Protein AF-A0A4Q2X405-F1 (afdb_monomer)

Nearest PDB structures (foldseek):
  9buj-assembly1_A  TM=7.228E-01  e=1.875E-14  Pseudoalteromonas fuliginea
  6za2-assembly1_A  TM=3.397E-01  e=7.801E-01  Porphyromonas gingivalis ATCC 33277

Foldseek 3Di:
DDDDDDDDDDDDPDPPAPQAFCFFPAFWLLRRLVAQFQFFEAEQEDLEQDDPSHPQCQQVPGDLSHYEYAYQAWWEREHDADPPAENQHARHEDQQLQFFFQTYEYEQAAHEYQYARYEYAQYEQHNADHHDADESYEYALNHESYEYAQYEFEAGQAENYEYPPHAHGRYEYELAEFEFYDDPRFAHYHDEYETYEYALYEYEQGQEDLPQDDYVEYEQALYEHAAYNHAAHEFNQALAAAQAEYEHALAEYEFAQDPLARGAFDQARYERQWNHPVQRTRYAYEYYLYFYHGPRPQDPDTDCPTCSNYPFEADDRPPDGGGTYYHYDPDHDDITDDSNHDDHDRNLLSQQSSLLGHHRFFQEQVRPDARHFLVNVVRSVCVNRVHNDHQWRDDADVVDPDGDRHLQVCCDPPNVAPPSNPTTGDRDRRADQQCSLQDHPQQQVLCAPPPPDHGDSNDRQQNPWDDPSCVVVAPRDPPRRTDHGPNSSVSVQSSFNEYEWEAAAPQFWTKDKGQQCSRRVSQDAPKWKAKADWFQWDKWAAAPVLPHTDRTHRIIITTGHHQDFAKTWIKMKIAHPVGRIDIGTYIYGHTNHGDAAAKEFAAPLPQLEQDQADQRIDGDPDGGHHDDAQHEYEYEPNHDQPPANEYAAEHEYVEYEYDYDEEHEYDHCYEHAYLYEHEYADAYEYEYENHAYHHHEDEFPAAYEYEYDYDPPDEAEHHYEYEYEAVHEYYYHYYLHYEDQAEYAYAHAYHYEFEFDPPDAREYEYFYAYCRHQHEYEYEWYDDDQPRTHEYEYEPANGNYAAPQRYAYEYELYEYEYDDLDADEEHHHQAYEYDQSYEYEYDQEPNGAAYEYEYHSVQAAYEHNYEYEWHQYPVRDTHHHHYHYDHNYHYHYNYDYD

Sequence (898 aa):
MIKPIALFLFLGLLPAAAQIPAFPGAQGFGAYATGGRGGDVYYVTNLNASGAGSLRNGIETAPSNGRTIVFAVSGYIPLPGGSAFRMVQNKITIAGQTAPGDGIGLRNGTVRVTGNNTVLRHLRLRHGKNGSGGDCLNLDSSASNSVIDHISMMFSTDENISFFNSALDNFTMQYSTSSWGMERHNAGGLWDLQDGSCHHSLWAHHRTRNPKARPAMLEWINNVTYHWRNEGFIMGDSETPASWKANVIGNYYLSINDPDTGYSLRQKGLTKARVASNGVPNFSLYLANTLHDADGDGILNGTDKGYGIVDGAEFTPGDAVGSNRYYKSVTPYPGATGTATVGVDDPLTAYKKVLSASGALRLDANYTGTLRDELDTLLVNSVVNQQSILVQKDGNIAGETTPTNGEAHLASPPYNITNAGFGTLNGTTPPTDVDLDGMPDYWETTLNGQNGMTFNVAVADNNTVFTAGQLSNTFFPSGTPAGYTYLEEYLHFLAVPHATVVKNVAGSPSQQTVDLRKYTDGFTKSPVYAVTNVVNGSVQQFLADGTTPAANGPIAKFTPTLNAVGRAGFNFTVTDADGGQWTQQFALLISSAAAPRDLLWIGDGSSNAWNDTAPNWRQNSGASTAFSTGDTALFDDRGSASPAVNTTAAQTPGSVLVTGTKNYTFGGTGGISSTGTLTKAGDTTLLNNGFTLGGGTIRFSGGATLTSAHNNSTNLPLNPNIQVDAGSTGNINLSQRAELNGSLSGGGTFNIFSPSNTGTEGRVYLDGASAGCTGTVNLSGGASAPGNGGRVAFRANGGSFNGFGSARVNLAGIDLFTTNNSGGNTYAIGQLTGDANSRLRSNYLNGGGATTWSIGGLNTSTTFAGVIMDGTRGDGSNSPALLTKTGTGTLTLSGTHT

pLDDT: mean 88.79, std 12.73, range [32.41, 98.88]

Solvent-accessible surface area (backbone atoms only — not comparable to full-atom values): 43080 Å² total; per-residue (Å²): 142,83,84,87,81,85,83,83,80,82,80,78,81,72,81,80,76,74,86,56,51,51,45,97,88,34,36,20,47,3,10,60,17,57,16,11,64,78,32,52,52,40,65,20,66,47,59,47,63,53,52,88,40,6,58,50,39,53,48,77,66,48,50,96,68,6,24,32,36,37,32,51,41,33,26,65,27,49,44,62,61,70,78,68,43,65,41,66,54,47,19,32,22,40,43,25,56,56,17,19,59,67,14,39,32,40,28,31,33,38,43,34,34,38,19,27,22,26,32,42,31,25,31,34,31,37,6,45,80,68,58,64,78,41,28,16,32,34,48,39,46,60,24,27,27,20,31,39,30,18,31,27,26,27,30,4,47,32,25,20,39,37,18,74,97,25,63,24,32,23,29,17,42,30,26,19,31,31,34,39,19,20,64,101,50,14,15,32,17,40,41,28,26,32,37,30,19,40,29,32,22,38,37,33,42,20,38,26,26,56,38,29,40,46,20,55,36,30,41,43,31,18,28,32,42,35,42,54,74,78,39,33,29,29,38,52,69,51,46,60,79,48,74,20,29,37,33,41,32,10,20,29,36,39,26,44,62,35,83,91,77,71,50,74,49,50,76,45,49,34,34,43,19,13,13,2,78,82,53,44,45,20,25,33,43,18,74,46,66,36,30,45,30,43,80,55,83,84,64,99,70,48,44,69,52,65,76,64,30,40,49,55,46,73,65,53,96,81,54,56,62,66,38,44,18,26,43,77,45,96,57,74,68,92,70,46,60,78,86,19,38,67,85,82,46,59,23,67,38,19,43,25,48,24,57,31,54,36,15,41,61,48,38,46,66,79,53,87,68,66,48,44,50,63,59,61,44,50,51,46,50,29,61,76,66,66,48,84,69,72,42,52,69,98,62,54,59,97,91,49,94,58,75,79,46,35,50,51,42,38,33,34,84,92,66,55,32,41,70,68,28,70,31,71,45,52,59,44,85,46,78,63,43,78,49,55,35,78,57,37,37,70,58,32,68,30,43,38,62,50,87,82,37,83,51,50,57,79,49,70,50,35,66,45,59,46,50,73,86,40,49,84,76,49,90,60,62,89,86,67,70,66,73,52,26,52,34,54,51,55,58,46,53,49,73,36,41,22,38,76,38,51,13,12,36,96,89,31,78,37,70,46,73,44,62,54,59,77,67,35,66,38,54,74,53,73,57,37,29,43,79,44,78,64,35,61,42,50,76,49,33,10,32,91,83,66,74,50,79,28,90,43,25,47,23,37,36,39,32,50,32,80,71,44,59,21,80,30,31,31,32,40,30,44,38,25,73,88,66,40,64,53,76,46,63,36,44,29,39,23,32,78,52,55,54,64,40,68,29,36,39,37,36,72,57,68,66,18,48,59,44,73,77,40,59,25,25,22,45,86,91,55,67,68,32,47,52,56,74,40,19,29,42,35,42,39,68,84,30,51,50,51,44,44,42,24,19,78,49,72,40,38,37,44,26,35,40,40,30,50,73,50,53,43,34,40,28,44,80,15,28,43,55,16,80,29,43,41,35,33,32,35,67,21,42,40,37,33,52,70,38,42,53,31,53,29,35,40,33,20,66,17,64,16,35,40,36,40,48,56,68,92,84,55,73,45,72,35,48,28,25,38,34,19,36,66,89,16,32,25,35,37,41,44,26,43,32,27,33,37,50,21,35,37,31,34,44,10,38,38,38,42,35,27,35,40,57,97,90,56,85,14,39,31,37,40,19,16,35,25,55,57,22,51,20,36,39,36,41,33,28,29,99,48,62,86,90,58,26,4,28,41,35,39,28,55,61,95,36,55,42,59,28,34,36,52,15,40,37,38,34,36,34,20,39,38,30,40,45,39,76,54,61,76,48,74,36,32,28,3,33,62,36,30,37,73,50,12,34,45,35,15,14,39,51,75,75,21,29,35,30,34,41,36,37,16,66,64,42,53,68,38,56,29,34,20,29,45,26,49,8,64,19,83,84,70,49,77,11,51,46,42,79,42,85,39,64,87,30,51,81,43,76,72,39,76,65,93

Structure (mmCIF, N/CA/C/O backbone):
data_AF-A0A4Q2X405-F1
#
_entry.id   AF-A0A4Q2X405-F1
#
loop_
_atom_site.group_PDB
_atom_site.id
_atom_site.type_symbol
_atom_site.label_atom_id
_atom_site.label_alt_id
_atom_site.label_comp_id
_atom_site.label_asym_id
_atom_site.label_entity_id
_atom_site.label_seq_id
_atom_site.pdbx_PDB_ins_code
_atom_site.Cartn_x
_atom_site.Cartn_y
_atom_site.Cartn_z
_atom_site.occupancy
_atom_site.B_iso_or_equiv
_atom_site.auth_seq_id
_atom_site.auth_comp_id
_atom_site.auth_asym_id
_atom_site.auth_atom_id
_atom_site.pdbx_PDB_model_num
ATOM 1 N N . MET A 1 1 ? -39.800 -9.735 -69.244 1.00 40.09 1 MET A N 1
ATOM 2 C CA . MET A 1 1 ? -39.276 -8.533 -68.558 1.00 40.09 1 MET A CA 1
ATOM 3 C C . MET A 1 1 ? -39.474 -8.720 -67.062 1.00 40.09 1 MET A C 1
ATOM 5 O O . MET A 1 1 ? -40.597 -8.594 -66.601 1.00 40.09 1 MET A O 1
ATOM 9 N N . ILE A 1 2 ? -38.425 -9.084 -66.323 1.00 34.38 2 ILE A N 1
ATOM 10 C CA . ILE A 1 2 ? -38.436 -9.138 -64.852 1.00 34.38 2 ILE A CA 1
ATOM 11 C C . ILE A 1 2 ? -37.152 -8.435 -64.399 1.00 34.38 2 ILE A C 1
ATOM 13 O O . ILE A 1 2 ? -36.063 -8.811 -64.827 1.00 34.38 2 ILE A O 1
ATOM 17 N N . LYS A 1 3 ? -37.306 -7.341 -63.645 1.00 32.41 3 LYS A N 1
ATOM 18 C CA . LYS A 1 3 ? -36.218 -6.497 -63.125 1.00 32.41 3 LYS A CA 1
ATOM 19 C C . LYS A 1 3 ? -35.581 -7.151 -61.887 1.00 32.41 3 LYS A C 1
ATOM 21 O O . LYS A 1 3 ? -36.327 -7.730 -61.098 1.00 32.41 3 LYS A O 1
ATOM 26 N N . PRO A 1 4 ? -34.262 -7.017 -61.660 1.00 39.97 4 PRO A N 1
ATOM 27 C CA . PRO A 1 4 ? -33.639 -7.451 -60.417 1.00 39.97 4 PRO A CA 1
ATOM 28 C C . PRO A 1 4 ? -33.856 -6.410 -59.307 1.00 39.97 4 PRO A C 1
ATOM 30 O O . PRO A 1 4 ? -33.767 -5.202 -59.535 1.00 39.97 4 PRO A O 1
ATOM 33 N N . ILE A 1 5 ? -34.158 -6.904 -58.108 1.00 40.66 5 ILE A N 1
ATOM 34 C CA . ILE A 1 5 ? -34.304 -6.143 -56.863 1.00 40.66 5 ILE A CA 1
ATOM 35 C C . ILE A 1 5 ? -32.914 -6.009 -56.228 1.00 40.66 5 ILE A C 1
ATOM 37 O O . ILE A 1 5 ? -32.228 -7.010 -56.032 1.00 40.66 5 ILE A O 1
ATOM 41 N N . ALA A 1 6 ? -32.498 -4.781 -55.916 1.00 39.88 6 ALA A N 1
ATOM 42 C CA . ALA A 1 6 ? -31.271 -4.503 -55.176 1.00 39.88 6 ALA A CA 1
ATOM 43 C C . ALA A 1 6 ? -31.514 -4.673 -53.667 1.00 39.88 6 ALA A C 1
ATOM 45 O O . ALA A 1 6 ? -32.390 -4.022 -53.098 1.00 39.88 6 ALA A O 1
ATOM 46 N N . LEU A 1 7 ? -30.731 -5.545 -53.030 1.00 34.66 7 LEU A N 1
ATOM 47 C CA . LEU A 1 7 ? -30.702 -5.746 -51.583 1.00 34.66 7 LEU A CA 1
ATOM 48 C C . LEU A 1 7 ? -29.688 -4.765 -50.972 1.00 34.66 7 LEU A C 1
ATOM 50 O O . LEU A 1 7 ? -28.484 -4.926 -51.158 1.00 34.66 7 LEU A O 1
ATOM 54 N N . PHE A 1 8 ? -30.164 -3.739 -50.265 1.00 41.47 8 PHE A N 1
ATOM 55 C CA . PHE A 1 8 ? -29.310 -2.848 -49.476 1.00 41.47 8 PHE A CA 1
ATOM 56 C C . PHE A 1 8 ? -28.976 -3.512 -48.133 1.00 41.47 8 PHE A C 1
ATOM 58 O O . PHE A 1 8 ? -29.855 -3.702 -47.294 1.00 41.47 8 PHE A O 1
ATOM 65 N N . LEU A 1 9 ? -27.703 -3.859 -47.931 1.00 40.00 9 LEU A N 1
ATOM 66 C CA . LEU A 1 9 ? -27.169 -4.308 -46.645 1.00 40.00 9 LEU A CA 1
ATOM 67 C C . LEU A 1 9 ? -26.860 -3.066 -45.788 1.00 40.00 9 LEU A C 1
ATOM 69 O O . LEU A 1 9 ? -25.920 -2.328 -46.077 1.00 40.00 9 LEU A O 1
ATOM 73 N N . PHE A 1 10 ? -27.654 -2.812 -44.747 1.00 42.34 10 PHE A N 1
ATOM 74 C CA . PHE A 1 10 ? -27.319 -1.825 -43.716 1.00 42.34 10 PHE A CA 1
ATOM 75 C C . PHE A 1 10 ? -26.223 -2.420 -42.814 1.00 42.34 10 PHE A C 1
ATOM 77 O O . PHE A 1 10 ? -26.514 -3.246 -41.950 1.00 42.34 10 PHE A O 1
ATOM 84 N N . LEU A 1 11 ? -24.959 -2.026 -43.010 1.00 46.34 11 LEU A N 1
ATOM 85 C CA . LEU A 1 11 ? -23.920 -2.234 -41.996 1.00 46.34 11 LEU A CA 1
ATOM 86 C C . LEU A 1 11 ? -24.177 -1.249 -40.849 1.00 46.34 11 LEU A C 1
ATOM 88 O O . LEU A 1 11 ? -23.897 -0.057 -40.967 1.00 46.34 11 LEU A O 1
ATOM 92 N N . GLY A 1 12 ? -24.723 -1.745 -39.739 1.00 43.16 12 GLY A N 1
ATOM 93 C CA . GLY A 1 12 ? -24.735 -1.005 -38.483 1.00 43.16 12 GLY A CA 1
ATOM 94 C C . GLY A 1 12 ? -23.304 -0.834 -37.975 1.00 43.16 12 GLY A C 1
ATOM 95 O O . GLY A 1 12 ? -22.649 -1.815 -37.631 1.00 43.16 12 GLY A O 1
ATOM 96 N N . LEU A 1 13 ? -22.821 0.408 -37.934 1.00 46.34 13 LEU A N 1
ATOM 97 C CA . LEU A 1 13 ? -21.621 0.792 -37.192 1.00 46.34 13 LEU A CA 1
ATOM 98 C C . LEU A 1 13 ? -21.901 0.590 -35.697 1.00 46.34 13 LEU A C 1
ATOM 100 O O . LEU A 1 13 ? -22.482 1.456 -35.046 1.00 46.34 13 LEU A O 1
ATOM 104 N N . LEU A 1 14 ? -21.522 -0.567 -35.153 1.00 41.91 14 LEU A N 1
ATOM 105 C CA . LEU A 1 14 ? -21.388 -0.721 -33.707 1.00 41.91 14 LEU A CA 1
ATOM 106 C C . LEU A 1 14 ? -20.215 0.167 -33.260 1.00 41.91 14 LEU A C 1
ATOM 108 O O . LEU A 1 14 ? -19.137 0.065 -33.854 1.00 41.91 14 LEU A O 1
ATOM 112 N N . PRO A 1 15 ? -20.387 1.052 -32.262 1.00 43.91 15 PRO A N 1
ATOM 113 C CA . PRO A 1 15 ? -19.271 1.826 -31.741 1.00 43.91 15 PRO A CA 1
ATOM 114 C C . PRO A 1 15 ? -18.235 0.856 -31.166 1.00 43.91 15 PRO A C 1
ATOM 116 O O . PRO A 1 15 ? -18.546 0.055 -30.285 1.00 43.91 15 PRO A O 1
ATOM 119 N N . ALA A 1 16 ? -17.007 0.907 -31.683 1.00 45.31 16 ALA A N 1
ATOM 120 C CA . ALA A 1 16 ? -15.887 0.190 -31.094 1.00 45.31 16 ALA A CA 1
ATOM 121 C C . ALA A 1 16 ? -15.643 0.764 -29.692 1.00 45.31 16 ALA A C 1
ATOM 123 O O . ALA A 1 16 ? -15.266 1.928 -29.553 1.00 45.31 16 ALA A O 1
ATOM 124 N N . ALA A 1 17 ? -15.897 -0.028 -28.651 1.00 57.22 17 ALA A N 1
ATOM 125 C CA . ALA A 1 17 ? -15.487 0.335 -27.303 1.00 57.22 17 ALA A CA 1
ATOM 126 C C . ALA A 1 17 ? -13.953 0.383 -27.267 1.00 57.22 17 ALA A C 1
ATOM 128 O O . ALA A 1 17 ? -13.295 -0.578 -27.672 1.00 57.22 17 ALA A O 1
ATOM 129 N N . ALA A 1 18 ? -13.384 1.507 -26.827 1.00 65.56 18 ALA A N 1
ATOM 130 C CA . ALA A 1 18 ? -11.943 1.625 -26.643 1.00 65.56 18 ALA A CA 1
ATOM 131 C C . ALA A 1 18 ? -11.464 0.565 -25.637 1.00 65.56 18 ALA A C 1
ATOM 133 O O . ALA A 1 18 ? -12.096 0.364 -24.599 1.00 65.56 18 ALA A O 1
ATOM 134 N N . GLN A 1 19 ? -10.366 -0.124 -25.953 1.00 82.06 19 GLN A N 1
ATOM 135 C CA . GLN A 1 19 ? -9.779 -1.121 -25.062 1.00 82.06 19 GLN A CA 1
ATOM 136 C C . GLN A 1 19 ? -9.323 -0.439 -23.766 1.00 82.06 19 GLN A C 1
ATOM 138 O O . GLN A 1 19 ? -8.635 0.580 -23.806 1.00 82.06 19 GLN A O 1
ATOM 143 N N . ILE A 1 20 ? -9.728 -0.978 -22.616 1.00 91.75 20 ILE A N 1
ATOM 144 C CA . ILE A 1 20 ? -9.386 -0.409 -21.309 1.00 91.75 20 ILE A CA 1
ATOM 145 C C . ILE A 1 20 ? -8.050 -0.971 -20.806 1.00 91.75 20 ILE A C 1
ATOM 147 O O . ILE A 1 20 ? -7.848 -2.187 -20.882 1.00 91.75 20 ILE A O 1
ATOM 151 N N . PRO A 1 21 ? -7.135 -0.132 -20.291 1.00 95.88 21 PRO A N 1
ATOM 152 C CA . PRO A 1 21 ? -5.922 -0.619 -19.642 1.00 95.88 21 PRO A CA 1
ATOM 153 C C . PRO A 1 21 ? -6.194 -1.529 -18.423 1.00 95.88 21 PRO A C 1
ATOM 155 O O . PRO A 1 21 ? -7.313 -1.637 -17.914 1.00 95.88 21 PRO A O 1
ATOM 158 N N . ALA A 1 22 ? -5.153 -2.209 -17.949 1.00 97.25 22 ALA A N 1
ATOM 159 C CA . ALA A 1 22 ? -5.173 -3.131 -16.814 1.00 97.25 22 ALA A CA 1
ATOM 160 C C . ALA A 1 22 ? -5.594 -2.434 -15.517 1.00 97.25 22 ALA A C 1
ATOM 162 O O . ALA A 1 22 ? -6.324 -2.981 -14.700 1.00 97.25 22 ALA A O 1
ATOM 163 N N . PHE A 1 23 ? -5.136 -1.201 -15.357 1.00 97.50 23 PHE A N 1
ATOM 164 C CA . PHE A 1 23 ? -5.476 -0.273 -14.292 1.00 97.50 23 PHE A CA 1
ATOM 165 C C . PHE A 1 23 ? -5.188 1.145 -14.807 1.00 97.50 23 PHE A C 1
ATOM 167 O O . PHE A 1 23 ? -4.394 1.306 -15.745 1.00 97.50 23 PHE A O 1
ATOM 174 N N . PRO A 1 24 ? -5.783 2.195 -14.220 1.00 95.00 24 PRO A N 1
ATOM 175 C CA . PRO A 1 24 ? -5.433 3.559 -14.591 1.00 95.00 24 PRO A CA 1
ATOM 176 C C . PRO A 1 24 ? -3.944 3.825 -14.344 1.00 95.00 24 PRO A C 1
ATOM 178 O O . PRO A 1 24 ? -3.460 3.668 -13.224 1.00 95.00 24 PRO A O 1
ATOM 181 N N . GLY A 1 25 ? -3.226 4.202 -15.404 1.00 94.06 25 GLY A N 1
ATOM 182 C CA . GLY A 1 25 ? -1.769 4.373 -15.393 1.00 94.06 25 GLY A CA 1
ATOM 183 C C . GLY A 1 25 ? -0.965 3.193 -15.956 1.00 94.06 25 GLY A C 1
ATOM 184 O O . GLY A 1 25 ? 0.258 3.291 -16.014 1.00 94.06 25 GLY A O 1
ATOM 185 N N . ALA A 1 26 ? -1.604 2.102 -16.393 1.00 97.75 26 ALA A N 1
ATOM 186 C CA . ALA A 1 26 ? -0.920 1.046 -17.141 1.00 97.75 26 ALA A CA 1
ATOM 187 C C . ALA A 1 26 ? -0.574 1.524 -18.565 1.00 97.75 26 ALA A C 1
ATOM 189 O O . ALA A 1 26 ? -1.457 1.973 -19.301 1.00 97.75 26 ALA A O 1
ATOM 190 N N . GLN A 1 27 ? 0.700 1.421 -18.950 1.00 97.94 27 GLN A N 1
ATOM 191 C CA . GLN A 1 27 ? 1.223 1.831 -20.261 1.00 97.94 27 GLN A CA 1
ATOM 192 C C . GLN A 1 27 ? 2.085 0.720 -20.892 1.00 97.94 27 GLN A C 1
ATOM 194 O O . GLN A 1 27 ? 2.320 -0.330 -20.297 1.00 97.94 27 GLN A O 1
ATOM 199 N N . GLY A 1 28 ? 2.507 0.903 -22.140 1.00 98.12 28 GLY A N 1
ATOM 200 C CA . GLY A 1 28 ? 3.305 -0.062 -22.892 1.00 98.12 28 GLY A CA 1
ATOM 201 C C . GLY A 1 28 ? 2.501 -1.194 -23.534 1.00 98.12 28 GLY A C 1
ATOM 202 O O . GLY A 1 28 ? 1.275 -1.254 -23.438 1.00 98.12 28 GLY A O 1
ATOM 203 N N . PHE A 1 29 ? 3.196 -2.108 -24.210 1.00 98.06 29 PHE A N 1
ATOM 204 C CA . PHE A 1 29 ? 2.556 -3.169 -24.995 1.00 98.06 29 PHE A CA 1
ATOM 205 C C . PHE A 1 29 ? 1.658 -4.095 -24.158 1.00 98.06 29 PHE A C 1
ATOM 207 O O . PHE A 1 29 ? 0.602 -4.516 -24.625 1.00 98.06 29 PHE A O 1
ATOM 214 N N . GLY A 1 30 ? 2.022 -4.369 -22.901 1.00 97.25 30 GLY A N 1
ATOM 215 C CA . GLY A 1 30 ? 1.223 -5.197 -21.995 1.00 97.25 30 GLY A CA 1
ATOM 216 C C . GLY A 1 30 ? 0.025 -4.491 -21.358 1.00 97.25 30 GLY A C 1
ATOM 217 O O . GLY A 1 30 ? -0.792 -5.163 -20.732 1.00 97.25 30 GLY A O 1
ATOM 218 N N . ALA A 1 31 ? -0.120 -3.168 -21.519 1.00 97.38 31 ALA A N 1
ATOM 219 C CA . ALA A 1 31 ? -1.056 -2.333 -20.757 1.00 97.38 31 ALA A CA 1
ATOM 220 C C . ALA A 1 31 ? -2.508 -2.812 -20.758 1.00 97.38 31 ALA A C 1
ATOM 222 O O . ALA A 1 31 ? -3.246 -2.464 -19.846 1.00 97.38 31 ALA A O 1
ATOM 223 N N . TYR A 1 32 ? -2.939 -3.568 -21.767 1.00 96.62 32 TYR A N 1
ATOM 224 C CA . TYR A 1 32 ? -4.317 -4.035 -21.903 1.00 96.62 32 TYR A CA 1
ATOM 225 C C . TYR A 1 32 ? -4.584 -5.429 -21.313 1.00 96.62 32 TYR A C 1
ATOM 227 O O . TYR A 1 32 ? -5.646 -6.006 -21.568 1.00 96.62 32 TYR A O 1
ATOM 235 N N . ALA A 1 33 ? -3.658 -5.982 -20.524 1.00 96.88 33 ALA A N 1
ATOM 236 C CA . ALA A 1 33 ? -3.931 -7.166 -19.718 1.00 96.88 33 ALA A CA 1
ATOM 237 C C . ALA A 1 33 ? -5.132 -6.898 -18.791 1.00 96.88 33 ALA A C 1
ATOM 239 O O . ALA A 1 33 ? -5.079 -6.043 -17.917 1.00 96.88 33 ALA A O 1
ATOM 240 N N . THR A 1 34 ? -6.241 -7.614 -18.961 1.00 95.81 34 THR A N 1
ATOM 241 C CA . THR A 1 34 ? -7.404 -7.489 -18.071 1.00 95.81 34 THR A CA 1
ATOM 242 C C . THR A 1 34 ? -7.169 -8.117 -16.700 1.00 95.81 34 THR A C 1
ATOM 244 O O . THR A 1 34 ? -7.926 -7.832 -15.774 1.00 95.81 34 THR A O 1
ATOM 247 N N . GLY A 1 35 ? -6.187 -9.019 -16.578 1.00 97.12 35 GLY A N 1
ATOM 248 C CA . GLY A 1 35 ? -5.972 -9.803 -15.365 1.00 97.12 35 GLY A CA 1
ATOM 249 C C . GLY A 1 35 ? -7.262 -10.497 -14.916 1.00 97.12 35 GLY A C 1
ATOM 250 O O . GLY A 1 35 ? -8.009 -11.026 -15.743 1.00 97.12 35 GLY A O 1
ATOM 251 N N . GLY A 1 36 ? -7.530 -10.448 -13.613 1.00 97.88 36 GLY A N 1
ATOM 252 C CA . GLY A 1 36 ? -8.707 -11.018 -12.953 1.00 97.88 36 GLY A CA 1
ATOM 253 C C . GLY A 1 36 ? -10.009 -10.216 -13.045 1.00 97.88 36 GLY A C 1
ATOM 254 O O . GLY A 1 36 ? -10.975 -10.596 -12.386 1.00 97.88 36 GLY A O 1
ATOM 255 N N . ARG A 1 37 ? -10.075 -9.120 -13.817 1.00 97.50 37 ARG A N 1
ATOM 256 C CA . ARG A 1 37 ? -11.306 -8.320 -13.980 1.00 97.50 37 ARG A CA 1
ATOM 257 C C . ARG A 1 37 ? -12.467 -9.184 -14.492 1.00 97.50 37 ARG A C 1
ATOM 259 O O . ARG A 1 37 ? -12.320 -9.876 -15.499 1.00 97.50 37 ARG A O 1
ATOM 266 N N . GLY A 1 38 ? -13.631 -9.110 -13.840 1.00 96.00 38 GLY A N 1
ATOM 267 C CA . GLY A 1 38 ? -14.795 -9.957 -14.150 1.00 96.00 38 GLY A CA 1
ATOM 268 C C . GLY A 1 38 ? -14.729 -11.363 -13.531 1.00 96.00 38 GLY A C 1
ATOM 269 O O . GLY A 1 38 ? -15.624 -12.183 -13.756 1.00 96.00 38 GLY A O 1
ATOM 270 N N . GLY A 1 39 ? -13.651 -11.657 -12.804 1.00 97.88 39 GLY A N 1
ATOM 271 C CA . GLY A 1 39 ? -13.386 -12.906 -12.105 1.00 97.88 39 GLY A CA 1
ATOM 272 C C . GLY A 1 39 ? -13.892 -12.925 -10.664 1.00 97.88 39 GLY A C 1
ATOM 273 O O . GLY A 1 39 ? -14.554 -11.993 -10.208 1.00 97.88 39 GLY A O 1
ATOM 274 N N . ASP A 1 40 ? -13.569 -13.993 -9.938 1.00 98.38 40 ASP A N 1
ATOM 275 C CA . ASP A 1 40 ? -13.779 -14.037 -8.488 1.00 98.38 40 ASP A CA 1
ATOM 276 C C . ASP A 1 40 ? -12.626 -13.364 -7.721 1.00 98.38 40 ASP A C 1
ATOM 278 O O . ASP A 1 40 ? -11.593 -12.994 -8.294 1.00 98.38 40 ASP A O 1
ATOM 282 N N . VAL A 1 41 ? -12.811 -13.189 -6.413 1.00 98.88 41 VAL A N 1
ATOM 283 C CA . VAL A 1 41 ? -11.764 -12.722 -5.502 1.00 98.88 41 VAL A CA 1
ATOM 284 C C . VAL A 1 41 ? -11.329 -13.852 -4.584 1.00 98.88 41 VAL A C 1
ATOM 286 O O . VAL A 1 41 ? -12.135 -14.667 -4.141 1.00 98.88 41 VAL A O 1
ATOM 289 N N . TYR A 1 42 ? -10.025 -13.927 -4.322 1.00 98.81 42 TYR A N 1
ATOM 290 C CA . TYR A 1 42 ? -9.453 -14.895 -3.395 1.00 98.81 42 TYR A CA 1
ATOM 291 C C . TYR A 1 42 ? -8.546 -14.210 -2.380 1.00 98.81 42 TYR A C 1
ATOM 293 O O . TYR A 1 42 ? -7.575 -13.544 -2.747 1.00 98.81 42 TYR A O 1
ATOM 301 N N . TYR A 1 43 ? -8.822 -14.460 -1.102 1.00 98.69 43 TYR A N 1
ATOM 302 C CA . TYR A 1 43 ? -8.011 -13.998 0.015 1.00 98.69 43 TYR A CA 1
ATOM 303 C C . TYR A 1 43 ? -6.892 -14.982 0.359 1.00 98.69 43 TYR A C 1
ATOM 305 O O . TYR A 1 43 ? -7.127 -16.130 0.744 1.00 98.69 43 TYR A O 1
ATOM 313 N N . VAL A 1 44 ? -5.651 -14.500 0.313 1.00 98.81 44 VAL A N 1
ATOM 314 C CA . VAL A 1 44 ? -4.518 -15.168 0.957 1.00 98.81 44 VAL A CA 1
ATOM 315 C C . VAL A 1 44 ? -4.575 -14.881 2.456 1.00 98.81 44 VAL A C 1
ATOM 317 O O . VAL A 1 44 ? -4.438 -13.734 2.881 1.00 98.81 44 VAL A O 1
ATOM 320 N N . THR A 1 45 ? -4.766 -15.923 3.262 1.00 98.31 45 THR A N 1
ATOM 321 C CA . THR A 1 45 ? -4.976 -15.840 4.720 1.00 98.31 45 THR A CA 1
ATOM 322 C C . THR A 1 45 ? -3.836 -16.444 5.535 1.00 98.31 45 THR A C 1
ATOM 324 O O . THR A 1 45 ? -3.855 -16.395 6.763 1.00 98.31 45 THR A O 1
ATOM 327 N N . ASN A 1 46 ? -2.824 -17.018 4.881 1.00 97.94 46 ASN A N 1
ATOM 328 C CA . ASN A 1 46 ? -1.618 -17.504 5.540 1.00 97.94 46 ASN A CA 1
ATOM 329 C C . ASN A 1 46 ? -0.387 -17.411 4.629 1.00 97.94 46 ASN A C 1
ATOM 331 O O . ASN A 1 46 ? -0.493 -17.351 3.405 1.00 97.94 46 ASN A O 1
ATOM 335 N N . LEU A 1 47 ? 0.795 -17.423 5.248 1.00 97.62 47 LEU A N 1
ATOM 336 C CA . LEU A 1 47 ? 2.089 -17.337 4.563 1.00 97.62 47 LEU A CA 1
ATOM 337 C C . LEU A 1 47 ? 2.666 -18.711 4.181 1.00 97.62 47 LEU A C 1
ATOM 339 O O . LEU A 1 47 ? 3.848 -18.816 3.856 1.00 97.62 47 LEU A O 1
ATOM 343 N N . ASN A 1 48 ? 1.872 -19.784 4.252 1.00 95.62 48 ASN A N 1
ATOM 344 C CA . ASN A 1 48 ? 2.366 -21.122 3.937 1.00 95.62 48 ASN A CA 1
ATOM 345 C C . ASN A 1 48 ? 2.672 -21.244 2.437 1.00 95.62 48 ASN A C 1
ATOM 347 O O . ASN A 1 48 ? 2.011 -20.644 1.591 1.00 95.62 48 ASN A O 1
ATOM 351 N N . ALA A 1 49 ? 3.640 -22.093 2.089 1.00 91.94 49 ALA A N 1
ATOM 352 C CA . ALA A 1 49 ? 4.035 -22.330 0.696 1.00 91.94 49 ALA A CA 1
ATOM 35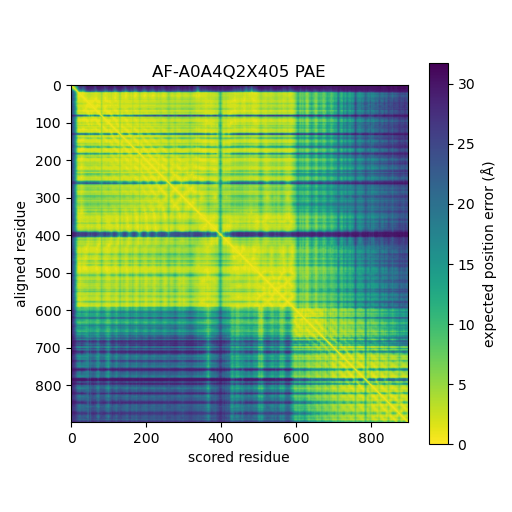3 C C . ALA A 1 49 ? 2.935 -22.988 -0.172 1.00 91.94 49 ALA A C 1
ATOM 355 O O . ALA A 1 49 ? 3.011 -22.964 -1.406 1.00 91.94 49 ALA A O 1
ATOM 356 N N . SER A 1 50 ? 1.956 -23.648 0.461 1.00 93.06 50 SER A N 1
ATOM 357 C CA . SER A 1 50 ? 0.855 -24.381 -0.179 1.00 93.06 50 SER A CA 1
ATOM 358 C C . SER A 1 50 ? -0.300 -24.634 0.805 1.00 93.06 50 SER A C 1
ATOM 360 O O . SER A 1 50 ? -0.188 -24.309 1.988 1.00 93.06 50 SER A O 1
ATOM 362 N N . GLY A 1 51 ? -1.392 -25.236 0.321 1.00 94.06 51 GLY A N 1
ATOM 363 C CA . GLY A 1 51 ? -2.587 -25.553 1.112 1.00 94.06 51 GLY A CA 1
ATOM 364 C C . GLY A 1 51 ? -3.647 -24.448 1.088 1.00 94.06 51 GLY A C 1
ATOM 365 O O . GLY A 1 51 ? -3.413 -23.363 0.554 1.00 94.06 51 GLY A O 1
ATOM 366 N N . ALA A 1 52 ? -4.829 -24.730 1.638 1.00 97.25 52 ALA A N 1
ATOM 367 C CA . ALA A 1 52 ? -5.941 -23.777 1.667 1.00 97.25 52 ALA A CA 1
ATOM 368 C C . ALA A 1 52 ? -5.527 -22.439 2.310 1.00 97.25 52 ALA A C 1
ATOM 370 O O . ALA A 1 52 ? -4.786 -22.411 3.296 1.00 97.25 52 ALA A O 1
ATOM 371 N N . GLY A 1 53 ? -5.967 -21.324 1.725 1.00 97.38 53 GLY A N 1
ATOM 372 C CA . GLY A 1 53 ? -5.618 -19.973 2.179 1.00 97.38 53 GLY A CA 1
ATOM 373 C C . GLY A 1 53 ? -4.218 -19.489 1.776 1.00 97.38 53 GLY A C 1
ATOM 374 O O . GLY A 1 53 ? -3.896 -18.329 2.011 1.00 97.38 53 GLY A O 1
ATOM 375 N N . SER A 1 54 ? -3.388 -20.326 1.142 1.00 98.06 54 SER A N 1
ATOM 376 C CA . SER A 1 54 ? -2.089 -19.895 0.598 1.00 98.06 54 SER A CA 1
ATOM 377 C C . SER A 1 54 ? -2.235 -19.198 -0.759 1.00 98.06 54 SER A C 1
ATOM 379 O O . SER A 1 54 ? -3.193 -19.450 -1.500 1.00 98.06 54 SER A O 1
ATOM 381 N N . LEU A 1 55 ? -1.236 -18.388 -1.132 1.00 97.88 55 LEU A N 1
ATOM 382 C CA . LEU A 1 55 ? -1.142 -17.769 -2.461 1.00 97.88 55 LEU A CA 1
ATOM 383 C C . LEU A 1 55 ? -1.142 -18.815 -3.584 1.00 97.88 55 LEU A C 1
ATOM 385 O O . LEU A 1 55 ? -1.855 -18.669 -4.574 1.00 97.88 55 LEU A O 1
ATOM 389 N N . ARG A 1 56 ? -0.380 -19.901 -3.410 1.00 95.69 56 ARG A N 1
ATOM 390 C CA . ARG A 1 56 ? -0.329 -20.999 -4.381 1.00 95.69 56 ARG A CA 1
ATOM 391 C C . ARG A 1 56 ? -1.715 -21.581 -4.640 1.00 95.69 56 ARG A C 1
ATOM 393 O O . ARG A 1 56 ? -2.091 -21.753 -5.794 1.00 95.69 56 ARG A O 1
ATOM 400 N N . ASN A 1 57 ? -2.473 -21.871 -3.583 1.00 96.44 57 ASN A N 1
ATOM 401 C CA . ASN A 1 57 ? -3.809 -22.436 -3.734 1.00 96.44 57 ASN A CA 1
ATOM 402 C C . ASN A 1 57 ? -4.762 -21.460 -4.436 1.00 96.44 57 ASN A C 1
ATOM 404 O O . ASN A 1 57 ? -5.519 -21.891 -5.304 1.00 96.44 57 ASN A O 1
ATOM 408 N N . GLY A 1 58 ? -4.663 -20.160 -4.142 1.00 97.62 58 GLY A N 1
ATOM 409 C CA . GLY A 1 58 ? -5.422 -19.121 -4.844 1.00 97.62 58 GLY A CA 1
ATOM 410 C C . GLY A 1 58 ? -5.165 -19.096 -6.350 1.00 97.62 58 GLY A C 1
ATOM 411 O O . GLY A 1 58 ? -6.107 -18.960 -7.127 1.00 97.62 58 GLY A O 1
ATOM 412 N N . ILE A 1 59 ? -3.913 -19.302 -6.764 1.00 96.81 59 ILE A N 1
ATOM 413 C CA . ILE A 1 59 ? -3.515 -19.385 -8.176 1.00 96.81 59 ILE A CA 1
ATOM 414 C C . ILE A 1 59 ? -3.989 -20.696 -8.811 1.00 96.81 59 ILE A C 1
ATOM 416 O O . ILE A 1 59 ? -4.629 -20.681 -9.856 1.00 96.81 59 ILE A O 1
ATOM 420 N N . GLU A 1 60 ? -3.671 -21.841 -8.205 1.00 95.50 60 GLU A N 1
ATOM 421 C CA . GLU A 1 60 ? -3.925 -23.165 -8.793 1.00 95.50 60 GLU A CA 1
ATOM 422 C C . GLU A 1 60 ? -5.425 -23.463 -8.939 1.00 95.50 60 GLU A C 1
ATOM 424 O O . GLU A 1 60 ? -5.820 -24.167 -9.869 1.00 95.50 60 GLU A O 1
ATOM 429 N N . THR A 1 61 ? -6.257 -22.895 -8.059 1.00 96.81 61 THR A N 1
ATOM 430 C CA . THR A 1 61 ? -7.721 -23.065 -8.065 1.00 96.81 61 THR A CA 1
ATOM 431 C C . THR A 1 61 ? -8.474 -21.948 -8.787 1.00 96.81 61 THR A C 1
ATOM 433 O O . THR A 1 61 ? -9.702 -21.903 -8.700 1.00 96.81 61 THR A O 1
ATOM 436 N N . ALA A 1 62 ? -7.774 -21.029 -9.460 1.00 98.12 62 ALA A N 1
ATOM 437 C CA . ALA A 1 62 ? -8.427 -19.918 -10.139 1.00 98.12 62 ALA A CA 1
ATOM 438 C C . ALA A 1 62 ? -9.390 -20.416 -11.234 1.00 98.12 62 ALA A C 1
ATOM 440 O O . ALA A 1 62 ? -9.021 -21.290 -12.027 1.00 98.12 62 ALA A O 1
ATOM 441 N N . PRO A 1 63 ? -10.624 -19.888 -11.291 1.00 97.06 63 PRO A N 1
ATOM 442 C CA . PRO A 1 63 ? -11.599 -20.280 -12.291 1.00 97.06 63 PRO A CA 1
ATOM 443 C C . PRO A 1 63 ? -11.266 -19.675 -13.660 1.00 97.06 63 PRO A C 1
ATOM 445 O O . PRO A 1 63 ? -10.540 -18.692 -13.794 1.00 97.06 63 PRO A O 1
ATOM 448 N N . SER A 1 64 ? -11.845 -20.246 -14.718 1.00 95.25 64 SER A N 1
ATOM 449 C CA . SER A 1 64 ? -11.563 -19.841 -16.102 1.00 95.25 64 SER A CA 1
ATOM 450 C C . SER A 1 64 ? -12.031 -18.423 -16.464 1.00 95.25 64 SER A C 1
ATOM 452 O O . SER A 1 64 ? -11.585 -17.870 -17.473 1.00 95.25 64 SER A O 1
ATOM 454 N N . ASN A 1 65 ? -12.956 -17.838 -15.693 1.00 95.25 65 ASN A N 1
ATOM 455 C CA . ASN A 1 65 ? -13.373 -16.442 -15.860 1.00 95.25 65 ASN A CA 1
ATOM 456 C C . ASN A 1 65 ? -12.320 -15.442 -15.352 1.00 95.25 65 ASN A C 1
ATOM 458 O O . ASN A 1 65 ? -12.373 -14.290 -15.773 1.00 95.25 65 ASN A O 1
ATOM 462 N N . GLY A 1 66 ? -11.328 -15.890 -14.577 1.00 97.81 66 GLY A N 1
ATOM 463 C CA . GLY A 1 66 ? -10.262 -15.068 -14.007 1.00 97.81 66 GLY A CA 1
ATOM 464 C C . GLY A 1 66 ? -10.407 -14.907 -12.497 1.00 97.81 66 GLY A C 1
ATOM 465 O O . GLY A 1 66 ? -11.444 -15.248 -11.931 1.00 97.81 66 GLY A O 1
ATOM 466 N N . ARG A 1 67 ? -9.354 -14.394 -11.855 1.00 98.62 67 ARG A N 1
ATOM 467 C CA . ARG A 1 67 ? -9.314 -14.183 -10.403 1.00 98.62 67 ARG A CA 1
ATOM 468 C C . ARG A 1 67 ? -8.442 -13.001 -10.014 1.00 98.62 67 ARG A C 1
ATOM 470 O O . ARG A 1 67 ? -7.309 -12.879 -10.491 1.00 98.62 67 ARG A O 1
ATOM 477 N N . THR A 1 68 ? -8.936 -12.187 -9.089 1.00 98.88 68 THR A N 1
ATOM 478 C CA . THR A 1 68 ? -8.130 -11.191 -8.376 1.00 98.88 68 THR A CA 1
ATOM 479 C C . THR A 1 68 ? -7.744 -11.737 -7.007 1.00 98.88 68 THR A C 1
ATOM 481 O O . THR A 1 68 ? -8.590 -12.117 -6.205 1.00 98.88 68 THR A O 1
ATOM 484 N N . ILE A 1 69 ? -6.445 -11.814 -6.740 1.00 98.88 69 ILE A N 1
ATOM 485 C CA . ILE A 1 69 ? -5.894 -12.308 -5.483 1.00 98.88 69 ILE A CA 1
ATOM 486 C C . ILE A 1 69 ? -5.514 -11.115 -4.609 1.00 98.88 69 ILE A C 1
ATOM 488 O O . ILE A 1 69 ? -4.690 -10.285 -5.008 1.00 98.88 69 ILE A O 1
ATOM 492 N N . VAL A 1 70 ? -6.101 -11.082 -3.414 1.00 98.88 70 VAL A N 1
ATOM 493 C CA . VAL A 1 70 ? -5.894 -10.080 -2.362 1.00 98.88 70 VAL A CA 1
ATOM 494 C C . VAL A 1 70 ? -5.354 -10.757 -1.095 1.00 98.88 70 VAL A C 1
ATOM 496 O O . VAL A 1 70 ? -5.282 -11.986 -1.004 1.00 98.88 70 VAL A O 1
ATOM 499 N N . PHE A 1 71 ? -4.929 -9.975 -0.106 1.00 98.75 71 PHE A N 1
ATOM 500 C CA . PHE A 1 71 ? -4.153 -10.469 1.035 1.00 98.75 71 PHE A CA 1
ATOM 501 C C . PHE A 1 71 ? -4.725 -9.999 2.375 1.00 98.75 71 PHE A C 1
ATOM 503 O O . PHE A 1 71 ? -4.853 -8.803 2.609 1.00 98.75 71 PHE A O 1
ATOM 510 N N . ALA A 1 72 ? -4.966 -10.945 3.288 1.00 98.25 72 ALA A N 1
ATOM 511 C CA . ALA A 1 72 ? -5.296 -10.695 4.696 1.00 98.25 72 ALA A CA 1
ATOM 512 C C . ALA A 1 72 ? -4.075 -10.843 5.632 1.00 98.25 72 ALA A C 1
ATOM 514 O O . ALA A 1 72 ? -4.201 -10.785 6.853 1.00 98.25 72 ALA A O 1
ATOM 515 N N . VAL A 1 73 ? -2.887 -11.072 5.067 1.00 98.19 73 VAL A N 1
ATOM 516 C CA . VAL A 1 73 ? -1.624 -11.270 5.791 1.00 98.19 73 VAL A CA 1
ATOM 517 C C . VAL A 1 73 ? -0.494 -10.486 5.132 1.00 98.19 73 VAL A C 1
ATOM 519 O O . VAL A 1 73 ? -0.590 -10.110 3.965 1.00 98.19 73 VAL A O 1
ATOM 522 N N . SER A 1 74 ? 0.591 -10.293 5.874 1.00 97.31 74 SER A N 1
ATOM 523 C CA . SER A 1 74 ? 1.825 -9.631 5.431 1.00 97.31 74 SER A CA 1
ATOM 524 C C . SER A 1 74 ? 3.010 -10.477 5.853 1.00 97.31 74 SER A C 1
ATOM 526 O O . SER A 1 74 ? 2.946 -11.150 6.883 1.00 97.31 74 SER A O 1
ATOM 528 N N . GLY A 1 75 ? 4.089 -10.447 5.080 1.00 97.56 75 GLY A N 1
ATOM 529 C CA . GLY A 1 75 ? 5.269 -11.253 5.360 1.00 97.56 75 GLY A CA 1
ATOM 530 C C . GLY A 1 75 ? 5.841 -11.944 4.131 1.00 97.56 75 GLY A C 1
ATOM 531 O O . GLY A 1 75 ? 5.431 -11.710 2.993 1.00 97.56 75 GLY A O 1
ATOM 532 N N . TYR A 1 76 ? 6.806 -12.825 4.386 1.00 96.75 76 TYR A N 1
ATOM 533 C CA . TYR A 1 76 ? 7.450 -13.624 3.354 1.00 96.75 76 TYR A CA 1
ATOM 534 C C . TYR A 1 76 ? 6.804 -15.002 3.204 1.00 96.75 76 TYR A C 1
ATOM 536 O O . TYR A 1 76 ? 6.804 -15.796 4.145 1.00 96.75 76 TYR A O 1
ATOM 544 N N . ILE A 1 77 ? 6.350 -15.311 1.991 1.00 95.81 77 ILE A N 1
ATOM 545 C CA . ILE A 1 77 ? 5.923 -16.646 1.571 1.00 95.81 77 ILE A CA 1
ATOM 546 C C . ILE A 1 77 ? 7.160 -17.394 1.047 1.00 95.81 77 ILE A C 1
ATOM 548 O O . ILE A 1 77 ? 7.770 -16.955 0.065 1.00 95.81 77 ILE A O 1
ATOM 552 N N . PRO A 1 78 ? 7.577 -18.506 1.677 1.00 91.25 78 PRO A N 1
ATOM 553 C CA . PRO A 1 78 ? 8.683 -19.305 1.175 1.00 91.25 78 PRO A CA 1
ATOM 554 C C . PRO A 1 78 ? 8.246 -20.081 -0.070 1.00 91.25 78 PRO A C 1
ATOM 556 O O . PRO A 1 78 ? 7.210 -20.750 -0.080 1.00 91.25 78 PRO A O 1
ATOM 559 N N . LEU A 1 79 ? 9.055 -20.018 -1.120 1.00 88.06 79 LEU A N 1
ATOM 560 C CA . LEU A 1 79 ? 8.865 -20.809 -2.322 1.00 88.06 79 LEU A CA 1
ATOM 561 C C . LEU A 1 79 ? 9.487 -22.202 -2.126 1.00 88.06 79 LEU A C 1
ATOM 563 O O . LEU A 1 79 ? 10.578 -22.320 -1.566 1.00 88.06 79 LEU A O 1
ATOM 567 N N . PRO A 1 80 ? 8.813 -23.283 -2.553 1.00 70.31 80 PRO A N 1
ATOM 568 C CA . PRO A 1 80 ? 9.424 -24.605 -2.554 1.00 70.31 80 PRO A CA 1
ATOM 569 C C . PRO A 1 80 ? 10.564 -24.623 -3.582 1.00 70.31 80 PRO A C 1
ATOM 571 O O . PRO A 1 80 ? 10.342 -24.308 -4.753 1.00 70.31 80 PRO A O 1
ATOM 574 N N . GLY A 1 81 ? 11.779 -24.971 -3.145 1.00 62.34 81 GLY A N 1
ATOM 575 C CA . GLY A 1 81 ? 12.955 -25.035 -4.020 1.00 62.34 81 GLY A CA 1
ATOM 576 C C . GLY A 1 81 ? 12.732 -25.951 -5.232 1.00 62.34 81 GLY A C 1
ATOM 577 O O . GLY A 1 81 ? 12.027 -26.955 -5.132 1.00 62.34 81 GLY A O 1
ATOM 578 N N . GLY A 1 82 ? 13.323 -25.613 -6.385 1.00 55.94 82 GLY A N 1
ATOM 579 C CA . GLY A 1 82 ? 13.254 -26.442 -7.597 1.00 55.94 82 GLY A CA 1
ATOM 580 C C . GLY A 1 82 ? 12.103 -26.139 -8.569 1.00 55.94 82 GLY A C 1
ATOM 581 O O . GLY A 1 82 ? 11.438 -27.061 -9.033 1.00 55.94 82 GLY A O 1
ATOM 582 N N . SER A 1 83 ? 11.888 -24.873 -8.958 1.00 57.50 83 SER A N 1
ATOM 583 C CA . SER A 1 83 ? 10.987 -24.440 -10.062 1.00 57.50 83 SER A CA 1
ATOM 584 C C . SER A 1 83 ? 9.470 -24.685 -9.894 1.00 57.50 83 SER A C 1
ATOM 586 O O . SER A 1 83 ? 8.704 -24.603 -10.862 1.00 57.50 83 SER A O 1
ATOM 588 N N . ALA A 1 84 ? 9.013 -24.987 -8.675 1.00 68.12 84 ALA A N 1
ATOM 589 C CA . ALA A 1 84 ? 7.658 -25.478 -8.432 1.00 68.12 84 ALA A CA 1
ATOM 590 C C . ALA A 1 84 ? 6.579 -24.387 -8.258 1.00 68.12 84 ALA A C 1
ATOM 592 O O . ALA A 1 84 ? 5.396 -24.724 -8.239 1.00 68.12 84 ALA A O 1
ATOM 593 N N . PHE A 1 85 ? 6.905 -23.097 -8.092 1.00 88.44 85 PHE A N 1
ATOM 594 C CA . PHE A 1 85 ? 5.884 -22.034 -8.018 1.00 88.44 85 PHE A CA 1
ATOM 595 C C . PHE A 1 85 ? 5.565 -21.479 -9.407 1.00 88.44 85 PHE A C 1
ATOM 597 O O . PHE A 1 85 ? 6.327 -20.695 -9.971 1.00 88.44 85 PHE A O 1
ATOM 604 N N . ARG A 1 86 ? 4.434 -21.926 -9.965 1.00 91.06 86 ARG A N 1
ATOM 605 C CA . ARG A 1 86 ? 4.008 -21.594 -11.325 1.00 91.06 86 ARG A CA 1
ATOM 606 C C . ARG A 1 86 ? 2.614 -20.981 -11.344 1.00 91.06 86 ARG A C 1
ATOM 608 O O . ARG A 1 86 ? 1.669 -21.571 -10.828 1.00 91.06 86 ARG A O 1
ATOM 615 N N . MET A 1 87 ? 2.479 -19.842 -12.009 1.00 93.69 87 MET A N 1
ATOM 616 C CA . MET A 1 87 ? 1.202 -19.220 -12.344 1.00 93.69 87 MET A CA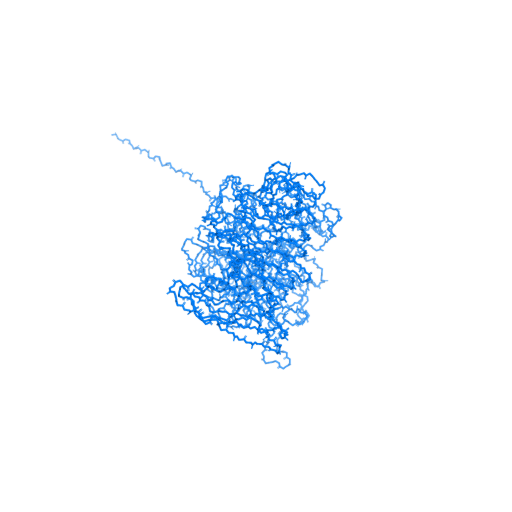 1
ATOM 617 C C . MET A 1 87 ? 0.743 -19.741 -13.701 1.00 93.69 87 MET A C 1
ATOM 619 O O . MET A 1 87 ? 1.007 -19.133 -14.734 1.00 93.69 87 MET A O 1
ATOM 623 N N . VAL A 1 88 ? 0.125 -20.923 -13.698 1.00 92.81 88 VAL A N 1
ATOM 624 C CA . VAL A 1 88 ? -0.313 -21.612 -14.927 1.00 92.81 88 VAL A CA 1
ATOM 625 C C . VAL A 1 88 ? -1.681 -21.159 -15.428 1.00 92.81 88 VAL A C 1
ATOM 627 O O . VAL A 1 88 ? -1.988 -21.353 -16.600 1.00 92.81 88 VAL A O 1
ATOM 630 N N . GLN A 1 89 ? -2.498 -20.569 -14.556 1.00 96.06 89 GLN A N 1
ATOM 631 C CA . GLN A 1 89 ? -3.824 -20.082 -14.923 1.00 96.06 89 GLN A CA 1
ATOM 632 C C . GLN A 1 89 ? -3.731 -18.735 -15.641 1.00 96.06 89 GLN A C 1
ATOM 634 O O . GLN A 1 89 ? -2.878 -17.908 -15.321 1.00 96.06 89 GLN A O 1
ATOM 639 N N . ASN A 1 90 ? -4.621 -18.525 -16.610 1.00 96.81 90 ASN A N 1
ATOM 640 C CA . ASN A 1 90 ? -4.764 -17.245 -17.305 1.00 96.81 90 ASN A CA 1
ATOM 641 C C . ASN A 1 90 ? -5.619 -16.273 -16.471 1.00 96.81 90 ASN A C 1
ATOM 643 O O . ASN A 1 90 ? -6.378 -16.717 -15.611 1.00 96.81 90 ASN A O 1
ATOM 647 N N . LYS A 1 91 ? -5.600 -14.975 -16.812 1.00 97.75 91 LYS A N 1
ATOM 648 C CA . LYS A 1 91 ? -6.505 -13.956 -16.233 1.00 97.75 91 LYS A CA 1
ATOM 649 C C . LYS A 1 91 ? -6.358 -13.822 -14.715 1.00 97.75 91 LYS A C 1
ATOM 651 O O . LYS A 1 91 ? -7.336 -13.884 -13.970 1.00 97.75 91 LYS A O 1
ATOM 656 N N . ILE A 1 92 ? -5.120 -13.653 -14.261 1.00 98.56 92 ILE A N 1
ATOM 657 C CA . ILE A 1 92 ? -4.801 -13.503 -12.839 1.00 98.56 92 ILE A CA 1
ATOM 658 C C . ILE A 1 92 ? -4.340 -12.078 -12.561 1.00 98.56 92 ILE A C 1
ATOM 660 O O . ILE A 1 92 ? -3.420 -11.584 -13.208 1.00 98.56 92 ILE A O 1
ATOM 664 N N . THR A 1 93 ? -4.939 -11.450 -11.553 1.00 98.81 93 THR A N 1
ATOM 665 C CA . THR A 1 93 ? -4.378 -10.263 -10.902 1.00 98.81 93 THR A CA 1
ATOM 666 C C . THR A 1 93 ? -3.860 -10.664 -9.526 1.00 98.81 93 THR A C 1
ATOM 668 O O . THR A 1 93 ? -4.614 -11.226 -8.740 1.00 98.81 93 THR A O 1
ATOM 671 N N . ILE A 1 94 ? -2.602 -10.360 -9.204 1.00 98.81 94 ILE A N 1
ATOM 672 C CA . ILE A 1 94 ? -2.098 -10.383 -7.824 1.00 98.81 94 ILE A CA 1
ATOM 673 C C . ILE A 1 94 ? -1.925 -8.935 -7.366 1.00 98.81 94 ILE A C 1
ATOM 675 O O . ILE A 1 94 ? -1.040 -8.228 -7.856 1.00 98.81 94 ILE A O 1
ATOM 679 N N . ALA A 1 95 ? -2.771 -8.504 -6.431 1.00 98.75 95 ALA A N 1
ATOM 680 C CA . ALA A 1 95 ? -2.807 -7.139 -5.916 1.00 98.75 95 ALA A CA 1
ATOM 681 C C . ALA A 1 95 ? -2.064 -7.043 -4.573 1.00 98.75 95 ALA A C 1
ATOM 683 O O . ALA A 1 95 ? -2.669 -7.032 -3.505 1.00 98.75 95 ALA A O 1
ATOM 684 N N . GLY A 1 96 ? -0.730 -6.987 -4.610 1.00 98.50 96 GLY A N 1
ATOM 685 C CA . GLY A 1 96 ? 0.106 -6.937 -3.405 1.00 98.50 96 GLY A CA 1
ATOM 686 C C . GLY A 1 96 ? -0.167 -5.735 -2.496 1.00 98.50 96 GLY A C 1
ATOM 687 O O . GLY A 1 96 ? 0.034 -5.831 -1.287 1.00 98.50 96 GLY A O 1
ATOM 688 N N . GLN A 1 97 ? -0.698 -4.635 -3.042 1.00 97.88 97 GLN A N 1
ATOM 689 C CA . GLN A 1 97 ? -1.019 -3.424 -2.283 1.00 97.88 97 GLN A CA 1
ATOM 690 C C . GLN A 1 97 ? -2.171 -3.600 -1.279 1.00 97.88 97 GLN A C 1
ATOM 692 O O . GLN A 1 97 ? -2.335 -2.751 -0.405 1.00 97.88 97 GLN A O 1
ATOM 697 N N . THR A 1 98 ? -2.952 -4.687 -1.367 1.00 98.50 98 THR A N 1
ATOM 698 C CA . THR A 1 98 ? -4.020 -4.986 -0.393 1.00 98.50 98 THR A CA 1
ATOM 699 C C . THR A 1 98 ? -3.493 -5.580 0.907 1.00 98.50 98 THR A C 1
ATOM 701 O O . THR A 1 98 ? -4.220 -5.622 1.894 1.00 98.50 98 THR A O 1
ATOM 704 N N . ALA A 1 99 ? -2.263 -6.101 0.911 1.00 97.81 99 ALA A N 1
ATOM 705 C CA . ALA A 1 99 ? -1.702 -6.716 2.102 1.00 97.81 99 ALA A CA 1
ATOM 706 C C . ALA A 1 99 ? -1.626 -5.696 3.254 1.00 97.81 99 ALA A C 1
ATOM 708 O O . ALA A 1 99 ? -1.202 -4.556 3.031 1.00 97.81 99 ALA A O 1
ATOM 709 N N . PRO A 1 100 ? -2.014 -6.081 4.487 1.00 95.06 100 PRO A N 1
ATOM 710 C CA . PRO A 1 100 ? -1.854 -5.207 5.643 1.00 95.06 100 PRO A CA 1
ATOM 711 C C . PRO A 1 100 ? -0.368 -4.880 5.899 1.00 95.06 100 PRO A C 1
ATOM 713 O O . PRO A 1 100 ? 0.527 -5.481 5.299 1.00 95.06 100 PRO A O 1
ATOM 716 N N . GLY A 1 101 ? -0.069 -3.949 6.805 1.00 94.50 101 GLY A N 1
ATOM 717 C CA . GLY A 1 101 ? 1.306 -3.629 7.214 1.00 94.50 101 GLY A CA 1
ATOM 718 C C . GLY A 1 101 ? 2.282 -3.342 6.061 1.00 94.50 101 GLY A C 1
ATOM 719 O O . GLY A 1 101 ? 1.982 -2.557 5.164 1.00 94.50 101 GLY A O 1
ATOM 720 N N . ASP A 1 102 ? 3.453 -3.985 6.096 1.00 95.19 102 ASP A N 1
ATOM 721 C CA . ASP A 1 102 ? 4.574 -3.765 5.160 1.00 95.19 102 ASP A CA 1
ATOM 722 C C . ASP A 1 102 ? 4.400 -4.459 3.789 1.00 95.19 102 ASP A C 1
ATOM 724 O O . ASP A 1 102 ? 5.197 -4.261 2.862 1.00 95.19 102 ASP A O 1
ATOM 728 N N . GLY A 1 103 ? 3.356 -5.276 3.631 1.00 96.44 103 GLY A N 1
ATOM 729 C CA . GLY A 1 103 ? 3.035 -5.980 2.392 1.00 96.44 103 GLY A CA 1
ATOM 730 C C . GLY A 1 103 ? 3.579 -7.411 2.295 1.00 96.44 103 GLY A C 1
ATOM 731 O O . GLY A 1 103 ? 3.857 -8.073 3.299 1.00 96.44 103 GLY A O 1
ATOM 732 N N . ILE A 1 104 ? 3.696 -7.918 1.063 1.00 98.00 104 ILE A N 1
ATOM 733 C CA . ILE A 1 104 ? 4.005 -9.327 0.772 1.00 98.00 104 ILE A CA 1
ATOM 734 C C . ILE A 1 104 ? 5.301 -9.474 -0.023 1.00 98.00 104 ILE A C 1
ATOM 736 O O . ILE A 1 104 ? 5.561 -8.748 -0.987 1.00 98.00 104 ILE A O 1
ATOM 740 N N . GLY A 1 105 ? 6.094 -10.471 0.366 1.00 97.44 105 GLY A N 1
ATOM 741 C CA . GLY A 1 105 ? 7.257 -10.927 -0.381 1.00 97.44 105 GLY A CA 1
ATOM 742 C C . GLY A 1 105 ? 7.231 -12.433 -0.630 1.00 97.44 105 GLY A C 1
ATOM 743 O O . GLY A 1 105 ? 6.698 -13.204 0.164 1.00 97.44 105 GLY A O 1
ATOM 744 N N . LEU A 1 106 ? 7.842 -12.866 -1.725 1.00 95.50 106 LEU A N 1
ATOM 745 C CA . LEU A 1 106 ? 8.089 -14.264 -2.051 1.00 95.50 106 LEU A CA 1
ATOM 746 C C . LEU A 1 106 ? 9.601 -14.478 -2.013 1.00 95.50 106 LEU A C 1
ATOM 748 O O . LEU A 1 106 ? 10.344 -13.681 -2.591 1.00 95.50 106 LEU A O 1
ATOM 752 N N . ARG A 1 107 ? 10.062 -15.517 -1.308 1.00 91.50 107 ARG A N 1
ATOM 753 C CA . ARG A 1 107 ? 11.502 -15.758 -1.136 1.00 91.50 107 ARG A CA 1
ATOM 754 C C . ARG A 1 107 ? 11.936 -17.204 -1.313 1.00 91.50 107 ARG A C 1
ATOM 756 O O . ARG A 1 107 ? 11.112 -18.104 -1.177 1.00 91.50 107 ARG A O 1
ATOM 763 N N . ASN A 1 108 ? 13.239 -17.412 -1.495 1.00 87.56 108 ASN A N 1
ATOM 764 C CA . ASN A 1 108 ? 13.888 -18.728 -1.595 1.00 87.56 108 ASN A CA 1
ATOM 765 C C . ASN A 1 108 ? 13.492 -19.513 -2.856 1.00 87.56 108 ASN A C 1
ATOM 767 O O . ASN A 1 108 ? 13.239 -20.717 -2.798 1.00 87.56 108 ASN A O 1
ATOM 771 N N . GLY A 1 109 ? 13.410 -18.829 -3.997 1.00 87.75 109 GLY A N 1
ATOM 772 C CA . GLY A 1 109 ? 13.194 -19.474 -5.288 1.00 87.75 109 GLY A CA 1
ATOM 773 C C . GLY A 1 109 ? 12.633 -18.557 -6.368 1.00 87.75 109 GLY A C 1
ATOM 774 O O . GLY A 1 109 ? 12.532 -17.343 -6.202 1.00 87.75 109 GLY A O 1
ATOM 775 N N . THR A 1 110 ? 12.253 -19.188 -7.474 1.00 90.25 110 THR A N 1
ATOM 776 C CA . THR A 1 110 ? 11.757 -18.542 -8.692 1.00 90.25 110 THR A CA 1
ATOM 777 C C . THR A 1 110 ? 10.235 -18.530 -8.752 1.00 90.25 110 THR A C 1
ATOM 779 O O . THR A 1 110 ? 9.585 -19.562 -8.547 1.00 90.25 110 THR A O 1
ATOM 782 N N . VAL A 1 111 ? 9.667 -17.383 -9.126 1.00 93.00 111 VAL A N 1
ATOM 783 C CA . VAL A 1 111 ? 8.282 -17.277 -9.598 1.00 93.00 111 VAL A CA 1
ATOM 784 C C . VAL A 1 111 ? 8.267 -17.476 -11.107 1.00 93.00 111 VAL A C 1
ATOM 786 O O . VAL A 1 111 ? 8.976 -16.785 -11.830 1.00 93.00 111 VAL A O 1
ATOM 789 N N . ARG A 1 112 ? 7.444 -18.401 -11.604 1.00 93.00 112 ARG A N 1
ATOM 790 C CA . ARG A 1 112 ? 7.287 -18.623 -13.045 1.00 93.00 112 ARG A CA 1
ATOM 791 C C . ARG A 1 112 ? 5.861 -18.330 -13.483 1.00 93.00 112 ARG A C 1
ATOM 793 O O . ARG A 1 112 ? 4.926 -18.949 -12.984 1.00 93.00 112 ARG A O 1
ATOM 800 N N . VAL A 1 113 ? 5.686 -17.413 -14.421 1.00 94.00 113 VAL A N 1
ATOM 801 C CA . VAL A 1 113 ? 4.394 -17.090 -15.025 1.00 94.00 113 VAL A CA 1
ATOM 802 C C . VAL A 1 113 ? 4.289 -17.820 -16.355 1.00 94.00 113 VAL A C 1
ATOM 804 O O . VAL A 1 113 ? 5.111 -17.632 -17.247 1.00 94.00 113 VAL A O 1
ATOM 807 N N . THR A 1 114 ? 3.281 -18.676 -16.471 1.00 92.94 114 THR A N 1
ATOM 808 C CA . THR A 1 114 ? 3.033 -19.485 -17.670 1.00 92.94 114 THR A CA 1
ATOM 809 C C . THR A 1 114 ? 1.711 -19.100 -18.334 1.00 92.94 114 THR A C 1
ATOM 811 O O . THR A 1 114 ? 1.608 -19.177 -19.556 1.00 92.94 114 THR A O 1
ATOM 814 N N . GLY A 1 115 ? 0.709 -18.688 -17.554 1.00 93.56 115 GLY A N 1
ATOM 815 C CA . GLY A 1 115 ? -0.584 -18.226 -18.052 1.00 93.56 115 GLY A CA 1
ATOM 816 C C . GLY A 1 115 ? -0.527 -16.830 -18.680 1.00 93.56 115 GLY A C 1
ATOM 817 O O . GLY A 1 115 ? 0.252 -15.970 -18.272 1.00 93.56 115 GLY A O 1
ATOM 818 N N . ASN A 1 116 ? -1.381 -16.613 -19.677 1.00 94.81 116 ASN A N 1
ATOM 819 C CA . ASN A 1 116 ? -1.588 -15.335 -20.355 1.00 94.81 116 ASN A CA 1
ATOM 820 C C . ASN A 1 116 ? -2.452 -14.385 -19.522 1.00 94.81 116 ASN A C 1
ATOM 822 O O . ASN A 1 116 ? -3.280 -14.820 -18.715 1.00 94.81 116 ASN A O 1
ATOM 826 N N . ASN A 1 117 ? -2.393 -13.098 -19.869 1.00 96.62 117 ASN A N 1
ATOM 827 C CA . ASN A 1 117 ? -3.277 -12.076 -19.323 1.00 96.62 117 ASN A CA 1
ATOM 828 C C . ASN A 1 117 ? -3.109 -11.931 -17.805 1.00 96.62 117 ASN A C 1
ATOM 830 O O . ASN A 1 117 ? -4.028 -12.215 -17.033 1.00 96.62 117 ASN A O 1
ATOM 834 N N . THR A 1 118 ? -1.904 -11.546 -17.390 1.00 97.75 118 THR A N 1
ATOM 835 C CA . THR A 1 118 ? -1.505 -11.537 -15.980 1.00 97.75 118 THR A CA 1
ATOM 836 C C . THR A 1 118 ? -1.109 -10.134 -15.532 1.00 97.75 118 THR A C 1
ATOM 838 O O . THR A 1 118 ? -0.387 -9.425 -16.229 1.00 97.75 118 THR A O 1
ATOM 841 N N . VAL A 1 119 ? -1.560 -9.740 -14.343 1.00 98.69 119 VAL A N 1
ATOM 842 C CA . VAL A 1 119 ? -1.221 -8.465 -13.704 1.00 98.69 119 VAL A CA 1
ATOM 843 C C . VAL A 1 119 ? -0.607 -8.754 -12.334 1.00 98.69 119 VAL A C 1
ATOM 845 O O . VAL A 1 119 ? -1.248 -9.369 -11.483 1.00 98.69 119 VAL A O 1
ATOM 848 N N . LEU A 1 120 ? 0.631 -8.318 -12.100 1.00 98.62 120 LEU A N 1
ATOM 849 C CA . LEU A 1 120 ? 1.305 -8.428 -10.801 1.00 98.62 120 LEU A CA 1
ATOM 850 C C . LEU A 1 120 ? 1.656 -7.030 -10.307 1.00 98.62 120 LEU A C 1
ATOM 852 O O . LEU A 1 120 ? 2.343 -6.297 -11.021 1.00 98.62 120 LEU A O 1
ATOM 856 N N . ARG A 1 121 ? 1.210 -6.669 -9.095 1.00 98.38 121 ARG A N 1
ATOM 857 C CA . ARG A 1 121 ? 1.493 -5.346 -8.527 1.00 98.38 121 ARG A CA 1
ATOM 858 C C . ARG A 1 121 ? 1.948 -5.366 -7.073 1.00 98.38 121 ARG A C 1
ATOM 860 O O . ARG A 1 121 ? 1.427 -6.154 -6.291 1.00 98.38 121 ARG A O 1
ATOM 867 N N . HIS A 1 122 ? 2.869 -4.467 -6.712 1.00 98.25 122 HIS A N 1
ATOM 868 C CA . HIS A 1 122 ? 3.303 -4.199 -5.328 1.00 98.25 122 HIS A CA 1
ATOM 869 C C . HIS A 1 122 ? 3.791 -5.442 -4.545 1.00 98.25 122 HIS A C 1
ATOM 871 O O . HIS A 1 122 ? 3.422 -5.642 -3.388 1.00 98.25 122 HIS A O 1
ATOM 877 N N . LEU A 1 123 ? 4.631 -6.286 -5.159 1.00 97.06 123 LEU A N 1
ATOM 878 C CA . LEU A 1 123 ? 5.229 -7.472 -4.518 1.00 97.06 123 LEU A CA 1
ATOM 879 C C . LEU A 1 123 ? 6.754 -7.390 -4.495 1.00 97.06 123 LEU A C 1
ATOM 881 O O . LEU A 1 123 ? 7.386 -6.731 -5.321 1.00 97.06 123 LEU A O 1
ATOM 885 N N . ARG A 1 124 ? 7.349 -8.150 -3.578 1.00 98.06 124 ARG A N 1
ATOM 886 C CA . ARG A 1 124 ? 8.799 -8.348 -3.499 1.00 98.06 124 ARG A CA 1
ATOM 887 C C . ARG A 1 124 ? 9.148 -9.772 -3.885 1.00 98.06 124 ARG A C 1
ATOM 889 O O . ARG A 1 124 ? 8.590 -10.711 -3.326 1.00 98.06 124 ARG A O 1
ATOM 896 N N . LEU A 1 125 ? 10.090 -9.935 -4.801 1.00 96.50 125 LEU A N 1
ATOM 897 C CA . LEU A 1 125 ? 10.656 -11.220 -5.183 1.00 96.50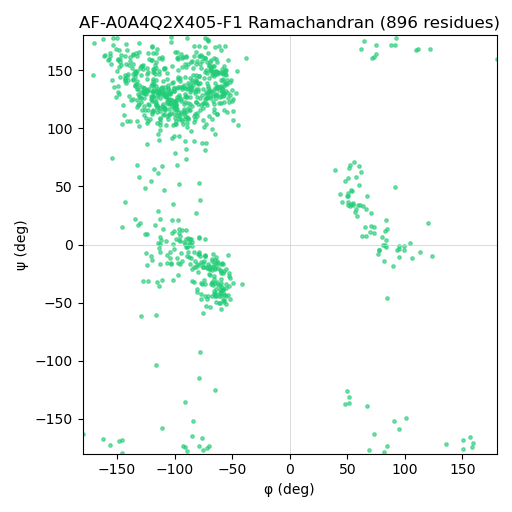 125 LEU A CA 1
ATOM 898 C C . LEU A 1 125 ? 12.115 -11.235 -4.725 1.00 96.50 125 LEU A C 1
ATOM 900 O O . LEU A 1 125 ? 12.928 -10.418 -5.162 1.00 96.50 125 LEU A O 1
ATOM 904 N N . ARG A 1 126 ? 12.426 -12.123 -3.782 1.00 92.88 126 ARG A N 1
ATOM 905 C CA . ARG A 1 126 ? 13.750 -12.250 -3.167 1.00 92.88 126 ARG A CA 1
ATOM 906 C C . ARG A 1 126 ? 14.240 -13.679 -3.352 1.00 92.88 126 ARG A C 1
ATOM 908 O O . ARG A 1 126 ? 14.002 -14.519 -2.486 1.00 92.88 126 ARG A O 1
ATOM 915 N N . HIS A 1 127 ? 14.878 -13.984 -4.478 1.00 89.12 127 HIS A N 1
ATOM 916 C CA . HIS A 1 127 ? 15.237 -15.373 -4.780 1.00 89.12 127 HIS A CA 1
ATOM 917 C C . HIS A 1 127 ? 16.118 -15.968 -3.676 1.00 89.12 127 HIS A C 1
ATOM 919 O O . HIS A 1 127 ? 15.779 -17.020 -3.145 1.00 89.12 127 HIS A O 1
ATOM 925 N N . GLY A 1 128 ? 17.162 -15.253 -3.250 1.00 85.00 128 GLY A N 1
ATOM 926 C CA . GLY A 1 128 ? 18.038 -15.679 -2.163 1.00 85.00 128 GLY A CA 1
ATOM 927 C C . GLY A 1 128 ? 18.995 -16.789 -2.585 1.00 85.00 128 GLY A C 1
ATOM 928 O O . GLY A 1 128 ? 18.812 -17.457 -3.602 1.00 85.00 128 GLY A O 1
ATOM 929 N N . LYS A 1 129 ? 20.040 -17.011 -1.792 1.00 73.56 129 LYS A N 1
ATOM 930 C CA . LYS A 1 129 ? 21.091 -17.963 -2.161 1.00 73.56 129 LYS A CA 1
ATOM 931 C C . LYS A 1 129 ? 20.712 -19.438 -2.028 1.00 73.56 129 LYS A C 1
ATOM 933 O O . LYS A 1 129 ? 21.269 -20.300 -2.703 1.00 73.56 129 LYS A O 1
ATOM 938 N N . ASN A 1 130 ? 19.826 -19.749 -1.087 1.00 64.25 130 ASN A N 1
ATOM 939 C CA . ASN A 1 130 ? 19.542 -21.127 -0.703 1.00 64.25 130 ASN A CA 1
ATOM 940 C C . ASN A 1 130 ? 18.525 -21.755 -1.673 1.00 64.25 130 ASN A C 1
ATOM 942 O O . ASN A 1 130 ? 17.337 -21.458 -1.588 1.00 64.25 130 ASN A O 1
ATOM 946 N N . GLY A 1 131 ? 18.970 -22.642 -2.570 1.00 59.12 131 GLY A N 1
ATOM 947 C CA . GLY A 1 131 ? 18.093 -23.351 -3.512 1.00 59.12 131 GLY A CA 1
ATOM 948 C C . GLY A 1 131 ? 18.819 -23.897 -4.746 1.00 59.12 131 GLY A C 1
ATOM 949 O O . GLY A 1 131 ? 20.041 -23.833 -4.842 1.00 59.12 131 GLY A O 1
ATOM 950 N N . SER A 1 132 ? 18.062 -24.448 -5.701 1.00 61.09 132 SER A N 1
ATOM 951 C CA . SER A 1 132 ? 18.541 -24.628 -7.078 1.00 61.09 132 SER A CA 1
ATOM 952 C C . SER A 1 132 ? 18.668 -23.241 -7.703 1.00 61.09 132 SER A C 1
ATOM 954 O O . SER A 1 132 ? 17.681 -22.509 -7.656 1.00 61.09 132 SER A O 1
ATOM 956 N N . GLY A 1 133 ? 19.830 -22.881 -8.247 1.00 74.50 133 GLY A N 1
ATOM 957 C CA . GLY A 1 133 ? 20.019 -21.564 -8.855 1.00 74.50 133 GLY A CA 1
ATOM 958 C C . GLY A 1 133 ? 18.963 -21.221 -9.917 1.00 74.50 133 GLY A C 1
ATOM 959 O O . GLY A 1 133 ? 18.299 -22.113 -10.455 1.00 74.50 133 GLY A O 1
ATOM 960 N N . GLY A 1 134 ? 18.797 -19.931 -10.194 1.00 85.94 134 GLY A N 1
ATOM 961 C CA . GLY A 1 134 ? 17.773 -19.408 -11.090 1.00 85.94 134 GLY A CA 1
ATOM 962 C C . GLY A 1 134 ? 17.410 -17.950 -10.823 1.00 85.94 134 GLY A C 1
ATOM 963 O O . GLY A 1 134 ? 18.112 -17.223 -10.103 1.00 85.94 134 GLY A O 1
ATOM 964 N N . ASP A 1 135 ? 16.286 -17.558 -11.423 1.00 90.44 135 ASP A N 1
ATOM 965 C CA . ASP A 1 135 ? 15.844 -16.171 -11.506 1.00 90.44 135 ASP A CA 1
ATOM 966 C C . ASP A 1 135 ? 14.828 -15.808 -10.429 1.00 90.44 135 ASP A C 1
ATOM 968 O O . ASP A 1 135 ? 14.136 -16.686 -9.910 1.00 90.44 135 ASP A O 1
ATOM 972 N N . CYS A 1 136 ? 14.652 -14.517 -10.123 1.00 93.12 136 CYS A N 1
ATOM 973 C CA . CYS A 1 136 ? 13.513 -14.113 -9.286 1.00 93.12 136 CYS A CA 1
ATOM 974 C C . CYS A 1 136 ? 12.193 -14.387 -10.014 1.00 93.12 136 CYS A C 1
ATOM 976 O O . CYS A 1 136 ? 11.245 -14.912 -9.421 1.00 93.12 136 CYS A O 1
ATOM 978 N N . LEU A 1 137 ? 12.151 -14.040 -11.301 1.00 94.31 137 LEU A N 1
ATOM 979 C CA . LEU A 1 137 ? 10.959 -14.111 -12.124 1.00 94.31 137 LEU A CA 1
ATOM 980 C C . LEU A 1 137 ? 11.263 -14.621 -13.535 1.00 94.31 137 LEU A C 1
ATOM 982 O O . LEU A 1 137 ? 12.054 -14.039 -14.273 1.00 94.31 137 LEU A O 1
ATOM 986 N N . ASN A 1 138 ? 10.525 -15.644 -13.951 1.00 93.69 138 ASN A N 1
ATOM 987 C CA . ASN A 1 138 ? 10.455 -16.077 -15.339 1.00 93.69 138 ASN A CA 1
ATOM 988 C C . ASN A 1 138 ? 9.048 -15.901 -15.898 1.00 93.69 138 ASN A C 1
ATOM 990 O O . ASN A 1 138 ? 8.067 -16.206 -15.223 1.00 93.69 138 ASN A O 1
ATOM 994 N N . LEU A 1 139 ? 8.955 -15.484 -17.156 1.00 93.12 139 LEU A N 1
ATOM 995 C CA . LEU A 1 139 ? 7.744 -15.594 -17.967 1.00 93.12 139 LEU A CA 1
ATOM 996 C C . LEU A 1 139 ? 8.028 -16.565 -19.116 1.00 93.12 139 LEU A C 1
ATOM 998 O O . LEU A 1 139 ? 9.026 -16.441 -19.831 1.00 93.12 139 LEU A O 1
ATOM 1002 N N . ASP A 1 140 ? 7.143 -17.541 -19.281 1.00 90.88 140 ASP A N 1
ATOM 1003 C CA . ASP A 1 140 ? 7.196 -18.478 -20.396 1.00 90.88 140 ASP A CA 1
ATOM 1004 C C . ASP A 1 140 ? 6.668 -17.838 -21.684 1.00 90.88 140 ASP A C 1
ATOM 1006 O O . ASP A 1 140 ? 5.922 -16.859 -21.663 1.00 90.88 140 ASP A O 1
ATOM 1010 N N . SER A 1 141 ? 6.985 -18.447 -22.827 1.00 87.81 141 SER A N 1
ATOM 1011 C CA . SER A 1 141 ? 6.480 -18.014 -24.138 1.00 87.81 141 SER A CA 1
ATOM 1012 C C . SER A 1 141 ? 4.954 -17.989 -24.236 1.00 87.81 141 SER A C 1
ATOM 1014 O O . SER A 1 141 ? 4.401 -17.266 -25.059 1.00 87.81 141 SER A O 1
ATOM 1016 N N . SER A 1 142 ? 4.264 -18.750 -23.387 1.00 86.50 142 SER A N 1
ATOM 1017 C CA . SER A 1 142 ? 2.807 -18.781 -23.303 1.00 86.50 142 SER A CA 1
ATOM 1018 C C . SER A 1 142 ? 2.199 -17.709 -22.393 1.00 86.50 142 SER A C 1
ATOM 1020 O O . SER A 1 142 ? 0.996 -17.773 -22.186 1.00 86.50 142 SER A O 1
ATOM 1022 N N . ALA A 1 143 ? 2.973 -16.777 -21.825 1.00 91.00 143 ALA A N 1
ATOM 1023 C CA . ALA A 1 143 ? 2.510 -15.807 -20.822 1.00 91.00 143 ALA A CA 1
ATOM 1024 C C . ALA A 1 143 ? 2.230 -14.395 -21.386 1.00 91.00 143 ALA A C 1
ATOM 1026 O O . ALA A 1 143 ? 2.477 -13.385 -20.724 1.00 91.00 143 ALA A O 1
ATOM 1027 N N . SER A 1 144 ? 1.728 -14.305 -22.618 1.00 91.88 144 SER A N 1
ATOM 1028 C CA . SER A 1 144 ? 1.528 -13.035 -23.331 1.00 91.88 144 SER A CA 1
ATOM 1029 C C . SER A 1 144 ? 0.428 -12.158 -22.713 1.00 91.88 144 SER A C 1
ATOM 1031 O O . SER A 1 144 ? -0.475 -12.656 -22.030 1.00 91.88 144 SER A O 1
ATOM 1033 N N . ASN A 1 145 ? 0.471 -10.852 -23.000 1.00 94.81 145 ASN A N 1
ATOM 1034 C CA . ASN A 1 145 ? -0.368 -9.811 -22.389 1.00 94.81 145 ASN A CA 1
ATOM 1035 C C . ASN A 1 145 ? -0.162 -9.751 -20.871 1.00 94.81 145 ASN A C 1
ATOM 1037 O O . ASN A 1 145 ? -1.050 -10.109 -20.100 1.00 94.81 145 ASN A O 1
ATOM 1041 N N . SER A 1 146 ? 1.023 -9.341 -20.435 1.00 96.31 146 SER A N 1
ATOM 1042 C CA . SER A 1 146 ? 1.374 -9.335 -19.013 1.00 96.31 146 SER A CA 1
ATOM 1043 C C . SER A 1 146 ? 1.913 -7.982 -18.568 1.00 96.31 146 SER A C 1
ATOM 1045 O O . SER A 1 146 ? 2.763 -7.400 -19.241 1.00 96.31 146 SER A O 1
ATOM 1047 N N . VAL A 1 147 ? 1.438 -7.505 -17.414 1.00 98.38 147 VAL A N 1
ATOM 1048 C CA . VAL A 1 147 ? 1.913 -6.274 -16.767 1.00 98.38 147 VAL A CA 1
ATOM 1049 C C . VAL A 1 147 ? 2.492 -6.595 -15.403 1.00 98.38 147 VAL A C 1
ATOM 1051 O O . VAL A 1 147 ? 1.867 -7.260 -14.573 1.00 98.38 147 VAL A O 1
ATOM 1054 N N . ILE A 1 148 ? 3.679 -6.058 -15.167 1.00 98.06 148 ILE A N 1
ATOM 1055 C CA . ILE A 1 148 ? 4.383 -6.120 -13.897 1.00 98.06 148 ILE A CA 1
ATOM 1056 C C . ILE A 1 148 ? 4.657 -4.684 -13.465 1.00 98.06 148 ILE A C 1
ATOM 1058 O O . ILE A 1 148 ? 5.356 -3.947 -14.157 1.00 98.06 148 ILE A O 1
ATOM 1062 N N . ASP A 1 149 ? 4.063 -4.276 -12.348 1.00 98.75 149 ASP A N 1
ATOM 1063 C CA . ASP A 1 149 ? 4.068 -2.890 -11.878 1.00 98.75 149 ASP A CA 1
ATOM 1064 C C . ASP A 1 149 ? 4.441 -2.817 -10.393 1.00 98.75 149 ASP A C 1
ATOM 1066 O O . ASP A 1 149 ? 3.927 -3.591 -9.593 1.00 98.75 149 ASP A O 1
ATOM 1070 N N . HIS A 1 150 ? 5.337 -1.915 -9.987 1.00 98.69 150 HIS A N 1
ATOM 1071 C CA . HIS A 1 150 ? 5.747 -1.807 -8.575 1.00 98.69 150 HIS A CA 1
ATOM 1072 C C . HIS A 1 150 ? 6.276 -3.125 -7.974 1.00 98.69 150 HIS A C 1
ATOM 1074 O O . HIS A 1 150 ? 6.057 -3.427 -6.800 1.00 98.69 150 HIS A O 1
ATOM 1080 N N . ILE A 1 151 ? 6.980 -3.939 -8.767 1.00 98.56 151 ILE A N 1
ATOM 1081 C CA . ILE A 1 151 ? 7.631 -5.158 -8.273 1.00 98.56 151 ILE A CA 1
ATOM 1082 C C . ILE A 1 151 ? 9.087 -4.863 -7.935 1.00 98.56 151 ILE A C 1
ATOM 1084 O O . ILE A 1 151 ? 9.786 -4.217 -8.710 1.00 98.56 151 ILE A O 1
ATOM 1088 N N . SER A 1 152 ? 9.555 -5.354 -6.788 1.00 98.50 152 SER A N 1
ATOM 1089 C CA . SER A 1 152 ? 10.968 -5.288 -6.412 1.00 98.50 152 SER A CA 1
ATOM 1090 C C . SER A 1 152 ? 11.626 -6.663 -6.522 1.00 98.50 152 SER A C 1
ATOM 1092 O O . SER A 1 152 ? 11.172 -7.606 -5.873 1.00 98.50 152 SER A O 1
ATOM 1094 N N . MET A 1 153 ? 12.681 -6.795 -7.332 1.00 97.44 153 MET A N 1
ATOM 1095 C CA . MET A 1 153 ? 13.366 -8.069 -7.612 1.00 97.44 153 MET A CA 1
ATOM 1096 C C . MET A 1 153 ? 14.836 -8.008 -7.212 1.00 97.44 153 MET A C 1
ATOM 1098 O O . MET A 1 153 ? 15.570 -7.124 -7.659 1.00 97.44 153 MET A O 1
ATOM 1102 N N . MET A 1 154 ? 15.255 -8.953 -6.368 1.00 94.25 154 MET A N 1
ATOM 1103 C CA . MET A 1 154 ? 16.621 -9.029 -5.859 1.00 94.25 154 MET A CA 1
ATOM 1104 C C . MET A 1 154 ? 17.062 -10.461 -5.583 1.00 94.25 154 MET A C 1
ATOM 1106 O O . MET A 1 154 ? 16.250 -11.333 -5.265 1.00 94.25 154 MET A O 1
ATOM 1110 N N . PHE A 1 155 ? 18.378 -10.648 -5.551 1.00 91.44 155 PHE A N 1
ATOM 1111 C CA . PHE A 1 155 ? 19.030 -11.850 -5.044 1.00 91.44 155 PHE A CA 1
ATOM 1112 C C . PHE A 1 155 ? 18.872 -13.098 -5.919 1.00 91.44 155 PHE A C 1
ATOM 1114 O O . PHE A 1 155 ? 18.909 -14.214 -5.398 1.00 91.44 155 PHE A O 1
ATOM 1121 N N . SER A 1 156 ? 18.684 -12.937 -7.233 1.00 89.25 156 SER A N 1
ATOM 1122 C CA . SER A 1 156 ? 18.809 -14.057 -8.173 1.00 89.25 156 SER A CA 1
ATOM 1123 C C . SER A 1 156 ? 20.229 -14.614 -8.188 1.00 89.25 156 SER A C 1
ATOM 1125 O O . SER A 1 156 ? 21.184 -13.913 -7.868 1.00 89.25 156 SER A O 1
ATOM 1127 N N . THR A 1 157 ? 20.381 -15.867 -8.601 1.00 85.31 157 THR A N 1
ATOM 1128 C CA . THR A 1 157 ? 21.705 -16.491 -8.812 1.00 85.31 157 THR A CA 1
ATOM 1129 C C . THR A 1 157 ? 22.069 -16.601 -10.297 1.00 85.31 157 THR A C 1
ATOM 1131 O O . THR A 1 157 ? 23.231 -16.842 -10.620 1.00 85.31 157 THR A O 1
ATOM 1134 N N . ASP A 1 158 ? 21.096 -16.363 -11.184 1.00 88.12 158 ASP A N 1
ATOM 1135 C CA . ASP A 1 158 ? 21.276 -16.139 -12.621 1.00 88.12 158 ASP A CA 1
ATOM 1136 C C . ASP A 1 158 ? 20.809 -14.696 -12.955 1.00 88.12 158 ASP A C 1
ATOM 1138 O O . ASP A 1 158 ? 21.469 -13.734 -12.548 1.00 88.12 158 ASP A O 1
ATOM 1142 N N . GLU A 1 159 ? 19.632 -14.477 -13.544 1.00 92.56 159 GLU A N 1
ATOM 1143 C CA . GLU A 1 159 ? 19.047 -13.144 -13.756 1.00 92.56 159 GLU A CA 1
ATOM 1144 C C . GLU A 1 159 ? 17.945 -12.782 -12.763 1.00 92.56 159 GLU A C 1
ATOM 1146 O O . GLU A 1 159 ? 17.210 -13.625 -12.273 1.00 92.56 159 GLU A O 1
ATOM 1151 N N . ASN A 1 160 ? 17.720 -11.499 -12.489 1.00 94.44 160 ASN A N 1
ATOM 1152 C CA . ASN A 1 160 ? 16.522 -11.138 -11.731 1.00 94.44 160 ASN A CA 1
ATOM 1153 C C . ASN A 1 160 ? 15.237 -11.433 -12.522 1.00 94.44 160 ASN A C 1
ATOM 1155 O O . ASN A 1 160 ? 14.270 -11.925 -11.938 1.00 94.44 160 ASN A O 1
ATOM 1159 N N . ILE A 1 161 ? 15.222 -11.171 -13.832 1.00 95.38 161 ILE A N 1
ATOM 1160 C CA . ILE A 1 161 ? 14.047 -11.408 -14.678 1.00 95.38 161 ILE A CA 1
ATOM 1161 C C . ILE A 1 161 ? 14.409 -11.860 -16.099 1.00 95.38 161 ILE A C 1
ATOM 1163 O O . ILE A 1 161 ? 15.024 -11.102 -16.852 1.00 95.38 161 ILE A O 1
ATOM 1167 N N . SER A 1 162 ? 13.955 -13.052 -16.505 1.00 92.62 162 SER A N 1
ATOM 1168 C CA . SER A 1 162 ? 14.322 -13.636 -17.808 1.00 92.62 162 SER A CA 1
ATOM 1169 C C . SER A 1 162 ? 13.214 -14.383 -18.537 1.00 92.62 162 SER A C 1
ATOM 1171 O O . SER A 1 162 ? 12.426 -15.116 -17.933 1.00 92.62 162 SER A O 1
ATOM 1173 N N . PHE A 1 163 ? 13.242 -14.265 -19.872 1.00 90.00 163 PHE A N 1
ATOM 1174 C CA . PHE A 1 163 ? 12.374 -14.931 -20.855 1.00 90.00 163 PHE A CA 1
ATOM 1175 C C . PHE A 1 163 ? 13.242 -15.523 -21.982 1.00 90.00 163 PHE A C 1
ATOM 1177 O O . PHE A 1 163 ? 13.260 -15.026 -23.102 1.00 90.00 163 PHE A O 1
ATOM 1184 N N . PHE A 1 164 ? 14.037 -16.555 -21.698 1.00 84.00 164 PHE A N 1
ATOM 1185 C CA . PHE A 1 164 ? 14.965 -17.126 -22.684 1.00 84.00 164 PHE A CA 1
ATOM 1186 C C . PHE A 1 164 ? 14.272 -18.038 -23.706 1.00 84.00 164 PHE A C 1
ATOM 1188 O O . PHE A 1 164 ? 13.441 -18.868 -23.337 1.00 84.00 164 PHE A O 1
ATOM 1195 N N . ASN A 1 165 ? 14.670 -17.937 -24.982 1.00 81.75 165 ASN A N 1
ATOM 1196 C CA . ASN A 1 165 ? 14.103 -18.694 -26.104 1.00 81.75 165 ASN A CA 1
ATOM 1197 C C . ASN A 1 165 ? 12.567 -18.598 -26.136 1.00 81.75 165 ASN A C 1
ATOM 1199 O O . ASN A 1 165 ? 11.855 -19.591 -26.310 1.00 81.75 165 ASN A O 1
ATOM 1203 N N . SER A 1 166 ? 12.075 -17.386 -25.883 1.00 80.88 166 SER A N 1
ATOM 1204 C CA . SER A 1 166 ? 10.667 -17.090 -25.681 1.00 80.88 166 SER A CA 1
ATOM 1205 C C . SER A 1 166 ? 10.092 -16.299 -26.854 1.00 80.88 166 SER A C 1
ATOM 1207 O O . SER A 1 166 ? 10.791 -15.561 -27.544 1.00 80.88 166 SER A O 1
ATOM 1209 N N . ALA A 1 167 ? 8.791 -16.476 -27.070 1.00 85.81 167 ALA A N 1
ATOM 1210 C CA . ALA A 1 167 ? 7.975 -15.694 -27.993 1.00 85.81 167 ALA A CA 1
ATOM 1211 C C . ALA A 1 167 ? 6.924 -14.878 -27.221 1.00 85.81 167 ALA A C 1
ATOM 1213 O O . ALA A 1 167 ? 5.839 -14.640 -27.742 1.00 85.81 167 ALA A O 1
ATOM 1214 N N . LEU A 1 168 ? 7.238 -14.515 -25.969 1.00 91.81 168 LEU A N 1
ATOM 1215 C CA . LEU A 1 168 ? 6.397 -13.675 -25.122 1.00 91.81 168 LEU A CA 1
ATOM 1216 C C . LEU A 1 168 ? 6.017 -12.403 -25.881 1.00 91.81 168 LEU A C 1
ATOM 1218 O O . LEU A 1 168 ? 6.898 -11.717 -26.392 1.00 91.81 168 LEU A O 1
ATOM 1222 N N . ASP A 1 169 ? 4.728 -12.097 -25.930 1.00 94.38 169 ASP A N 1
ATOM 1223 C CA . ASP A 1 169 ? 4.209 -10.932 -26.632 1.00 94.38 169 ASP A CA 1
ATOM 1224 C C . ASP A 1 169 ? 3.390 -10.039 -25.694 1.00 94.38 169 ASP A C 1
ATOM 1226 O O . ASP A 1 169 ? 2.797 -10.513 -24.719 1.00 94.38 169 ASP A O 1
ATOM 1230 N N . ASN A 1 170 ? 3.352 -8.741 -25.987 1.00 95.75 170 ASN A N 1
ATOM 1231 C CA . ASN A 1 170 ? 2.672 -7.722 -25.191 1.00 95.75 170 ASN A CA 1
ATOM 1232 C C . ASN A 1 170 ? 3.051 -7.755 -23.703 1.00 95.75 170 ASN A C 1
ATOM 1234 O O . ASN A 1 170 ? 2.231 -8.050 -22.828 1.00 95.75 170 ASN A O 1
ATOM 1238 N N . PHE A 1 171 ? 4.312 -7.457 -23.410 1.00 97.69 171 PHE A N 1
ATOM 1239 C CA . PHE A 1 171 ? 4.818 -7.368 -22.040 1.00 97.69 171 PHE A CA 1
ATOM 1240 C C . PHE A 1 171 ? 5.035 -5.912 -21.607 1.00 97.69 171 PHE A C 1
ATOM 1242 O O . PHE A 1 171 ? 5.601 -5.123 -22.357 1.00 97.69 171 PHE A O 1
ATOM 1249 N N . THR A 1 172 ? 4.654 -5.564 -20.378 1.00 98.69 172 THR A N 1
ATOM 1250 C CA . THR A 1 172 ? 5.062 -4.309 -19.731 1.00 98.69 172 THR A CA 1
ATOM 1251 C C . THR A 1 172 ? 5.705 -4.591 -18.376 1.00 98.69 172 THR A C 1
ATOM 1253 O O . THR A 1 172 ? 5.098 -5.230 -17.517 1.00 98.69 172 THR A O 1
ATOM 1256 N N . MET A 1 173 ? 6.881 -4.006 -18.143 1.00 98.69 173 MET A N 1
ATOM 1257 C CA . MET A 1 173 ? 7.434 -3.748 -16.812 1.00 98.69 173 MET A CA 1
ATOM 1258 C C . MET A 1 173 ? 7.418 -2.239 -16.545 1.00 98.69 173 MET A C 1
ATOM 1260 O O . MET A 1 173 ? 8.032 -1.473 -17.285 1.00 98.69 173 MET A O 1
ATOM 1264 N N . GLN A 1 174 ? 6.738 -1.799 -15.488 1.00 98.69 174 GLN A N 1
ATOM 1265 C CA . GLN A 1 174 ? 6.681 -0.383 -15.123 1.00 98.69 174 GLN A CA 1
ATOM 1266 C C . GLN A 1 174 ? 6.913 -0.152 -13.632 1.00 98.69 174 GLN A C 1
ATOM 1268 O O . GLN A 1 174 ? 6.595 -1.016 -12.815 1.00 98.69 174 GLN A O 1
ATOM 1273 N N . TYR A 1 175 ? 7.510 0.990 -13.275 1.00 98.69 175 TYR A N 1
ATOM 1274 C CA . TYR A 1 175 ? 7.741 1.387 -11.879 1.00 98.69 175 TYR A CA 1
ATOM 1275 C C . TYR A 1 175 ? 8.308 0.258 -11.008 1.00 98.69 175 TYR A C 1
ATOM 1277 O O . TYR A 1 175 ? 7.935 0.101 -9.856 1.00 98.69 175 TYR A O 1
ATOM 1285 N N . SER A 1 176 ? 9.186 -0.581 -11.550 1.00 98.81 176 SER A N 1
ATOM 1286 C CA . SER A 1 176 ? 9.680 -1.785 -10.874 1.00 98.81 176 SER A CA 1
ATOM 1287 C C . SER A 1 176 ? 11.193 -1.708 -10.685 1.00 98.81 176 SER A C 1
ATOM 1289 O O . SER A 1 176 ? 11.860 -0.871 -11.296 1.00 98.81 176 SER A O 1
ATOM 1291 N N . THR A 1 177 ? 11.754 -2.559 -9.829 1.00 98.62 177 THR A N 1
ATOM 1292 C CA . THR A 1 177 ? 13.202 -2.633 -9.610 1.00 98.62 177 THR A CA 1
ATOM 1293 C C . THR A 1 177 ? 13.748 -4.006 -9.989 1.00 98.62 177 THR A C 1
ATOM 1295 O O . THR A 1 177 ? 13.154 -5.044 -9.691 1.00 98.62 177 THR A O 1
ATOM 1298 N N . SER A 1 178 ? 14.905 -3.999 -10.644 1.00 97.81 178 SER A N 1
ATOM 1299 C CA . SER A 1 178 ? 15.820 -5.130 -10.740 1.00 97.81 178 SER A CA 1
ATOM 1300 C C . SER A 1 178 ? 17.128 -4.694 -10.104 1.00 97.81 178 SER A C 1
ATOM 1302 O O . SER A 1 178 ? 17.761 -3.742 -10.569 1.00 97.81 178 SER A O 1
ATOM 1304 N N . SER A 1 179 ? 17.526 -5.322 -9.001 1.00 95.19 179 SER A N 1
ATOM 1305 C CA . SER A 1 179 ? 18.773 -4.950 -8.333 1.00 95.19 179 SER A CA 1
ATOM 1306 C C . SER A 1 179 ? 19.470 -6.117 -7.656 1.00 95.19 179 SER A C 1
ATOM 1308 O O . SER A 1 179 ? 18.831 -7.108 -7.324 1.00 95.19 179 SER A O 1
ATOM 1310 N N . TRP A 1 180 ? 20.782 -6.000 -7.439 1.00 91.56 180 TRP A N 1
ATOM 1311 C CA . TRP A 1 180 ? 21.563 -6.971 -6.658 1.00 91.56 180 TRP A CA 1
ATOM 1312 C C . TRP A 1 180 ? 21.353 -8.431 -7.094 1.00 91.56 180 TRP A C 1
ATOM 1314 O O . TRP A 1 180 ? 20.980 -9.291 -6.291 1.00 91.56 180 TRP A O 1
ATOM 1324 N N . GLY A 1 181 ? 21.621 -8.719 -8.371 1.00 87.44 181 GLY A N 1
ATOM 1325 C CA . GLY A 1 181 ? 21.879 -10.099 -8.780 1.00 87.44 181 GLY A CA 1
ATOM 1326 C C . GLY A 1 181 ? 23.084 -10.644 -8.000 1.00 87.44 181 GLY A C 1
ATOM 1327 O O . GLY A 1 181 ? 23.992 -9.901 -7.618 1.00 87.44 181 GLY A O 1
ATOM 1328 N N . MET A 1 182 ? 23.091 -11.934 -7.711 1.00 80.31 182 MET A N 1
ATOM 1329 C CA . MET A 1 182 ? 24.142 -12.580 -6.927 1.00 80.31 182 MET A CA 1
ATOM 1330 C C . MET A 1 182 ? 25.082 -13.367 -7.828 1.00 80.31 182 MET A C 1
ATOM 1332 O O . MET A 1 182 ? 24.896 -13.471 -9.036 1.00 80.31 182 MET A O 1
ATOM 1336 N N . GLU A 1 183 ? 26.085 -13.972 -7.204 1.00 67.69 183 GLU A N 1
ATOM 1337 C CA . GLU A 1 183 ? 27.015 -14.887 -7.854 1.00 67.69 183 GLU A CA 1
ATOM 1338 C C . GLU A 1 183 ? 27.895 -14.257 -8.951 1.00 67.69 183 GLU A C 1
ATOM 1340 O O . GLU A 1 183 ? 27.793 -13.084 -9.325 1.00 67.69 183 GLU A O 1
ATOM 1345 N N . ARG A 1 184 ? 28.819 -15.069 -9.488 1.00 66.38 184 ARG A N 1
ATOM 1346 C CA . ARG A 1 184 ? 29.675 -14.657 -10.612 1.00 66.38 184 ARG A CA 1
ATOM 1347 C C . ARG A 1 184 ? 28.840 -14.274 -11.844 1.00 66.38 184 ARG A C 1
ATOM 1349 O O . ARG A 1 184 ? 29.386 -13.638 -12.749 1.00 66.38 184 ARG A O 1
ATOM 1356 N N . HIS A 1 185 ? 27.563 -14.664 -11.875 1.00 78.31 185 HIS A N 1
ATOM 1357 C CA . HIS A 1 185 ? 26.601 -14.379 -12.931 1.00 78.31 185 HIS A CA 1
ATOM 1358 C C . HIS A 1 185 ? 25.602 -13.258 -12.599 1.00 78.31 185 HIS A C 1
ATOM 1360 O O . HIS A 1 185 ? 24.586 -13.180 -13.267 1.00 78.31 185 HIS A O 1
ATOM 1366 N N . ASN A 1 186 ? 25.899 -12.359 -11.647 1.00 84.06 186 ASN A N 1
ATOM 1367 C CA . ASN A 1 186 ? 25.044 -11.213 -11.300 1.00 84.06 186 ASN A CA 1
ATOM 1368 C C . ASN A 1 186 ? 24.507 -10.463 -12.543 1.00 84.06 186 ASN A C 1
ATOM 1370 O O . ASN A 1 186 ? 25.215 -9.654 -13.156 1.00 84.06 186 ASN A O 1
ATOM 1374 N N . ALA A 1 187 ? 23.241 -10.692 -12.886 1.00 91.31 187 ALA A N 1
ATOM 1375 C CA . ALA A 1 187 ? 22.634 -10.167 -14.097 1.00 91.31 187 ALA A CA 1
ATOM 1376 C C . ALA A 1 187 ? 21.229 -9.603 -13.846 1.00 91.31 187 ALA A C 1
ATOM 1378 O O . ALA A 1 187 ? 20.484 -10.087 -12.995 1.00 91.31 187 ALA A O 1
ATOM 1379 N N . GLY A 1 188 ? 20.872 -8.554 -14.591 1.00 95.00 188 GLY A N 1
ATOM 1380 C CA . GLY A 1 188 ? 19.545 -7.943 -14.505 1.00 95.00 188 GLY A CA 1
ATOM 1381 C C . GLY A 1 188 ? 18.476 -8.787 -15.197 1.00 95.00 188 GLY A C 1
ATOM 1382 O O . GLY A 1 188 ? 17.513 -9.212 -14.565 1.00 95.00 188 GLY A O 1
ATOM 1383 N N . GLY A 1 189 ? 18.640 -9.054 -16.496 1.00 95.19 189 GLY A N 1
ATOM 1384 C CA . GLY A 1 189 ? 17.641 -9.806 -17.254 1.00 95.19 189 GLY A CA 1
ATOM 1385 C C . GLY A 1 189 ? 18.044 -10.236 -18.662 1.00 95.19 189 GLY A C 1
ATOM 1386 O O . GLY A 1 189 ? 18.752 -9.510 -19.365 1.00 95.19 189 GLY A O 1
ATOM 1387 N N . LEU A 1 190 ? 17.557 -11.406 -19.089 1.00 94.44 190 LEU A N 1
ATOM 1388 C CA . LEU A 1 190 ? 17.722 -11.963 -20.436 1.00 94.44 190 LEU A CA 1
ATOM 1389 C C . LEU A 1 190 ? 16.373 -12.011 -21.159 1.00 94.44 190 LEU A C 1
ATOM 1391 O O . LEU A 1 190 ? 15.506 -12.822 -20.840 1.00 94.44 190 LEU A O 1
ATOM 1395 N N . TRP A 1 191 ? 16.171 -11.095 -22.102 1.00 95.31 191 TRP A N 1
ATOM 1396 C CA . TRP A 1 191 ? 14.850 -10.764 -22.631 1.00 95.31 191 TRP A CA 1
ATOM 1397 C C . TRP A 1 191 ? 14.738 -11.148 -24.105 1.00 95.31 191 TRP A C 1
ATOM 1399 O O . TRP A 1 191 ? 15.101 -10.358 -24.981 1.00 95.31 191 TRP A O 1
ATOM 1409 N N . ASP A 1 192 ? 14.204 -12.343 -24.370 1.00 93.62 192 ASP A N 1
ATOM 1410 C CA . ASP A 1 192 ? 13.733 -12.735 -25.700 1.00 93.62 192 ASP A CA 1
ATOM 1411 C C . ASP A 1 192 ? 12.214 -12.558 -25.719 1.00 93.62 192 ASP A C 1
ATOM 1413 O O . ASP A 1 192 ? 11.498 -13.145 -24.909 1.00 93.62 192 ASP A O 1
ATOM 1417 N N . LEU A 1 193 ? 11.718 -11.702 -26.604 1.00 93.38 193 LEU A N 1
ATOM 1418 C CA . LEU A 1 193 ? 10.296 -11.379 -26.688 1.00 93.38 193 LEU A CA 1
ATOM 1419 C C . LEU A 1 193 ? 9.937 -10.881 -28.089 1.00 93.38 193 LEU A C 1
ATOM 1421 O O . LEU A 1 193 ? 10.816 -10.534 -28.877 1.00 93.38 193 LEU A O 1
ATOM 1425 N N . GLN A 1 194 ? 8.645 -10.849 -28.394 1.00 94.81 194 GLN A N 1
ATOM 1426 C CA . GLN A 1 194 ? 8.110 -10.129 -29.543 1.00 94.81 194 GLN A CA 1
ATOM 1427 C C . GLN A 1 194 ? 8.064 -8.637 -29.192 1.00 94.81 194 GLN A C 1
ATOM 1429 O O . GLN A 1 194 ? 9.097 -7.971 -29.315 1.00 94.81 194 GLN A O 1
ATOM 1434 N N . ASP A 1 195 ? 6.934 -8.154 -28.671 1.00 95.44 195 ASP A N 1
ATOM 1435 C CA . ASP A 1 195 ? 6.745 -6.751 -28.319 1.00 95.44 195 ASP A CA 1
ATOM 1436 C C . ASP A 1 195 ? 6.712 -6.540 -26.795 1.00 95.44 195 ASP A C 1
ATOM 1438 O O . ASP A 1 195 ? 5.997 -7.223 -26.051 1.00 95.44 195 ASP A O 1
ATOM 1442 N N . GLY A 1 196 ? 7.490 -5.574 -26.298 1.00 97.12 196 GLY A N 1
ATOM 1443 C CA . GLY A 1 196 ? 7.465 -5.234 -24.877 1.00 97.12 196 GLY A CA 1
ATOM 1444 C C . GLY A 1 196 ? 7.961 -3.840 -24.528 1.00 97.12 196 GLY A C 1
ATOM 1445 O O . GLY A 1 196 ? 8.682 -3.199 -25.290 1.00 97.12 196 GLY A O 1
ATOM 1446 N N . SER A 1 197 ? 7.547 -3.365 -23.357 1.00 98.69 197 SER A N 1
ATOM 1447 C CA . SER A 1 197 ? 7.899 -2.056 -22.813 1.00 98.69 197 SER A CA 1
ATOM 1448 C C . SER A 1 197 ? 8.473 -2.212 -21.408 1.00 98.69 197 SER A C 1
ATOM 1450 O O . SER A 1 197 ? 7.924 -2.914 -20.564 1.00 98.69 197 SER A O 1
ATOM 1452 N N . CYS A 1 198 ? 9.574 -1.527 -21.133 1.00 98.81 198 CYS A N 1
ATOM 1453 C CA . CYS A 1 198 ? 10.099 -1.314 -19.795 1.00 98.81 198 CYS A CA 1
ATOM 1454 C C . CYS A 1 198 ? 10.192 0.189 -19.575 1.00 98.81 198 CYS A C 1
ATOM 1456 O O . CYS A 1 198 ? 10.900 0.867 -20.332 1.00 98.81 198 CYS A O 1
ATOM 1458 N N . HIS A 1 199 ? 9.491 0.713 -18.570 1.00 98.88 199 HIS A N 1
ATOM 1459 C CA . HIS A 1 199 ? 9.587 2.130 -18.262 1.00 98.88 199 HIS A CA 1
ATOM 1460 C C . HIS A 1 199 ? 9.556 2.494 -16.792 1.00 98.88 199 HIS A C 1
ATOM 1462 O O . HIS A 1 199 ? 9.004 1.778 -15.957 1.00 98.88 199 HIS A O 1
ATOM 1468 N N . HIS A 1 200 ? 10.135 3.654 -16.478 1.00 98.69 200 HIS A N 1
ATOM 1469 C CA . HIS A 1 200 ? 10.179 4.193 -15.119 1.00 98.69 200 HIS A CA 1
ATOM 1470 C C . HIS A 1 200 ? 10.689 3.171 -14.090 1.00 98.69 200 HIS A C 1
ATOM 1472 O O . HIS A 1 200 ? 10.247 3.158 -12.943 1.00 98.69 200 HIS A O 1
ATOM 1478 N N . SER A 1 201 ? 11.613 2.302 -14.494 1.00 98.81 201 SER A N 1
ATOM 1479 C CA . SER A 1 201 ? 12.121 1.216 -13.661 1.00 98.81 201 SER A CA 1
ATOM 1480 C C . SER A 1 201 ? 13.596 1.418 -13.312 1.00 98.81 201 SER A C 1
ATOM 1482 O O . SER A 1 201 ? 14.362 2.017 -14.074 1.00 98.81 201 SER A O 1
ATOM 1484 N N . LEU A 1 202 ? 13.988 0.919 -12.139 1.00 98.75 202 LEU A N 1
ATOM 1485 C CA . LEU A 1 202 ? 15.356 0.986 -11.628 1.00 98.75 202 LEU A CA 1
ATOM 1486 C C . LEU A 1 202 ? 16.095 -0.325 -11.903 1.00 98.75 202 LEU A C 1
ATOM 1488 O O . LEU A 1 202 ? 15.641 -1.396 -11.504 1.00 98.75 202 LEU A O 1
ATOM 1492 N N . TRP A 1 203 ? 17.259 -0.225 -12.533 1.00 98.19 203 TRP A N 1
ATOM 1493 C CA . TRP A 1 203 ? 18.168 -1.332 -12.817 1.00 98.19 203 TRP A CA 1
ATOM 1494 C C . TRP A 1 203 ? 19.513 -1.032 -12.175 1.00 98.19 203 TRP A C 1
ATOM 1496 O O . TRP A 1 203 ? 20.204 -0.119 -12.623 1.00 98.19 203 TRP A O 1
ATOM 1506 N N . ALA A 1 204 ? 19.875 -1.735 -11.103 1.00 95.69 204 ALA A N 1
ATOM 1507 C CA . ALA A 1 204 ? 20.966 -1.282 -10.245 1.00 95.69 204 ALA A CA 1
ATOM 1508 C C . ALA A 1 204 ? 21.858 -2.396 -9.683 1.00 95.69 204 ALA A C 1
ATOM 1510 O O . ALA A 1 204 ? 21.394 -3.476 -9.327 1.00 95.69 204 ALA A O 1
ATOM 1511 N N . HIS A 1 205 ? 23.153 -2.105 -9.535 1.00 92.38 205 HIS A N 1
ATOM 1512 C CA . HIS A 1 205 ? 24.136 -3.003 -8.902 1.00 92.38 205 HIS A CA 1
ATOM 1513 C C . HIS A 1 205 ? 24.285 -4.367 -9.585 1.00 92.38 205 HIS A C 1
ATOM 1515 O O . HIS A 1 205 ? 24.529 -5.393 -8.937 1.00 92.38 205 HIS A O 1
ATOM 1521 N N . HIS A 1 206 ? 24.143 -4.384 -10.906 1.00 90.50 206 HIS A N 1
ATOM 1522 C CA . HIS A 1 206 ? 24.319 -5.587 -11.702 1.00 90.50 206 HIS A CA 1
ATOM 1523 C C . HIS A 1 206 ? 25.740 -5.713 -12.238 1.00 90.50 206 HIS A C 1
ATOM 1525 O O . HIS A 1 206 ? 26.416 -4.722 -12.497 1.00 90.50 206 HIS A O 1
ATOM 1531 N N . ARG A 1 207 ? 26.219 -6.931 -12.496 1.00 88.06 207 ARG A N 1
ATOM 1532 C CA . ARG A 1 207 ? 27.454 -7.073 -13.278 1.00 88.06 207 ARG A CA 1
ATOM 1533 C C . ARG A 1 207 ? 27.170 -6.853 -14.759 1.00 88.06 207 ARG A C 1
ATOM 1535 O O . ARG A 1 207 ? 27.962 -6.208 -15.435 1.00 88.06 207 ARG A O 1
ATOM 1542 N N . THR A 1 208 ? 26.077 -7.393 -15.282 1.00 91.38 208 THR A N 1
ATOM 1543 C CA . THR A 1 208 ? 25.785 -7.381 -16.721 1.00 91.38 208 THR A CA 1
ATOM 1544 C C . THR A 1 208 ? 24.279 -7.452 -16.996 1.00 91.38 208 THR A C 1
ATOM 1546 O O . THR A 1 208 ? 23.487 -7.579 -16.065 1.00 91.38 208 THR A O 1
ATOM 1549 N N . ARG A 1 209 ? 23.888 -7.406 -18.276 1.00 94.25 209 ARG A N 1
ATOM 1550 C CA . ARG A 1 209 ? 22.521 -7.638 -18.776 1.00 94.25 209 ARG A CA 1
ATOM 1551 C C . ARG A 1 209 ? 21.484 -6.723 -18.115 1.00 94.25 209 ARG A C 1
ATOM 1553 O O . ARG A 1 209 ? 20.626 -7.197 -17.379 1.00 94.25 209 ARG A O 1
ATOM 1560 N N . ASN A 1 210 ? 21.520 -5.430 -18.439 1.00 95.50 210 ASN A N 1
ATOM 1561 C CA . ASN A 1 210 ? 20.545 -4.428 -17.985 1.00 95.50 210 ASN A CA 1
ATOM 1562 C C . ASN A 1 210 ? 19.699 -3.836 -19.139 1.00 95.50 210 ASN A C 1
ATOM 1564 O O . ASN A 1 210 ? 19.795 -2.634 -19.400 1.00 95.50 210 ASN A O 1
ATOM 1568 N N . PRO A 1 211 ? 18.906 -4.641 -19.874 1.00 96.31 211 PRO A N 1
ATOM 1569 C CA . PRO A 1 211 ? 18.893 -6.099 -19.966 1.00 96.31 211 PRO A CA 1
ATOM 1570 C C . PRO A 1 211 ? 19.861 -6.577 -21.073 1.00 96.31 211 PRO A C 1
ATOM 1572 O O . PRO A 1 211 ? 20.525 -5.775 -21.733 1.00 96.31 211 PRO A O 1
ATOM 1575 N N . LYS A 1 212 ? 19.934 -7.888 -21.327 1.00 96.69 212 LYS A N 1
ATOM 1576 C CA . LYS A 1 212 ? 20.307 -8.424 -22.647 1.00 96.69 212 LYS A CA 1
ATOM 1577 C C . LYS A 1 212 ? 19.042 -8.591 -23.474 1.00 96.69 212 LYS A C 1
ATOM 1579 O O . LYS A 1 212 ? 18.273 -9.517 -23.244 1.00 96.69 212 LYS A O 1
ATOM 1584 N N . ALA A 1 213 ? 18.845 -7.680 -24.421 1.00 96.75 213 ALA A N 1
ATOM 1585 C CA . ALA A 1 213 ? 17.625 -7.565 -25.203 1.00 96.75 213 ALA A CA 1
ATOM 1586 C C . ALA A 1 213 ? 17.757 -8.287 -26.552 1.00 96.75 213 ALA A C 1
ATOM 1588 O O . ALA A 1 213 ? 18.681 -8.011 -27.319 1.00 96.75 213 ALA A O 1
ATOM 1589 N N . ARG A 1 214 ? 16.805 -9.173 -26.856 1.00 96.12 214 ARG A N 1
ATOM 1590 C CA . ARG A 1 214 ? 16.582 -9.800 -28.170 1.00 96.12 214 ARG A CA 1
ATOM 1591 C C . ARG A 1 214 ? 15.098 -9.713 -28.591 1.00 96.12 214 ARG A C 1
ATOM 1593 O O . ARG A 1 214 ? 14.467 -10.750 -28.800 1.00 96.12 214 ARG A O 1
ATOM 1600 N N . PRO A 1 215 ? 14.527 -8.496 -28.686 1.00 95.56 215 PRO A N 1
ATOM 1601 C CA . PRO A 1 215 ? 13.103 -8.278 -28.947 1.00 95.56 215 PRO A CA 1
ATOM 1602 C C . PRO A 1 215 ? 12.771 -8.218 -30.445 1.00 95.56 215 PRO A C 1
ATOM 1604 O O . PRO A 1 215 ? 13.607 -7.761 -31.223 1.00 95.56 215 PRO A O 1
ATOM 1607 N N . ALA A 1 216 ? 11.542 -8.524 -30.866 1.00 95.75 216 ALA A N 1
ATOM 1608 C CA . ALA A 1 216 ? 11.053 -8.010 -32.152 1.00 95.75 216 ALA A CA 1
ATOM 1609 C C . ALA A 1 216 ? 10.925 -6.476 -32.101 1.00 95.75 216 ALA A C 1
ATOM 1611 O O . ALA A 1 216 ? 11.391 -5.794 -33.020 1.00 95.75 216 ALA A O 1
ATOM 1612 N N . MET A 1 217 ? 10.393 -5.948 -30.993 1.00 96.94 217 MET A N 1
ATOM 1613 C CA . MET A 1 217 ? 10.375 -4.528 -30.654 1.00 96.94 217 MET A CA 1
ATOM 1614 C C . MET A 1 217 ? 10.388 -4.303 -29.130 1.00 96.94 217 MET A C 1
ATOM 1616 O O . MET A 1 217 ? 9.552 -4.830 -28.404 1.00 96.94 217 MET A O 1
ATOM 1620 N N . LEU A 1 218 ? 11.329 -3.494 -28.630 1.00 98.38 218 LEU A N 1
ATOM 1621 C CA . LEU A 1 218 ? 11.393 -3.088 -27.219 1.00 98.38 218 LEU A CA 1
ATOM 1622 C C . LEU A 1 218 ? 11.300 -1.569 -27.066 1.00 98.38 218 LEU A C 1
ATOM 1624 O O . LEU A 1 218 ? 12.104 -0.826 -27.628 1.00 98.38 218 LEU A O 1
ATOM 1628 N N . GLU A 1 219 ? 10.380 -1.108 -26.229 1.00 98.69 219 GLU A N 1
ATOM 1629 C CA . GLU A 1 219 ? 10.414 0.236 -25.658 1.00 98.69 219 GLU A CA 1
ATOM 1630 C C . GLU A 1 219 ? 11.194 0.211 -24.342 1.00 98.69 219 GLU A C 1
ATOM 1632 O O . GLU A 1 219 ? 10.771 -0.400 -23.367 1.00 98.69 219 GLU A O 1
ATOM 1637 N N . TRP A 1 220 ? 12.341 0.880 -24.303 1.00 98.69 220 TRP A N 1
ATOM 1638 C CA . TRP A 1 220 ? 13.141 1.079 -23.098 1.00 98.69 220 TRP A CA 1
ATOM 1639 C C . TRP A 1 220 ? 13.134 2.569 -22.758 1.00 98.69 220 TRP A C 1
ATOM 1641 O O . TRP A 1 220 ? 13.944 3.336 -23.286 1.00 98.69 220 TRP A O 1
ATOM 1651 N N . ILE A 1 221 ? 12.159 2.998 -21.955 1.00 98.81 221 ILE A N 1
ATOM 1652 C CA . ILE A 1 221 ? 11.802 4.416 -21.813 1.00 98.81 221 ILE A CA 1
ATOM 1653 C C . ILE A 1 221 ? 11.888 4.881 -20.353 1.00 98.81 221 ILE A C 1
ATOM 1655 O O . ILE A 1 221 ? 11.344 4.233 -19.474 1.00 98.81 221 ILE A O 1
ATOM 1659 N N . ASN A 1 222 ? 12.502 6.029 -20.064 1.00 98.81 222 ASN A N 1
ATOM 1660 C CA . ASN A 1 222 ? 12.526 6.631 -18.716 1.00 98.81 222 ASN A CA 1
ATOM 1661 C C . ASN A 1 222 ? 13.097 5.722 -17.602 1.00 98.81 222 ASN A C 1
ATOM 1663 O O . ASN A 1 222 ? 12.701 5.837 -16.443 1.00 98.81 222 ASN A O 1
ATOM 1667 N N . ASN A 1 223 ? 13.992 4.785 -17.919 1.00 98.81 223 ASN A N 1
ATOM 1668 C CA . ASN A 1 223 ? 14.612 3.909 -16.924 1.00 98.81 223 ASN A CA 1
ATOM 1669 C C . ASN A 1 223 ? 15.897 4.517 -16.361 1.00 98.81 223 ASN A C 1
ATOM 1671 O O . ASN A 1 223 ? 16.617 5.247 -17.048 1.00 98.81 223 ASN A O 1
ATOM 1675 N N . VAL A 1 224 ? 16.222 4.138 -15.125 1.00 98.62 224 VAL A N 1
ATOM 1676 C CA . VAL A 1 224 ? 17.521 4.425 -14.510 1.00 98.62 224 VAL A CA 1
ATOM 1677 C C . VAL A 1 224 ? 18.340 3.148 -14.508 1.00 98.62 224 VAL A C 1
ATOM 1679 O O . VAL A 1 224 ? 17.927 2.149 -13.924 1.00 98.62 224 VAL A O 1
ATOM 1682 N N . THR A 1 225 ? 19.506 3.181 -15.149 1.00 98.06 225 THR A N 1
ATOM 1683 C CA . THR A 1 225 ? 20.503 2.112 -15.050 1.00 98.06 225 THR A CA 1
ATOM 1684 C C . THR A 1 225 ? 21.682 2.631 -14.245 1.00 98.06 225 THR A C 1
ATOM 1686 O O . THR A 1 225 ? 22.329 3.594 -14.649 1.00 98.06 225 THR A O 1
ATOM 1689 N N . TYR A 1 226 ? 21.952 2.011 -13.104 1.00 95.81 226 TYR A N 1
ATOM 1690 C CA . TYR A 1 226 ? 22.920 2.482 -12.124 1.00 95.81 226 TYR A CA 1
ATOM 1691 C C . TYR A 1 226 ? 23.934 1.393 -11.772 1.00 95.81 226 TYR A C 1
ATOM 1693 O O . TYR A 1 226 ? 23.566 0.251 -11.502 1.00 95.81 226 TYR A O 1
ATOM 1701 N N . HIS A 1 227 ? 25.216 1.758 -11.736 1.00 91.56 227 HIS A N 1
ATOM 1702 C CA . HIS A 1 227 ? 26.288 0.907 -11.219 1.00 91.56 227 HIS A CA 1
ATOM 1703 C C . HIS A 1 227 ? 26.306 -0.508 -11.843 1.00 91.56 227 HIS A C 1
ATOM 1705 O O . HIS A 1 227 ? 26.021 -1.511 -11.183 1.00 91.56 227 HIS A O 1
ATOM 1711 N N . TRP A 1 228 ? 26.642 -0.588 -13.138 1.00 90.12 228 TRP A N 1
ATOM 1712 C CA . TRP A 1 228 ? 26.897 -1.864 -13.815 1.00 90.12 228 TRP A CA 1
ATOM 1713 C C . TRP A 1 228 ? 28.393 -2.146 -13.946 1.00 90.12 228 TRP A C 1
ATOM 1715 O O . TRP A 1 228 ? 29.166 -1.282 -14.369 1.00 90.12 228 TRP A O 1
ATOM 1725 N N . ARG A 1 229 ? 28.822 -3.376 -13.636 1.00 84.56 229 ARG A N 1
ATOM 1726 C CA . ARG A 1 229 ? 30.258 -3.687 -13.660 1.00 84.56 229 ARG A CA 1
ATOM 1727 C C . ARG A 1 229 ? 30.817 -3.967 -15.039 1.00 84.56 229 ARG A C 1
ATOM 1729 O O . ARG A 1 229 ? 31.917 -3.522 -15.271 1.00 84.56 229 ARG A O 1
ATOM 1736 N N . ASN A 1 230 ? 30.155 -4.682 -15.942 1.00 85.75 230 ASN A N 1
ATOM 1737 C CA . ASN A 1 230 ? 30.707 -5.063 -17.250 1.00 85.75 230 ASN A CA 1
ATOM 1738 C C . ASN A 1 230 ? 29.911 -4.440 -18.396 1.00 85.75 230 ASN A C 1
ATOM 1740 O O . ASN A 1 230 ? 30.454 -3.665 -19.178 1.00 85.75 230 ASN A O 1
ATOM 1744 N N . GLU A 1 231 ? 28.624 -4.771 -18.488 1.00 90.19 231 GLU A N 1
ATOM 1745 C CA . GLU A 1 231 ? 27.755 -4.319 -19.570 1.00 90.19 231 GLU A CA 1
ATOM 1746 C C . GLU A 1 231 ? 26.431 -3.777 -19.024 1.00 90.19 231 GLU A C 1
ATOM 1748 O O . GLU A 1 231 ? 25.796 -4.395 -18.168 1.00 90.19 231 GLU A O 1
ATOM 1753 N N . GLY A 1 232 ? 26.012 -2.621 -19.541 1.00 93.12 232 GLY A N 1
ATOM 1754 C CA . GLY A 1 232 ? 24.698 -2.048 -19.268 1.00 93.12 232 GLY A CA 1
ATOM 1755 C C . GLY A 1 232 ? 23.638 -2.740 -20.121 1.00 93.12 232 GLY A C 1
ATOM 1756 O O . GLY A 1 232 ? 23.404 -3.944 -20.001 1.00 93.12 232 GLY A O 1
ATOM 1757 N N . PHE A 1 233 ? 23.033 -1.984 -21.031 1.00 97.88 233 PHE A N 1
ATOM 1758 C CA . PHE A 1 233 ? 22.083 -2.508 -22.003 1.00 97.88 233 PHE A CA 1
ATOM 1759 C C . PHE A 1 233 ? 22.833 -3.274 -23.108 1.00 97.88 233 PHE A C 1
ATOM 1761 O O . PHE A 1 233 ? 23.650 -2.709 -23.843 1.00 97.88 233 PHE A O 1
ATOM 1768 N N . ILE A 1 234 ? 22.577 -4.575 -23.238 1.00 97.81 234 ILE A N 1
ATOM 1769 C CA . ILE A 1 234 ? 23.173 -5.431 -24.268 1.00 97.81 234 ILE A CA 1
ATOM 1770 C C . ILE A 1 234 ? 22.196 -5.580 -25.438 1.00 97.81 234 ILE A C 1
ATOM 1772 O O . ILE A 1 234 ? 21.080 -6.072 -25.282 1.00 97.81 234 ILE A O 1
ATOM 1776 N N . MET A 1 235 ? 22.665 -5.232 -26.632 1.00 97.50 235 MET A N 1
ATOM 1777 C CA . MET A 1 235 ? 21.924 -5.310 -27.890 1.00 97.50 235 MET A CA 1
ATOM 1778 C C . MET A 1 235 ? 22.136 -6.674 -28.562 1.00 97.50 235 MET A C 1
ATOM 1780 O O . MET A 1 235 ? 22.867 -6.809 -29.538 1.00 97.50 235 MET A O 1
ATOM 1784 N N . GLY A 1 236 ? 21.516 -7.714 -28.012 1.00 91.81 236 GLY A N 1
ATOM 1785 C CA . GLY A 1 236 ? 21.476 -9.051 -28.601 1.00 91.81 236 GLY A CA 1
ATOM 1786 C C . GLY A 1 236 ? 22.670 -9.960 -28.302 1.00 91.81 236 GLY A C 1
ATOM 1787 O O . GLY A 1 236 ? 22.450 -11.115 -27.941 1.00 91.81 236 GLY A O 1
ATOM 1788 N N . ASP A 1 237 ? 23.912 -9.468 -28.410 1.00 92.88 237 ASP A N 1
ATOM 1789 C CA . ASP A 1 237 ? 25.167 -10.222 -28.200 1.00 92.88 237 ASP A CA 1
ATOM 1790 C C . ASP A 1 237 ? 25.117 -11.656 -28.760 1.00 92.88 237 ASP A C 1
ATOM 1792 O O . ASP A 1 237 ? 25.115 -12.654 -28.028 1.00 92.88 237 ASP A O 1
ATOM 1796 N N . SER A 1 238 ? 24.988 -11.732 -30.085 1.00 91.31 238 SER A N 1
ATOM 1797 C CA . SER A 1 238 ? 24.924 -12.964 -30.873 1.00 91.31 238 SER A CA 1
ATOM 1798 C C . SER A 1 238 ? 25.384 -12.685 -32.303 1.00 91.31 238 SER A C 1
ATOM 1800 O O . SER A 1 238 ? 25.250 -11.560 -32.759 1.00 91.31 238 SER A O 1
ATOM 1802 N N . GLU A 1 239 ? 25.872 -13.686 -33.033 1.00 94.69 239 GLU A N 1
ATOM 1803 C CA . GLU A 1 239 ? 26.087 -13.608 -34.494 1.00 94.69 239 GLU A CA 1
ATOM 1804 C C . GLU A 1 239 ? 24.953 -14.295 -35.279 1.00 94.69 239 GLU A C 1
ATOM 1806 O O . GLU A 1 239 ? 25.042 -14.522 -36.490 1.00 94.69 239 GLU A O 1
ATOM 1811 N N . THR A 1 240 ? 23.864 -14.638 -34.585 1.00 94.69 240 THR A N 1
ATOM 1812 C CA . THR A 1 240 ? 22.662 -15.207 -35.202 1.00 94.69 240 THR A CA 1
ATOM 1813 C C . THR A 1 240 ? 21.941 -14.121 -36.001 1.00 94.69 240 THR A C 1
ATOM 1815 O O . THR A 1 240 ? 21.714 -13.036 -35.451 1.00 94.69 240 THR A O 1
ATOM 1818 N N . PRO A 1 241 ? 21.567 -14.383 -37.268 1.00 96.62 241 PRO A N 1
ATOM 1819 C CA . PRO A 1 241 ? 20.716 -13.486 -38.036 1.00 96.62 241 PRO A CA 1
ATOM 1820 C C . PRO A 1 241 ? 19.393 -13.242 -37.309 1.00 96.62 241 PRO A C 1
ATOM 1822 O O . PRO A 1 241 ? 18.665 -14.183 -37.001 1.00 96.62 241 PRO A O 1
ATOM 1825 N N . ALA A 1 242 ? 19.093 -11.977 -37.036 1.00 95.38 242 ALA A N 1
ATOM 1826 C CA . ALA A 1 242 ? 17.843 -11.542 -36.429 1.00 95.38 242 ALA A CA 1
ATOM 1827 C C . ALA A 1 242 ? 17.542 -10.098 -36.847 1.00 95.38 242 ALA A C 1
ATOM 1829 O O . ALA A 1 242 ? 18.368 -9.439 -37.476 1.00 95.38 242 ALA A O 1
ATOM 1830 N N . SER A 1 243 ? 16.354 -9.610 -36.506 1.00 94.69 243 SER A N 1
ATOM 1831 C CA . SER A 1 243 ? 15.914 -8.244 -36.801 1.00 94.69 243 SER A CA 1
ATOM 1832 C C . SER A 1 243 ? 15.466 -7.535 -35.529 1.00 94.69 243 SER A C 1
ATOM 1834 O O . SER A 1 243 ? 14.357 -6.999 -35.483 1.00 94.69 243 SER A O 1
ATOM 1836 N N . TRP A 1 244 ? 16.288 -7.595 -34.480 1.00 97.50 244 TRP A N 1
ATOM 1837 C CA . TRP A 1 244 ? 15.919 -7.047 -33.182 1.00 97.50 244 TRP A CA 1
ATOM 1838 C C . TRP A 1 244 ? 15.869 -5.521 -33.206 1.00 97.50 244 TRP A C 1
ATOM 1840 O O . TRP A 1 244 ? 16.680 -4.889 -33.891 1.00 97.50 244 TRP A O 1
ATOM 1850 N N . LYS A 1 245 ? 14.919 -4.921 -32.480 1.00 98.12 245 LYS A N 1
ATOM 1851 C CA . LYS A 1 245 ? 14.696 -3.465 -32.485 1.00 98.12 245 LYS A CA 1
ATOM 1852 C C . LYS A 1 245 ? 14.464 -2.910 -31.089 1.00 98.12 245 LYS A C 1
ATOM 1854 O O . LYS A 1 245 ? 13.749 -3.514 -30.297 1.00 98.12 245 LYS A O 1
ATOM 1859 N N . ALA A 1 246 ? 15.001 -1.725 -30.813 1.00 98.56 246 ALA A N 1
ATOM 1860 C CA . ALA A 1 246 ? 14.670 -0.996 -29.593 1.00 98.56 246 ALA A CA 1
ATOM 1861 C C . ALA A 1 246 ? 14.522 0.516 -29.813 1.00 98.56 246 ALA A C 1
ATOM 1863 O O . ALA A 1 246 ? 15.313 1.128 -30.537 1.00 98.56 246 ALA A O 1
ATOM 1864 N N . ASN A 1 247 ? 13.540 1.101 -29.125 1.00 98.69 247 ASN A N 1
ATOM 1865 C CA . ASN A 1 247 ? 13.439 2.529 -28.836 1.00 98.69 247 ASN A CA 1
ATOM 1866 C C . ASN A 1 247 ? 14.008 2.775 -27.431 1.00 98.69 247 ASN A C 1
ATOM 1868 O O . ASN A 1 247 ? 13.394 2.377 -26.445 1.00 98.69 247 ASN A O 1
ATOM 1872 N N . VAL A 1 248 ? 15.159 3.441 -27.333 1.00 98.69 248 VAL A N 1
ATOM 1873 C CA . VAL A 1 248 ? 15.802 3.818 -26.064 1.00 98.69 248 VAL A CA 1
ATOM 1874 C C . VAL A 1 248 ? 15.640 5.326 -25.875 1.00 98.69 248 VAL A C 1
ATOM 1876 O O . VAL A 1 248 ? 16.312 6.111 -26.545 1.00 98.69 248 VAL A O 1
ATOM 1879 N N . ILE A 1 249 ? 14.703 5.742 -25.016 1.00 98.62 249 ILE A N 1
ATOM 1880 C CA . ILE A 1 249 ? 14.277 7.149 -24.908 1.00 98.62 249 ILE A CA 1
ATOM 1881 C C . ILE A 1 249 ? 14.185 7.597 -23.445 1.00 98.62 249 ILE A C 1
ATOM 1883 O O . ILE A 1 249 ? 13.650 6.872 -22.620 1.00 98.62 249 ILE A O 1
ATOM 1887 N N . GLY A 1 250 ? 14.661 8.789 -23.090 1.00 98.12 250 GLY A N 1
ATOM 1888 C CA . GLY A 1 250 ? 14.395 9.360 -21.758 1.00 98.12 250 GLY A CA 1
ATOM 1889 C C . GLY A 1 250 ? 15.170 8.707 -20.605 1.00 98.12 250 GLY A C 1
ATOM 1890 O O . GLY A 1 250 ? 14.855 8.951 -19.447 1.00 98.12 250 GLY A O 1
ATOM 1891 N N . ASN A 1 251 ? 16.146 7.834 -20.878 1.00 98.62 251 ASN A N 1
ATOM 1892 C CA . ASN A 1 251 ? 16.813 7.046 -19.834 1.00 98.62 251 ASN A CA 1
ATOM 1893 C C . ASN A 1 251 ? 17.975 7.804 -19.183 1.00 98.62 251 ASN A C 1
ATOM 1895 O O . ASN A 1 251 ? 18.599 8.663 -19.809 1.00 98.62 251 ASN A O 1
ATOM 1899 N N . TYR A 1 252 ? 18.322 7.409 -17.959 1.00 97.88 252 TYR A N 1
ATOM 1900 C CA . TYR A 1 252 ? 19.506 7.887 -17.250 1.00 97.88 252 TYR A CA 1
ATOM 1901 C C . TYR A 1 252 ? 20.446 6.712 -16.954 1.00 97.88 252 TYR A C 1
ATOM 1903 O O . TYR A 1 252 ? 20.117 5.811 -16.182 1.00 97.88 252 TYR A O 1
ATOM 1911 N N . TYR A 1 253 ? 21.633 6.730 -17.559 1.00 97.81 253 TYR A N 1
ATOM 1912 C CA . TYR A 1 253 ? 22.725 5.805 -17.262 1.00 97.81 253 TYR A CA 1
ATOM 1913 C C . TYR A 1 253 ? 23.718 6.489 -16.321 1.00 97.81 253 TYR A C 1
ATOM 1915 O O . TYR A 1 253 ? 24.265 7.533 -16.665 1.00 97.81 253 TYR A O 1
ATOM 1923 N N . LEU A 1 254 ? 23.941 5.914 -15.141 1.00 95.38 254 LEU A N 1
ATOM 1924 C CA . LEU A 1 254 ? 24.821 6.461 -14.109 1.00 95.38 254 LEU A CA 1
ATOM 1925 C C . LEU A 1 254 ? 25.895 5.430 -13.742 1.00 95.38 254 LEU A C 1
ATOM 1927 O O . LEU A 1 254 ? 25.620 4.413 -13.095 1.00 95.38 254 LEU A O 1
ATOM 1931 N N . SER A 1 255 ? 27.121 5.687 -14.189 1.00 91.38 255 SER A N 1
ATOM 1932 C CA . SER A 1 255 ? 28.300 4.897 -13.849 1.00 91.38 255 SER A CA 1
ATOM 1933 C C . SER A 1 255 ? 29.068 5.573 -12.722 1.00 91.38 255 SER A C 1
ATOM 1935 O O . SER A 1 255 ? 29.379 6.754 -12.797 1.00 91.38 255 SER A O 1
ATOM 1937 N N . ILE A 1 256 ? 29.480 4.785 -11.735 1.00 88.19 256 ILE A N 1
ATOM 1938 C CA . ILE A 1 256 ? 30.323 5.240 -10.625 1.00 88.19 256 ILE A CA 1
ATOM 1939 C C . ILE A 1 256 ? 31.673 4.524 -10.649 1.00 88.19 256 ILE A C 1
ATOM 1941 O O . ILE A 1 256 ? 31.831 3.505 -11.328 1.00 88.19 256 ILE A O 1
ATOM 1945 N N . ASN A 1 257 ? 32.648 5.052 -9.910 1.00 80.62 257 ASN A N 1
ATOM 1946 C CA . ASN A 1 257 ? 33.849 4.290 -9.584 1.00 80.62 257 ASN A CA 1
ATOM 1947 C C . ASN A 1 257 ? 33.452 3.137 -8.654 1.00 80.62 257 ASN A C 1
ATOM 1949 O O . ASN A 1 257 ? 32.759 3.368 -7.665 1.00 80.62 257 ASN A O 1
ATOM 1953 N N . ASP A 1 258 ? 33.900 1.918 -8.955 1.00 74.81 258 ASP A N 1
ATOM 1954 C CA . ASP A 1 258 ? 33.683 0.756 -8.090 1.00 74.81 258 ASP A CA 1
ATOM 1955 C C . ASP A 1 258 ? 34.971 0.487 -7.282 1.00 74.81 258 ASP A C 1
ATOM 1957 O O . ASP A 1 258 ? 35.889 -0.189 -7.771 1.00 74.81 258 ASP A O 1
ATOM 1961 N N . PRO A 1 259 ? 35.091 1.040 -6.057 1.00 65.75 259 PRO A N 1
ATOM 1962 C CA . PRO A 1 259 ? 36.270 0.847 -5.216 1.00 65.75 259 PRO A CA 1
ATOM 1963 C C . PRO A 1 259 ? 36.408 -0.598 -4.716 1.00 65.75 259 PRO A C 1
ATOM 1965 O O . PRO A 1 259 ? 37.503 -0.998 -4.322 1.00 65.75 259 PRO A O 1
ATOM 1968 N N . ASP A 1 260 ? 35.330 -1.385 -4.738 1.00 62.97 260 ASP A N 1
ATOM 1969 C CA . ASP A 1 260 ? 35.313 -2.745 -4.202 1.00 62.97 260 ASP A CA 1
ATOM 1970 C C . ASP A 1 260 ? 35.939 -3.761 -5.168 1.00 62.97 260 ASP A C 1
ATOM 1972 O O . ASP A 1 260 ? 36.408 -4.823 -4.742 1.00 62.97 260 ASP A O 1
ATOM 1976 N N . THR A 1 261 ? 35.960 -3.443 -6.465 1.00 61.41 261 THR A N 1
ATOM 1977 C CA . THR A 1 261 ? 36.501 -4.305 -7.528 1.00 61.41 261 THR A CA 1
ATOM 1978 C C . THR A 1 261 ? 37.657 -3.681 -8.312 1.00 61.41 261 THR A C 1
ATOM 1980 O O . THR A 1 261 ? 38.351 -4.394 -9.038 1.00 61.41 261 THR A O 1
ATOM 1983 N N . GLY A 1 262 ? 37.889 -2.370 -8.174 1.00 61.00 262 GLY A N 1
ATOM 1984 C CA . GLY A 1 262 ? 38.914 -1.641 -8.925 1.00 61.00 262 GLY A CA 1
ATOM 1985 C C . GLY A 1 262 ? 38.558 -1.416 -10.400 1.00 61.00 262 GLY A C 1
ATOM 1986 O O . GLY A 1 262 ? 39.444 -1.089 -11.195 1.00 61.00 262 GLY A O 1
ATOM 1987 N N . TYR A 1 263 ? 37.291 -1.606 -10.791 1.00 66.00 263 TYR A N 1
ATOM 1988 C CA . TYR A 1 263 ? 36.831 -1.323 -12.152 1.00 66.00 263 TYR A CA 1
ATOM 1989 C C . TYR A 1 263 ? 36.702 0.184 -12.411 1.00 66.00 263 TYR A C 1
ATOM 1991 O O . TYR A 1 263 ? 36.282 0.963 -11.557 1.00 66.00 263 TYR A O 1
ATOM 1999 N N . SER A 1 264 ? 37.048 0.581 -13.638 1.00 69.75 264 SER A N 1
ATOM 2000 C CA . SER A 1 264 ? 36.937 1.952 -14.129 1.00 69.75 264 SER A CA 1
ATOM 2001 C C . SER A 1 264 ? 35.521 2.305 -14.590 1.00 69.75 264 SER A C 1
ATOM 2003 O O . SER A 1 264 ? 34.755 1.441 -15.027 1.00 69.75 264 SER A O 1
ATOM 2005 N N . LEU A 1 265 ? 35.219 3.606 -14.558 1.00 86.81 265 LEU A N 1
ATOM 2006 C CA . LEU A 1 265 ? 33.989 4.208 -15.077 1.00 86.81 265 LEU A CA 1
ATOM 2007 C C . LEU A 1 265 ? 33.637 3.699 -16.478 1.00 86.81 265 LEU A C 1
ATOM 2009 O O . LEU A 1 265 ? 34.456 3.722 -17.407 1.00 86.81 265 LEU A O 1
ATOM 2013 N N . ARG A 1 266 ? 32.383 3.283 -16.651 1.00 89.69 266 ARG A N 1
ATOM 2014 C CA . ARG A 1 266 ? 31.870 2.773 -17.916 1.00 89.69 266 ARG A CA 1
ATOM 2015 C C . ARG A 1 266 ? 31.525 3.929 -18.835 1.00 89.69 266 ARG A C 1
ATOM 2017 O O . ARG A 1 266 ? 30.554 4.639 -18.649 1.00 89.69 266 ARG A O 1
ATOM 2024 N N . GLN A 1 267 ? 32.320 4.078 -19.891 1.00 90.94 267 GLN A N 1
ATOM 2025 C CA . GLN A 1 267 ? 32.133 5.141 -20.882 1.00 90.94 267 GLN A CA 1
ATOM 2026 C C . GLN A 1 267 ? 31.003 4.859 -21.881 1.00 90.94 267 GLN A C 1
ATOM 2028 O O . GLN A 1 267 ? 30.593 5.758 -22.617 1.00 90.94 267 GLN A O 1
ATOM 2033 N N . LYS A 1 268 ? 30.464 3.632 -21.880 1.00 94.00 268 LYS A N 1
ATOM 2034 C CA . LYS A 1 268 ? 29.402 3.160 -22.774 1.00 94.00 268 LYS A CA 1
ATOM 2035 C C . LYS A 1 268 ? 28.279 2.505 -21.968 1.00 94.00 268 LYS A C 1
ATOM 2037 O O . LYS A 1 268 ? 28.551 1.656 -21.121 1.00 94.00 268 LYS A O 1
ATOM 2042 N N . GLY A 1 269 ? 27.039 2.898 -22.252 1.00 94.50 269 GLY A N 1
ATOM 2043 C CA . GLY A 1 269 ? 25.833 2.361 -21.606 1.00 94.50 269 GLY A CA 1
ATOM 2044 C C . GLY A 1 269 ? 25.151 1.256 -22.420 1.00 94.50 269 GLY A C 1
ATOM 2045 O O . GLY A 1 269 ? 24.506 0.380 -21.849 1.00 94.50 269 GLY A O 1
ATOM 2046 N N . LEU A 1 270 ? 25.329 1.271 -23.748 1.00 98.12 270 LEU A N 1
ATOM 2047 C CA . LEU A 1 270 ? 24.762 0.299 -24.689 1.00 98.12 270 LEU A CA 1
ATOM 2048 C C . LEU A 1 270 ? 25.894 -0.451 -25.397 1.00 98.12 270 LEU A C 1
ATOM 2050 O O . LEU A 1 270 ? 26.838 0.179 -25.870 1.00 98.12 270 LEU A O 1
ATOM 2054 N N . THR A 1 271 ? 25.813 -1.779 -25.502 1.00 96.94 271 THR A N 1
ATOM 2055 C CA . THR A 1 271 ? 26.931 -2.605 -25.999 1.00 96.94 271 THR A CA 1
ATOM 2056 C C . THR A 1 271 ? 26.482 -3.792 -26.861 1.00 96.94 271 THR A C 1
ATOM 2058 O O . THR A 1 271 ? 25.329 -4.217 -26.806 1.00 96.94 271 THR A O 1
ATOM 2061 N N . LYS A 1 272 ? 27.424 -4.358 -27.631 1.00 95.12 272 LYS A N 1
ATOM 2062 C CA . LYS A 1 272 ? 27.348 -5.692 -28.266 1.00 95.12 272 LYS A CA 1
ATOM 2063 C C . LYS A 1 272 ? 26.209 -5.939 -29.274 1.00 95.12 272 LYS A C 1
ATOM 2065 O O . LYS A 1 272 ? 25.755 -7.076 -29.397 1.00 95.12 272 LYS A O 1
ATOM 2070 N N . ALA A 1 273 ? 25.808 -4.927 -30.045 1.00 96.44 273 ALA A N 1
ATOM 2071 C CA . ALA A 1 273 ? 25.127 -5.172 -31.324 1.00 96.44 273 ALA A CA 1
ATOM 2072 C C . ALA A 1 273 ? 26.141 -5.749 -32.312 1.00 96.44 273 ALA A C 1
ATOM 2074 O O . ALA A 1 273 ? 27.237 -5.202 -32.399 1.00 96.44 273 ALA A O 1
ATOM 2075 N N . ARG A 1 274 ? 25.825 -6.835 -33.027 1.00 96.56 274 ARG A N 1
ATOM 2076 C CA . ARG A 1 274 ? 26.810 -7.524 -33.877 1.00 96.56 274 ARG A CA 1
ATOM 2077 C C . ARG A 1 274 ? 26.346 -7.644 -35.320 1.00 96.56 274 ARG A C 1
ATOM 2079 O O . ARG A 1 274 ? 25.167 -7.876 -35.586 1.00 96.56 274 ARG A O 1
ATOM 2086 N N . VAL A 1 275 ? 27.304 -7.588 -36.245 1.00 97.75 275 VAL A N 1
ATOM 2087 C CA . VAL A 1 275 ? 27.114 -8.111 -37.604 1.00 97.75 275 VAL A CA 1
ATOM 2088 C C . VAL A 1 275 ? 26.953 -9.626 -37.512 1.00 97.75 275 VAL A C 1
ATOM 2090 O O . VAL A 1 275 ? 27.862 -10.330 -37.070 1.00 97.75 275 VAL A O 1
ATOM 2093 N N . ALA A 1 276 ? 25.786 -10.125 -37.899 1.00 97.31 276 ALA A N 1
ATOM 2094 C CA . ALA A 1 276 ? 25.473 -11.542 -37.900 1.00 97.31 276 ALA A CA 1
ATOM 2095 C C . ALA A 1 276 ? 26.190 -12.289 -39.033 1.00 97.31 276 ALA A C 1
ATOM 2097 O O . ALA A 1 276 ? 26.752 -11.698 -39.954 1.00 97.31 276 ALA A O 1
ATOM 2098 N N . SER A 1 277 ? 26.131 -13.618 -38.984 1.00 97.62 277 SER A N 1
ATOM 2099 C CA . SER A 1 277 ? 26.753 -14.530 -39.959 1.00 97.62 277 SER A CA 1
ATOM 2100 C C . SER A 1 277 ? 26.300 -14.336 -41.413 1.00 97.62 277 SER A C 1
ATOM 2102 O O . SER A 1 277 ? 26.992 -14.775 -42.327 1.00 97.62 277 SER A O 1
ATOM 2104 N N . ASN A 1 278 ? 25.180 -13.647 -41.651 1.00 96.81 278 ASN A N 1
ATOM 2105 C CA . ASN A 1 278 ? 24.709 -13.256 -42.983 1.00 96.81 278 ASN A CA 1
ATOM 2106 C C . ASN A 1 278 ? 25.265 -11.898 -43.470 1.00 96.81 278 ASN A C 1
ATOM 2108 O O . ASN A 1 278 ? 24.850 -11.419 -44.523 1.00 96.81 278 ASN A O 1
ATOM 2112 N N . GLY A 1 279 ? 26.182 -11.274 -42.724 1.00 96.69 279 GLY A N 1
ATOM 2113 C CA . GLY A 1 279 ? 26.869 -10.041 -43.116 1.00 96.69 279 GLY A CA 1
ATOM 2114 C C . GLY A 1 279 ? 26.101 -8.745 -42.841 1.00 96.69 279 GLY A C 1
ATOM 2115 O O . GLY A 1 279 ? 26.519 -7.695 -43.323 1.00 96.69 279 GLY A O 1
ATOM 2116 N N . VAL A 1 280 ? 25.004 -8.786 -42.076 1.00 97.00 280 VAL A N 1
ATOM 2117 C CA . VAL A 1 280 ? 24.251 -7.591 -41.650 1.00 97.00 280 VAL A CA 1
ATOM 2118 C C . VAL A 1 280 ? 24.049 -7.564 -40.131 1.00 97.00 280 VAL A C 1
ATOM 2120 O O . VAL A 1 280 ? 24.060 -8.623 -39.502 1.00 97.00 280 VAL A O 1
ATOM 2123 N N . PRO A 1 281 ? 23.868 -6.388 -39.504 1.00 97.12 281 PRO A N 1
ATOM 2124 C CA . PRO A 1 281 ? 23.556 -6.287 -38.084 1.00 97.12 281 PRO A CA 1
ATOM 2125 C C . PRO A 1 281 ? 22.283 -7.036 -37.709 1.00 97.12 281 PRO A C 1
ATOM 2127 O O . PRO A 1 281 ? 21.291 -6.985 -38.433 1.00 97.12 281 PRO A O 1
ATOM 2130 N N . ASN A 1 282 ? 22.285 -7.655 -36.532 1.00 96.50 282 ASN A N 1
ATOM 2131 C CA . ASN A 1 282 ? 21.084 -8.268 -35.963 1.00 96.50 282 ASN A CA 1
ATOM 2132 C C . ASN A 1 282 ? 20.249 -7.335 -35.080 1.00 96.50 282 ASN A C 1
ATOM 2134 O O . ASN A 1 282 ? 19.204 -7.750 -34.578 1.00 96.50 282 ASN A O 1
ATOM 2138 N N . PHE A 1 283 ? 20.703 -6.095 -34.882 1.00 98.31 283 PHE A N 1
ATOM 2139 C CA . PHE A 1 283 ? 20.064 -5.131 -33.996 1.00 98.31 283 PHE A CA 1
ATOM 2140 C C . PHE A 1 283 ? 19.915 -3.760 -34.658 1.00 98.31 283 PHE A C 1
ATOM 2142 O O . PHE A 1 283 ? 20.841 -3.251 -35.299 1.00 98.31 283 PHE A O 1
ATOM 2149 N N . SER A 1 284 ? 18.752 -3.148 -34.454 1.00 98.25 284 SER A N 1
ATOM 2150 C CA . SER A 1 284 ? 18.396 -1.822 -34.946 1.00 98.25 284 SER A CA 1
ATOM 2151 C C . SER A 1 284 ? 17.957 -0.932 -33.781 1.00 98.25 284 SER A C 1
ATOM 2153 O O . SER A 1 284 ? 17.166 -1.340 -32.934 1.00 98.25 284 SER A O 1
ATOM 2155 N N . LEU A 1 285 ? 18.467 0.293 -33.717 1.00 98.56 285 LEU A N 1
ATOM 2156 C CA . LEU A 1 285 ? 18.339 1.166 -32.552 1.00 98.56 285 LEU A CA 1
ATOM 2157 C C . LEU A 1 285 ? 17.789 2.532 -32.958 1.00 98.56 285 LEU A C 1
ATOM 2159 O O . LEU A 1 285 ? 18.312 3.164 -33.877 1.00 98.56 285 LEU A O 1
ATOM 2163 N N . TYR A 1 286 ? 16.766 2.988 -32.243 1.00 98.62 286 TYR A N 1
ATOM 2164 C CA . TYR A 1 286 ? 16.411 4.396 -32.140 1.00 98.62 286 TYR A CA 1
ATOM 2165 C C . TYR A 1 286 ? 16.784 4.883 -30.739 1.00 98.62 286 TYR A C 1
ATOM 2167 O O . TYR A 1 286 ? 16.402 4.258 -29.749 1.00 98.62 286 TYR A O 1
ATOM 2175 N N . LEU A 1 287 ? 17.532 5.982 -30.656 1.00 98.38 287 LEU A N 1
ATOM 2176 C CA . LEU A 1 287 ? 17.998 6.560 -29.398 1.00 98.38 287 LEU A CA 1
ATOM 2177 C C . LEU A 1 287 ? 17.719 8.062 -29.363 1.00 98.38 287 LEU A C 1
ATOM 2179 O O . LEU A 1 287 ? 18.086 8.776 -30.298 1.00 98.38 287 LEU A O 1
ATOM 2183 N N . ALA A 1 288 ? 17.100 8.534 -28.281 1.00 97.94 288 ALA A N 1
ATOM 2184 C CA . ALA A 1 288 ? 16.815 9.951 -28.074 1.00 97.94 288 ALA A CA 1
ATOM 2185 C C . ALA A 1 288 ? 16.798 10.322 -26.585 1.00 97.94 288 ALA A C 1
ATOM 2187 O O . ALA A 1 288 ? 16.401 9.511 -25.750 1.00 97.94 288 ALA A O 1
ATOM 2188 N N . ASN A 1 289 ? 17.177 11.563 -26.264 1.00 96.25 289 ASN A N 1
ATOM 2189 C CA . ASN A 1 289 ? 17.003 12.169 -24.942 1.00 96.25 289 ASN A CA 1
ATOM 2190 C C . ASN A 1 289 ?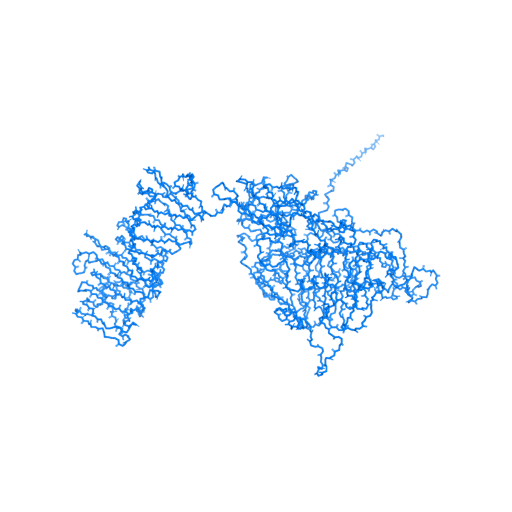 17.473 11.243 -23.808 1.00 96.25 289 ASN A C 1
ATOM 2192 O O . ASN A 1 289 ? 16.674 10.848 -22.972 1.00 96.25 289 ASN A O 1
ATOM 2196 N N . THR A 1 290 ? 18.716 10.766 -23.846 1.00 97.62 290 THR A N 1
ATOM 2197 C CA . THR A 1 290 ? 19.228 9.784 -22.873 1.00 97.62 290 THR A CA 1
ATOM 2198 C C . THR A 1 290 ? 20.512 10.318 -22.258 1.00 97.62 290 THR A C 1
ATOM 2200 O O . THR A 1 290 ? 21.488 10.544 -22.972 1.00 97.62 290 THR A O 1
ATOM 2203 N N . LEU A 1 291 ? 20.522 10.508 -20.938 1.00 97.69 291 LEU A N 1
ATOM 2204 C CA . LEU A 1 291 ? 21.687 11.026 -20.224 1.00 97.69 291 LEU A CA 1
ATOM 2205 C C . LEU A 1 291 ? 22.642 9.900 -19.837 1.00 97.69 291 LEU A C 1
ATOM 2207 O O . LEU A 1 291 ? 22.227 8.802 -19.459 1.00 97.69 291 LEU A O 1
ATOM 2211 N N . HIS A 1 292 ? 23.936 10.204 -19.913 1.00 96.94 292 HIS A N 1
ATOM 2212 C CA . HIS A 1 292 ? 24.998 9.364 -19.391 1.00 96.94 292 HIS A CA 1
ATOM 2213 C C . HIS A 1 292 ? 25.924 10.179 -18.495 1.00 96.94 292 HIS A C 1
ATOM 2215 O O . HIS A 1 292 ? 26.630 11.078 -18.961 1.00 96.94 292 HIS A O 1
ATOM 2221 N N . ASP A 1 293 ? 25.940 9.810 -17.226 1.00 95.06 293 ASP A N 1
ATOM 2222 C CA . ASP A 1 293 ? 26.885 10.274 -16.224 1.00 95.06 293 ASP A CA 1
ATOM 2223 C C . ASP A 1 293 ? 27.953 9.186 -16.035 1.00 95.06 293 ASP A C 1
ATOM 2225 O O . ASP A 1 293 ? 27.644 8.026 -15.745 1.00 95.06 293 ASP A O 1
ATOM 2229 N N . ALA A 1 294 ? 29.197 9.532 -16.365 1.00 91.75 294 ALA A N 1
ATOM 2230 C CA . ALA A 1 294 ? 30.294 8.578 -16.529 1.00 91.75 294 ALA A CA 1
ATOM 2231 C C . ALA A 1 294 ? 31.654 9.128 -16.082 1.00 91.75 294 ALA A C 1
ATOM 2233 O O . ALA A 1 294 ? 32.688 8.577 -16.478 1.00 91.75 294 ALA A O 1
ATOM 2234 N N . ASP A 1 295 ? 31.666 10.234 -15.338 1.00 89.31 295 ASP A N 1
ATOM 2235 C CA . ASP A 1 295 ? 32.883 10.861 -14.815 1.00 89.31 295 ASP A CA 1
ATOM 2236 C C . ASP A 1 295 ? 33.101 10.575 -13.319 1.00 89.31 295 ASP A C 1
ATOM 2238 O O . ASP A 1 295 ? 34.235 10.676 -12.845 1.00 89.31 295 ASP A O 1
ATOM 2242 N N . GLY A 1 296 ? 32.063 10.108 -12.614 1.00 84.56 296 GLY A N 1
ATOM 2243 C CA . GLY A 1 296 ? 32.150 9.662 -11.228 1.00 84.56 296 GLY A CA 1
ATOM 2244 C C . GLY A 1 296 ? 32.474 10.790 -10.252 1.00 84.56 296 GLY A C 1
ATOM 2245 O O . GLY A 1 296 ? 33.137 10.531 -9.244 1.00 84.56 296 GLY A O 1
ATOM 2246 N N . ASP A 1 297 ? 32.054 12.021 -10.556 1.00 88.69 297 ASP A N 1
ATOM 2247 C CA . ASP A 1 297 ? 32.304 13.204 -9.727 1.00 88.69 297 ASP A CA 1
ATOM 2248 C C . ASP A 1 297 ? 31.349 13.328 -8.516 1.00 88.69 297 ASP A C 1
ATOM 2250 O O . ASP A 1 297 ? 31.568 14.160 -7.629 1.00 88.69 297 ASP A O 1
ATOM 2254 N N . GLY A 1 298 ? 30.324 12.468 -8.439 1.00 86.44 298 GLY A N 1
ATOM 2255 C CA . GLY A 1 298 ? 29.318 12.455 -7.373 1.00 86.44 298 GLY A CA 1
ATOM 2256 C C . GLY A 1 298 ? 28.208 13.499 -7.546 1.00 86.44 298 GLY A C 1
ATOM 2257 O O . GLY A 1 298 ? 27.383 13.683 -6.646 1.00 86.44 298 GLY A O 1
ATOM 2258 N N . ILE A 1 299 ? 28.177 14.205 -8.675 1.00 89.12 299 ILE A N 1
ATOM 2259 C CA . ILE A 1 299 ? 27.200 15.232 -9.017 1.00 89.12 299 ILE A CA 1
ATOM 2260 C C . ILE A 1 299 ? 26.307 14.675 -10.119 1.00 89.12 299 ILE A C 1
ATOM 2262 O O . ILE A 1 299 ? 26.772 14.252 -11.158 1.00 89.12 299 ILE A O 1
ATOM 2266 N N . LEU A 1 300 ? 24.990 14.723 -9.926 1.00 89.81 300 LEU A N 1
ATOM 2267 C CA . LEU A 1 300 ? 24.035 14.264 -10.936 1.00 89.81 300 LEU A CA 1
ATOM 2268 C C . LEU A 1 300 ? 23.952 15.263 -12.112 1.00 89.81 300 LEU A C 1
ATOM 2270 O O . LEU A 1 300 ? 23.058 16.111 -12.141 1.00 89.81 300 LEU A O 1
ATOM 2274 N N . ASN A 1 301 ? 24.895 15.195 -13.055 1.00 91.38 301 ASN A N 1
ATOM 2275 C CA . ASN A 1 301 ? 25.077 16.166 -14.148 1.00 91.38 301 ASN A CA 1
ATOM 2276 C C . ASN A 1 301 ? 25.302 15.512 -15.530 1.00 91.38 301 ASN A C 1
ATOM 2278 O O . ASN A 1 301 ? 25.835 16.151 -16.442 1.00 91.38 301 ASN A O 1
ATOM 2282 N N . GLY A 1 302 ? 24.870 14.257 -15.691 1.00 93.69 302 GLY A N 1
ATOM 2283 C CA . GLY A 1 302 ? 25.004 13.481 -16.920 1.00 93.69 302 GLY A CA 1
ATOM 2284 C C . GLY A 1 302 ? 24.614 14.234 -18.193 1.00 93.69 302 GLY A C 1
ATOM 2285 O O . GLY A 1 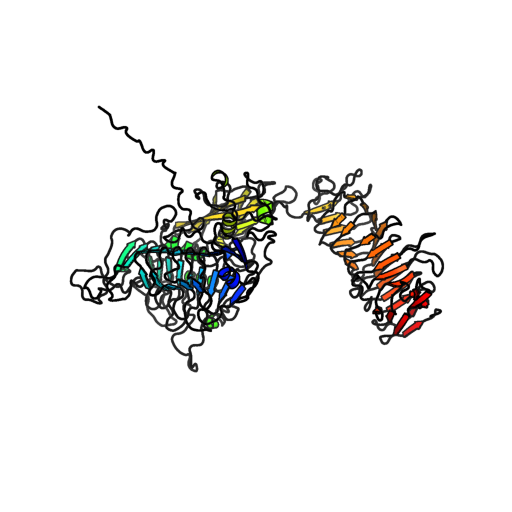302 ? 23.728 15.088 -18.212 1.00 93.69 302 GLY A O 1
ATOM 2286 N N . THR A 1 303 ? 25.274 13.877 -19.293 1.00 95.88 303 THR A N 1
ATOM 2287 C CA . THR A 1 303 ? 25.126 14.553 -20.589 1.00 95.88 303 THR A CA 1
ATOM 2288 C C . THR A 1 303 ? 24.479 13.638 -21.619 1.00 95.88 303 THR A C 1
ATOM 2290 O O . THR A 1 303 ? 24.703 12.425 -21.611 1.00 95.88 303 THR A O 1
ATOM 2293 N N . ASP A 1 304 ? 23.687 14.204 -22.534 1.00 96.38 304 ASP A N 1
ATOM 2294 C CA . ASP A 1 304 ? 23.188 13.448 -23.684 1.00 96.38 304 ASP A CA 1
ATOM 2295 C C . ASP A 1 304 ? 24.325 13.273 -24.698 1.00 96.38 304 ASP A C 1
ATOM 2297 O O . ASP A 1 304 ? 24.749 14.214 -25.374 1.00 96.38 304 ASP A O 1
ATOM 2301 N N . LYS A 1 305 ? 24.850 12.048 -24.783 1.00 93.69 305 LYS A N 1
ATOM 2302 C CA . LYS A 1 305 ? 25.930 11.684 -25.714 1.00 93.69 305 LYS A CA 1
ATOM 2303 C C . LYS A 1 305 ? 25.399 11.275 -27.092 1.00 93.69 305 LYS A C 1
ATOM 2305 O O . LYS A 1 305 ? 26.190 10.885 -27.958 1.00 93.69 305 LYS A O 1
ATOM 2310 N N . GLY A 1 306 ? 24.081 11.290 -27.298 1.00 95.00 306 GLY A N 1
ATOM 2311 C CA . GLY A 1 306 ? 23.418 10.668 -28.435 1.00 95.00 306 GLY A CA 1
ATOM 2312 C C . GLY A 1 306 ? 23.919 9.238 -28.639 1.00 95.00 306 GLY A C 1
ATOM 2313 O O . GLY A 1 306 ? 24.180 8.498 -27.692 1.00 95.00 306 GLY A O 1
ATOM 2314 N N . TYR A 1 307 ? 24.172 8.861 -29.891 1.00 96.81 307 TYR A N 1
ATOM 2315 C CA . TYR A 1 307 ? 24.737 7.549 -30.230 1.00 96.81 307 TYR A CA 1
ATOM 2316 C C . TYR A 1 307 ? 26.184 7.334 -29.736 1.00 96.81 307 TYR A C 1
ATOM 2318 O O . TYR A 1 307 ? 26.684 6.212 -29.775 1.00 96.81 307 TYR A O 1
ATOM 2326 N N . GLY A 1 308 ? 26.853 8.366 -29.208 1.00 96.00 308 GLY A N 1
ATOM 2327 C CA . GLY A 1 308 ? 28.159 8.248 -28.556 1.00 96.00 308 GLY A CA 1
ATOM 2328 C C . GLY A 1 308 ? 28.143 7.391 -27.283 1.00 96.00 308 GLY A C 1
ATOM 2329 O O . GLY A 1 308 ? 29.199 6.910 -26.868 1.00 96.00 308 GLY A O 1
ATOM 2330 N N . ILE A 1 309 ? 26.968 7.133 -26.697 1.00 96.38 309 ILE A N 1
ATOM 2331 C CA . ILE A 1 309 ? 26.785 6.195 -25.576 1.00 96.38 309 ILE A CA 1
ATOM 2332 C C . ILE A 1 309 ? 26.953 4.718 -25.984 1.00 96.38 309 ILE A C 1
ATOM 2334 O O . ILE A 1 309 ? 27.149 3.862 -25.118 1.00 96.38 309 ILE A O 1
ATOM 2338 N N . VAL A 1 310 ? 26.897 4.414 -27.286 1.00 97.81 310 VAL A N 1
ATOM 2339 C CA . VAL A 1 310 ? 26.957 3.051 -27.826 1.00 97.81 310 VAL A CA 1
ATOM 2340 C C . VAL A 1 310 ? 28.406 2.597 -28.017 1.00 97.81 310 VAL A C 1
ATOM 2342 O O . VAL A 1 310 ? 29.242 3.329 -28.560 1.00 97.81 310 VAL A O 1
ATOM 2345 N N . ASP A 1 311 ? 28.717 1.385 -27.563 1.00 95.81 311 ASP A N 1
ATOM 2346 C CA . ASP A 1 311 ? 29.955 0.670 -27.873 1.00 95.81 311 ASP A CA 1
ATOM 2347 C C . ASP A 1 311 ? 29.830 -0.050 -29.223 1.00 95.81 311 ASP A C 1
ATOM 2349 O O . ASP A 1 311 ? 29.361 -1.187 -29.319 1.00 95.81 311 ASP A O 1
ATOM 2353 N N . GLY A 1 312 ? 30.186 0.664 -30.287 1.00 94.38 312 GLY A N 1
ATOM 2354 C CA . GLY A 1 312 ? 30.047 0.231 -31.672 1.00 94.38 312 GLY A CA 1
ATOM 2355 C C . GLY A 1 312 ? 29.845 1.426 -32.598 1.00 94.38 312 GLY A C 1
ATOM 2356 O O . GLY A 1 312 ? 29.880 2.577 -32.162 1.00 94.38 312 GLY A O 1
ATOM 2357 N N . ALA A 1 313 ? 29.614 1.158 -33.881 1.00 96.38 313 ALA A N 1
ATOM 2358 C CA . ALA A 1 313 ? 29.280 2.199 -34.854 1.00 96.38 313 ALA A CA 1
ATOM 2359 C C . ALA A 1 313 ? 28.087 1.793 -35.720 1.00 96.38 313 ALA A C 1
ATOM 2361 O O . ALA A 1 313 ? 27.710 0.621 -35.771 1.00 96.38 313 ALA A O 1
ATOM 2362 N N . GLU A 1 314 ? 27.511 2.773 -36.408 1.00 97.31 314 GLU A N 1
ATOM 2363 C CA . GLU A 1 314 ? 26.520 2.526 -37.450 1.00 97.31 314 GLU A CA 1
ATOM 2364 C C . GLU A 1 314 ? 27.109 1.611 -38.532 1.00 97.31 314 GLU A C 1
ATOM 2366 O O . GLU A 1 314 ? 28.273 1.744 -38.919 1.00 97.31 314 GLU A O 1
ATOM 2371 N N . PHE A 1 315 ? 26.315 0.639 -38.972 1.00 97.81 315 PHE A N 1
ATOM 2372 C CA . PHE A 1 315 ? 26.741 -0.349 -39.953 1.00 97.81 315 PHE A CA 1
ATOM 2373 C C . PHE A 1 315 ? 27.038 0.267 -41.317 1.00 97.81 315 PHE A C 1
ATOM 2375 O O . PHE A 1 315 ? 26.236 1.022 -41.867 1.00 97.81 315 PHE A O 1
ATOM 2382 N N . THR A 1 316 ? 28.158 -0.149 -41.896 1.00 96.69 316 THR A N 1
ATOM 2383 C CA . THR A 1 316 ? 28.511 0.107 -43.289 1.00 96.69 316 THR A CA 1
ATOM 2384 C C . THR A 1 316 ? 28.553 -1.226 -44.043 1.00 96.69 316 THR A C 1
ATOM 2386 O O . THR A 1 316 ? 29.178 -2.174 -43.560 1.00 96.69 316 THR A O 1
ATOM 2389 N N . PRO A 1 317 ? 27.928 -1.337 -45.232 1.00 95.88 317 PRO A N 1
ATOM 2390 C CA . PRO A 1 317 ? 28.023 -2.544 -46.047 1.00 95.88 317 PRO A CA 1
ATOM 2391 C C . PRO A 1 317 ? 29.478 -3.002 -46.230 1.00 95.88 317 PRO A C 1
ATOM 2393 O O . PRO A 1 317 ? 30.323 -2.228 -46.675 1.00 95.88 317 PRO A O 1
ATOM 2396 N N . GLY A 1 318 ? 29.756 -4.262 -45.887 1.00 94.12 318 GLY A N 1
ATOM 2397 C CA . GLY A 1 318 ? 31.104 -4.840 -45.912 1.00 94.12 318 GLY A CA 1
ATOM 2398 C C . GLY A 1 318 ? 31.813 -4.902 -44.554 1.00 94.12 318 GLY A C 1
ATOM 2399 O O . GLY A 1 318 ? 32.888 -5.494 -44.479 1.00 94.12 318 GLY A O 1
ATOM 2400 N N . ASP A 1 319 ? 31.227 -4.353 -43.483 1.00 97.00 319 ASP A N 1
ATOM 2401 C CA . ASP A 1 319 ? 31.706 -4.602 -42.119 1.00 97.00 319 ASP A CA 1
ATOM 2402 C C . ASP A 1 319 ? 31.763 -6.113 -41.817 1.00 97.00 319 ASP A C 1
ATOM 2404 O O . ASP A 1 319 ? 30.874 -6.883 -42.189 1.00 97.00 319 ASP A O 1
ATOM 2408 N N . ALA A 1 320 ? 32.822 -6.544 -41.127 1.00 97.25 320 ALA A N 1
ATOM 2409 C CA . ALA A 1 320 ? 33.072 -7.957 -40.857 1.00 97.25 320 ALA A CA 1
ATOM 2410 C C . ALA A 1 320 ? 32.036 -8.566 -39.896 1.00 97.25 320 ALA A C 1
ATOM 2412 O O . ALA A 1 320 ? 31.599 -7.915 -38.943 1.00 97.25 320 ALA A O 1
ATOM 2413 N N . VAL A 1 321 ? 31.713 -9.847 -40.099 1.00 97.25 321 VAL A N 1
ATOM 2414 C CA . VAL A 1 321 ? 30.924 -10.655 -39.152 1.00 97.25 321 VAL A CA 1
ATOM 2415 C C . VAL A 1 321 ? 31.539 -10.579 -37.748 1.00 97.25 321 VAL A C 1
ATOM 2417 O O . VAL A 1 321 ? 32.760 -10.557 -37.597 1.00 97.25 321 VAL A O 1
ATOM 2420 N N . GLY A 1 322 ? 30.689 -10.481 -36.725 1.00 95.69 322 GLY A N 1
ATOM 2421 C CA . GLY A 1 322 ? 31.083 -10.374 -35.318 1.00 95.69 322 GLY A CA 1
ATOM 2422 C C . GLY A 1 322 ? 31.462 -8.961 -34.859 1.00 95.69 322 GLY A C 1
ATOM 2423 O O . GLY A 1 322 ? 31.510 -8.711 -33.650 1.00 95.69 322 GLY A O 1
ATOM 2424 N N . SER A 1 323 ? 31.680 -8.019 -35.788 1.00 96.94 323 SER A N 1
ATOM 2425 C CA . SER A 1 323 ? 31.996 -6.626 -35.449 1.00 96.94 323 SER A CA 1
ATOM 2426 C C . SER A 1 323 ? 30.825 -5.913 -34.766 1.00 96.94 323 SER A C 1
ATOM 2428 O O . SER A 1 323 ? 29.657 -6.203 -35.040 1.00 96.94 323 SER A O 1
ATOM 2430 N N . ASN A 1 324 ? 31.141 -4.969 -33.869 1.00 96.88 324 ASN A N 1
ATOM 2431 C CA . ASN A 1 324 ? 30.137 -4.233 -33.104 1.00 96.88 324 ASN A CA 1
ATOM 2432 C C . ASN A 1 324 ? 29.451 -3.157 -33.970 1.00 96.88 324 ASN A C 1
ATOM 2434 O O . ASN A 1 324 ? 29.901 -2.003 -34.012 1.00 96.88 324 ASN A O 1
ATOM 2438 N N . ARG A 1 325 ? 28.381 -3.540 -34.677 1.00 97.56 325 ARG A N 1
ATOM 2439 C CA . ARG A 1 325 ? 27.610 -2.682 -35.590 1.00 97.56 325 ARG A CA 1
ATOM 2440 C C . ARG A 1 325 ? 26.108 -2.824 -35.382 1.00 97.56 325 ARG A C 1
ATOM 2442 O O . ARG A 1 325 ? 25.626 -3.902 -35.047 1.00 97.56 325 ARG A O 1
ATOM 2449 N N . TYR A 1 326 ? 25.378 -1.740 -35.630 1.00 97.81 326 TYR A N 1
ATOM 2450 C CA . TYR A 1 326 ? 23.917 -1.670 -35.524 1.00 97.81 326 TYR A CA 1
ATOM 2451 C C . TYR A 1 326 ? 23.311 -0.874 -36.684 1.00 97.81 326 TYR A C 1
ATOM 2453 O O . TYR A 1 326 ? 23.977 -0.030 -37.290 1.00 97.81 326 TYR A O 1
ATOM 2461 N N . TYR A 1 327 ? 22.027 -1.106 -36.961 1.00 97.88 327 TYR A N 1
ATOM 2462 C CA . TYR A 1 327 ? 21.239 -0.202 -37.794 1.00 97.88 327 TYR A CA 1
ATOM 2463 C C . TYR A 1 327 ? 20.749 0.981 -36.968 1.00 97.88 327 TYR A C 1
ATOM 2465 O O . TYR A 1 327 ? 20.061 0.812 -35.962 1.00 97.88 327 TYR A O 1
ATOM 2473 N N . LYS A 1 328 ? 21.096 2.190 -37.393 1.00 97.38 328 LYS A N 1
ATOM 2474 C CA . LYS A 1 328 ? 20.627 3.425 -36.774 1.00 97.38 328 LYS A CA 1
ATOM 2475 C C . LYS A 1 328 ? 19.292 3.838 -37.388 1.00 97.38 328 LYS A C 1
ATOM 2477 O O . LYS A 1 328 ? 19.179 3.921 -38.607 1.00 97.38 328 LYS A O 1
ATOM 2482 N N . SER A 1 329 ? 18.305 4.153 -36.554 1.00 97.31 329 SER A N 1
ATOM 2483 C CA . SER A 1 329 ? 17.064 4.790 -36.998 1.00 97.31 329 SER A CA 1
ATOM 2484 C C . SER A 1 329 ? 17.017 6.259 -36.594 1.00 97.31 329 SER A C 1
ATOM 2486 O O . SER A 1 329 ? 17.451 6.644 -35.507 1.00 97.31 329 SER A O 1
ATOM 2488 N N . VAL A 1 330 ? 16.466 7.089 -37.479 1.00 95.31 330 VAL A N 1
ATOM 2489 C CA . VAL A 1 330 ? 16.232 8.524 -37.238 1.00 95.31 330 VAL A CA 1
ATOM 2490 C C . VAL A 1 330 ? 14.829 8.815 -36.704 1.00 95.31 330 VAL A C 1
ATOM 2492 O O . VAL A 1 330 ? 14.591 9.902 -36.190 1.00 95.31 330 VAL A O 1
ATOM 2495 N N . THR A 1 331 ? 13.913 7.850 -36.794 1.00 96.88 331 THR A N 1
ATOM 2496 C CA . THR A 1 331 ? 12.560 7.920 -36.226 1.00 96.88 331 THR A CA 1
ATOM 2497 C C . THR A 1 331 ? 12.326 6.746 -35.279 1.00 96.88 331 THR A C 1
ATOM 2499 O O . THR A 1 331 ? 12.863 5.660 -35.533 1.00 96.88 331 THR A O 1
ATOM 2502 N N . PRO A 1 332 ? 11.516 6.914 -34.222 1.00 97.12 332 PRO A N 1
ATOM 2503 C CA . PRO A 1 332 ? 11.160 5.796 -33.362 1.00 97.12 332 PRO A CA 1
ATOM 2504 C C . PRO A 1 332 ? 10.455 4.714 -34.181 1.00 97.12 332 PRO A C 1
ATOM 2506 O O . PRO A 1 332 ? 9.667 5.009 -35.083 1.00 97.12 332 PRO A O 1
ATOM 2509 N N . TYR A 1 333 ? 10.746 3.454 -33.870 1.00 97.75 333 TYR A N 1
ATOM 2510 C CA . TYR A 1 333 ? 9.948 2.342 -34.374 1.00 97.75 333 TYR A CA 1
ATOM 2511 C C . TYR A 1 333 ? 8.538 2.410 -33.764 1.00 97.75 333 TYR A C 1
ATOM 2513 O O . TYR A 1 333 ? 8.396 2.950 -32.662 1.00 97.75 333 TYR A O 1
ATOM 2521 N N . PRO A 1 334 ? 7.503 1.874 -34.437 1.00 96.50 334 PRO A N 1
ATOM 2522 C CA . PRO A 1 334 ? 6.163 1.791 -33.864 1.00 96.50 334 PRO A CA 1
ATOM 2523 C C . PRO A 1 334 ? 6.188 1.108 -32.492 1.00 96.50 334 PRO A C 1
ATOM 2525 O O . PRO A 1 334 ? 6.693 -0.005 -32.365 1.00 96.50 334 PRO A O 1
ATOM 2528 N N . GLY A 1 335 ? 5.690 1.817 -31.482 1.00 95.12 335 GLY A N 1
ATOM 2529 C CA . GLY A 1 335 ? 5.602 1.367 -30.096 1.00 95.12 335 GLY A CA 1
ATOM 2530 C C . GLY A 1 335 ? 4.158 1.128 -29.656 1.00 95.12 335 GLY A C 1
ATOM 2531 O O . GLY A 1 335 ? 3.264 0.970 -30.495 1.00 95.12 335 GLY A O 1
ATOM 2532 N N . ALA A 1 336 ? 3.913 1.162 -28.346 1.00 93.69 336 ALA A N 1
ATOM 2533 C CA . ALA A 1 336 ? 2.557 1.113 -27.805 1.00 93.69 336 ALA A CA 1
ATOM 2534 C C . ALA A 1 336 ? 1.749 2.362 -28.217 1.00 93.69 336 ALA A C 1
ATOM 2536 O O . ALA A 1 336 ? 2.294 3.458 -28.355 1.00 93.69 336 ALA A O 1
ATOM 2537 N N . THR A 1 337 ? 0.435 2.212 -28.425 1.00 90.56 337 THR A N 1
ATOM 2538 C CA . THR A 1 337 ? -0.425 3.284 -28.968 1.00 90.56 337 THR A CA 1
ATOM 2539 C C . THR A 1 337 ? -1.700 3.514 -28.151 1.00 90.56 337 THR A C 1
ATOM 2541 O O . THR A 1 337 ? -2.097 2.703 -27.310 1.00 90.56 337 THR A O 1
ATOM 2544 N N . GLY A 1 338 ? -2.374 4.641 -28.405 1.00 87.88 338 GLY A N 1
ATOM 2545 C CA . GLY A 1 338 ? -3.631 4.995 -27.743 1.00 87.88 338 GLY A CA 1
ATOM 2546 C C . GLY A 1 338 ? -3.435 5.277 -26.253 1.00 87.88 338 GLY A C 1
ATOM 2547 O O . GLY A 1 338 ? -2.447 5.898 -25.861 1.00 87.88 338 GLY A O 1
ATOM 2548 N N . THR A 1 339 ? -4.356 4.801 -25.413 1.00 83.62 339 THR A N 1
ATOM 2549 C CA . THR A 1 339 ? -4.281 4.952 -23.947 1.00 83.62 339 THR A CA 1
ATOM 2550 C C . THR A 1 339 ? -3.136 4.164 -23.307 1.00 83.62 339 THR A C 1
ATOM 2552 O O . THR A 1 339 ? -2.815 4.417 -22.152 1.00 83.62 339 THR A O 1
ATOM 2555 N N . ALA A 1 340 ? -2.508 3.246 -24.048 1.00 90.75 340 ALA A N 1
ATOM 2556 C CA . ALA A 1 340 ? -1.325 2.498 -23.628 1.00 90.75 340 ALA A CA 1
ATOM 2557 C C . ALA A 1 340 ? 0.004 3.173 -24.013 1.00 90.75 340 ALA A C 1
ATOM 2559 O O . ALA A 1 340 ? 1.064 2.627 -23.728 1.00 90.75 340 ALA A O 1
ATOM 2560 N N . THR A 1 341 ? -0.010 4.337 -24.670 1.00 95.94 341 THR A N 1
ATOM 2561 C CA . THR A 1 341 ? 1.231 5.031 -25.058 1.00 95.94 341 THR A CA 1
ATOM 2562 C C . THR A 1 341 ? 2.080 5.344 -23.823 1.00 95.94 341 THR A C 1
ATOM 2564 O O . THR A 1 341 ? 1.571 5.915 -22.857 1.00 95.94 341 THR A O 1
ATOM 2567 N N . VAL A 1 342 ? 3.371 5.002 -23.857 1.00 97.56 342 VAL A N 1
ATOM 2568 C CA . VAL A 1 342 ? 4.308 5.322 -22.771 1.00 97.56 342 VAL A CA 1
ATOM 2569 C C . VAL A 1 342 ? 4.637 6.814 -22.795 1.00 97.56 342 VAL A C 1
ATOM 2571 O O . VAL A 1 342 ? 5.072 7.352 -23.815 1.00 97.56 342 VAL A O 1
ATOM 2574 N N . GLY A 1 343 ? 4.437 7.495 -21.665 1.00 95.62 343 GLY A N 1
ATOM 2575 C CA . GLY A 1 343 ? 4.848 8.891 -21.514 1.00 95.62 343 GLY A CA 1
ATOM 2576 C C . GLY A 1 343 ? 6.373 9.015 -21.469 1.00 95.62 343 GLY A C 1
ATOM 2577 O O . GLY A 1 343 ? 7.024 8.283 -20.729 1.00 95.62 343 GLY A O 1
ATOM 2578 N N . VAL A 1 344 ? 6.947 9.947 -22.233 1.00 96.50 344 VAL A N 1
ATOM 2579 C CA . VAL A 1 344 ? 8.389 10.247 -22.213 1.00 96.50 344 VAL A CA 1
ATOM 2580 C C . VAL A 1 344 ? 8.629 11.475 -21.342 1.00 96.50 344 VAL A C 1
ATOM 2582 O O . VAL A 1 344 ? 8.054 12.531 -21.601 1.00 96.50 344 VAL A O 1
ATOM 2585 N N . ASP A 1 345 ? 9.492 11.334 -20.342 1.00 96.81 345 ASP A N 1
ATOM 2586 C CA . ASP A 1 345 ? 9.953 12.433 -19.497 1.00 96.81 345 ASP A CA 1
ATOM 2587 C C . ASP A 1 345 ? 11.329 12.915 -19.973 1.00 96.81 345 ASP A C 1
ATOM 2589 O O . ASP A 1 345 ? 12.030 12.229 -20.727 1.00 96.81 345 ASP A O 1
ATOM 2593 N N . ASP A 1 346 ? 11.756 14.092 -19.513 1.00 95.12 346 ASP A N 1
ATOM 2594 C CA . ASP A 1 346 ? 13.187 14.377 -19.521 1.00 95.12 346 ASP A CA 1
ATOM 2595 C C . ASP A 1 346 ? 13.918 13.409 -18.561 1.00 95.12 346 ASP A C 1
ATOM 2597 O O . ASP A 1 346 ? 13.342 13.002 -17.545 1.00 95.12 346 ASP A O 1
ATOM 2601 N N . PRO A 1 347 ? 15.174 13.017 -18.839 1.00 96.31 347 PRO A N 1
ATOM 2602 C CA . PRO A 1 347 ? 15.811 11.929 -18.096 1.00 96.31 347 PRO A CA 1
ATOM 2603 C C . PRO A 1 347 ? 16.055 12.231 -16.623 1.00 96.31 347 PRO A C 1
ATOM 2605 O O . PRO A 1 347 ? 16.104 11.312 -15.805 1.00 96.31 347 PRO A O 1
ATOM 2608 N N . LEU A 1 348 ? 16.217 13.508 -16.267 1.00 95.25 348 LEU A N 1
ATOM 2609 C CA . LEU A 1 348 ? 16.414 13.903 -14.881 1.00 95.25 348 LEU A CA 1
ATOM 2610 C C . LEU A 1 348 ? 15.096 13.789 -14.109 1.00 95.25 348 LEU A C 1
ATOM 2612 O O . LEU A 1 348 ? 15.075 13.200 -13.031 1.00 95.25 348 LEU A O 1
ATOM 2616 N N . THR A 1 349 ? 13.979 14.251 -14.672 1.00 96.81 349 THR A N 1
ATOM 2617 C CA . THR A 1 349 ? 12.646 14.007 -14.102 1.00 96.81 349 THR A CA 1
ATOM 2618 C C . THR A 1 349 ? 12.326 12.513 -14.036 1.00 96.81 349 THR A C 1
ATOM 2620 O O . THR A 1 349 ? 11.835 12.053 -13.002 1.00 96.81 349 THR A O 1
ATOM 2623 N N . ALA A 1 350 ? 12.659 11.737 -15.075 1.00 98.00 350 ALA A N 1
ATOM 2624 C CA . ALA A 1 350 ? 12.527 10.280 -15.062 1.00 98.00 350 ALA A CA 1
ATOM 2625 C C . ALA A 1 350 ? 13.287 9.672 -13.875 1.00 98.00 350 ALA A C 1
ATOM 2627 O O . ALA A 1 350 ? 12.685 8.963 -13.071 1.00 98.00 350 ALA A O 1
ATOM 2628 N N . TYR A 1 351 ? 14.566 10.024 -13.691 1.00 98.00 351 TYR A N 1
ATOM 2629 C CA . TYR A 1 351 ? 15.372 9.586 -12.548 1.00 98.00 351 TYR A CA 1
ATOM 2630 C C . TYR A 1 351 ? 14.681 9.861 -11.209 1.00 98.00 351 TYR A C 1
ATOM 2632 O O . TYR A 1 351 ? 14.560 8.969 -10.365 1.00 98.00 351 TYR A O 1
ATOM 2640 N N . LYS A 1 352 ? 14.143 11.071 -11.034 1.00 97.75 352 LYS A N 1
ATOM 2641 C CA . LYS A 1 352 ? 13.464 11.457 -9.793 1.00 97.75 352 LYS A CA 1
ATOM 2642 C C . LYS A 1 352 ? 12.193 10.654 -9.551 1.00 97.75 352 LYS A C 1
ATOM 2644 O O . LYS A 1 352 ? 11.962 10.208 -8.425 1.00 97.75 352 LYS A O 1
ATOM 2649 N N . LYS A 1 353 ? 11.383 10.433 -10.589 1.00 98.38 353 LYS A N 1
ATOM 2650 C CA . LYS A 1 353 ? 10.183 9.589 -10.501 1.00 98.38 353 LYS A CA 1
ATOM 2651 C C . LYS A 1 353 ? 10.545 8.142 -10.183 1.00 98.38 353 LYS A C 1
ATOM 2653 O O . LYS A 1 353 ? 9.928 7.562 -9.297 1.00 98.38 353 LYS A O 1
ATOM 2658 N N . VAL A 1 354 ? 11.567 7.580 -10.833 1.00 98.62 354 VAL A N 1
ATOM 2659 C CA . VAL A 1 354 ? 12.033 6.207 -10.580 1.00 98.62 354 VAL A CA 1
ATOM 2660 C C . VAL A 1 354 ? 12.422 6.023 -9.116 1.00 98.62 354 VAL A C 1
ATOM 2662 O O . VAL A 1 354 ? 11.938 5.093 -8.472 1.00 98.62 354 VAL A O 1
ATOM 2665 N N . LEU A 1 355 ? 13.228 6.921 -8.550 1.00 97.50 355 LEU A N 1
ATOM 2666 C CA . LEU A 1 355 ? 13.624 6.815 -7.142 1.00 97.50 355 LEU A CA 1
ATOM 2667 C C . LEU A 1 355 ? 12.463 7.035 -6.169 1.00 97.50 355 LEU A C 1
ATOM 2669 O O . LEU A 1 355 ? 12.410 6.408 -5.113 1.00 97.50 355 LEU A O 1
ATOM 2673 N N . SER A 1 356 ? 11.501 7.874 -6.542 1.00 97.75 356 SER A N 1
ATOM 2674 C CA . SER A 1 356 ? 10.332 8.147 -5.703 1.00 97.75 356 SER A CA 1
ATOM 2675 C C . SER A 1 356 ? 9.300 7.015 -5.733 1.00 97.75 356 SER A C 1
ATOM 2677 O O . SER A 1 356 ? 8.663 6.758 -4.718 1.00 97.75 356 SER A O 1
ATOM 2679 N N . ALA A 1 357 ? 9.143 6.330 -6.872 1.00 97.44 357 ALA A N 1
ATOM 2680 C CA . ALA A 1 357 ? 7.976 5.486 -7.135 1.00 97.44 357 ALA A CA 1
ATOM 2681 C C . ALA A 1 357 ? 8.280 4.020 -7.484 1.00 97.44 357 ALA A C 1
ATOM 2683 O O . ALA A 1 357 ? 7.389 3.191 -7.402 1.00 97.44 357 ALA A O 1
ATOM 2684 N N . SER A 1 358 ? 9.502 3.649 -7.878 1.00 97.56 358 SER A N 1
ATOM 2685 C CA . SER A 1 358 ? 9.744 2.264 -8.323 1.00 97.56 358 SER A CA 1
ATOM 2686 C C . SER A 1 358 ? 9.739 1.246 -7.174 1.00 97.56 358 SER A C 1
ATOM 2688 O O . SER A 1 358 ? 10.135 1.577 -6.059 1.00 97.56 358 SER A O 1
ATOM 2690 N N . GLY A 1 359 ? 9.348 -0.002 -7.439 1.00 97.56 359 GLY A N 1
ATOM 2691 C CA . GLY A 1 359 ? 9.329 -1.104 -6.468 1.00 97.56 359 GLY A CA 1
ATOM 2692 C C . GLY A 1 359 ? 8.060 -1.153 -5.614 1.00 97.56 359 GLY A C 1
ATOM 2693 O O . GLY A 1 359 ? 7.111 -0.414 -5.846 1.00 97.56 359 GLY A O 1
ATOM 2694 N N . ALA A 1 360 ? 8.021 -2.041 -4.619 1.00 97.31 360 ALA A N 1
ATOM 2695 C CA . ALA A 1 360 ? 6.836 -2.210 -3.781 1.00 97.31 360 ALA A CA 1
ATOM 2696 C C . ALA A 1 360 ? 6.758 -1.113 -2.704 1.00 97.31 360 ALA A C 1
ATOM 2698 O O . ALA A 1 360 ? 7.647 -0.999 -1.856 1.00 97.31 360 ALA A O 1
ATOM 2699 N N . LEU A 1 361 ? 5.672 -0.334 -2.719 1.00 96.75 361 LEU A N 1
ATOM 2700 C CA . LEU A 1 361 ? 5.466 0.828 -1.843 1.00 96.75 361 LEU A CA 1
ATOM 2701 C C . LEU A 1 361 ? 4.268 0.676 -0.902 1.00 96.75 361 LEU A C 1
ATOM 2703 O O . LEU A 1 361 ? 3.230 0.145 -1.302 1.00 96.75 361 LEU A O 1
ATOM 2707 N N . ARG A 1 362 ? 4.380 1.245 0.306 1.00 95.50 362 ARG A N 1
ATOM 2708 C CA . ARG A 1 362 ? 3.275 1.451 1.254 1.00 95.50 362 ARG A CA 1
ATOM 2709 C C . ARG A 1 362 ? 2.802 2.910 1.238 1.00 95.50 362 ARG A C 1
ATOM 2711 O O . ARG A 1 362 ? 3.318 3.762 1.961 1.00 95.50 362 ARG A O 1
ATOM 2718 N N . LEU A 1 363 ? 1.807 3.180 0.394 1.00 97.25 363 LEU A N 1
ATOM 2719 C CA . LEU A 1 363 ? 1.340 4.531 0.041 1.00 97.25 363 LEU A CA 1
ATOM 2720 C C . LEU A 1 363 ? 0.318 5.148 1.014 1.00 97.25 363 LEU A C 1
ATOM 2722 O O . LEU A 1 363 ? -0.098 6.290 0.833 1.00 97.25 363 LEU A O 1
ATOM 2726 N N . ASP A 1 364 ? -0.067 4.407 2.050 1.00 96.81 364 ASP A N 1
ATOM 2727 C CA . ASP A 1 364 ? -0.970 4.873 3.099 1.00 96.81 364 ASP A CA 1
ATOM 2728 C C . ASP A 1 364 ? -0.249 5.843 4.053 1.00 96.81 364 ASP A C 1
ATOM 2730 O O . ASP A 1 364 ? 0.758 5.500 4.685 1.00 96.81 364 ASP A O 1
ATOM 2734 N N . ALA A 1 365 ? -0.766 7.062 4.186 1.00 96.94 365 ALA A N 1
ATOM 2735 C CA . ALA A 1 365 ? -0.239 8.064 5.105 1.00 96.94 365 ALA A CA 1
ATOM 2736 C C . ALA A 1 365 ? -0.648 7.812 6.566 1.00 96.94 365 ALA A C 1
ATOM 2738 O O . ALA A 1 365 ? -0.029 8.387 7.459 1.00 96.94 365 ALA A O 1
ATOM 2739 N N . ASN A 1 366 ? -1.640 6.953 6.822 1.00 94.88 366 ASN A N 1
ATOM 2740 C CA . ASN A 1 366 ? -1.987 6.510 8.175 1.00 94.88 366 ASN A CA 1
ATOM 2741 C C . ASN A 1 366 ? -1.062 5.395 8.669 1.00 94.88 366 ASN A C 1
ATOM 2743 O O . ASN A 1 366 ? -0.985 5.139 9.872 1.00 94.88 366 ASN A O 1
ATOM 2747 N N . TYR A 1 367 ? -0.339 4.744 7.755 1.00 93.56 367 TYR A N 1
ATOM 2748 C CA . TYR A 1 367 ? 0.679 3.776 8.114 1.00 93.56 367 TYR A CA 1
ATOM 2749 C C . TYR A 1 367 ? 1.914 4.478 8.691 1.00 93.56 367 TYR A C 1
ATOM 2751 O O . TYR A 1 367 ? 2.538 5.318 8.038 1.00 93.56 367 TYR A O 1
ATOM 2759 N N . THR A 1 368 ? 2.273 4.111 9.923 1.00 89.69 368 THR A N 1
ATOM 2760 C CA . THR A 1 368 ? 3.356 4.741 10.693 1.00 89.69 368 THR A CA 1
ATOM 2761 C C . THR A 1 368 ? 4.750 4.229 10.339 1.00 89.69 368 THR A C 1
ATOM 2763 O O . THR A 1 368 ? 5.734 4.853 10.733 1.00 89.69 368 THR A O 1
ATOM 2766 N N . GLY A 1 369 ? 4.853 3.112 9.615 1.00 89.50 369 GLY A N 1
ATOM 2767 C CA . GLY A 1 369 ? 6.127 2.619 9.101 1.00 89.50 369 GLY A CA 1
ATOM 2768 C C . GLY A 1 369 ? 6.592 3.362 7.845 1.00 89.50 369 GLY A C 1
ATOM 2769 O O . GLY A 1 369 ? 6.018 4.365 7.407 1.00 89.50 369 GLY A O 1
ATOM 2770 N N . THR A 1 370 ? 7.679 2.867 7.263 1.00 92.50 370 THR A N 1
ATOM 2771 C CA . THR A 1 370 ? 8.340 3.473 6.103 1.00 92.50 370 THR A CA 1
ATOM 2772 C C . THR A 1 370 ? 7.574 3.218 4.803 1.00 92.50 370 THR A C 1
ATOM 2774 O O . THR A 1 370 ? 6.787 2.282 4.693 1.00 92.50 370 THR A O 1
ATOM 2777 N N . LEU A 1 371 ? 7.804 4.064 3.789 1.00 95.38 371 LEU A N 1
ATOM 2778 C CA . LEU A 1 371 ? 7.244 3.858 2.444 1.00 95.38 371 LEU A CA 1
ATOM 2779 C C . LEU A 1 371 ? 7.754 2.546 1.814 1.00 95.38 371 LEU A C 1
ATOM 2781 O O . LEU A 1 371 ? 7.032 1.887 1.067 1.00 95.38 371 LEU A O 1
ATOM 2785 N N . ARG A 1 372 ? 9.008 2.194 2.101 1.00 96.25 372 ARG A N 1
ATOM 2786 C CA . ARG A 1 372 ? 9.763 1.078 1.522 1.00 96.25 372 ARG A CA 1
ATOM 2787 C C . ARG A 1 372 ? 10.201 0.114 2.618 1.00 96.25 372 ARG A C 1
ATOM 2789 O O . ARG A 1 372 ? 10.308 0.520 3.775 1.00 96.25 372 ARG A O 1
ATOM 2796 N N . ASP A 1 373 ? 10.493 -1.132 2.249 1.00 96.31 373 ASP A N 1
ATOM 2797 C CA . ASP A 1 373 ? 11.165 -2.056 3.168 1.00 96.31 373 ASP A CA 1
ATOM 2798 C C . ASP A 1 373 ? 12.638 -1.642 3.378 1.00 96.31 373 ASP A C 1
ATOM 2800 O O . ASP A 1 373 ? 13.139 -0.703 2.748 1.00 96.31 373 ASP A O 1
ATOM 2804 N N . GLU A 1 374 ? 13.345 -2.331 4.275 1.00 96.62 374 GLU A N 1
ATOM 2805 C CA . GLU A 1 374 ? 14.749 -2.029 4.589 1.00 96.62 374 GLU A CA 1
ATOM 2806 C C . GLU A 1 374 ? 15.673 -2.101 3.357 1.00 96.62 374 GLU A C 1
ATOM 2808 O O . GLU A 1 374 ? 16.574 -1.272 3.214 1.00 96.62 374 GLU A O 1
ATOM 2813 N N . LEU A 1 375 ? 15.447 -3.058 2.448 1.00 96.25 375 LEU A N 1
ATOM 2814 C CA . LEU A 1 375 ? 16.302 -3.272 1.276 1.00 96.25 375 LEU A CA 1
ATOM 2815 C C . LEU A 1 375 ? 16.054 -2.242 0.184 1.00 96.25 375 LEU A C 1
ATOM 2817 O O . LEU A 1 375 ? 17.008 -1.690 -0.350 1.00 96.25 375 LEU A O 1
ATOM 2821 N N . ASP A 1 376 ? 14.793 -1.987 -0.153 1.00 97.19 376 ASP A N 1
ATOM 2822 C CA . ASP A 1 376 ? 14.401 -0.991 -1.143 1.00 97.19 376 ASP A CA 1
ATOM 2823 C C . ASP A 1 376 ? 14.791 0.414 -0.649 1.00 97.19 376 ASP A C 1
ATOM 2825 O O . ASP A 1 376 ? 15.196 1.256 -1.449 1.00 97.19 376 ASP A O 1
ATOM 2829 N N . THR A 1 377 ? 14.756 0.654 0.671 1.00 96.31 377 THR A N 1
ATOM 2830 C CA . THR A 1 377 ? 15.301 1.877 1.286 1.00 96.31 377 THR A CA 1
ATOM 2831 C C . THR A 1 377 ? 16.814 1.970 1.091 1.00 96.31 377 THR A C 1
ATOM 2833 O O . THR A 1 377 ? 17.312 3.002 0.640 1.00 96.31 377 THR A O 1
ATOM 2836 N N . LEU A 1 378 ? 17.562 0.901 1.396 1.00 96.75 378 LEU A N 1
ATOM 2837 C CA . LEU A 1 378 ? 19.013 0.865 1.186 1.00 96.75 378 LEU A CA 1
ATOM 2838 C C . LEU A 1 378 ? 19.374 1.048 -0.295 1.00 96.75 378 LEU A C 1
ATOM 2840 O O . LEU A 1 378 ? 20.297 1.796 -0.608 1.00 96.75 378 LEU A O 1
ATOM 2844 N N . LEU A 1 379 ? 18.628 0.408 -1.197 1.00 96.75 379 LEU A N 1
ATOM 2845 C CA . LEU A 1 379 ? 18.810 0.500 -2.640 1.00 96.75 379 LEU A CA 1
ATOM 2846 C C . LEU A 1 379 ? 18.649 1.946 -3.117 1.00 96.75 379 LEU A C 1
ATOM 2848 O O . LEU A 1 379 ? 19.571 2.491 -3.722 1.00 96.75 379 LEU A O 1
ATOM 2852 N N . VAL A 1 380 ? 17.520 2.591 -2.810 1.00 95.94 380 VAL A N 1
ATOM 2853 C CA . VAL A 1 380 ? 17.283 3.986 -3.213 1.00 95.94 380 VAL A CA 1
ATOM 2854 C C . VAL A 1 380 ? 18.349 4.905 -2.621 1.00 95.94 380 VAL A C 1
ATOM 2856 O O . VAL A 1 380 ? 18.938 5.697 -3.356 1.00 95.94 380 VAL A O 1
ATOM 2859 N N . ASN A 1 381 ? 18.685 4.742 -1.338 1.00 94.38 381 ASN A N 1
ATOM 2860 C CA . ASN A 1 381 ? 19.748 5.519 -0.701 1.00 94.38 381 ASN A CA 1
ATOM 2861 C C . ASN A 1 381 ? 21.103 5.323 -1.389 1.00 94.38 381 ASN A C 1
ATOM 2863 O O . ASN A 1 381 ? 21.842 6.292 -1.552 1.00 94.38 381 ASN A O 1
ATOM 2867 N N . SER A 1 382 ? 21.438 4.105 -1.813 1.00 93.38 382 SER A N 1
ATOM 2868 C CA . SER A 1 382 ? 22.700 3.844 -2.506 1.00 93.38 382 SER A CA 1
ATOM 2869 C C . SER A 1 382 ? 22.767 4.527 -3.871 1.00 93.38 382 SER A C 1
ATOM 2871 O O . SER A 1 382 ? 23.821 5.044 -4.228 1.00 93.38 382 SER A O 1
ATOM 2873 N N . VAL A 1 383 ? 21.644 4.627 -4.591 1.00 94.44 383 VAL A N 1
ATOM 2874 C CA . VAL A 1 383 ? 21.584 5.345 -5.872 1.00 94.44 383 VAL A CA 1
ATOM 2875 C C . VAL A 1 383 ? 21.669 6.855 -5.652 1.00 94.44 383 VAL A C 1
ATOM 2877 O O . VAL A 1 383 ? 22.491 7.515 -6.282 1.00 94.44 383 VAL A O 1
ATOM 2880 N N . VAL A 1 384 ? 20.891 7.400 -4.706 1.00 92.19 384 VAL A N 1
ATOM 2881 C CA . VAL A 1 384 ? 20.909 8.835 -4.356 1.00 92.19 384 VAL A CA 1
ATOM 2882 C C . VAL A 1 384 ? 22.307 9.294 -3.949 1.00 92.19 384 VAL A C 1
ATOM 2884 O O . VAL A 1 384 ? 22.747 10.366 -4.358 1.00 92.19 384 VAL A O 1
ATOM 2887 N N . ASN A 1 385 ? 23.007 8.483 -3.154 1.00 90.62 385 ASN A N 1
ATOM 2888 C CA . ASN A 1 385 ? 24.343 8.802 -2.655 1.00 90.62 385 ASN A CA 1
ATOM 2889 C C . ASN A 1 385 ? 25.472 8.318 -3.580 1.00 90.62 385 ASN A C 1
ATOM 2891 O O . ASN A 1 385 ? 26.636 8.428 -3.200 1.00 90.62 385 ASN A O 1
ATOM 2895 N N . GLN A 1 386 ? 25.144 7.768 -4.754 1.00 90.38 386 GLN A N 1
ATOM 2896 C CA . GLN A 1 386 ? 26.102 7.214 -5.715 1.00 90.38 386 GLN A CA 1
ATOM 2897 C C . GLN A 1 386 ? 27.112 6.229 -5.082 1.00 90.38 386 GLN A C 1
ATOM 2899 O O . GLN A 1 386 ? 28.310 6.247 -5.366 1.00 90.38 386 GLN A O 1
ATOM 2904 N N . GLN A 1 387 ? 26.627 5.361 -4.190 1.00 89.06 387 GLN A N 1
ATOM 2905 C CA . GLN A 1 387 ? 27.421 4.352 -3.493 1.00 89.06 387 GLN A CA 1
ATOM 2906 C C . GLN A 1 387 ? 27.399 3.001 -4.214 1.00 89.06 387 GLN A C 1
ATOM 2908 O O . GLN A 1 387 ? 26.337 2.503 -4.596 1.00 89.06 387 GLN A O 1
ATOM 2913 N N . SER A 1 388 ? 28.569 2.368 -4.330 1.00 86.81 388 SER A N 1
ATOM 2914 C CA . SER A 1 388 ? 28.664 0.943 -4.653 1.00 86.81 388 SER A CA 1
ATOM 2915 C C . SER A 1 388 ? 28.245 0.120 -3.436 1.00 86.81 388 SER A C 1
ATOM 2917 O O . SER A 1 388 ? 28.735 0.328 -2.328 1.00 86.81 388 SER A O 1
ATOM 2919 N N . ILE A 1 389 ? 27.332 -0.825 -3.653 1.00 85.75 389 ILE A N 1
ATOM 2920 C CA . ILE A 1 389 ? 27.006 -1.894 -2.705 1.00 85.75 389 ILE A CA 1
ATOM 2921 C C . ILE A 1 389 ? 26.993 -3.196 -3.484 1.00 85.75 389 ILE A C 1
ATOM 2923 O O . ILE A 1 389 ? 26.268 -3.323 -4.478 1.00 85.75 389 ILE A O 1
ATOM 2927 N N . LEU A 1 390 ? 27.785 -4.160 -3.026 1.00 78.06 390 LEU A N 1
ATOM 2928 C CA . LEU A 1 390 ? 27.932 -5.456 -3.664 1.00 78.06 390 LEU A CA 1
ATOM 2929 C C . LEU A 1 390 ? 27.505 -6.556 -2.710 1.00 78.06 390 LEU A C 1
ATOM 2931 O O . LEU A 1 390 ? 28.179 -6.851 -1.730 1.00 78.06 390 LEU A O 1
ATOM 2935 N N . VAL A 1 391 ? 26.419 -7.231 -3.062 1.00 78.88 391 VAL A N 1
ATOM 2936 C CA . VAL A 1 391 ? 25.917 -8.395 -2.319 1.00 78.88 391 VAL A CA 1
ATOM 2937 C C . VAL A 1 391 ? 26.701 -9.676 -2.623 1.00 78.88 391 VAL A C 1
ATOM 2939 O O . VAL A 1 391 ? 26.337 -10.758 -2.185 1.00 78.88 391 VAL A O 1
ATOM 2942 N N . GLN A 1 392 ? 27.782 -9.565 -3.399 1.00 69.88 392 GLN A N 1
ATOM 2943 C CA . GLN A 1 392 ? 28.805 -10.592 -3.526 1.00 69.88 392 GLN A CA 1
ATOM 2944 C C . GLN A 1 392 ? 30.156 -9.962 -3.899 1.00 69.88 392 GLN A C 1
ATOM 2946 O O . GLN A 1 392 ? 30.243 -9.127 -4.808 1.00 69.88 392 GLN A O 1
ATOM 2951 N N . LYS A 1 393 ? 31.224 -10.408 -3.228 1.00 57.06 393 LYS A N 1
ATOM 2952 C CA . LYS A 1 393 ? 32.608 -10.048 -3.562 1.00 57.06 393 LYS A CA 1
ATOM 2953 C C . LYS A 1 393 ? 33.180 -11.066 -4.552 1.00 57.06 393 LYS A C 1
ATOM 2955 O O . LYS A 1 393 ? 33.004 -12.270 -4.370 1.00 57.06 393 LYS A O 1
ATOM 2960 N N . ASP A 1 394 ? 33.856 -10.598 -5.600 1.00 51.50 394 ASP A N 1
ATOM 2961 C CA . ASP A 1 394 ? 34.489 -11.479 -6.586 1.00 51.50 394 ASP A CA 1
ATOM 2962 C C . ASP A 1 394 ? 35.662 -12.238 -5.927 1.00 51.50 394 ASP A C 1
ATOM 2964 O O . ASP A 1 394 ? 36.751 -11.697 -5.757 1.00 51.50 394 ASP A O 1
ATOM 2968 N N . GLY A 1 395 ? 35.435 -13.497 -5.532 1.00 51.41 395 GLY A N 1
ATOM 2969 C CA . GLY A 1 395 ? 36.450 -14.384 -4.944 1.00 51.41 395 GLY A CA 1
ATOM 2970 C C . GLY A 1 395 ? 36.095 -14.897 -3.544 1.00 51.41 395 GLY A C 1
ATOM 2971 O O . GLY A 1 395 ? 35.158 -14.426 -2.911 1.00 51.41 395 GLY A O 1
ATOM 2972 N N . ASN A 1 396 ? 36.849 -15.889 -3.069 1.00 51.00 396 ASN A N 1
ATOM 2973 C CA . ASN A 1 396 ? 36.781 -16.336 -1.678 1.00 51.00 396 ASN A CA 1
ATOM 2974 C C . ASN A 1 396 ? 37.588 -15.357 -0.809 1.00 51.00 396 ASN A C 1
ATOM 2976 O O . ASN A 1 396 ? 38.691 -14.964 -1.203 1.00 51.00 396 ASN A O 1
ATOM 2980 N N . ILE A 1 397 ? 37.103 -14.995 0.382 1.00 47.75 397 ILE A N 1
ATOM 2981 C CA . ILE A 1 397 ? 37.971 -14.371 1.394 1.00 47.75 397 ILE A CA 1
ATOM 2982 C C . ILE A 1 397 ? 39.038 -15.407 1.805 1.00 47.75 397 ILE A C 1
ATOM 2984 O O . ILE A 1 397 ? 38.790 -16.611 1.748 1.00 47.75 397 ILE A O 1
ATOM 2988 N N . ALA A 1 398 ? 40.249 -14.978 2.180 1.00 40.09 398 ALA A N 1
ATOM 2989 C CA . ALA A 1 398 ? 41.301 -15.898 2.623 1.00 40.09 398 ALA A CA 1
ATOM 2990 C C . ALA A 1 398 ? 40.795 -16.790 3.778 1.00 40.09 398 ALA A C 1
ATOM 2992 O O . ALA A 1 398 ? 40.501 -16.291 4.861 1.00 40.09 398 ALA A O 1
ATOM 2993 N N . GLY A 1 399 ? 40.677 -18.100 3.528 1.00 49.69 399 GLY A N 1
ATOM 2994 C CA . GLY A 1 399 ? 40.095 -19.082 4.457 1.00 49.69 399 GLY A CA 1
ATOM 2995 C C . GLY A 1 399 ? 38.696 -19.592 4.078 1.00 49.69 399 GLY A C 1
ATOM 2996 O O . GLY A 1 399 ? 38.262 -20.603 4.622 1.00 49.69 399 GLY A O 1
ATOM 2997 N N . GLU A 1 400 ? 38.009 -18.968 3.117 1.00 45.91 400 GLU A N 1
ATOM 2998 C CA . GLU A 1 400 ? 36.747 -19.469 2.565 1.00 45.91 400 GLU A CA 1
ATOM 2999 C C . GLU A 1 400 ? 36.993 -20.436 1.397 1.00 45.91 400 GLU A C 1
ATOM 3001 O O . GLU A 1 400 ? 37.813 -20.194 0.509 1.00 45.91 400 GLU A O 1
ATOM 3006 N N . THR A 1 401 ? 36.253 -21.545 1.363 1.00 52.59 401 THR A N 1
ATOM 3007 C CA . THR A 1 401 ? 36.274 -22.508 0.247 1.00 52.59 401 THR A CA 1
ATOM 3008 C C . THR A 1 401 ? 35.159 -22.254 -0.772 1.00 52.59 401 THR A C 1
ATOM 3010 O O . THR A 1 401 ? 35.275 -22.694 -1.913 1.00 52.59 401 THR A O 1
ATOM 3013 N N . THR A 1 402 ? 34.126 -21.484 -0.404 1.00 53.53 402 THR A N 1
ATOM 3014 C CA . THR A 1 402 ? 32.971 -21.127 -1.249 1.00 53.53 402 THR A CA 1
ATOM 3015 C C . THR A 1 402 ? 32.571 -19.673 -0.959 1.00 53.53 402 THR A C 1
ATOM 3017 O O . THR A 1 402 ? 32.543 -19.328 0.221 1.00 53.53 402 THR A O 1
ATOM 3020 N N . PRO A 1 403 ? 32.221 -18.819 -1.943 1.00 57.28 403 PRO A N 1
ATOM 3021 C CA . PRO A 1 403 ? 31.759 -17.457 -1.659 1.00 57.28 403 PRO A CA 1
ATOM 3022 C C . PRO A 1 403 ? 30.452 -17.545 -0.868 1.00 57.28 403 PRO A C 1
ATOM 3024 O O . PRO A 1 403 ? 29.476 -18.051 -1.418 1.00 57.28 403 PRO A O 1
ATOM 3027 N N . THR A 1 404 ? 30.403 -17.144 0.410 1.00 55.88 404 THR A N 1
ATOM 3028 C CA . THR A 1 404 ? 29.229 -17.376 1.288 1.00 55.88 404 THR A CA 1
ATOM 3029 C C . THR A 1 404 ? 28.262 -16.187 1.396 1.00 55.88 404 THR A C 1
ATOM 3031 O O . THR A 1 404 ? 27.098 -16.379 1.740 1.00 55.88 404 THR A O 1
ATOM 3034 N N . ASN A 1 405 ? 28.681 -14.991 0.993 1.00 66.19 405 ASN A N 1
ATOM 3035 C CA . ASN A 1 405 ? 28.173 -13.715 1.500 1.00 66.19 405 ASN A CA 1
ATOM 3036 C C . ASN A 1 405 ? 27.072 -13.041 0.658 1.00 66.19 405 ASN A C 1
ATOM 3038 O O . ASN A 1 405 ? 27.208 -11.878 0.330 1.00 66.19 405 ASN A O 1
ATOM 3042 N N . GLY A 1 406 ? 25.998 -13.749 0.312 1.00 78.12 406 GLY A N 1
ATOM 3043 C CA . GLY A 1 406 ? 24.882 -13.214 -0.476 1.00 78.12 406 GLY A CA 1
ATOM 3044 C C . GLY A 1 406 ? 24.063 -12.092 0.181 1.00 78.12 406 GLY A C 1
ATOM 3045 O O . GLY A 1 406 ? 24.589 -11.108 0.693 1.00 78.12 406 GLY A O 1
ATOM 3046 N N . GLU A 1 407 ? 22.750 -12.287 0.279 1.00 84.38 407 GLU A N 1
ATOM 3047 C CA . GLU A 1 407 ? 21.890 -11.488 1.162 1.00 84.38 407 GLU A CA 1
ATOM 3048 C C . GLU A 1 407 ? 22.461 -11.402 2.594 1.00 84.38 407 GLU A C 1
ATOM 3050 O O . GLU A 1 407 ? 22.405 -10.356 3.239 1.00 84.38 407 GLU A O 1
ATOM 3055 N N . ALA A 1 408 ? 23.140 -12.463 3.048 1.00 83.94 408 ALA A N 1
ATOM 3056 C CA . ALA A 1 408 ? 23.824 -12.529 4.337 1.00 83.94 408 ALA A CA 1
ATOM 3057 C C . ALA A 1 408 ? 24.897 -11.438 4.539 1.00 83.94 408 ALA A C 1
ATOM 3059 O O . ALA A 1 408 ? 25.194 -11.087 5.683 1.00 83.94 408 ALA A O 1
ATOM 3060 N N . HIS A 1 409 ? 25.470 -10.873 3.467 1.00 84.75 409 HIS A N 1
ATOM 3061 C CA . HIS A 1 409 ? 26.371 -9.724 3.589 1.00 84.75 409 HIS A CA 1
ATOM 3062 C C . HIS A 1 409 ? 25.643 -8.492 4.120 1.00 84.75 409 HIS A C 1
ATOM 3064 O O . HIS A 1 409 ? 26.159 -7.813 5.006 1.00 84.75 409 HIS A O 1
ATOM 3070 N N . LEU A 1 410 ? 24.422 -8.249 3.640 1.00 89.50 410 LEU A N 1
ATOM 3071 C CA . LEU A 1 410 ? 23.608 -7.126 4.093 1.00 89.50 410 LEU A CA 1
ATOM 3072 C C . LEU A 1 410 ? 23.120 -7.311 5.535 1.00 89.50 410 LEU A C 1
ATOM 3074 O O . LEU A 1 410 ? 22.826 -6.328 6.206 1.00 89.50 410 LEU A O 1
ATOM 3078 N N . ALA A 1 411 ? 23.087 -8.544 6.048 1.00 89.50 411 ALA A N 1
ATOM 3079 C CA . ALA A 1 411 ? 22.763 -8.814 7.449 1.00 89.50 411 ALA A CA 1
ATOM 3080 C C . ALA A 1 411 ? 23.858 -8.371 8.436 1.00 89.50 411 ALA A C 1
ATOM 3082 O O . ALA A 1 411 ? 23.603 -8.245 9.633 1.00 89.50 411 ALA A O 1
ATOM 3083 N N . SER A 1 412 ? 25.084 -8.166 7.952 1.00 86.12 412 SER A N 1
ATOM 3084 C CA . SER A 1 412 ? 26.240 -7.802 8.776 1.00 86.12 412 SER A CA 1
ATOM 3085 C C . SER A 1 412 ? 26.480 -6.283 8.773 1.00 86.12 412 SER A C 1
ATOM 3087 O O . SER A 1 412 ? 26.011 -5.584 7.868 1.00 86.12 412 SER A O 1
ATOM 3089 N N . PRO A 1 413 ? 27.233 -5.735 9.748 1.00 85.69 413 PRO A N 1
ATOM 3090 C CA . PRO A 1 413 ? 27.670 -4.344 9.693 1.00 85.69 413 PRO A CA 1
ATOM 3091 C C . PRO A 1 413 ? 28.424 -4.035 8.385 1.00 85.69 413 PRO A C 1
ATOM 3093 O O . PRO A 1 413 ? 29.215 -4.870 7.937 1.00 85.69 413 PRO A O 1
ATOM 3096 N N . PRO A 1 414 ? 28.225 -2.846 7.785 1.00 88.62 414 PRO A N 1
ATOM 3097 C CA . PRO A 1 414 ? 27.490 -1.694 8.324 1.00 88.62 414 PRO A CA 1
ATOM 3098 C C . PRO A 1 414 ? 25.978 -1.677 8.029 1.00 88.62 414 PRO A C 1
ATOM 3100 O O . PRO A 1 414 ? 25.288 -0.802 8.546 1.00 88.62 414 PRO A O 1
ATOM 3103 N N . TYR A 1 415 ? 25.456 -2.600 7.217 1.00 91.06 415 TYR A N 1
ATOM 3104 C CA . TYR A 1 415 ? 24.088 -2.514 6.689 1.00 91.06 415 TYR A CA 1
ATOM 3105 C C . TYR A 1 415 ? 23.020 -2.989 7.681 1.00 91.06 415 TYR A C 1
ATOM 3107 O O . TYR A 1 415 ? 21.974 -2.357 7.786 1.00 91.06 415 TYR A O 1
ATOM 3115 N N . ASN A 1 416 ? 23.303 -4.050 8.447 1.00 93.19 416 ASN A N 1
ATOM 3116 C CA . ASN A 1 416 ? 22.433 -4.574 9.513 1.00 93.19 416 ASN A CA 1
ATOM 3117 C C . ASN A 1 416 ? 20.978 -4.858 9.078 1.00 93.19 416 ASN A C 1
ATOM 3119 O O . ASN A 1 416 ? 20.051 -4.704 9.875 1.00 93.19 416 ASN A O 1
ATOM 3123 N N . ILE A 1 417 ? 20.774 -5.276 7.827 1.00 94.94 417 ILE A N 1
ATOM 3124 C CA . ILE A 1 417 ? 19.459 -5.648 7.303 1.00 94.94 417 ILE A CA 1
ATOM 3125 C C . ILE A 1 417 ? 18.935 -6.868 8.063 1.00 94.94 417 ILE A C 1
ATOM 3127 O O . ILE A 1 417 ? 19.610 -7.893 8.209 1.00 94.94 417 ILE A O 1
ATOM 3131 N N . THR A 1 418 ? 17.706 -6.771 8.552 1.00 96.19 418 THR A N 1
ATOM 3132 C CA . THR A 1 418 ? 17.104 -7.790 9.411 1.00 96.19 418 THR A CA 1
ATOM 3133 C C . THR A 1 418 ? 16.764 -9.072 8.637 1.00 96.19 418 THR A C 1
ATOM 3135 O O . THR A 1 418 ? 16.963 -9.173 7.422 1.00 96.19 418 THR A O 1
ATOM 3138 N N . ASN A 1 419 ? 16.278 -10.103 9.345 1.00 93.38 419 ASN A N 1
ATOM 3139 C CA . ASN A 1 419 ? 15.824 -11.369 8.744 1.00 93.38 419 ASN A CA 1
ATOM 3140 C C . ASN A 1 419 ? 16.889 -12.009 7.826 1.00 93.38 419 ASN A C 1
ATOM 3142 O O . ASN A 1 419 ? 16.608 -12.389 6.690 1.00 93.38 419 ASN A O 1
ATOM 3146 N N . ALA A 1 420 ? 18.130 -12.081 8.322 1.00 89.38 420 ALA A N 1
ATOM 3147 C CA . ALA A 1 420 ? 19.286 -12.611 7.595 1.00 89.38 420 ALA A CA 1
ATOM 3148 C C . ALA A 1 420 ? 19.544 -11.927 6.234 1.00 89.38 420 ALA A C 1
ATOM 3150 O O . ALA A 1 420 ? 20.003 -12.576 5.299 1.00 89.38 420 ALA A O 1
ATOM 3151 N N . GLY A 1 421 ? 19.261 -10.624 6.126 1.00 90.94 421 GLY A N 1
ATOM 3152 C CA . GLY A 1 421 ? 19.512 -9.839 4.916 1.00 90.94 421 GLY A CA 1
ATOM 3153 C C . GLY A 1 421 ? 18.317 -9.716 3.971 1.00 90.94 421 GLY A C 1
ATOM 3154 O O . GLY A 1 421 ? 18.420 -9.030 2.960 1.00 90.94 421 GLY A O 1
ATOM 3155 N N . PHE A 1 422 ? 17.175 -10.335 4.294 1.00 92.31 422 PHE A N 1
ATOM 3156 C CA . PHE A 1 422 ? 15.928 -10.202 3.527 1.00 92.31 422 PHE A CA 1
ATOM 3157 C C . PHE A 1 422 ? 15.037 -9.038 3.983 1.00 92.31 422 PHE A C 1
ATOM 3159 O O . PHE A 1 422 ? 14.044 -8.740 3.317 1.00 92.31 422 PHE A O 1
ATOM 3166 N N . GLY A 1 423 ? 15.355 -8.402 5.112 1.00 95.19 423 GLY A N 1
ATOM 3167 C CA . GLY A 1 423 ? 14.506 -7.393 5.737 1.00 95.19 423 GLY A CA 1
ATOM 3168 C C . GLY A 1 423 ? 13.258 -8.009 6.375 1.00 95.19 423 GLY A C 1
ATOM 3169 O O . GLY A 1 423 ? 12.860 -9.144 6.079 1.00 95.19 423 GLY A O 1
ATOM 3170 N N . THR A 1 424 ? 12.636 -7.272 7.289 1.00 95.81 424 THR A N 1
ATOM 3171 C CA . THR A 1 424 ? 11.410 -7.701 7.973 1.00 95.81 424 THR A CA 1
ATOM 3172 C C . THR A 1 424 ? 10.199 -7.025 7.343 1.00 95.81 424 THR A C 1
ATOM 3174 O O . THR A 1 424 ? 10.222 -5.827 7.087 1.00 95.81 424 THR A O 1
ATOM 3177 N N . LEU A 1 425 ? 9.143 -7.805 7.097 1.00 96.50 425 LEU A N 1
ATOM 3178 C CA . LEU A 1 425 ? 7.836 -7.307 6.668 1.00 96.50 425 LEU A CA 1
ATOM 3179 C C . LEU A 1 425 ? 6.839 -7.561 7.802 1.00 96.50 425 LEU A C 1
ATOM 3181 O O . LEU A 1 425 ? 6.424 -8.702 8.023 1.00 96.50 425 LEU A O 1
ATOM 3185 N N . ASN A 1 426 ? 6.501 -6.516 8.550 1.00 94.25 426 ASN A N 1
ATOM 3186 C CA . ASN A 1 426 ? 5.585 -6.575 9.681 1.00 94.25 426 ASN A CA 1
ATOM 3187 C C . ASN A 1 426 ? 4.131 -6.537 9.203 1.00 94.25 426 ASN A C 1
ATOM 3189 O O . ASN A 1 426 ? 3.772 -5.787 8.296 1.00 94.25 426 ASN A O 1
ATOM 3193 N N . GLY A 1 427 ? 3.281 -7.344 9.835 1.00 93.25 427 GLY A N 1
ATOM 3194 C CA . GLY A 1 427 ? 1.846 -7.349 9.570 1.00 93.25 427 GLY A CA 1
ATOM 3195 C C . GLY A 1 427 ? 1.068 -6.391 10.463 1.00 93.25 427 GLY A C 1
ATOM 3196 O O . GLY A 1 427 ? 1.465 -6.100 11.590 1.00 93.25 427 GLY A O 1
ATOM 3197 N N . THR A 1 428 ? -0.088 -5.958 9.969 1.00 93.31 428 THR A N 1
ATOM 3198 C CA . THR A 1 428 ? -1.148 -5.343 10.780 1.00 93.31 428 THR A CA 1
ATOM 3199 C C . THR A 1 428 ? -2.416 -6.179 10.668 1.00 93.31 428 THR A C 1
ATOM 3201 O O . THR A 1 428 ? -2.504 -7.086 9.841 1.00 93.31 428 THR A O 1
ATOM 3204 N N . THR A 1 429 ? -3.418 -5.886 11.493 1.00 94.38 429 THR A N 1
ATOM 3205 C CA . THR A 1 429 ? -4.737 -6.505 11.340 1.00 94.38 429 THR A CA 1
ATOM 3206 C C . THR A 1 429 ? -5.311 -6.139 9.964 1.00 94.38 429 THR A C 1
ATOM 3208 O O . THR A 1 429 ? -5.332 -4.946 9.639 1.00 94.38 429 THR A O 1
ATOM 3211 N N . PRO A 1 430 ? -5.741 -7.115 9.143 1.00 94.94 430 PRO A N 1
ATOM 3212 C CA . PRO A 1 430 ? -6.451 -6.819 7.905 1.00 94.94 430 PRO A CA 1
ATOM 3213 C C . PRO A 1 430 ? -7.797 -6.153 8.223 1.00 94.94 430 PRO A C 1
ATOM 3215 O O . PRO A 1 430 ? -8.397 -6.453 9.261 1.00 94.94 430 PRO A O 1
ATOM 3218 N N . PRO A 1 431 ? -8.286 -5.250 7.364 1.00 95.31 431 PRO A N 1
ATOM 3219 C CA . PRO A 1 431 ? -9.624 -4.708 7.531 1.00 95.31 431 PRO A CA 1
ATOM 3220 C C . PRO A 1 431 ? -10.680 -5.809 7.333 1.00 95.31 431 PRO A C 1
ATOM 3222 O O . PRO A 1 431 ? -10.434 -6.800 6.648 1.00 95.31 431 PRO A O 1
ATOM 3225 N N . THR A 1 432 ? -11.844 -5.643 7.959 1.00 96.81 432 THR A N 1
ATOM 3226 C CA . THR A 1 432 ? -12.983 -6.549 7.771 1.00 96.81 432 THR A CA 1
ATOM 3227 C C . THR A 1 432 ? -13.578 -6.368 6.375 1.00 96.81 432 THR A C 1
ATOM 3229 O O . THR A 1 432 ? -13.749 -5.233 5.934 1.00 96.81 432 THR A O 1
ATOM 3232 N N . ASP A 1 433 ? -13.857 -7.493 5.728 1.00 97.88 433 ASP A N 1
ATOM 3233 C CA . ASP A 1 433 ? -14.582 -7.652 4.466 1.00 97.88 433 ASP A CA 1
ATOM 3234 C C . ASP A 1 433 ? -15.496 -8.874 4.683 1.00 97.88 433 ASP A C 1
ATOM 3236 O O . ASP A 1 433 ? -15.006 -9.997 4.863 1.00 97.88 433 ASP A O 1
ATOM 3240 N N . VAL A 1 434 ? -16.797 -8.635 4.852 1.00 97.69 434 VAL A N 1
ATOM 3241 C CA . VAL A 1 434 ? -17.771 -9.663 5.257 1.00 97.69 434 VAL A CA 1
ATOM 3242 C C . VAL A 1 434 ? -18.153 -10.599 4.110 1.00 97.69 434 VAL A C 1
ATOM 3244 O O . VAL A 1 434 ? -18.409 -11.782 4.365 1.00 97.69 434 VAL A O 1
ATOM 3247 N N . ASP A 1 435 ? -18.189 -10.115 2.872 1.00 97.62 435 ASP A N 1
ATOM 3248 C CA . ASP A 1 435 ? -18.590 -10.900 1.702 1.00 97.62 435 ASP A CA 1
ATOM 3249 C C . ASP A 1 435 ? -17.413 -11.425 0.860 1.00 97.62 435 ASP A C 1
ATOM 3251 O O . ASP A 1 435 ? -17.616 -12.263 -0.026 1.00 97.62 435 ASP A O 1
ATOM 3255 N N . LEU A 1 436 ? -16.187 -11.050 1.240 1.00 97.81 436 LEU A N 1
ATOM 3256 C CA . LEU A 1 436 ? -14.910 -11.489 0.680 1.00 97.81 436 LEU A CA 1
ATOM 3257 C C . LEU A 1 436 ? -14.715 -11.085 -0.783 1.00 97.81 436 LEU A C 1
ATOM 3259 O O . LEU A 1 436 ? -14.063 -11.806 -1.550 1.00 97.81 436 LEU A O 1
ATOM 3263 N N . ASP A 1 437 ? -15.251 -9.933 -1.168 1.00 98.19 437 ASP A N 1
ATOM 3264 C CA . ASP A 1 437 ? -15.198 -9.435 -2.536 1.00 98.19 437 ASP A CA 1
ATOM 3265 C C . ASP A 1 437 ? -13.950 -8.579 -2.845 1.00 98.19 437 ASP A C 1
ATOM 3267 O O . ASP A 1 437 ? -13.706 -8.197 -3.994 1.00 98.19 437 ASP A O 1
ATOM 3271 N N . GLY A 1 438 ? -13.100 -8.351 -1.839 1.00 97.88 438 GLY A N 1
ATOM 3272 C CA . GLY A 1 438 ? -11.839 -7.622 -1.956 1.00 97.88 438 GLY A CA 1
ATOM 3273 C C . GLY A 1 438 ? -11.940 -6.142 -1.594 1.00 97.88 438 GLY A C 1
ATOM 3274 O O . GLY A 1 438 ? -10.905 -5.464 -1.596 1.00 97.88 438 GLY A O 1
ATOM 3275 N N . MET A 1 439 ? -13.136 -5.640 -1.283 1.00 98.38 439 MET A N 1
ATOM 3276 C CA . MET A 1 439 ? -13.367 -4.303 -0.753 1.00 98.38 439 MET A CA 1
ATOM 3277 C C . MET A 1 439 ? -13.739 -4.385 0.732 1.00 98.38 439 MET A C 1
ATOM 3279 O O . MET A 1 439 ? -14.645 -5.106 1.114 1.00 98.38 439 MET A O 1
ATOM 3283 N N . PRO A 1 440 ? -13.057 -3.641 1.615 1.00 98.00 440 PRO A N 1
ATOM 3284 C CA . PRO A 1 440 ? -13.422 -3.645 3.023 1.00 98.00 440 PRO A CA 1
ATOM 3285 C C . PRO A 1 440 ? -14.776 -2.993 3.318 1.00 98.00 440 PRO A C 1
ATOM 3287 O O . PRO A 1 440 ? -15.086 -1.938 2.762 1.00 98.00 440 PRO A O 1
ATOM 3290 N N . ASP A 1 441 ? -15.459 -3.465 4.362 1.00 97.81 441 ASP A N 1
ATOM 3291 C CA . ASP A 1 441 ? -16.759 -2.939 4.803 1.00 97.81 441 ASP A CA 1
ATOM 3292 C C . ASP A 1 441 ? -16.740 -1.413 5.021 1.00 97.81 441 ASP A C 1
ATOM 3294 O O . ASP A 1 441 ? -17.725 -0.709 4.774 1.00 97.81 441 ASP A O 1
ATOM 3298 N N . TYR A 1 442 ? -15.618 -0.864 5.516 1.00 95.94 442 TYR A N 1
ATOM 3299 C CA . TYR A 1 442 ? -15.490 0.578 5.758 1.00 95.94 442 TYR A CA 1
ATOM 3300 C C . TYR A 1 442 ? -15.494 1.387 4.455 1.00 95.94 442 TYR A C 1
ATOM 3302 O O . TYR A 1 442 ? -15.968 2.527 4.452 1.00 95.94 442 TYR A O 1
ATOM 3310 N N . TRP A 1 443 ? -14.942 0.828 3.374 1.00 97.75 443 TRP A N 1
ATOM 3311 C CA . TRP A 1 443 ? -14.897 1.444 2.051 1.00 97.75 443 TRP A CA 1
ATOM 3312 C C . TRP A 1 443 ? -16.308 1.496 1.474 1.00 97.75 443 TRP A C 1
ATOM 3314 O O . TRP A 1 443 ? -16.823 2.577 1.182 1.00 97.75 443 TRP A O 1
ATOM 3324 N N . GLU A 1 444 ? -16.967 0.346 1.440 1.00 97.88 444 GLU A N 1
ATOM 3325 C CA . GLU A 1 444 ? -18.326 0.192 0.939 1.00 97.88 444 GLU A CA 1
ATOM 3326 C C . GLU A 1 444 ? -19.334 1.036 1.722 1.00 97.88 444 GLU A C 1
ATOM 3328 O O . GLU A 1 444 ? -20.063 1.840 1.143 1.00 97.88 444 GLU A O 1
ATOM 3333 N N . THR A 1 445 ? -19.322 0.948 3.056 1.00 95.94 445 THR A N 1
ATOM 3334 C CA . THR A 1 445 ? -20.225 1.724 3.922 1.00 95.94 445 THR A CA 1
ATOM 3335 C C . THR A 1 445 ? -20.056 3.227 3.709 1.00 95.94 445 THR A C 1
ATOM 3337 O O . THR A 1 445 ? -21.029 3.981 3.759 1.00 95.94 445 THR A O 1
ATOM 3340 N N . THR A 1 446 ? -18.824 3.684 3.475 1.00 96.50 446 THR A N 1
ATOM 3341 C CA . THR A 1 446 ? -18.532 5.108 3.270 1.00 96.50 446 THR A CA 1
ATOM 3342 C C . THR A 1 446 ? -19.002 5.602 1.899 1.00 96.50 446 THR A C 1
ATOM 3344 O O . THR A 1 446 ? -19.414 6.758 1.772 1.00 96.50 446 THR A O 1
ATOM 3347 N N . LEU A 1 447 ? -18.941 4.754 0.870 1.00 96.88 447 LEU A N 1
ATOM 3348 C CA . LEU A 1 447 ? -19.244 5.127 -0.513 1.00 96.88 447 LEU A CA 1
ATOM 3349 C C . LEU A 1 447 ? -20.665 4.756 -0.956 1.00 96.88 447 LEU A C 1
ATOM 3351 O O . LEU A 1 447 ? -21.124 5.253 -1.988 1.00 96.88 447 LEU A O 1
ATOM 3355 N N . ASN A 1 448 ? -21.388 3.951 -0.176 1.00 96.44 448 ASN A N 1
ATOM 3356 C CA . ASN A 1 448 ? -22.759 3.567 -0.481 1.00 96.44 448 ASN A CA 1
ATOM 3357 C C . ASN A 1 448 ? -23.687 4.786 -0.625 1.00 96.44 448 ASN A C 1
ATOM 3359 O O . ASN A 1 448 ? -23.681 5.710 0.191 1.00 96.44 448 ASN A O 1
ATOM 3363 N N . GLY A 1 449 ? -24.490 4.799 -1.690 1.00 93.88 449 GLY A N 1
ATOM 3364 C CA . GLY A 1 449 ? -25.416 5.880 -2.026 1.00 93.88 449 GLY A CA 1
ATOM 3365 C C . GLY A 1 449 ? -24.759 7.127 -2.630 1.00 93.88 449 GLY A C 1
ATOM 3366 O O . GLY A 1 449 ? -25.469 8.013 -3.112 1.00 93.88 449 GLY A O 1
ATOM 3367 N N . GLN A 1 450 ? -23.425 7.221 -2.657 1.00 93.12 450 GLN A N 1
ATOM 3368 C CA . GLN A 1 450 ? -22.723 8.367 -3.236 1.00 93.12 450 GLN A CA 1
ATOM 3369 C C . GLN A 1 450 ? -22.831 8.339 -4.764 1.00 93.12 450 GLN A C 1
ATOM 3371 O O . GLN A 1 450 ? -22.472 7.354 -5.404 1.00 93.12 450 GLN A O 1
ATOM 3376 N N . ASN A 1 451 ? -23.305 9.433 -5.370 1.00 89.81 451 ASN A N 1
ATOM 3377 C CA . ASN A 1 451 ? -23.423 9.594 -6.829 1.00 89.81 451 ASN A CA 1
ATOM 3378 C C . ASN A 1 451 ? -24.150 8.431 -7.539 1.00 89.81 451 ASN A C 1
ATOM 3380 O O . ASN A 1 451 ? -23.780 8.028 -8.643 1.00 89.81 451 ASN A O 1
ATOM 3384 N N . GLY A 1 452 ? -25.178 7.872 -6.891 1.00 90.81 452 GLY A N 1
ATOM 3385 C CA . GLY A 1 452 ? -25.963 6.759 -7.432 1.00 90.81 452 GLY A CA 1
ATOM 3386 C C . GLY A 1 452 ? -25.217 5.422 -7.483 1.00 90.81 452 GLY A C 1
ATOM 3387 O O . GLY A 1 452 ? -25.645 4.531 -8.210 1.00 90.81 452 GLY A O 1
ATOM 3388 N N . MET A 1 453 ? -24.098 5.283 -6.765 1.00 93.50 453 MET A N 1
ATOM 3389 C CA . MET A 1 453 ? -23.436 3.996 -6.535 1.00 93.50 453 MET A CA 1
ATOM 3390 C C . MET A 1 453 ? -24.128 3.254 -5.392 1.00 93.50 453 MET A C 1
ATOM 3392 O O . MET A 1 453 ? -24.613 3.874 -4.444 1.00 93.50 453 MET A O 1
ATOM 3396 N N . THR A 1 454 ? -24.189 1.931 -5.478 1.00 95.12 454 THR A N 1
ATOM 3397 C CA . THR A 1 454 ? -24.789 1.079 -4.446 1.00 95.12 454 THR A CA 1
ATOM 3398 C C . THR A 1 454 ? -23.768 0.037 -4.051 1.00 95.12 454 THR A C 1
ATOM 3400 O O . THR A 1 454 ? -23.454 -0.813 -4.871 1.00 95.12 454 THR A O 1
ATOM 3403 N N . PHE A 1 455 ? -23.272 0.151 -2.823 1.00 96.69 455 PHE A N 1
ATOM 3404 C CA . PHE A 1 455 ? -22.349 -0.804 -2.221 1.00 96.69 455 PHE A CA 1
ATOM 3405 C C . PHE A 1 455 ? -23.084 -1.625 -1.161 1.00 96.69 455 PHE A C 1
ATOM 3407 O O . PHE A 1 455 ? -23.997 -1.097 -0.504 1.00 96.69 455 PHE A O 1
ATOM 3414 N N . ASN A 1 456 ? -22.712 -2.887 -0.972 1.00 95.06 456 ASN A N 1
ATOM 3415 C CA . ASN A 1 456 ? -23.352 -3.751 0.010 1.00 95.06 456 ASN A CA 1
ATOM 3416 C C . ASN A 1 456 ? -22.372 -4.727 0.658 1.00 95.06 456 ASN A C 1
ATOM 3418 O O . ASN A 1 456 ? -22.185 -5.819 0.148 1.00 95.06 456 ASN A O 1
ATOM 3422 N N . VAL A 1 457 ? -21.997 -4.417 1.901 1.00 97.25 457 VAL A N 1
ATOM 3423 C CA . VAL A 1 457 ? -21.066 -5.192 2.745 1.00 97.25 457 VAL A CA 1
ATOM 3424 C C . VAL A 1 457 ? -21.388 -6.678 2.952 1.00 97.25 457 VAL A C 1
ATOM 3426 O O . VAL A 1 457 ? -20.643 -7.393 3.607 1.00 97.25 457 VAL A O 1
ATOM 3429 N N . ALA A 1 458 ? -22.559 -7.149 2.527 1.00 97.56 458 ALA A N 1
ATOM 3430 C CA . ALA A 1 458 ? -22.974 -8.542 2.657 1.00 97.56 458 ALA A CA 1
ATOM 3431 C C . ALA A 1 458 ? -23.144 -9.256 1.304 1.00 97.56 458 ALA A C 1
ATOM 3433 O O . ALA A 1 458 ? -23.601 -10.404 1.284 1.00 97.56 458 ALA A O 1
ATOM 3434 N N . VAL A 1 459 ? -22.877 -8.584 0.180 1.00 97.06 459 VAL A N 1
ATOM 3435 C CA . VAL A 1 459 ? -23.102 -9.098 -1.173 1.00 97.06 459 VAL A CA 1
ATOM 3436 C C . VAL A 1 459 ? -22.000 -8.611 -2.102 1.00 97.06 459 VAL A C 1
ATOM 3438 O O . VAL A 1 459 ? -22.035 -7.461 -2.525 1.00 97.06 459 VAL A O 1
ATOM 3441 N N . ALA A 1 460 ? -21.167 -9.557 -2.546 1.00 97.31 460 ALA A N 1
ATOM 3442 C CA . ALA A 1 460 ? -20.062 -9.278 -3.449 1.00 97.31 460 ALA A CA 1
ATOM 3443 C C . ALA A 1 460 ? -20.498 -8.438 -4.657 1.00 97.31 460 ALA A C 1
ATOM 3445 O O . ALA A 1 460 ? -21.276 -8.888 -5.513 1.00 97.31 460 ALA A O 1
ATOM 3446 N N . ASP A 1 461 ? -19.964 -7.224 -4.731 1.00 97.00 461 ASP A N 1
ATOM 3447 C CA . ASP A 1 461 ? -20.235 -6.248 -5.778 1.00 97.00 461 ASP A CA 1
ATOM 3448 C C . ASP A 1 461 ? -18.953 -5.771 -6.484 1.00 97.00 461 ASP A C 1
ATOM 3450 O O . ASP A 1 461 ? -19.012 -4.944 -7.400 1.00 97.00 461 ASP A O 1
ATOM 3454 N N . ASN A 1 462 ? -17.827 -6.428 -6.187 1.00 97.94 462 ASN A N 1
ATOM 3455 C CA . ASN A 1 462 ? -16.510 -6.296 -6.801 1.00 97.94 462 ASN A CA 1
ATOM 3456 C C . ASN A 1 462 ? -16.497 -6.164 -8.331 1.00 97.94 462 ASN A C 1
ATOM 3458 O O . ASN A 1 462 ? -15.636 -5.474 -8.871 1.00 97.94 462 ASN A O 1
ATOM 3462 N N . ASN A 1 463 ? -17.427 -6.819 -9.038 1.00 97.75 463 ASN A N 1
ATOM 3463 C CA . ASN A 1 463 ? -17.530 -6.805 -10.502 1.00 97.75 463 ASN A CA 1
ATOM 3464 C C . ASN A 1 463 ? -18.526 -5.769 -11.055 1.00 97.75 463 ASN A C 1
ATOM 3466 O O . ASN A 1 463 ? -18.745 -5.709 -12.269 1.00 97.75 463 ASN A O 1
ATOM 3470 N N . THR A 1 464 ? -19.136 -4.949 -10.201 1.00 97.94 464 THR A N 1
ATOM 3471 C CA . THR A 1 464 ? -20.034 -3.872 -10.624 1.00 97.94 464 THR A CA 1
ATOM 3472 C C . THR A 1 464 ? -19.241 -2.825 -11.393 1.00 97.94 464 THR A C 1
ATOM 3474 O O . THR A 1 464 ? -18.284 -2.249 -10.885 1.00 97.94 464 THR A O 1
ATOM 3477 N N . VAL A 1 465 ? -19.622 -2.587 -12.648 1.00 96.75 465 VAL A N 1
ATOM 3478 C CA . VAL A 1 465 ? -18.926 -1.658 -13.547 1.00 96.75 465 VAL A CA 1
ATOM 3479 C C . VAL A 1 465 ? -19.445 -0.237 -13.347 1.00 96.75 465 VAL A C 1
ATOM 3481 O O . VAL A 1 465 ? -20.656 -0.002 -13.365 1.00 96.75 465 VAL A O 1
ATOM 3484 N N . PHE A 1 466 ? -18.538 0.734 -13.236 1.00 95.25 466 PHE A N 1
ATOM 3485 C CA . PHE A 1 466 ? -18.917 2.144 -13.211 1.00 95.25 466 PHE A CA 1
ATOM 3486 C C . PHE A 1 466 ? -19.529 2.581 -14.545 1.00 95.25 466 PHE A C 1
ATOM 3488 O O . PHE A 1 466 ? -18.967 2.374 -15.625 1.00 95.25 466 PHE A O 1
ATOM 3495 N N . THR A 1 467 ? -20.659 3.278 -14.474 1.00 91.25 467 THR A N 1
ATOM 3496 C CA . THR A 1 467 ? -21.206 4.002 -15.626 1.00 91.25 467 THR A CA 1
ATOM 3497 C C . THR A 1 467 ? -20.318 5.197 -15.980 1.00 91.25 467 THR A C 1
ATOM 3499 O O . THR A 1 467 ? -19.628 5.757 -15.127 1.00 91.25 467 THR A O 1
ATOM 3502 N N . ALA A 1 468 ? -20.382 5.664 -17.230 1.00 86.56 468 ALA A N 1
ATOM 3503 C CA . ALA A 1 468 ? -19.594 6.817 -17.674 1.00 86.56 468 ALA A CA 1
ATOM 3504 C C . ALA A 1 468 ? -19.819 8.084 -16.817 1.00 86.56 468 ALA A C 1
ATOM 3506 O O . ALA A 1 468 ? -18.879 8.840 -16.590 1.00 86.56 468 ALA A O 1
ATOM 3507 N N . GLY A 1 469 ? -21.038 8.297 -16.303 1.00 88.88 469 GLY A N 1
ATOM 3508 C CA . GLY A 1 469 ? -21.356 9.428 -15.420 1.00 88.88 469 GLY A CA 1
ATOM 3509 C C . GLY A 1 469 ? -20.835 9.281 -13.984 1.00 88.88 469 GLY A C 1
ATOM 3510 O O . GLY A 1 469 ? -20.708 10.276 -13.274 1.00 88.88 469 GLY A O 1
ATOM 3511 N N . GLN A 1 470 ? -20.514 8.061 -13.547 1.00 93.56 470 GLN A N 1
ATOM 3512 C CA . GLN A 1 470 ? -19.954 7.809 -12.217 1.00 93.56 470 GLN A CA 1
ATOM 3513 C C . GLN A 1 470 ? -18.438 8.024 -12.179 1.00 93.56 470 GLN A C 1
ATOM 3515 O O . GLN A 1 470 ? -17.936 8.503 -11.166 1.00 93.56 470 GLN A O 1
ATOM 3520 N N . LEU A 1 471 ? -17.718 7.747 -13.275 1.00 92.00 471 LEU A N 1
ATOM 3521 C CA . LEU A 1 471 ? -16.247 7.798 -13.331 1.00 92.00 471 LEU A CA 1
ATOM 3522 C C . LEU A 1 471 ? -15.654 9.147 -12.913 1.00 92.00 471 LEU A C 1
ATOM 3524 O O . LEU A 1 471 ? -14.639 9.175 -12.224 1.00 92.00 471 LEU A O 1
ATOM 3528 N N . SER A 1 472 ? -16.292 10.269 -13.261 1.00 90.19 472 SER A N 1
ATOM 3529 C CA . SER A 1 472 ? -15.822 11.606 -12.861 1.00 90.19 472 SER A CA 1
ATOM 3530 C C . SER A 1 472 ? -15.864 11.850 -11.350 1.00 90.19 472 SER A C 1
ATOM 3532 O O . SER A 1 472 ? -15.305 12.832 -10.874 1.00 90.19 472 SER A O 1
ATOM 3534 N N . ASN A 1 473 ? -16.555 10.983 -10.608 1.00 90.81 473 ASN A N 1
ATOM 3535 C CA . ASN A 1 473 ? -16.686 11.025 -9.159 1.00 90.81 473 ASN A CA 1
ATOM 3536 C C . ASN A 1 473 ? -15.976 9.841 -8.484 1.00 90.81 473 ASN A C 1
ATOM 3538 O O . ASN A 1 473 ? -16.354 9.473 -7.373 1.00 90.81 473 ASN A O 1
ATOM 3542 N N . THR A 1 474 ? -15.001 9.230 -9.161 1.00 96.44 474 THR A N 1
ATOM 3543 C CA . THR A 1 474 ? -14.123 8.187 -8.611 1.00 96.44 474 THR A CA 1
ATOM 3544 C C . THR A 1 474 ? -12.742 8.761 -8.289 1.00 96.44 474 THR A C 1
ATOM 3546 O O . THR A 1 474 ? -12.452 9.915 -8.607 1.00 96.44 474 THR A O 1
ATOM 3549 N N . PHE A 1 475 ? -11.868 7.964 -7.677 1.00 97.81 475 PHE A N 1
ATOM 3550 C CA . PHE A 1 475 ? -10.451 8.312 -7.551 1.00 97.81 475 PHE A CA 1
ATOM 3551 C C . PHE A 1 475 ? -9.669 8.185 -8.858 1.00 97.81 475 PHE A C 1
ATOM 3553 O O . PHE A 1 475 ? -8.534 8.650 -8.910 1.00 97.81 475 PHE A O 1
ATOM 3560 N N . PHE A 1 476 ? -10.251 7.602 -9.908 1.00 96.75 476 PHE A N 1
ATOM 3561 C CA . PHE A 1 476 ? -9.553 7.443 -11.173 1.00 96.75 476 PHE A CA 1
ATOM 3562 C C . PHE A 1 476 ? -9.151 8.792 -11.791 1.00 96.75 476 PHE A C 1
ATOM 3564 O O . PHE A 1 476 ? -9.882 9.781 -11.676 1.00 96.75 476 PHE A O 1
ATOM 3571 N N . PRO A 1 477 ? -8.020 8.845 -12.517 1.00 93.00 477 PRO A N 1
ATOM 3572 C CA . PRO A 1 477 ? -7.630 10.027 -13.269 1.00 93.00 477 PRO A CA 1
ATOM 3573 C C . PRO A 1 477 ? -8.713 10.466 -14.260 1.00 93.00 477 PRO A C 1
ATOM 3575 O O . PRO A 1 477 ? -9.409 9.645 -14.867 1.00 93.00 477 PRO A O 1
ATOM 3578 N N . SER A 1 478 ? -8.815 11.776 -14.481 1.00 89.50 478 SER A N 1
ATOM 3579 C CA . SER A 1 478 ? -9.709 12.327 -15.503 1.00 89.50 478 SER A CA 1
ATOM 3580 C C . SER A 1 478 ? -9.409 11.729 -16.883 1.00 89.50 478 SER A C 1
ATOM 3582 O O . SER A 1 478 ? -8.249 11.565 -17.257 1.00 89.50 478 SER A O 1
ATOM 3584 N N . GLY A 1 479 ? -10.457 11.401 -17.643 1.00 86.50 479 GLY A N 1
ATOM 3585 C CA . GLY A 1 479 ? -10.337 10.755 -18.955 1.00 86.50 479 GLY A CA 1
ATOM 3586 C C . GLY A 1 479 ? -10.188 9.230 -18.915 1.00 86.50 479 GLY A C 1
ATOM 3587 O O . GLY A 1 479 ? -10.052 8.616 -19.972 1.00 86.50 479 GLY A O 1
ATOM 3588 N N . THR A 1 480 ? -10.249 8.609 -17.732 1.00 90.19 480 THR A N 1
ATOM 3589 C CA . THR A 1 480 ? -10.295 7.144 -17.601 1.00 90.19 480 THR A CA 1
ATOM 3590 C C . THR A 1 480 ? -11.490 6.571 -18.384 1.00 90.19 480 THR A C 1
ATOM 3592 O O . THR A 1 480 ? -12.614 7.052 -18.211 1.00 90.19 480 THR A O 1
ATOM 3595 N N . PRO A 1 481 ? -11.285 5.562 -19.257 1.00 89.31 481 PRO A N 1
ATOM 3596 C CA . PRO A 1 481 ? -12.367 4.967 -20.038 1.00 89.31 481 PRO A CA 1
ATOM 3597 C C . PRO A 1 481 ? -13.328 4.152 -19.159 1.00 89.31 481 PRO A C 1
ATOM 3599 O O . PRO A 1 481 ? -12.948 3.630 -18.112 1.00 89.31 481 PRO A O 1
ATOM 3602 N N . ALA A 1 482 ? -14.581 4.013 -19.598 1.00 90.31 482 ALA A N 1
ATOM 3603 C CA . ALA A 1 482 ? -15.568 3.176 -18.912 1.00 90.31 482 ALA A CA 1
ATOM 3604 C C . ALA A 1 482 ? -15.246 1.682 -19.027 1.00 90.31 482 ALA A C 1
ATOM 3606 O O . ALA A 1 482 ? -14.689 1.249 -20.031 1.00 90.31 482 ALA A O 1
ATOM 3607 N N . GLY A 1 483 ? -15.647 0.897 -18.022 1.00 92.56 483 GLY A N 1
ATOM 3608 C CA . GLY A 1 483 ? -15.416 -0.552 -17.972 1.00 92.56 483 GLY A CA 1
ATOM 3609 C C . GLY A 1 483 ? -14.664 -1.039 -16.731 1.00 92.56 483 GLY A C 1
ATOM 3610 O O . GLY A 1 483 ? -14.623 -2.244 -16.501 1.00 92.56 483 GLY A O 1
ATOM 3611 N N . TYR A 1 484 ? -14.114 -0.126 -15.924 1.00 96.31 484 TYR A N 1
ATOM 3612 C CA . TYR A 1 484 ? -13.557 -0.458 -14.612 1.00 96.31 484 TYR A CA 1
ATOM 3613 C C . TYR A 1 484 ? -14.653 -0.787 -13.598 1.00 96.31 484 TYR A C 1
ATOM 3615 O O . TYR A 1 484 ? -15.756 -0.230 -13.639 1.00 96.31 484 TYR A O 1
ATOM 3623 N N . THR A 1 485 ? -14.319 -1.692 -12.689 1.00 97.69 485 THR A N 1
ATOM 3624 C CA . THR A 1 485 ? -15.197 -2.212 -11.640 1.00 97.69 485 THR A CA 1
ATOM 3625 C C . THR A 1 485 ? -14.982 -1.518 -10.295 1.00 97.69 485 THR A C 1
ATOM 3627 O O . THR A 1 485 ? -13.972 -0.839 -10.100 1.00 97.69 485 THR A O 1
ATOM 3630 N N . TYR A 1 486 ? -15.913 -1.702 -9.357 1.00 98.44 486 TYR A N 1
ATOM 3631 C CA . TYR A 1 486 ? -15.838 -1.149 -8.000 1.00 98.44 486 TYR A CA 1
ATOM 3632 C C . TYR A 1 486 ? -14.551 -1.560 -7.277 1.00 98.44 486 TYR A C 1
ATOM 3634 O O . TYR A 1 486 ? -13.845 -0.696 -6.746 1.00 98.44 486 TYR A O 1
ATOM 3642 N N . LEU A 1 487 ? -14.169 -2.838 -7.374 1.00 98.75 487 LEU A N 1
ATOM 3643 C CA . LEU A 1 487 ? -12.913 -3.330 -6.808 1.00 98.75 487 LEU A CA 1
ATOM 3644 C C . LEU A 1 487 ? -11.696 -2.606 -7.392 1.00 98.75 487 LEU A C 1
ATOM 3646 O O . LEU A 1 487 ? -10.747 -2.292 -6.679 1.00 98.75 487 LEU A O 1
ATOM 3650 N N . GLU A 1 488 ? -11.701 -2.302 -8.687 1.00 98.62 488 GLU A N 1
ATOM 3651 C CA . GLU A 1 488 ? -10.559 -1.652 -9.332 1.00 98.62 488 GLU A CA 1
ATOM 3652 C C . GLU A 1 488 ? -10.361 -0.202 -8.891 1.00 98.62 488 GLU A C 1
ATOM 3654 O O . GLU A 1 488 ? -9.226 0.277 -8.898 1.00 98.62 488 GLU A O 1
ATOM 3659 N N . GLU A 1 489 ? -11.420 0.487 -8.454 1.00 98.44 489 GLU A N 1
ATOM 3660 C CA . GLU A 1 489 ? -11.263 1.787 -7.799 1.00 98.44 489 GLU A CA 1
ATOM 3661 C C . GLU A 1 489 ? -10.574 1.636 -6.448 1.00 98.44 489 GLU A C 1
ATOM 3663 O O . GLU A 1 489 ? -9.643 2.390 -6.156 1.00 98.44 489 GLU A O 1
ATOM 3668 N N . TYR A 1 490 ? -10.972 0.643 -5.652 1.00 98.81 490 TYR A N 1
ATOM 3669 C CA . TYR A 1 490 ? -10.317 0.373 -4.377 1.00 98.81 490 TYR A CA 1
ATOM 3670 C C . TYR A 1 490 ? -8.834 0.011 -4.570 1.00 98.81 490 TYR A C 1
ATOM 3672 O O . TYR A 1 490 ? -7.952 0.575 -3.919 1.00 98.81 490 TYR A O 1
ATOM 3680 N N . LEU A 1 491 ? -8.525 -0.848 -5.546 1.00 98.75 491 LEU A N 1
ATOM 3681 C CA . LEU A 1 491 ? -7.144 -1.196 -5.890 1.00 98.75 491 LEU A CA 1
ATOM 3682 C C . LEU A 1 491 ? -6.337 0.001 -6.409 1.00 98.75 491 LEU A C 1
ATOM 3684 O O . LEU A 1 491 ? -5.124 0.039 -6.189 1.00 98.75 491 LEU A O 1
ATOM 3688 N N . HIS A 1 492 ? -6.978 0.953 -7.094 1.00 98.62 492 HIS A N 1
ATOM 3689 C CA . HIS A 1 492 ? -6.348 2.202 -7.517 1.00 98.62 492 HIS A CA 1
ATOM 3690 C C . HIS A 1 492 ? -6.088 3.136 -6.332 1.00 98.62 492 HIS A C 1
ATOM 3692 O O . HIS A 1 492 ? -4.975 3.641 -6.218 1.00 98.62 492 HIS A O 1
ATOM 3698 N N . PHE A 1 493 ? -7.056 3.301 -5.424 1.00 98.75 493 PHE A N 1
ATOM 3699 C CA . PHE A 1 493 ? -6.899 4.068 -4.184 1.00 98.75 493 PHE A CA 1
ATOM 3700 C C . PHE A 1 493 ? -5.687 3.586 -3.377 1.00 98.75 493 PHE A C 1
ATOM 3702 O O . PHE A 1 493 ? -4.871 4.396 -2.949 1.00 98.75 493 PHE A O 1
ATOM 3709 N N . LEU A 1 494 ? -5.507 2.267 -3.257 1.00 98.44 494 LEU A N 1
ATOM 3710 C CA . LEU A 1 494 ? -4.349 1.678 -2.579 1.00 98.44 494 LEU A CA 1
ATOM 3711 C C . LEU A 1 494 ? -3.017 1.853 -3.334 1.00 98.44 494 LEU A C 1
ATOM 3713 O O . LEU A 1 494 ? -1.952 1.753 -2.723 1.00 98.44 494 LEU A O 1
ATOM 3717 N N . ALA A 1 495 ? -3.067 2.092 -4.646 1.00 97.88 495 ALA A N 1
ATOM 3718 C CA . ALA A 1 495 ? -1.903 2.219 -5.524 1.00 97.88 495 ALA A CA 1
ATOM 3719 C C . ALA A 1 495 ? -1.454 3.675 -5.758 1.00 97.88 495 ALA A C 1
ATOM 3721 O O . ALA A 1 495 ? -0.515 3.909 -6.519 1.00 97.88 495 ALA A O 1
ATOM 3722 N N . VAL A 1 496 ? -2.097 4.649 -5.109 1.00 98.19 496 VAL A N 1
ATOM 3723 C CA . VAL A 1 496 ? -1.687 6.063 -5.085 1.00 98.19 496 VAL A CA 1
ATOM 3724 C C . VAL A 1 496 ? -1.471 6.518 -3.635 1.00 98.19 496 VAL A C 1
ATOM 3726 O O . VAL A 1 496 ? -1.979 5.861 -2.720 1.00 98.19 496 VAL A O 1
ATOM 3729 N N . PRO A 1 497 ? -0.720 7.609 -3.374 1.00 98.62 497 PRO A N 1
ATOM 3730 C CA . PRO A 1 497 ? -0.658 8.211 -2.043 1.00 98.62 497 PRO A CA 1
ATOM 3731 C C . PRO A 1 497 ? -2.064 8.448 -1.487 1.00 98.62 497 PRO A C 1
ATOM 3733 O O . PRO A 1 497 ? -2.877 9.115 -2.132 1.00 98.62 497 PRO A O 1
ATOM 3736 N N . HIS A 1 498 ? -2.366 7.897 -0.312 1.00 98.62 498 HIS A N 1
ATOM 3737 C CA . HIS A 1 498 ? -3.722 7.955 0.225 1.00 98.62 498 HIS A CA 1
ATOM 3738 C C . HIS A 1 498 ? -3.793 8.010 1.749 1.00 98.62 498 HIS A C 1
ATOM 3740 O O . HIS A 1 498 ? -2.810 7.769 2.445 1.00 98.62 498 HIS A O 1
ATOM 3746 N N . ALA A 1 499 ? -4.975 8.321 2.277 1.00 98.25 499 ALA A N 1
ATOM 3747 C CA . ALA A 1 499 ? -5.320 8.124 3.681 1.00 98.25 499 ALA A CA 1
ATOM 3748 C C . ALA A 1 499 ? -6.834 7.999 3.884 1.00 98.25 499 ALA A C 1
ATOM 3750 O O . ALA A 1 499 ? -7.644 8.419 3.054 1.00 98.25 499 ALA A O 1
ATOM 3751 N N . THR A 1 500 ? -7.221 7.466 5.038 1.00 97.38 500 THR A N 1
ATOM 3752 C CA . THR A 1 500 ? -8.579 7.609 5.571 1.00 97.38 500 THR A CA 1
ATOM 3753 C C . THR A 1 500 ? -8.585 8.684 6.656 1.00 97.38 500 THR A C 1
ATOM 3755 O O . THR A 1 500 ? -7.655 8.787 7.452 1.00 97.38 500 THR A O 1
ATOM 3758 N N . VAL A 1 501 ? -9.620 9.515 6.697 1.00 96.62 501 VAL A N 1
ATOM 3759 C CA . VAL A 1 501 ? -9.773 10.559 7.717 1.00 96.62 501 VAL A CA 1
ATOM 3760 C C . VAL A 1 501 ? -11.189 10.510 8.263 1.00 96.62 501 VAL A C 1
ATOM 3762 O O . VAL A 1 501 ? -12.141 10.280 7.523 1.00 96.62 501 VAL A O 1
ATOM 3765 N N . VAL A 1 502 ? -11.356 10.702 9.566 1.00 94.62 502 VAL A N 1
ATOM 3766 C CA . VAL A 1 502 ? -12.697 10.756 10.161 1.00 94.62 502 VAL A CA 1
ATOM 3767 C C . VAL A 1 502 ? -13.454 12.002 9.711 1.00 94.62 502 VAL A C 1
ATOM 3769 O O . VAL A 1 502 ? -12.857 13.043 9.409 1.00 94.62 502 VAL A O 1
ATOM 3772 N N . LYS A 1 503 ? -14.784 11.915 9.700 1.00 94.38 503 LYS A N 1
ATOM 3773 C CA . LYS A 1 503 ? -15.677 13.025 9.363 1.00 94.38 503 LYS A CA 1
ATOM 3774 C C . LYS A 1 503 ? -15.383 14.254 10.218 1.00 94.38 503 LYS A C 1
ATOM 3776 O O . LYS A 1 503 ? -15.358 14.171 11.446 1.00 94.38 503 LYS A O 1
ATOM 3781 N N . ASN A 1 504 ? -15.232 15.405 9.566 1.00 94.00 504 ASN A N 1
ATOM 3782 C CA . ASN A 1 504 ? -15.113 16.679 10.264 1.00 94.00 504 ASN A CA 1
ATOM 3783 C C . ASN A 1 504 ? -16.496 17.134 10.749 1.00 94.00 504 ASN A C 1
ATOM 3785 O O . ASN A 1 504 ? -17.398 17.348 9.935 1.00 94.00 504 ASN A O 1
ATOM 3789 N N . VAL A 1 505 ? -16.667 17.309 12.059 1.00 89.56 505 VAL A N 1
ATOM 3790 C CA . VAL A 1 505 ? -17.896 17.849 12.662 1.00 89.56 505 VAL A CA 1
ATOM 3791 C C . VAL A 1 505 ? -17.549 18.985 13.621 1.00 89.56 505 VAL A C 1
ATOM 3793 O O . VAL A 1 505 ? -16.470 19.014 14.201 1.00 89.56 505 VAL A O 1
ATOM 3796 N N . ALA A 1 506 ? -18.471 19.925 13.836 1.00 83.88 506 ALA A N 1
ATOM 3797 C CA . ALA A 1 506 ? -18.169 21.158 14.571 1.00 83.88 506 ALA A CA 1
ATOM 3798 C C . ALA A 1 506 ? -17.692 20.909 16.018 1.00 83.88 506 ALA A C 1
ATOM 3800 O O . ALA A 1 506 ? -16.861 21.653 16.524 1.00 83.88 506 ALA A O 1
ATOM 3801 N N . GLY A 1 507 ? -18.199 19.855 16.669 1.00 78.62 507 GLY A N 1
ATOM 3802 C CA . GLY A 1 507 ? -17.786 19.444 18.019 1.00 78.62 507 GLY A CA 1
ATOM 3803 C C . GLY A 1 507 ? -16.645 18.419 18.066 1.00 78.62 507 GLY A C 1
ATOM 3804 O O . GLY A 1 507 ? -16.319 17.930 19.140 1.00 78.62 507 GLY A O 1
ATOM 3805 N N . SER A 1 508 ? -16.089 18.024 16.922 1.00 84.31 508 SER A N 1
ATOM 3806 C CA . SER A 1 508 ? -14.958 17.094 16.820 1.00 84.31 508 SER A CA 1
ATOM 3807 C C . SER A 1 508 ? -14.219 17.375 15.512 1.00 84.31 508 SER A C 1
ATOM 3809 O O . SER A 1 508 ? -14.425 16.673 14.514 1.00 84.31 508 SER A O 1
ATOM 3811 N N . PRO A 1 509 ? -13.456 18.482 15.454 1.00 90.19 509 PRO A N 1
ATOM 3812 C CA . PRO A 1 509 ? -12.766 18.850 14.234 1.00 90.19 509 PRO A CA 1
ATOM 3813 C C . PRO A 1 509 ? -11.747 17.773 13.864 1.00 90.19 509 PRO A C 1
ATOM 3815 O O . PRO A 1 509 ? -11.002 17.294 14.720 1.00 90.19 509 PRO A O 1
ATOM 3818 N N . SER A 1 510 ? -11.705 17.408 12.586 1.00 94.56 510 SER A N 1
ATOM 3819 C CA . SER A 1 510 ? -10.768 16.412 12.069 1.00 94.56 510 SER A CA 1
ATOM 3820 C C . SER A 1 510 ? -9.806 17.019 11.055 1.00 94.56 510 SER A C 1
ATOM 3822 O O . SER A 1 510 ? -10.110 18.006 10.377 1.00 94.56 510 SER A O 1
ATOM 3824 N N . GLN A 1 511 ? -8.614 16.435 10.967 1.00 95.75 511 GLN A N 1
ATOM 3825 C CA . GLN A 1 511 ? -7.593 16.842 10.015 1.00 95.75 511 GLN A CA 1
ATOM 3826 C C . GLN A 1 511 ? -6.658 15.670 9.719 1.00 95.75 511 GLN A C 1
ATOM 3828 O O . GLN A 1 511 ? -6.290 14.936 10.633 1.00 95.75 511 GLN A O 1
ATOM 3833 N N . GLN A 1 512 ? -6.235 15.541 8.463 1.00 97.50 512 GLN A N 1
ATOM 3834 C CA . GLN A 1 512 ? -5.140 14.663 8.065 1.00 97.50 512 GLN A CA 1
ATOM 3835 C C . GLN A 1 512 ? -3.880 15.495 7.844 1.00 97.50 512 GLN A C 1
ATOM 3837 O O . GLN A 1 512 ? -3.888 16.423 7.037 1.00 97.50 512 GLN A O 1
ATOM 3842 N N . THR A 1 513 ? -2.792 15.158 8.534 1.00 97.50 513 THR A N 1
ATOM 3843 C CA . THR A 1 513 ? -1.468 15.743 8.274 1.00 97.50 513 THR A CA 1
ATOM 3844 C C . THR A 1 513 ? -0.640 14.763 7.456 1.00 97.50 513 THR A C 1
ATOM 3846 O O . THR A 1 513 ? -0.565 13.588 7.801 1.00 97.50 513 THR A O 1
ATOM 3849 N N . VAL A 1 514 ? -0.007 15.242 6.388 1.00 97.25 514 VAL A N 1
ATOM 3850 C CA . VAL A 1 514 ? 0.874 14.440 5.537 1.00 97.25 514 VAL A CA 1
ATOM 3851 C C . VAL A 1 514 ? 2.166 15.192 5.235 1.00 97.25 514 VAL A C 1
ATOM 3853 O O . VAL A 1 514 ? 2.152 16.386 4.939 1.00 97.25 514 VAL A O 1
ATOM 3856 N N . ASP A 1 515 ? 3.285 14.474 5.298 1.00 96.75 515 ASP A N 1
ATOM 3857 C CA . ASP A 1 515 ? 4.566 14.925 4.764 1.00 96.75 515 ASP A CA 1
ATOM 3858 C C . ASP A 1 515 ? 4.701 14.464 3.310 1.00 96.75 515 ASP A C 1
ATOM 3860 O O . ASP A 1 515 ? 4.872 13.275 3.038 1.00 96.75 515 ASP A O 1
ATOM 3864 N N . LEU A 1 516 ? 4.602 15.404 2.370 1.00 97.81 516 LEU A N 1
ATOM 3865 C CA . LEU A 1 516 ? 4.620 15.110 0.937 1.00 97.81 516 LEU A CA 1
ATOM 3866 C C . LEU A 1 516 ? 5.981 14.590 0.459 1.00 97.81 516 LEU A C 1
ATOM 3868 O O . LEU A 1 516 ? 6.030 13.878 -0.544 1.00 97.81 516 LEU A O 1
ATOM 3872 N N . ARG A 1 517 ? 7.064 14.868 1.205 1.00 95.69 517 ARG A N 1
ATOM 3873 C CA . ARG A 1 517 ? 8.413 14.366 0.893 1.00 95.69 517 ARG A CA 1
ATOM 3874 C C . ARG A 1 517 ? 8.466 12.846 0.875 1.00 95.69 517 ARG A C 1
ATOM 3876 O O . ARG A 1 517 ? 9.235 12.291 0.098 1.00 95.69 517 ARG A O 1
ATOM 3883 N N . LYS A 1 518 ? 7.611 12.188 1.676 1.00 94.94 518 LYS A N 1
ATOM 3884 C CA . LYS A 1 518 ? 7.490 10.723 1.736 1.00 94.94 518 LYS A CA 1
ATOM 3885 C C . LYS A 1 518 ? 7.277 10.106 0.352 1.00 94.94 518 LYS A C 1
ATOM 3887 O O . LYS A 1 518 ? 7.649 8.962 0.168 1.00 94.94 518 LYS A O 1
ATOM 3892 N N . TYR A 1 519 ? 6.689 10.834 -0.601 1.00 97.31 519 TYR A N 1
ATOM 3893 C CA . TYR A 1 519 ? 6.326 10.326 -1.930 1.00 97.31 519 TYR A CA 1
ATOM 3894 C C . TYR A 1 519 ? 7.185 10.909 -3.063 1.00 97.31 519 TYR A C 1
ATOM 3896 O O . TYR A 1 519 ? 6.808 10.818 -4.234 1.00 97.31 519 TYR A O 1
ATOM 3904 N N . THR A 1 520 ? 8.304 11.564 -2.735 1.00 96.38 520 THR A N 1
ATOM 3905 C CA . THR A 1 520 ? 9.131 12.309 -3.700 1.00 96.38 520 THR A CA 1
ATOM 3906 C C . THR A 1 520 ? 10.632 12.187 -3.409 1.00 96.38 520 THR A C 1
ATOM 3908 O O . THR A 1 520 ? 11.366 13.154 -3.603 1.00 96.38 520 THR A O 1
ATOM 3911 N N . ASP A 1 521 ? 11.104 11.021 -2.950 1.00 91.00 521 ASP A N 1
ATOM 3912 C CA . ASP A 1 521 ? 12.503 10.775 -2.536 1.00 91.00 521 ASP A CA 1
ATOM 3913 C C . ASP A 1 521 ? 13.562 11.189 -3.576 1.00 91.00 521 ASP A C 1
ATOM 3915 O O . ASP A 1 521 ? 14.680 11.559 -3.221 1.00 91.00 521 ASP A O 1
ATOM 3919 N N . GLY A 1 522 ? 13.226 11.160 -4.869 1.00 93.25 522 GLY A N 1
ATOM 3920 C CA . GLY A 1 522 ? 14.138 11.586 -5.932 1.00 93.25 522 GLY A CA 1
ATOM 3921 C C . GLY A 1 522 ? 14.371 13.103 -6.006 1.00 93.25 522 GLY A C 1
ATOM 3922 O O . GLY A 1 522 ? 15.372 13.540 -6.574 1.00 93.25 522 GLY A O 1
ATOM 3923 N N . PHE A 1 523 ? 13.480 13.917 -5.437 1.00 95.56 523 PHE A N 1
ATOM 3924 C CA . PHE A 1 523 ? 13.523 15.382 -5.494 1.00 95.56 523 PHE A CA 1
ATOM 3925 C C . PHE A 1 523 ? 14.299 15.932 -4.292 1.00 95.56 523 PHE A C 1
ATOM 3927 O O . PHE A 1 523 ? 13.739 16.190 -3.228 1.00 95.56 523 PHE A O 1
ATOM 3934 N N . THR A 1 524 ? 15.616 16.074 -4.448 1.00 92.12 524 THR A N 1
ATOM 3935 C CA . THR A 1 524 ? 16.548 16.364 -3.341 1.00 92.12 524 THR A CA 1
ATOM 3936 C C . THR A 1 524 ? 17.191 17.753 -3.415 1.00 92.12 524 THR A C 1
ATOM 3938 O O . THR A 1 524 ? 17.879 18.165 -2.476 1.00 92.12 524 THR A O 1
ATOM 3941 N N . LYS A 1 525 ? 16.979 18.513 -4.495 1.00 92.25 525 LYS A N 1
ATOM 3942 C CA . LYS A 1 525 ? 17.610 19.820 -4.747 1.00 92.25 525 LYS A CA 1
ATOM 3943 C C . LYS A 1 525 ? 16.690 20.977 -4.352 1.00 92.25 525 LYS A C 1
ATOM 3945 O O . LYS A 1 525 ? 16.256 21.763 -5.190 1.00 92.25 525 LYS A O 1
ATOM 3950 N N . SER A 1 526 ? 16.470 21.121 -3.043 1.00 93.44 526 SER A N 1
ATOM 3951 C CA . SER A 1 526 ? 15.601 22.160 -2.462 1.00 93.44 526 SER A CA 1
ATOM 3952 C C . SER A 1 526 ? 14.159 22.110 -3.004 1.00 93.44 526 SER A C 1
ATOM 3954 O O . SER A 1 526 ? 13.675 23.109 -3.543 1.00 93.44 526 SER A O 1
ATOM 3956 N N . PRO A 1 527 ? 13.458 20.972 -2.840 1.00 96.56 527 PRO A N 1
ATOM 3957 C CA . PRO A 1 527 ? 12.121 20.785 -3.388 1.00 96.56 527 PRO A CA 1
ATOM 3958 C C . PRO A 1 527 ? 11.098 21.731 -2.747 1.00 96.56 527 PRO A C 1
ATOM 3960 O O . PRO A 1 527 ? 11.073 21.914 -1.525 1.00 96.56 527 PRO A O 1
ATOM 3963 N N . VAL A 1 528 ? 10.204 22.274 -3.572 1.00 97.56 528 VAL A N 1
ATOM 3964 C CA . VAL A 1 528 ? 9.028 23.050 -3.149 1.00 97.56 528 VAL A CA 1
ATOM 3965 C C . VAL A 1 528 ? 7.743 22.370 -3.610 1.00 97.56 528 VAL A C 1
ATOM 3967 O O . VAL A 1 528 ? 7.730 21.694 -4.639 1.00 97.56 528 VAL A O 1
ATOM 3970 N N . TYR A 1 529 ? 6.657 22.556 -2.858 1.00 98.44 529 TYR A N 1
ATOM 3971 C CA . TYR A 1 529 ? 5.412 21.810 -3.058 1.00 98.44 529 TYR A CA 1
ATOM 3972 C C . TYR A 1 529 ? 4.239 22.747 -3.308 1.00 98.44 529 TYR A C 1
ATOM 3974 O O . TYR A 1 529 ? 4.027 23.674 -2.537 1.00 98.44 529 TYR A O 1
ATOM 3982 N N . ALA A 1 530 ? 3.429 22.478 -4.326 1.00 98.31 530 ALA A N 1
ATOM 3983 C CA . ALA A 1 530 ? 2.182 23.198 -4.584 1.00 98.31 530 ALA A CA 1
ATOM 3984 C C . ALA A 1 530 ? 0.985 22.247 -4.514 1.00 98.31 530 ALA A C 1
ATOM 3986 O O . ALA A 1 530 ? 1.040 21.149 -5.065 1.00 98.31 530 ALA A O 1
ATOM 3987 N N . VAL A 1 531 ? -0.108 22.679 -3.880 1.00 98.50 531 VAL A N 1
ATOM 3988 C CA . VAL A 1 531 ? -1.360 21.913 -3.785 1.00 98.50 531 VAL A CA 1
ATOM 3989 C C . VAL A 1 531 ? -2.431 22.507 -4.702 1.00 98.50 531 VAL A C 1
ATOM 3991 O O . VAL A 1 531 ? -2.632 23.718 -4.743 1.00 98.50 531 VAL A O 1
ATOM 3994 N N . THR A 1 532 ? -3.130 21.648 -5.444 1.00 98.19 532 THR A N 1
ATOM 3995 C CA . THR A 1 532 ? -4.190 22.009 -6.402 1.00 98.19 532 THR A CA 1
ATOM 3996 C C . THR A 1 532 ? -5.330 20.988 -6.362 1.00 98.19 532 THR A C 1
ATOM 3998 O O . THR A 1 532 ? -5.214 19.958 -5.703 1.00 98.19 532 THR A O 1
ATOM 4001 N N . ASN A 1 533 ? -6.438 21.257 -7.065 1.00 96.75 533 ASN A N 1
ATOM 4002 C CA . ASN A 1 533 ? -7.566 20.325 -7.225 1.00 96.75 533 ASN A CA 1
ATOM 4003 C C . ASN A 1 533 ? -8.077 19.733 -5.900 1.00 96.75 533 ASN A C 1
ATOM 4005 O O . ASN A 1 533 ? -8.300 18.531 -5.795 1.00 96.75 533 ASN A O 1
ATOM 4009 N N . VAL A 1 534 ? -8.224 20.573 -4.873 1.00 98.25 534 VAL A N 1
ATOM 4010 C CA . VAL A 1 534 ? -8.719 20.132 -3.564 1.00 98.25 534 VAL A CA 1
ATOM 4011 C C . VAL A 1 534 ? -10.202 19.768 -3.673 1.00 98.25 534 VAL A C 1
ATOM 4013 O O . VAL A 1 534 ? -11.008 20.570 -4.145 1.00 98.25 534 VAL A O 1
ATOM 4016 N N . VAL A 1 535 ? -10.563 18.572 -3.213 1.00 97.44 535 VAL A N 1
ATOM 4017 C CA . VAL A 1 535 ? -11.927 18.026 -3.237 1.00 97.44 535 VAL A CA 1
ATOM 4018 C C . VAL A 1 535 ? -12.388 17.740 -1.808 1.00 97.44 535 VAL A C 1
ATOM 4020 O O . VAL A 1 535 ? -11.667 17.104 -1.039 1.00 97.44 535 VAL A O 1
ATOM 4023 N N . ASN A 1 536 ? -13.602 18.190 -1.462 1.00 97.38 536 ASN A N 1
ATOM 4024 C CA . ASN A 1 536 ? -14.276 17.945 -0.176 1.00 97.38 536 ASN A CA 1
ATOM 4025 C C . ASN A 1 536 ? -13.458 18.320 1.075 1.00 97.38 536 ASN A C 1
ATOM 4027 O O . ASN A 1 536 ? -13.563 17.684 2.126 1.00 97.38 536 ASN A O 1
ATOM 4031 N N . GLY A 1 537 ? -12.665 19.388 0.979 1.00 97.75 537 GLY A N 1
ATOM 4032 C CA . GLY A 1 537 ? -11.960 19.972 2.113 1.00 97.75 537 GLY A CA 1
ATOM 4033 C C . GLY A 1 537 ? -11.125 21.188 1.741 1.00 97.75 537 GLY A C 1
ATOM 4034 O O . GLY A 1 537 ? -11.303 21.797 0.688 1.00 97.75 537 GLY A O 1
ATOM 4035 N N . SER A 1 538 ? -10.205 21.538 2.631 1.00 98.12 538 SER A N 1
ATOM 4036 C CA . SER A 1 538 ? -9.220 22.607 2.453 1.00 98.12 538 SER A CA 1
ATOM 4037 C C . SER A 1 538 ? -7.840 22.125 2.879 1.00 98.12 538 SER A C 1
ATOM 4039 O O . SER A 1 538 ? -7.737 21.363 3.841 1.00 98.12 538 SER A O 1
ATOM 4041 N N . VAL A 1 539 ? -6.785 22.609 2.224 1.00 98.56 539 VAL A N 1
ATOM 4042 C CA . VAL A 1 539 ? -5.397 22.285 2.579 1.00 98.56 539 VAL A CA 1
ATOM 4043 C C . VAL A 1 539 ? -4.658 23.538 3.029 1.00 98.56 539 VAL A C 1
ATOM 4045 O O . VAL A 1 539 ? -4.691 24.560 2.346 1.00 98.56 539 VAL A O 1
ATOM 4048 N N . GLN A 1 540 ? -3.953 23.436 4.154 1.00 98.31 540 GLN A N 1
ATOM 4049 C CA . GLN A 1 540 ? -2.950 24.410 4.577 1.00 98.31 540 GLN A CA 1
ATOM 4050 C C . GLN A 1 540 ? -1.568 23.755 4.558 1.00 98.31 540 GLN A C 1
ATOM 4052 O O . GLN A 1 540 ? -1.392 22.663 5.100 1.00 98.31 540 GLN A O 1
ATOM 4057 N N . GLN A 1 541 ? -0.592 24.421 3.944 1.00 98.44 541 GLN A N 1
ATOM 4058 C CA . GLN A 1 541 ? 0.795 23.961 3.907 1.00 98.44 541 GLN A CA 1
ATOM 4059 C C . GLN A 1 541 ? 1.645 24.643 4.992 1.00 98.44 541 GLN A C 1
ATOM 4061 O O . GLN A 1 541 ? 1.382 25.779 5.401 1.00 98.44 541 GLN A O 1
ATOM 4066 N N . PHE A 1 542 ? 2.661 23.925 5.470 1.00 98.56 542 PHE A N 1
ATOM 4067 C CA . PHE A 1 542 ? 3.570 24.331 6.541 1.00 98.56 542 PHE A CA 1
ATOM 4068 C C . PHE A 1 542 ? 5.019 24.006 6.173 1.00 98.56 542 PHE A C 1
ATOM 4070 O O . PHE A 1 542 ? 5.283 23.086 5.393 1.00 98.56 542 PHE A O 1
ATOM 4077 N N . LEU A 1 543 ? 5.962 24.739 6.773 1.00 97.62 543 LEU A N 1
ATOM 4078 C CA . LEU A 1 543 ? 7.382 24.384 6.754 1.00 97.62 543 LEU A CA 1
ATOM 4079 C C . LEU A 1 543 ? 7.603 22.971 7.319 1.00 97.62 543 LEU A C 1
ATOM 4081 O O . LEU A 1 543 ? 6.712 22.354 7.902 1.00 97.62 543 LEU A O 1
ATOM 4085 N N . ALA A 1 544 ? 8.828 22.461 7.175 1.00 95.88 544 ALA A N 1
ATOM 4086 C CA . ALA A 1 544 ? 9.204 21.134 7.664 1.00 95.88 544 ALA A CA 1
ATOM 4087 C C . ALA A 1 544 ? 9.024 20.944 9.187 1.00 95.88 544 ALA A C 1
ATOM 4089 O O . ALA A 1 544 ? 9.000 19.807 9.646 1.00 95.88 544 ALA A O 1
ATOM 4090 N N . ASP A 1 545 ? 8.874 22.027 9.961 1.00 95.44 545 ASP A N 1
ATOM 4091 C CA . ASP A 1 545 ? 8.540 21.986 11.392 1.00 95.44 545 ASP A CA 1
ATOM 4092 C C . ASP A 1 545 ? 7.071 21.602 11.677 1.00 95.44 545 ASP A C 1
ATOM 4094 O O . ASP A 1 545 ? 6.701 21.387 12.830 1.00 95.44 545 ASP A O 1
ATOM 4098 N N . GLY A 1 546 ? 6.218 21.556 10.646 1.00 95.06 546 GLY A N 1
ATOM 4099 C CA . GLY A 1 546 ? 4.793 21.231 10.737 1.00 95.06 546 GLY A CA 1
ATOM 4100 C C . GLY A 1 546 ? 3.931 22.249 11.495 1.00 95.06 546 GLY A C 1
ATOM 4101 O O . GLY A 1 546 ? 2.746 21.985 11.734 1.00 95.06 546 GLY A O 1
ATOM 4102 N N . THR A 1 547 ? 4.484 23.402 11.880 1.00 96.38 547 THR A N 1
ATOM 4103 C CA . THR A 1 547 ? 3.820 24.403 12.734 1.00 96.38 547 THR A CA 1
ATOM 4104 C C . THR A 1 547 ? 3.822 25.806 12.133 1.00 96.38 547 THR A C 1
ATOM 4106 O O . THR A 1 547 ? 2.834 26.520 12.304 1.00 96.38 547 THR A O 1
ATOM 4109 N N . THR A 1 548 ? 4.841 26.178 11.355 1.00 97.75 548 THR A N 1
ATOM 4110 C CA . THR A 1 548 ? 4.930 27.482 10.685 1.00 97.75 548 THR A CA 1
ATOM 4111 C C . THR A 1 548 ? 4.240 27.436 9.315 1.00 97.75 548 THR A C 1
ATOM 4113 O O . THR A 1 548 ? 4.701 26.696 8.442 1.00 97.75 548 THR A O 1
ATOM 4116 N N . PRO A 1 549 ? 3.149 28.194 9.074 1.00 97.88 549 PRO A N 1
ATOM 4117 C CA . PRO A 1 549 ? 2.468 28.199 7.779 1.00 97.88 549 PRO A CA 1
ATOM 4118 C C . PRO A 1 549 ? 3.389 28.645 6.636 1.00 97.88 549 PRO A C 1
ATOM 4120 O O . PRO A 1 549 ? 4.108 29.636 6.762 1.00 97.88 549 PRO A O 1
ATOM 4123 N N . ALA A 1 550 ? 3.332 27.946 5.504 1.00 96.75 550 ALA A N 1
ATOM 4124 C CA . ALA A 1 550 ? 4.098 28.271 4.304 1.00 96.75 550 ALA A CA 1
ATOM 4125 C C . ALA A 1 550 ? 3.334 27.845 3.051 1.00 96.75 550 ALA A C 1
ATOM 4127 O O . ALA A 1 550 ? 2.895 26.705 2.956 1.00 96.75 550 ALA A O 1
ATOM 4128 N N . ALA A 1 551 ? 3.215 28.735 2.064 1.00 93.62 551 ALA A N 1
ATOM 4129 C CA . ALA A 1 551 ? 2.431 28.480 0.851 1.00 93.62 551 ALA A CA 1
ATOM 4130 C C . ALA A 1 551 ? 2.992 27.356 -0.040 1.00 93.62 551 ALA A C 1
ATOM 4132 O O . ALA A 1 551 ? 2.283 26.865 -0.907 1.00 93.62 551 ALA A O 1
ATOM 4133 N N . ASN A 1 552 ? 4.255 26.973 0.156 1.00 96.00 552 ASN A N 1
ATOM 4134 C CA . ASN A 1 552 ? 4.958 25.981 -0.653 1.00 96.00 552 ASN A CA 1
ATOM 4135 C C . ASN A 1 552 ? 5.661 24.890 0.177 1.00 96.00 552 ASN A C 1
ATOM 4137 O O . ASN A 1 552 ? 6.599 24.239 -0.295 1.00 96.00 552 ASN A O 1
ATOM 4141 N N . GLY A 1 553 ? 5.256 24.740 1.440 1.00 97.56 553 GLY A N 1
ATOM 4142 C CA . GLY A 1 553 ? 5.900 23.838 2.385 1.00 97.56 553 GLY A CA 1
ATOM 4143 C C . GLY A 1 553 ? 5.523 22.358 2.189 1.00 97.56 553 GLY A C 1
ATOM 4144 O O . GLY A 1 553 ? 4.459 22.059 1.641 1.00 97.56 553 GLY A O 1
ATOM 4145 N N . PRO A 1 554 ? 6.379 21.416 2.627 1.00 97.56 554 PRO A N 1
ATOM 4146 C CA . PRO A 1 554 ? 6.194 19.981 2.394 1.00 97.56 554 PRO A CA 1
ATOM 4147 C C . PRO A 1 554 ? 5.118 19.336 3.273 1.00 97.56 554 PRO A C 1
ATOM 4149 O O . PRO A 1 554 ? 4.641 18.250 2.950 1.00 97.56 554 PRO A O 1
ATOM 4152 N N . ILE A 1 555 ? 4.744 19.967 4.389 1.00 98.44 555 ILE A N 1
ATOM 4153 C CA . ILE A 1 555 ? 3.732 19.427 5.297 1.00 98.44 555 ILE A CA 1
ATOM 4154 C C . ILE A 1 555 ? 2.373 19.988 4.892 1.00 98.44 555 ILE A C 1
ATOM 4156 O O . ILE A 1 555 ? 2.134 21.187 5.033 1.00 98.44 555 ILE A O 1
ATOM 4160 N N . ALA A 1 556 ? 1.474 19.131 4.414 1.00 98.31 556 ALA A N 1
ATOM 4161 C CA . ALA A 1 556 ? 0.107 19.496 4.066 1.00 98.31 556 ALA A CA 1
ATOM 4162 C C . ALA A 1 556 ? -0.862 19.011 5.149 1.00 98.31 556 ALA A C 1
ATOM 4164 O O . ALA A 1 556 ? -0.844 17.847 5.549 1.00 98.31 556 ALA A O 1
ATOM 4165 N N . LYS A 1 557 ? -1.731 19.907 5.619 1.00 98.31 557 LYS A N 1
ATOM 4166 C CA . LYS A 1 557 ? -2.812 19.582 6.546 1.00 98.31 557 LYS A CA 1
ATOM 4167 C C . LYS A 1 557 ? -4.154 19.745 5.848 1.00 98.31 557 LYS A C 1
ATOM 4169 O O . LYS A 1 557 ? -4.564 20.866 5.547 1.00 98.31 557 LYS A O 1
ATOM 4174 N N . PHE A 1 558 ? -4.813 18.625 5.574 1.00 98.56 558 PHE A N 1
ATOM 4175 C CA . PHE A 1 558 ? -6.131 18.571 4.955 1.00 98.56 558 PHE A CA 1
ATOM 4176 C C . PHE A 1 558 ? -7.220 18.547 6.025 1.00 98.56 558 PHE A C 1
ATOM 4178 O O . PHE A 1 558 ? -7.284 17.622 6.834 1.00 98.56 558 PHE A O 1
ATOM 4185 N N . THR A 1 559 ? -8.109 19.531 6.000 1.00 98.19 559 THR A N 1
ATOM 4186 C CA . THR A 1 559 ? -9.311 19.571 6.836 1.00 98.19 559 THR A CA 1
ATOM 4187 C C . THR A 1 559 ? -10.522 19.238 5.965 1.00 98.19 559 THR A C 1
ATOM 4189 O O . THR A 1 559 ? -10.811 20.009 5.044 1.00 98.19 559 THR A O 1
ATOM 4192 N N . PRO A 1 560 ? -11.240 18.128 6.228 1.00 98.44 560 PRO A N 1
ATOM 4193 C CA . PRO A 1 560 ? -12.448 17.793 5.482 1.00 98.44 560 PRO A CA 1
ATOM 4194 C C . PRO A 1 560 ? -13.505 18.895 5.586 1.00 98.44 560 PRO A C 1
ATOM 4196 O O . PRO A 1 560 ? -13.628 19.560 6.619 1.00 98.44 560 PRO A O 1
ATOM 4199 N N . THR A 1 561 ? -14.311 19.075 4.541 1.00 98.06 561 THR A N 1
ATOM 4200 C CA . THR A 1 561 ? -15.486 19.951 4.606 1.00 98.06 561 THR A CA 1
ATOM 4201 C C . THR A 1 561 ? -16.412 19.471 5.725 1.00 98.06 561 THR A C 1
ATOM 4203 O O . THR A 1 561 ? -16.588 18.270 5.935 1.00 98.06 561 THR A O 1
ATOM 4206 N N . LEU A 1 562 ? -17.001 20.415 6.463 1.00 95.81 562 LEU A N 1
ATOM 4207 C CA . LEU A 1 562 ? -17.891 20.103 7.575 1.00 95.81 562 LEU A CA 1
ATOM 4208 C C . LEU A 1 562 ? -19.010 19.153 7.121 1.00 95.81 562 LEU A C 1
ATOM 4210 O O . LEU A 1 562 ? -19.741 19.443 6.178 1.00 95.81 562 LEU A O 1
ATOM 4214 N N . ASN A 1 563 ? -19.149 18.037 7.828 1.00 93.25 563 ASN A N 1
ATOM 4215 C CA . ASN A 1 563 ? -20.093 16.956 7.571 1.00 93.25 563 ASN A CA 1
ATOM 4216 C C . ASN A 1 563 ? -19.938 16.189 6.243 1.00 93.25 563 ASN A C 1
ATOM 4218 O O . ASN A 1 563 ? -20.792 15.343 5.960 1.00 93.25 563 ASN A O 1
ATOM 4222 N N . ALA A 1 564 ? -18.881 16.423 5.463 1.00 95.62 564 ALA A N 1
ATOM 4223 C CA . ALA A 1 564 ? -18.614 15.637 4.261 1.00 95.62 564 ALA A CA 1
ATOM 4224 C C . ALA A 1 564 ? -18.261 14.183 4.612 1.00 95.62 564 ALA A C 1
ATOM 4226 O O . ALA A 1 564 ? -17.674 13.913 5.657 1.00 95.62 564 ALA A O 1
ATOM 4227 N N . VAL A 1 565 ? -18.642 13.258 3.734 1.00 96.06 565 VAL A N 1
ATOM 4228 C CA . VAL A 1 565 ? -18.358 11.817 3.802 1.00 96.06 565 VAL A CA 1
ATOM 4229 C C . VAL A 1 565 ? -18.058 11.359 2.376 1.00 96.06 565 VAL A C 1
ATOM 4231 O O . VAL A 1 565 ? -18.631 11.901 1.430 1.00 96.06 565 VAL A O 1
ATOM 4234 N N . GLY A 1 566 ? -17.176 10.380 2.212 1.00 97.06 566 GLY A N 1
ATOM 4235 C CA . GLY A 1 566 ? -16.819 9.837 0.907 1.00 97.06 566 GLY A CA 1
ATOM 4236 C C . GLY A 1 566 ? -15.498 10.379 0.375 1.00 97.06 566 GLY A C 1
ATOM 4237 O O . GLY A 1 566 ? -14.567 10.663 1.127 1.00 97.06 566 GLY A O 1
ATOM 4238 N N . ARG A 1 567 ? -15.395 10.466 -0.950 1.00 97.50 567 ARG A N 1
ATOM 4239 C CA . ARG A 1 567 ? -14.140 10.764 -1.647 1.00 97.50 567 ARG A CA 1
ATOM 4240 C C . ARG A 1 567 ? -13.718 12.214 -1.451 1.00 97.50 567 ARG A C 1
ATOM 4242 O O . ARG A 1 567 ? -14.526 13.132 -1.568 1.00 97.50 567 ARG A O 1
ATOM 4249 N N . ALA A 1 568 ? -12.440 12.413 -1.199 1.00 98.31 568 ALA A N 1
ATOM 4250 C CA . ALA A 1 568 ? -11.794 13.697 -1.012 1.00 98.31 568 ALA A CA 1
ATOM 4251 C C . ALA A 1 568 ? -10.341 13.599 -1.477 1.00 98.31 568 ALA A C 1
ATOM 4253 O O . ALA A 1 568 ? -9.867 12.534 -1.866 1.00 98.31 568 ALA A O 1
ATOM 4254 N N . GLY A 1 569 ? -9.606 14.699 -1.431 1.00 98.19 569 GLY A N 1
ATOM 4255 C CA . GLY A 1 569 ? -8.194 14.664 -1.785 1.00 98.19 569 GLY A CA 1
ATOM 4256 C C . GLY A 1 569 ? -7.710 15.969 -2.362 1.00 98.19 569 GLY A C 1
ATOM 4257 O O . GLY A 1 569 ? -8.386 16.997 -2.293 1.00 98.19 569 GLY A O 1
ATOM 4258 N N . PHE A 1 570 ? -6.516 15.912 -2.923 1.00 98.56 570 PHE A N 1
ATOM 4259 C CA . PHE A 1 570 ? -5.897 17.007 -3.648 1.00 98.56 570 PHE A CA 1
ATOM 4260 C C . PHE A 1 570 ? -4.788 16.463 -4.543 1.00 98.56 570 PHE A C 1
ATOM 4262 O O . PHE A 1 570 ? -4.292 15.360 -4.330 1.00 98.56 570 PHE A O 1
ATOM 4269 N N . ASN A 1 571 ? -4.357 17.256 -5.515 1.00 98.56 571 ASN A N 1
ATOM 4270 C CA . ASN A 1 571 ? -3.117 16.995 -6.231 1.00 98.56 571 ASN A CA 1
ATOM 4271 C C . ASN A 1 571 ? -1.992 17.796 -5.584 1.00 98.56 571 ASN A C 1
ATOM 4273 O O . ASN A 1 571 ? -2.185 18.964 -5.235 1.00 98.56 571 ASN A O 1
ATOM 4277 N N . PHE A 1 572 ? -0.807 17.207 -5.477 1.00 98.62 572 PHE A N 1
ATOM 4278 C CA . PHE A 1 572 ? 0.400 17.934 -5.107 1.00 98.62 572 PHE A CA 1
ATOM 4279 C C . PHE A 1 572 ? 1.428 17.861 -6.227 1.00 98.62 572 PHE A C 1
ATOM 4281 O O . PHE A 1 572 ? 1.555 16.851 -6.912 1.00 98.62 572 PHE A O 1
ATOM 4288 N N . THR A 1 573 ? 2.146 18.959 -6.425 1.00 98.62 573 THR A N 1
ATOM 4289 C CA . THR A 1 573 ? 3.233 19.066 -7.394 1.00 98.62 573 THR A CA 1
ATOM 4290 C C . THR A 1 573 ? 4.510 19.392 -6.653 1.00 98.62 573 THR A C 1
ATOM 4292 O O . THR A 1 573 ? 4.553 20.395 -5.943 1.00 98.62 573 THR A O 1
ATOM 4295 N N . VAL A 1 574 ? 5.530 18.556 -6.818 1.00 98.56 574 VAL A N 1
ATOM 4296 C CA . VAL A 1 574 ? 6.891 18.862 -6.378 1.00 98.56 574 VAL A CA 1
ATOM 4297 C C . VAL A 1 574 ? 7.656 19.490 -7.538 1.00 98.56 574 VAL A C 1
ATOM 4299 O O . VAL A 1 574 ? 7.564 19.007 -8.666 1.00 98.56 574 VAL A O 1
ATOM 4302 N N . THR A 1 575 ? 8.397 20.557 -7.258 1.00 97.81 575 THR A N 1
ATOM 4303 C CA . THR A 1 575 ? 9.336 21.183 -8.196 1.00 97.81 575 THR A CA 1
ATOM 4304 C C . THR A 1 575 ? 10.692 21.291 -7.512 1.00 97.81 575 THR A C 1
ATOM 4306 O O . THR A 1 575 ? 10.782 21.852 -6.419 1.00 97.81 575 THR A O 1
ATOM 4309 N N . ASP A 1 576 ? 11.737 20.767 -8.144 1.00 95.00 576 ASP A N 1
ATOM 4310 C CA . ASP A 1 576 ? 13.118 20.897 -7.666 1.00 95.00 576 ASP A CA 1
ATOM 4311 C C . ASP A 1 576 ? 13.817 22.118 -8.283 1.00 95.00 576 ASP A C 1
ATOM 4313 O O . ASP A 1 576 ? 13.404 22.622 -9.330 1.00 95.00 576 ASP A O 1
ATOM 4317 N N . ALA A 1 577 ? 14.914 22.580 -7.677 1.00 93.19 577 ALA A N 1
ATOM 4318 C CA . ALA A 1 577 ? 15.642 23.762 -8.155 1.00 93.19 577 ALA A CA 1
ATOM 4319 C C . ALA A 1 577 ? 16.283 23.597 -9.549 1.00 93.19 577 ALA A C 1
ATOM 4321 O O . ALA A 1 577 ? 16.578 24.593 -10.204 1.00 93.19 577 ALA A O 1
ATOM 4322 N N . ASP A 1 578 ? 16.490 22.362 -10.011 1.00 90.88 578 ASP A N 1
ATOM 4323 C CA . ASP A 1 578 ? 16.969 22.057 -11.368 1.00 90.88 578 ASP A CA 1
ATOM 4324 C C . ASP A 1 578 ? 15.842 21.997 -12.422 1.00 90.88 578 ASP A C 1
ATOM 4326 O O . ASP A 1 578 ? 16.107 21.732 -13.592 1.00 90.88 578 ASP A O 1
ATOM 4330 N N . GLY A 1 579 ? 14.595 22.272 -12.021 1.00 90.88 579 GLY A N 1
ATOM 4331 C CA . GLY A 1 579 ? 13.428 22.350 -12.898 1.00 90.88 579 GLY A CA 1
ATOM 4332 C C . GLY A 1 579 ? 12.608 21.064 -13.007 1.00 90.88 579 GLY A C 1
ATOM 4333 O O . GLY A 1 579 ? 11.494 21.123 -13.526 1.00 90.88 579 GLY A O 1
ATOM 4334 N N . GLY A 1 580 ? 13.100 19.929 -12.492 1.00 94.44 580 GLY A N 1
ATOM 4335 C CA . GLY A 1 580 ? 12.337 18.680 -12.490 1.00 94.44 580 GLY A CA 1
ATOM 4336 C C . GLY A 1 580 ? 11.018 18.836 -11.728 1.00 94.44 580 GLY A C 1
ATOM 4337 O O . GLY A 1 580 ? 11.003 19.353 -10.606 1.00 94.44 580 GLY A O 1
ATOM 4338 N N . GLN A 1 581 ? 9.916 18.376 -12.322 1.00 97.12 581 GLN A N 1
ATOM 4339 C CA . GLN A 1 581 ? 8.574 18.535 -11.762 1.00 97.12 581 GLN A CA 1
ATOM 4340 C C . GLN A 1 581 ? 7.755 17.247 -11.862 1.00 97.12 581 GLN A C 1
ATOM 4342 O O . GLN A 1 581 ? 7.810 16.529 -12.860 1.00 97.12 581 GLN A O 1
ATOM 4347 N N . TRP A 1 582 ? 6.945 16.970 -10.839 1.00 98.06 582 TRP A N 1
ATOM 4348 C CA . TRP A 1 582 ? 5.989 15.867 -10.881 1.00 98.06 582 TRP A CA 1
ATOM 4349 C C . TRP A 1 582 ? 4.733 16.163 -10.067 1.00 98.06 582 TRP A C 1
ATOM 4351 O O . TRP A 1 582 ? 4.810 16.552 -8.902 1.00 98.06 582 TRP A O 1
ATOM 4361 N N . THR A 1 583 ? 3.575 15.957 -10.692 1.00 97.75 583 THR A N 1
ATOM 4362 C CA . THR A 1 583 ? 2.264 16.041 -10.047 1.00 97.75 583 THR A CA 1
ATOM 4363 C C . THR A 1 583 ? 1.742 14.648 -9.722 1.00 97.75 583 THR A C 1
ATOM 4365 O O . THR A 1 583 ? 1.719 13.770 -10.584 1.00 97.75 583 THR A O 1
ATOM 4368 N N . GLN A 1 584 ? 1.271 14.474 -8.492 1.00 97.50 584 GLN A N 1
ATOM 4369 C CA . GLN A 1 584 ? 0.650 13.253 -7.992 1.00 97.50 584 GLN A CA 1
ATOM 4370 C C . GLN A 1 584 ? -0.704 13.565 -7.352 1.00 97.50 584 GLN A C 1
ATOM 4372 O O . GLN A 1 584 ? -0.934 14.669 -6.850 1.00 97.50 584 GLN A O 1
ATOM 4377 N N . GLN A 1 585 ? -1.592 12.576 -7.356 1.00 97.94 585 GLN A N 1
ATOM 4378 C CA . GLN A 1 585 ? -2.821 12.603 -6.571 1.00 97.94 585 GLN A CA 1
ATOM 4379 C C . GLN A 1 585 ? -2.512 12.182 -5.130 1.00 97.94 585 GLN A C 1
ATOM 4381 O O . GLN A 1 585 ? -1.735 11.258 -4.900 1.00 97.94 585 GLN A O 1
ATOM 4386 N N . PHE A 1 586 ? -3.152 12.842 -4.171 1.00 98.62 586 PHE A N 1
ATOM 4387 C CA . PHE A 1 586 ? -3.283 12.381 -2.798 1.00 98.62 586 PHE A CA 1
ATOM 4388 C C . PHE A 1 586 ? -4.766 12.108 -2.513 1.00 98.62 586 PHE A C 1
ATOM 4390 O O . PHE A 1 586 ? -5.567 13.041 -2.383 1.00 98.62 586 PHE A O 1
ATOM 4397 N N . ALA A 1 587 ? -5.141 10.831 -2.471 1.00 98.75 587 ALA A N 1
ATOM 4398 C CA . ALA A 1 587 ? -6.521 10.389 -2.312 1.00 98.75 587 ALA A CA 1
ATOM 4399 C C . ALA A 1 587 ? -6.921 10.309 -0.830 1.00 98.75 587 ALA A C 1
ATOM 4401 O O . ALA A 1 587 ? -6.192 9.791 0.010 1.00 98.75 587 ALA A O 1
ATOM 4402 N N . LEU A 1 588 ? -8.105 10.804 -0.484 1.00 98.69 588 LEU A N 1
ATOM 4403 C CA . LEU A 1 588 ? -8.627 10.764 0.879 1.00 98.69 588 LEU A CA 1
ATOM 4404 C C . LEU A 1 588 ? -10.017 10.142 0.901 1.00 98.69 588 LEU A C 1
ATOM 4406 O O . LEU A 1 588 ? -10.897 10.547 0.146 1.00 98.69 588 LEU A O 1
ATOM 4410 N N . LEU A 1 589 ? -10.237 9.203 1.815 1.00 98.56 589 LEU A N 1
ATOM 4411 C CA . LEU A 1 589 ? -11.570 8.704 2.135 1.00 98.56 589 LEU A CA 1
ATOM 4412 C C . LEU A 1 589 ? -12.016 9.294 3.476 1.00 98.56 589 LEU A C 1
ATOM 4414 O O . LEU A 1 589 ? -11.449 8.970 4.521 1.00 98.56 589 LEU A O 1
ATOM 4418 N N . ILE A 1 590 ? -13.028 10.162 3.450 1.00 98.12 590 ILE A N 1
ATOM 4419 C CA . ILE A 1 590 ? -13.644 10.703 4.662 1.00 98.12 590 ILE A CA 1
ATOM 4420 C C . ILE A 1 590 ? -14.668 9.687 5.165 1.00 98.12 590 ILE A C 1
ATOM 4422 O O . ILE A 1 590 ? -15.697 9.488 4.517 1.00 98.12 590 ILE A O 1
ATOM 4426 N N . SER A 1 591 ? -14.401 9.045 6.301 1.00 94.81 591 SER A N 1
ATOM 4427 C CA . SER A 1 591 ? -15.299 8.029 6.854 1.00 94.81 591 SER A CA 1
ATOM 4428 C C . SER A 1 591 ? -16.642 8.626 7.285 1.00 94.81 591 SER A C 1
ATOM 4430 O O . SER A 1 591 ? -16.782 9.831 7.498 1.00 94.81 591 SER A O 1
ATOM 4432 N N . SER A 1 592 ? -17.661 7.778 7.428 1.00 89.75 592 SER A N 1
ATOM 4433 C CA . SER A 1 592 ? -18.980 8.195 7.921 1.00 89.75 592 SER A CA 1
ATOM 4434 C C . SER A 1 592 ? -18.978 8.572 9.410 1.00 89.75 592 SER A C 1
ATOM 4436 O O . SER A 1 592 ? -19.808 9.376 9.845 1.00 89.75 592 SER A O 1
ATOM 4438 N N . ALA A 1 593 ? -18.032 8.029 10.182 1.00 86.25 593 ALA A N 1
ATOM 4439 C CA . ALA A 1 593 ? -17.883 8.269 11.612 1.00 86.25 593 ALA A CA 1
ATOM 4440 C C . ALA A 1 593 ? -17.066 9.539 11.903 1.00 86.25 593 ALA A C 1
ATOM 4442 O O . ALA A 1 593 ? -16.055 9.816 11.258 1.00 86.25 593 ALA A O 1
ATOM 4443 N N . ALA A 1 594 ? -17.487 10.302 12.914 1.00 86.62 594 ALA A N 1
ATOM 4444 C CA . ALA A 1 594 ? -16.697 11.401 13.468 1.00 86.62 594 ALA A CA 1
ATOM 4445 C C . ALA A 1 594 ? -15.681 10.881 14.497 1.00 86.62 594 ALA A C 1
ATOM 4447 O O . ALA A 1 594 ? -15.835 9.781 15.029 1.00 86.62 594 ALA A O 1
ATOM 4448 N N . ALA A 1 595 ? -14.659 11.683 14.807 1.00 87.38 595 ALA A N 1
ATOM 4449 C CA . ALA A 1 595 ? -13.735 11.347 15.887 1.00 87.38 595 ALA A CA 1
ATOM 4450 C C . ALA A 1 595 ? -14.485 11.299 17.236 1.00 87.38 595 ALA A C 1
ATOM 4452 O O . ALA A 1 595 ? -15.267 12.224 17.503 1.00 87.38 595 ALA A O 1
ATOM 4453 N N . PRO A 1 596 ? -14.227 10.287 18.088 1.00 87.88 596 PRO A N 1
ATOM 4454 C CA . PRO A 1 596 ? -14.737 10.251 19.455 1.00 87.88 596 PRO A CA 1
ATOM 4455 C C . PRO A 1 596 ? -14.443 11.536 20.234 1.00 87.88 596 PRO A C 1
ATOM 4457 O O . PRO A 1 596 ? -13.363 12.116 20.110 1.00 87.88 596 PRO A O 1
ATOM 4460 N N . ARG A 1 597 ? -15.399 11.969 21.057 1.00 90.31 597 ARG A N 1
ATOM 4461 C CA . ARG A 1 597 ? -15.317 13.165 21.906 1.00 90.31 597 ARG A CA 1
ATOM 4462 C C . ARG A 1 597 ? -15.401 12.799 23.379 1.00 90.31 597 ARG A C 1
ATOM 4464 O O . ARG A 1 597 ? -16.079 11.847 23.749 1.00 90.31 597 ARG A O 1
ATOM 4471 N N . ASP A 1 598 ? -14.830 13.650 24.224 1.00 91.12 598 ASP A N 1
ATOM 4472 C CA . ASP A 1 598 ? -15.066 13.612 25.666 1.00 91.12 598 ASP A CA 1
ATOM 4473 C C . ASP A 1 598 ? -16.274 14.482 26.030 1.00 91.12 598 ASP A C 1
ATOM 4475 O O . ASP A 1 598 ? -16.231 15.714 25.940 1.00 91.12 598 ASP A O 1
ATOM 4479 N N . LEU A 1 599 ? -17.374 13.838 26.422 1.00 93.81 599 LEU A N 1
ATOM 4480 C CA . LEU A 1 599 ? -18.653 14.488 26.682 1.00 93.81 599 LEU A CA 1
ATOM 4481 C C . LEU A 1 599 ? -19.036 14.429 28.160 1.00 93.81 599 LEU A C 1
ATOM 4483 O O . LEU A 1 599 ? -19.057 13.374 28.781 1.00 93.81 599 LEU A O 1
ATOM 4487 N N . LEU A 1 600 ? -19.425 15.577 28.707 1.00 94.25 600 LEU A N 1
ATOM 4488 C CA . LEU A 1 600 ? -20.059 15.727 30.011 1.00 94.25 600 LEU A CA 1
ATOM 4489 C C . LEU A 1 600 ? -21.580 15.640 29.865 1.00 94.25 600 LEU A C 1
ATOM 4491 O O . LEU A 1 600 ? -22.176 16.402 29.100 1.00 94.25 600 LEU A O 1
ATOM 4495 N N . TRP A 1 601 ? -22.211 14.778 30.654 1.00 95.38 601 TRP A N 1
ATOM 4496 C CA . TRP A 1 601 ? -23.657 14.737 30.803 1.00 95.38 601 TRP A CA 1
ATOM 4497 C C . TRP A 1 601 ? -24.176 16.027 31.442 1.00 95.38 601 TRP A C 1
ATOM 4499 O O . TRP A 1 601 ? -23.709 16.448 32.504 1.00 95.38 601 TRP A O 1
ATOM 4509 N N . ILE A 1 602 ? -25.174 16.642 30.811 1.00 95.19 602 ILE A N 1
ATOM 4510 C CA . ILE A 1 602 ? -25.902 17.791 31.363 1.00 95.19 602 ILE A CA 1
ATOM 4511 C C . ILE A 1 602 ? -27.357 17.449 31.671 1.00 95.19 602 ILE A C 1
ATOM 4513 O O . ILE A 1 602 ? -27.860 17.904 32.696 1.00 95.19 602 ILE A O 1
ATOM 4517 N N . GLY A 1 603 ? -27.994 16.608 30.849 1.00 94.19 603 GLY A N 1
ATOM 4518 C CA . GLY A 1 603 ? -29.430 16.328 30.910 1.00 94.19 603 GLY A CA 1
ATOM 4519 C C . GLY A 1 603 ? -30.315 17.560 30.660 1.00 94.19 603 GLY A C 1
ATOM 4520 O O . GLY A 1 603 ? -29.851 18.700 30.666 1.00 94.19 603 GLY A O 1
ATOM 4521 N N . ASP A 1 604 ? -31.608 17.325 30.457 1.00 92.94 604 ASP A N 1
ATOM 4522 C CA . ASP A 1 604 ? -32.628 18.362 30.234 1.00 92.94 604 ASP A CA 1
ATOM 4523 C C . ASP A 1 604 ? -33.539 18.563 31.459 1.00 92.94 604 ASP A C 1
ATOM 4525 O O . ASP A 1 604 ? -34.339 19.496 31.495 1.00 92.94 604 ASP A O 1
ATOM 4529 N N . GLY A 1 605 ? -33.438 17.687 32.469 1.00 91.50 605 GLY A N 1
ATOM 4530 C CA . GLY A 1 605 ? -34.312 17.709 33.645 1.00 91.50 605 GLY A CA 1
ATOM 4531 C C . GLY A 1 605 ? -35.763 17.300 33.364 1.00 91.50 605 GLY A C 1
ATOM 4532 O O . GLY A 1 605 ? -36.617 17.468 34.232 1.00 91.50 605 GLY A O 1
ATOM 4533 N N . SER A 1 606 ? -36.052 16.767 32.172 1.00 91.19 606 SER A N 1
ATOM 4534 C CA . SER A 1 606 ? -37.391 16.372 31.733 1.00 91.19 606 SER A CA 1
ATOM 4535 C C . SER A 1 606 ? -37.435 14.950 31.179 1.00 91.19 606 SER A C 1
ATOM 4537 O O . SER A 1 606 ? -38.121 14.111 31.749 1.00 91.19 606 SER A O 1
ATOM 4539 N N . SER A 1 607 ? -36.715 14.645 30.099 1.00 90.56 607 SER A N 1
ATOM 4540 C CA . SER A 1 607 ? -36.656 13.293 29.526 1.00 90.56 607 SER A CA 1
ATOM 4541 C C . SER A 1 607 ? -35.372 12.559 29.910 1.00 90.56 607 SER A C 1
ATOM 4543 O O . SER A 1 607 ? -35.368 11.330 30.029 1.00 90.56 607 SER A O 1
ATOM 4545 N N . ASN A 1 608 ? -34.291 13.326 30.099 1.00 93.38 608 ASN A N 1
ATOM 4546 C CA . ASN A 1 608 ? -32.922 12.871 30.300 1.00 93.38 608 ASN A CA 1
ATOM 4547 C C . ASN A 1 608 ? -32.538 11.743 29.325 1.00 93.38 608 ASN A C 1
ATOM 4549 O O . ASN A 1 608 ? -31.925 10.745 29.702 1.00 93.38 608 ASN A O 1
ATOM 4553 N N . ALA A 1 609 ? -32.910 11.901 28.052 1.00 93.69 609 ALA A N 1
ATOM 4554 C CA . ALA A 1 609 ? -32.618 10.933 27.003 1.00 93.69 609 ALA A CA 1
ATOM 4555 C C . ALA A 1 609 ? -31.120 10.902 26.639 1.00 93.69 609 ALA A C 1
ATOM 4557 O O . ALA A 1 609 ? -30.535 11.926 26.282 1.00 93.69 609 ALA A O 1
ATOM 4558 N N . TRP A 1 610 ? -30.511 9.719 26.675 1.00 92.44 610 TRP A N 1
ATOM 4559 C CA . TRP A 1 610 ? -29.211 9.431 26.073 1.00 92.44 610 TRP A CA 1
ATOM 4560 C C . TRP A 1 610 ? -29.442 8.762 24.714 1.00 92.44 610 TRP A C 1
ATOM 4562 O O . TRP A 1 610 ? -29.788 7.583 24.639 1.00 92.44 610 TRP A O 1
ATOM 4572 N N . ASN A 1 611 ? -29.256 9.537 23.643 1.00 90.50 611 ASN A N 1
ATOM 4573 C CA . ASN A 1 611 ? -29.286 9.084 22.251 1.00 90.50 611 ASN A CA 1
ATOM 4574 C C . ASN A 1 611 ? -28.469 10.039 21.343 1.00 90.50 611 ASN A C 1
ATOM 4576 O O . ASN A 1 611 ? -27.810 10.963 21.831 1.00 90.50 611 ASN A O 1
ATOM 4580 N N . ASP A 1 612 ? -28.547 9.822 20.032 1.00 88.75 612 ASP A N 1
ATOM 4581 C CA . ASP A 1 612 ? -27.836 10.543 18.967 1.00 88.75 612 ASP A CA 1
ATOM 4582 C C . ASP A 1 612 ? -28.523 11.820 18.459 1.00 88.75 612 ASP A C 1
ATOM 4584 O O . ASP A 1 612 ? -28.022 12.482 17.550 1.00 88.75 612 ASP A O 1
ATOM 4588 N N . THR A 1 613 ? -29.632 12.224 19.082 1.00 90.69 613 THR A N 1
ATOM 4589 C CA . THR A 1 613 ? -30.402 13.420 18.695 1.00 90.69 613 THR A CA 1
ATOM 4590 C C . THR A 1 613 ? -30.569 14.434 19.827 1.00 90.69 613 THR A C 1
ATOM 4592 O O . THR A 1 613 ? -30.630 15.638 19.580 1.00 90.69 613 THR A O 1
ATOM 4595 N N . ALA A 1 614 ? -30.630 13.977 21.077 1.00 92.88 614 ALA A N 1
ATOM 4596 C CA . ALA A 1 614 ? -30.948 14.799 22.232 1.00 92.88 614 ALA A CA 1
ATOM 4597 C C . ALA A 1 614 ? -29.716 15.589 22.704 1.00 92.88 614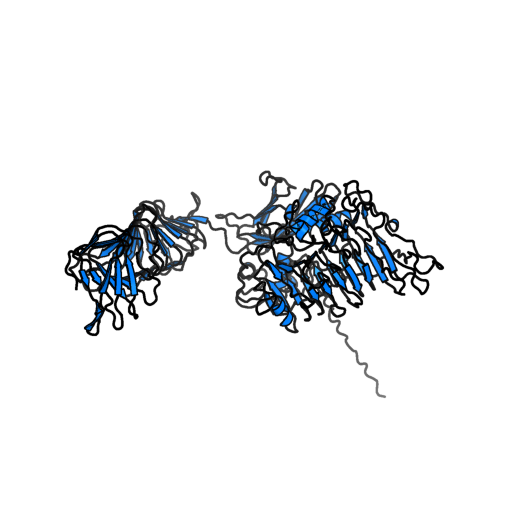 ALA A C 1
ATOM 4599 O O . ALA A 1 614 ? -28.687 14.979 23.008 1.00 92.88 614 ALA A O 1
ATOM 4600 N N . PRO A 1 615 ? -29.806 16.925 22.847 1.00 94.06 615 PRO A N 1
ATOM 4601 C CA . PRO A 1 615 ? -28.690 17.773 23.254 1.00 94.06 615 PRO A CA 1
ATOM 4602 C C . PRO A 1 615 ? -28.447 17.719 24.776 1.00 94.06 615 PRO A C 1
ATOM 4604 O O . PRO A 1 615 ? -28.419 18.744 25.450 1.00 94.06 615 PRO A O 1
ATOM 4607 N N . ASN A 1 616 ? -28.296 16.516 25.330 1.00 95.81 616 ASN A N 1
ATOM 4608 C CA . ASN A 1 616 ? -28.124 16.257 26.764 1.00 95.81 616 ASN A CA 1
ATOM 4609 C C . ASN A 1 616 ? -26.656 16.107 27.188 1.00 95.81 616 ASN A C 1
ATOM 4611 O O . ASN A 1 616 ? -26.372 15.754 28.337 1.00 95.81 616 ASN A O 1
ATOM 4615 N N . TRP A 1 617 ? -25.728 16.428 26.287 1.00 95.00 617 TRP A N 1
ATOM 4616 C CA . TRP A 1 617 ? -24.285 16.372 26.497 1.00 95.00 617 TRP A CA 1
ATOM 4617 C C . TRP A 1 617 ? -23.628 17.717 26.231 1.00 95.00 617 TRP A C 1
ATOM 4619 O O . TRP A 1 617 ? -24.212 18.588 25.595 1.00 95.00 617 TRP A O 1
ATOM 4629 N N . ARG A 1 618 ? -22.387 17.888 26.679 1.00 92.31 618 ARG A N 1
ATOM 4630 C CA . ARG A 1 618 ? -21.553 19.047 26.348 1.00 92.31 618 ARG A CA 1
ATOM 4631 C C . ARG A 1 618 ? -20.086 18.642 26.292 1.00 92.31 618 ARG A C 1
ATOM 4633 O O . ARG A 1 618 ? -19.634 17.861 27.121 1.00 92.31 618 ARG A O 1
ATOM 4640 N N . GLN A 1 619 ? -19.331 19.235 25.376 1.00 89.00 619 GLN A N 1
ATOM 4641 C CA . GLN A 1 619 ? -17.871 19.143 25.374 1.00 89.00 619 GLN A CA 1
ATOM 4642 C C . GLN A 1 619 ? -17.294 20.361 26.107 1.00 89.00 619 GLN A C 1
ATOM 4644 O O . GLN A 1 619 ? -17.609 21.500 25.757 1.00 89.00 619 GLN A O 1
ATOM 4649 N N . ASN A 1 620 ? -16.454 20.148 27.122 1.00 78.88 620 ASN A N 1
ATOM 4650 C CA . ASN A 1 620 ? -15.860 21.224 27.931 1.00 78.88 620 ASN A CA 1
ATOM 4651 C C . ASN A 1 620 ? -16.910 22.244 28.435 1.00 78.88 620 ASN A C 1
ATOM 4653 O O . ASN A 1 620 ? -17.887 21.855 29.071 1.00 78.88 620 ASN A O 1
ATOM 4657 N N . SER A 1 621 ? -16.721 23.543 28.181 1.00 76.12 621 SER A N 1
ATOM 4658 C CA . SER A 1 621 ? -17.675 24.628 28.473 1.00 76.12 621 SER A CA 1
ATOM 4659 C C . SER A 1 621 ? -18.542 25.020 27.264 1.00 76.12 621 SER A C 1
ATOM 4661 O O . SER A 1 621 ? -19.175 26.074 27.284 1.00 76.12 621 SER A O 1
ATOM 4663 N N . GLY A 1 622 ? -18.556 24.197 26.210 1.00 80.94 622 GLY A N 1
ATOM 4664 C CA . GLY A 1 622 ? -19.249 24.467 24.952 1.00 80.94 622 GLY A CA 1
ATOM 4665 C C . GLY A 1 622 ? -20.770 24.296 25.004 1.00 80.94 622 GLY A C 1
ATOM 4666 O O . GLY A 1 622 ? -21.361 24.010 26.049 1.00 80.94 622 GLY A O 1
ATOM 4667 N N . ALA A 1 623 ? -21.395 24.476 23.836 1.00 87.25 623 ALA A N 1
ATOM 4668 C CA . ALA A 1 623 ? -22.830 24.294 23.638 1.00 87.25 623 ALA A CA 1
ATOM 4669 C C . ALA A 1 623 ? -23.267 22.839 23.871 1.00 87.25 623 ALA A C 1
ATOM 4671 O O . ALA A 1 623 ? -22.461 21.904 23.805 1.00 87.25 623 ALA A O 1
ATOM 4672 N N . SER A 1 624 ? -24.561 22.660 24.128 1.00 90.31 624 SER A N 1
ATOM 4673 C CA . SER A 1 624 ? -25.144 21.334 24.254 1.00 90.31 624 SER A CA 1
ATOM 4674 C C . SER A 1 624 ? -25.100 20.566 22.926 1.00 90.31 624 SER A C 1
ATOM 4676 O O . SER A 1 624 ? -25.206 21.139 21.842 1.00 90.31 624 SER A O 1
ATOM 4678 N N . THR A 1 625 ? -24.902 19.255 23.006 1.00 91.31 625 THR A N 1
ATOM 4679 C CA . THR A 1 625 ? -24.727 18.354 21.864 1.00 91.31 625 THR A CA 1
ATOM 4680 C C . THR A 1 625 ? -25.331 16.983 22.158 1.00 91.31 625 THR A C 1
ATOM 4682 O O . THR A 1 625 ? -25.611 16.657 23.314 1.00 91.31 625 THR A O 1
ATOM 4685 N N . ALA A 1 626 ? -25.560 16.199 21.108 1.00 91.44 626 ALA A N 1
ATOM 4686 C CA . ALA A 1 626 ? -25.981 14.809 21.213 1.00 91.44 626 ALA A CA 1
ATOM 4687 C C . ALA A 1 626 ? -24.775 13.863 21.260 1.00 91.44 626 ALA A C 1
ATOM 4689 O O . ALA A 1 626 ? -23.660 14.238 20.880 1.00 91.44 626 ALA A O 1
ATOM 4690 N N . PHE A 1 627 ? -25.006 12.645 21.739 1.00 90.62 627 PHE A N 1
ATOM 4691 C CA . PHE A 1 627 ? -23.982 11.615 21.876 1.00 90.62 627 PHE A CA 1
ATOM 4692 C C . PHE A 1 627 ? -23.794 10.839 20.572 1.00 90.62 627 PHE A C 1
ATOM 4694 O O . PHE A 1 627 ? -24.762 10.500 19.908 1.00 90.62 627 PHE A O 1
ATOM 4701 N N . SER A 1 628 ? -22.557 10.499 20.235 1.00 88.88 628 SER A N 1
ATOM 4702 C CA . SER A 1 628 ? -22.230 9.648 19.094 1.00 88.88 628 SER A CA 1
ATOM 4703 C C . SER A 1 628 ? -21.539 8.374 19.564 1.00 88.88 628 SER A C 1
ATOM 4705 O O . SER A 1 628 ? -20.834 8.364 20.572 1.00 88.88 628 SER A O 1
ATOM 4707 N N . THR A 1 629 ? -21.707 7.292 18.801 1.00 86.81 629 THR A N 1
ATOM 4708 C CA . THR A 1 629 ? -20.967 6.040 19.027 1.00 86.81 629 THR A CA 1
ATOM 4709 C C . THR A 1 629 ? -19.467 6.322 19.157 1.00 86.81 629 THR A C 1
ATOM 4711 O O . THR A 1 629 ? -18.899 7.052 18.348 1.00 86.81 629 THR A O 1
ATOM 4714 N N . GLY A 1 630 ? -18.832 5.734 20.172 1.00 86.06 630 GLY A N 1
ATOM 4715 C CA . GLY A 1 630 ? -17.414 5.916 20.474 1.00 86.06 630 GLY A CA 1
ATOM 4716 C C . GLY A 1 630 ? -17.096 7.077 21.418 1.00 86.06 630 GLY A C 1
ATOM 4717 O O . GLY A 1 630 ? -16.037 7.034 22.036 1.00 86.06 630 GLY A O 1
ATOM 4718 N N . ASP A 1 631 ? -17.992 8.055 21.611 1.00 90.50 631 ASP A N 1
ATOM 4719 C CA . ASP A 1 631 ? -17.762 9.150 22.564 1.00 90.50 631 ASP 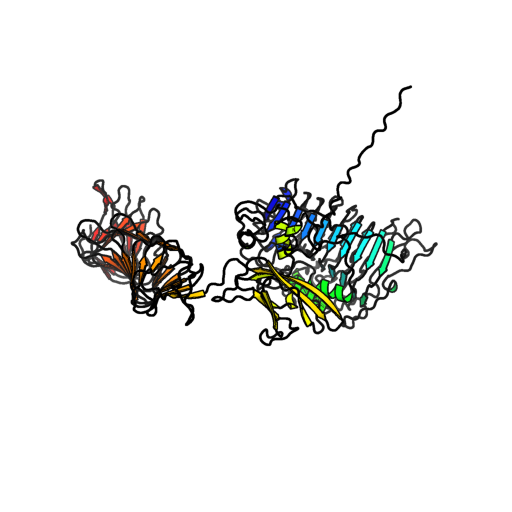A CA 1
ATOM 4720 C C . ASP A 1 631 ? -17.529 8.616 23.992 1.00 90.50 631 ASP A C 1
ATOM 4722 O O . ASP A 1 631 ? -18.105 7.606 24.418 1.00 90.50 631 ASP A O 1
ATOM 4726 N N . THR A 1 632 ? -16.691 9.316 24.753 1.00 91.19 632 THR A N 1
ATOM 4727 C CA . THR A 1 632 ? -16.531 9.115 26.193 1.00 91.19 632 THR A CA 1
ATOM 4728 C C . THR A 1 632 ? -17.630 9.870 26.931 1.00 91.19 632 THR A C 1
ATOM 4730 O O . THR A 1 632 ? -17.854 11.054 26.685 1.00 91.19 632 THR A O 1
ATOM 4733 N N . ALA A 1 633 ? -18.288 9.205 27.876 1.00 91.88 633 ALA A N 1
ATOM 4734 C CA . ALA A 1 633 ? -19.382 9.769 28.655 1.00 91.88 633 ALA A CA 1
ATOM 4735 C C . ALA A 1 633 ? -18.982 10.014 30.119 1.00 91.88 633 ALA A C 1
ATOM 4737 O O . ALA A 1 633 ? -18.726 9.071 30.865 1.00 91.88 633 ALA A O 1
ATOM 4738 N N . LEU A 1 634 ? -18.982 11.271 30.559 1.00 92.38 634 LEU A N 1
ATOM 4739 C CA . LEU A 1 634 ? -18.715 11.693 31.934 1.00 92.38 634 LEU A CA 1
ATOM 4740 C C . LEU A 1 634 ? -20.009 12.101 32.647 1.00 92.38 634 LEU A C 1
ATOM 4742 O O . LEU A 1 634 ? -20.692 13.031 32.227 1.00 92.38 634 LEU A O 1
ATOM 4746 N N . PHE A 1 635 ? -20.288 11.471 33.783 1.00 91.12 635 PHE A N 1
ATOM 4747 C CA . PHE A 1 635 ? -21.362 11.822 34.708 1.00 91.12 635 PHE A CA 1
ATOM 4748 C C . PHE A 1 635 ? -20.761 12.300 36.030 1.00 91.12 635 PHE A C 1
ATOM 4750 O O . PHE A 1 635 ? -20.076 11.537 36.713 1.00 91.12 635 PHE A O 1
ATOM 4757 N N . ASP A 1 636 ? -21.024 13.553 36.402 1.00 90.88 636 ASP A N 1
ATOM 4758 C CA . ASP A 1 636 ? -20.577 14.131 37.673 1.00 90.88 636 ASP A CA 1
ATOM 4759 C C . ASP A 1 636 ? -21.586 15.132 38.259 1.00 90.88 636 ASP A C 1
ATOM 4761 O O . ASP A 1 636 ? -22.729 15.231 37.807 1.00 90.88 636 ASP A O 1
ATOM 4765 N N . ASP A 1 637 ? -21.183 15.897 39.273 1.00 90.62 637 ASP A N 1
ATOM 4766 C CA . ASP A 1 637 ? -22.065 16.821 39.994 1.00 90.62 637 ASP A CA 1
ATOM 4767 C C . ASP A 1 637 ? -22.618 17.974 39.135 1.00 90.62 637 ASP A C 1
ATOM 4769 O O . ASP A 1 637 ? -23.563 18.651 39.552 1.00 90.62 637 ASP A O 1
ATOM 4773 N N . ARG A 1 638 ? -22.107 18.175 37.914 1.00 91.31 638 ARG A N 1
ATOM 4774 C CA . ARG A 1 638 ? -22.559 19.220 36.982 1.00 91.31 638 ARG A CA 1
ATOM 4775 C C . ARG A 1 638 ? -23.794 18.824 36.166 1.00 91.31 638 ARG A C 1
ATOM 4777 O O . ARG A 1 638 ? -24.454 19.720 35.645 1.00 91.31 638 ARG A O 1
ATOM 4784 N N . GLY A 1 639 ? -24.110 17.533 36.041 1.00 91.19 639 GLY A N 1
ATOM 4785 C CA . GLY A 1 639 ? -25.219 17.036 35.211 1.00 91.19 639 GLY A CA 1
ATOM 4786 C C . GLY A 1 639 ? -26.546 16.842 35.954 1.00 91.19 639 GLY A C 1
ATOM 4787 O O . GLY A 1 639 ? -26.582 16.753 37.183 1.00 91.19 639 GLY A O 1
ATOM 4788 N N . SER A 1 640 ? -27.662 16.786 35.225 1.00 92.00 640 SER A N 1
ATOM 4789 C CA . SER A 1 640 ? -28.988 16.472 35.767 1.00 92.00 640 SER A CA 1
ATOM 4790 C C . SER A 1 640 ? -29.141 14.971 36.010 1.00 92.00 640 SER A C 1
ATOM 4792 O O . SER A 1 640 ? -28.955 14.170 35.098 1.00 92.00 640 SER A O 1
ATOM 4794 N N . ALA A 1 641 ? -29.519 14.594 37.232 1.00 87.38 641 ALA A N 1
ATOM 4795 C CA . ALA A 1 641 ? -29.769 13.205 37.624 1.00 87.38 641 ALA A CA 1
ATOM 4796 C C . ALA A 1 641 ? -31.262 12.879 37.822 1.00 87.38 641 ALA A C 1
ATOM 4798 O O . ALA A 1 641 ? -31.597 11.774 38.247 1.00 87.38 641 ALA A O 1
ATOM 4799 N N . SER A 1 642 ? -32.154 13.842 37.558 1.00 87.50 642 SER A N 1
ATOM 4800 C CA . SER A 1 642 ? -33.601 13.668 37.696 1.00 87.50 642 SER A CA 1
ATOM 4801 C C . SER A 1 642 ? -34.331 14.279 36.494 1.00 87.50 642 SER A C 1
ATOM 4803 O O . SER A 1 642 ? -34.105 15.462 36.223 1.00 87.50 642 SER A O 1
ATOM 4805 N N . PRO A 1 643 ? -35.188 13.518 35.783 1.00 88.75 643 PRO A N 1
ATOM 4806 C CA . PRO A 1 643 ? -35.479 12.088 35.983 1.00 88.75 643 PRO A CA 1
ATOM 4807 C C . PRO A 1 643 ? -34.299 11.177 35.580 1.00 88.75 643 PRO A C 1
ATOM 4809 O O . PRO A 1 643 ? -33.200 11.662 35.325 1.00 88.75 643 PRO A O 1
ATOM 4812 N N . ALA A 1 644 ? -34.478 9.853 35.579 1.00 87.88 644 ALA A N 1
ATOM 4813 C CA . ALA A 1 644 ? -33.411 8.908 35.224 1.00 87.88 644 ALA A CA 1
ATOM 4814 C C . ALA A 1 644 ? -32.806 9.189 33.832 1.00 87.88 644 ALA A C 1
ATOM 4816 O O . ALA A 1 644 ? -33.501 9.656 32.932 1.00 87.88 644 ALA A O 1
ATOM 4817 N N . VAL A 1 645 ? -31.524 8.860 33.653 1.00 90.69 645 VAL A N 1
ATOM 4818 C CA . VAL A 1 645 ? -30.864 8.848 32.342 1.00 90.69 645 VAL A CA 1
ATOM 4819 C C . VAL A 1 645 ? -31.440 7.682 31.542 1.00 90.69 645 VAL A C 1
ATOM 4821 O O . VAL A 1 645 ? -31.229 6.520 31.892 1.00 90.69 645 VAL A O 1
ATOM 4824 N N . ASN A 1 646 ? -32.205 7.983 30.498 1.00 88.44 646 ASN A N 1
ATOM 4825 C CA . ASN A 1 646 ? -32.981 6.989 29.763 1.00 88.44 646 ASN A CA 1
ATOM 4826 C C . ASN A 1 646 ? -32.357 6.677 28.404 1.00 88.44 646 ASN A C 1
ATOM 4828 O O . ASN A 1 646 ? -32.063 7.584 27.630 1.00 88.44 646 ASN A O 1
ATOM 4832 N N . THR A 1 647 ? -32.250 5.392 28.073 1.00 86.75 647 THR A N 1
ATOM 4833 C CA . THR A 1 647 ? -31.909 4.931 26.717 1.00 86.75 647 THR A CA 1
ATOM 4834 C C . THR A 1 647 ? -33.047 4.094 26.142 1.00 86.75 647 THR A C 1
ATOM 4836 O O . THR A 1 647 ? -33.668 3.292 26.842 1.00 86.75 647 THR A O 1
ATOM 4839 N N . THR A 1 648 ? -33.327 4.253 24.853 1.00 86.38 648 THR A N 1
ATOM 4840 C CA . THR A 1 648 ? -34.324 3.441 24.130 1.00 86.38 648 THR A CA 1
ATOM 4841 C C . THR A 1 648 ? -33.683 2.376 23.241 1.00 86.38 648 THR A C 1
ATOM 4843 O O . THR A 1 648 ? -34.350 1.415 22.868 1.00 86.38 648 THR A O 1
ATOM 4846 N N . ALA A 1 649 ? -32.389 2.523 22.947 1.00 86.06 649 ALA A N 1
ATOM 4847 C CA . ALA A 1 649 ? -31.561 1.610 22.166 1.00 86.06 649 ALA A CA 1
ATOM 4848 C C . ALA A 1 649 ? -30.173 1.478 22.810 1.00 86.06 649 ALA A C 1
ATOM 4850 O O . ALA A 1 649 ? -29.774 2.337 23.605 1.00 86.06 649 ALA A O 1
ATOM 4851 N N . ALA A 1 650 ? -29.442 0.416 22.468 1.00 84.81 650 ALA A N 1
ATOM 4852 C CA . ALA A 1 650 ? -28.082 0.210 22.953 1.00 84.81 650 ALA A CA 1
ATOM 4853 C C . ALA A 1 650 ? -27.162 1.366 22.523 1.00 84.81 650 ALA A C 1
ATOM 4855 O O . ALA A 1 650 ? -27.113 1.728 21.350 1.00 84.81 650 ALA A O 1
ATOM 4856 N N . GLN A 1 651 ? -26.454 1.948 23.488 1.00 87.31 651 GLN A N 1
ATOM 4857 C CA . GLN A 1 651 ? -25.447 2.982 23.289 1.00 87.31 651 GLN A CA 1
ATOM 4858 C C . GLN A 1 651 ? -24.057 2.352 23.393 1.00 87.31 651 GLN A C 1
ATOM 4860 O O . GLN A 1 651 ? -23.798 1.526 24.270 1.00 87.31 651 GLN A O 1
ATOM 4865 N N . THR A 1 652 ? -23.143 2.767 22.526 1.00 87.44 652 THR A N 1
ATOM 4866 C CA . THR A 1 652 ? -21.791 2.200 22.382 1.00 87.44 652 THR A CA 1
ATOM 4867 C C . THR A 1 652 ? -20.715 3.255 22.690 1.00 87.44 652 THR A C 1
ATOM 4869 O O . THR A 1 652 ? -19.973 3.665 21.796 1.00 87.44 652 THR A O 1
ATOM 4872 N N . PRO A 1 653 ? -20.620 3.752 23.940 1.00 88.50 653 PRO A N 1
ATOM 4873 C CA . PRO A 1 653 ? -19.557 4.676 24.332 1.00 88.50 653 PRO A CA 1
ATOM 4874 C C . PRO A 1 653 ? -18.178 4.030 24.269 1.00 88.50 653 PRO A C 1
ATOM 4876 O O . PRO A 1 653 ? -18.028 2.834 24.519 1.00 88.50 653 PRO A O 1
ATOM 4879 N N . GLY A 1 654 ? -17.160 4.844 23.983 1.00 86.81 654 GLY A N 1
ATOM 4880 C CA . GLY A 1 654 ? -15.761 4.426 24.068 1.00 86.81 654 GLY A CA 1
ATOM 4881 C C . GLY A 1 654 ? -15.334 4.188 25.517 1.00 86.81 654 GLY A C 1
ATOM 4882 O O . GLY A 1 654 ? -14.562 3.276 25.799 1.00 86.81 654 GLY A O 1
ATOM 4883 N N . SER A 1 655 ? -15.880 4.965 26.455 1.00 87.56 655 SER A N 1
ATOM 4884 C CA . SER A 1 655 ? -15.813 4.703 27.895 1.00 87.56 655 SER A CA 1
ATOM 4885 C C . SER A 1 655 ? -16.891 5.489 28.642 1.00 87.56 655 SER A C 1
ATOM 4887 O O . SER A 1 655 ? -17.458 6.447 28.111 1.00 87.56 655 SER A O 1
ATOM 4889 N N . VAL A 1 656 ? -17.188 5.091 29.879 1.00 88.25 656 VAL A N 1
ATOM 4890 C CA . VAL A 1 656 ? -18.129 5.810 30.744 1.00 88.25 656 VAL A CA 1
ATOM 4891 C C . VAL A 1 656 ? -17.477 6.038 32.102 1.00 88.25 656 VAL A C 1
ATOM 4893 O O . VAL A 1 656 ? -17.021 5.092 32.737 1.00 88.25 656 VAL A O 1
ATOM 4896 N N . LEU A 1 657 ? -17.443 7.279 32.577 1.00 87.88 657 LEU A N 1
ATOM 4897 C CA . LEU A 1 657 ? -16.955 7.638 33.906 1.00 87.88 657 LEU A CA 1
ATOM 4898 C C . LEU A 1 657 ? -18.098 8.233 34.724 1.00 87.88 657 LEU A C 1
ATOM 4900 O O . LEU A 1 657 ? -18.645 9.273 34.373 1.00 87.88 657 LEU A O 1
ATOM 4904 N N . VAL A 1 658 ? -18.423 7.596 35.847 1.00 87.12 658 VAL A N 1
ATOM 4905 C CA . VAL A 1 658 ? -19.366 8.124 36.837 1.00 87.12 658 VAL A CA 1
ATOM 4906 C C . VAL A 1 658 ? -18.585 8.489 38.100 1.00 87.12 658 VAL A C 1
ATOM 4908 O O . VAL A 1 658 ? -17.949 7.631 38.716 1.00 87.12 658 VAL A O 1
ATOM 4911 N N . THR A 1 659 ? -18.616 9.766 38.477 1.00 85.81 659 THR A N 1
ATOM 4912 C CA . THR A 1 659 ? -17.826 10.334 39.581 1.00 85.81 659 THR A CA 1
ATOM 4913 C C . THR A 1 659 ? -18.591 11.448 40.310 1.00 85.81 659 THR A C 1
ATOM 4915 O O . THR A 1 659 ? -19.734 11.741 39.972 1.00 85.81 659 THR A O 1
ATOM 4918 N N . GLY A 1 660 ? -17.982 12.063 41.326 1.00 84.25 660 GLY A N 1
ATOM 4919 C CA . GLY A 1 660 ? -18.588 13.126 42.135 1.00 84.25 660 GLY A CA 1
ATOM 4920 C C . GLY A 1 660 ? -19.330 12.605 43.367 1.00 84.25 660 GLY A C 1
ATOM 4921 O O . GLY A 1 660 ? -18.979 11.563 43.921 1.00 84.25 660 GLY A O 1
ATOM 4922 N N . THR A 1 661 ? -20.337 13.354 43.810 1.00 84.06 661 THR A N 1
ATOM 4923 C CA . THR A 1 661 ? -21.199 13.044 44.965 1.00 84.06 661 THR A CA 1
ATOM 4924 C C . THR A 1 661 ? -22.645 12.731 44.559 1.00 84.06 661 THR A C 1
ATOM 4926 O O . THR A 1 661 ? -23.397 12.131 45.326 1.00 84.06 661 THR A O 1
ATOM 4929 N N . LYS A 1 662 ? -23.046 13.099 43.337 1.00 85.12 662 LYS A N 1
ATOM 4930 C CA . LYS A 1 662 ? -24.394 12.924 42.797 1.00 85.12 662 LYS A CA 1
ATOM 4931 C C . LYS A 1 662 ? -24.629 11.493 42.312 1.00 85.12 662 LYS A C 1
ATOM 4933 O O . LYS A 1 662 ? -23.843 10.927 41.555 1.00 85.12 662 LYS A O 1
ATOM 4938 N N . ASN A 1 663 ? -25.764 10.928 42.713 1.00 83.50 663 ASN A N 1
ATOM 4939 C CA . ASN A 1 663 ? -26.197 9.596 42.296 1.00 83.50 663 ASN A CA 1
ATOM 4940 C C . ASN A 1 663 ? -26.947 9.663 40.966 1.00 83.50 663 ASN A C 1
ATOM 4942 O O . ASN A 1 663 ? -27.835 10.497 40.808 1.00 83.50 663 ASN A O 1
ATOM 4946 N N . TYR A 1 664 ? -26.633 8.750 40.048 1.00 85.19 664 TYR A N 1
ATOM 4947 C CA . TYR A 1 664 ? -27.283 8.652 38.742 1.00 85.19 664 TYR A CA 1
ATOM 4948 C C . TYR A 1 664 ? -28.063 7.339 38.628 1.00 85.19 664 TYR A C 1
ATOM 4950 O O . TYR A 1 664 ? -27.564 6.261 38.956 1.00 85.19 664 TYR A O 1
ATOM 4958 N N . THR A 1 665 ? -29.298 7.436 38.136 1.00 85.81 665 THR A N 1
ATOM 4959 C CA . THR A 1 665 ? -30.130 6.276 37.784 1.00 85.81 665 THR A CA 1
ATOM 4960 C C . THR A 1 665 ? -30.149 6.133 36.273 1.00 85.81 665 THR A C 1
ATOM 4962 O O . THR A 1 665 ? -30.445 7.111 35.590 1.00 85.81 665 THR A O 1
ATOM 4965 N N . PHE A 1 666 ? -29.866 4.934 35.766 1.00 83.75 666 PHE A N 1
ATOM 4966 C CA . PHE A 1 666 ? -29.946 4.611 34.342 1.00 83.75 666 PHE A CA 1
ATOM 4967 C C . PHE A 1 666 ? -31.116 3.657 34.105 1.00 83.75 666 PHE A C 1
ATOM 4969 O O . PHE A 1 666 ? -31.296 2.673 34.831 1.00 83.75 666 PHE A O 1
ATOM 4976 N N . GLY A 1 667 ? -31.929 3.971 33.101 1.00 79.94 667 GLY A N 1
ATOM 4977 C CA . GLY A 1 667 ? -33.153 3.243 32.790 1.00 79.94 667 GLY A CA 1
ATOM 4978 C C . GLY A 1 667 ? -33.491 3.230 31.300 1.00 79.94 667 GLY A C 1
ATOM 4979 O O . GLY A 1 667 ? -32.692 3.620 30.443 1.00 79.94 667 GLY A O 1
ATOM 4980 N N . GLY A 1 668 ? -34.706 2.770 31.007 1.00 79.25 668 GLY A N 1
ATOM 4981 C CA . GLY A 1 668 ? -35.218 2.580 29.650 1.00 79.25 668 GLY A CA 1
ATOM 4982 C C . GLY A 1 668 ? -34.984 1.167 29.105 1.00 79.25 668 GLY A C 1
ATOM 4983 O O . GLY A 1 668 ? -34.421 0.313 29.784 1.00 79.25 668 GLY A O 1
ATOM 4984 N N . THR A 1 669 ? -35.467 0.910 27.886 1.00 78.94 669 THR A N 1
ATOM 4985 C CA . THR A 1 669 ? -35.407 -0.410 27.223 1.00 78.94 669 THR A CA 1
ATOM 4986 C C . THR A 1 669 ? -34.077 -0.686 26.516 1.00 78.94 669 THR A C 1
ATOM 4988 O O . THR A 1 669 ? -33.891 -1.777 25.984 1.00 78.94 669 THR A O 1
ATOM 4991 N N . GLY A 1 670 ? -33.181 0.305 26.455 1.00 79.94 670 GLY A N 1
ATOM 4992 C CA . GLY A 1 670 ? -31.854 0.185 25.855 1.00 79.94 670 GLY A CA 1
ATOM 4993 C C . GLY A 1 670 ? -30.786 -0.394 26.796 1.00 79.94 670 GLY A C 1
ATOM 4994 O O . GLY A 1 670 ? -31.059 -1.181 27.706 1.00 79.94 670 GLY A O 1
ATOM 4995 N N . GLY A 1 671 ? -29.533 -0.006 26.554 1.00 79.12 671 GLY A N 1
ATOM 4996 C CA . GLY A 1 671 ? -28.370 -0.480 27.307 1.00 79.12 671 GLY A CA 1
ATOM 4997 C C . GLY A 1 671 ? -27.095 0.301 26.987 1.00 79.12 671 GLY A C 1
ATOM 4998 O O . GLY A 1 671 ? -27.080 1.115 26.068 1.00 79.12 671 GLY A O 1
ATOM 4999 N N . ILE A 1 672 ? -26.014 0.025 27.716 1.00 80.31 672 ILE A N 1
ATOM 5000 C CA . ILE A 1 672 ? -24.640 0.357 27.308 1.00 80.31 672 ILE A CA 1
ATOM 5001 C C . ILE A 1 672 ? -23.995 -0.948 26.854 1.00 80.31 672 ILE A C 1
ATOM 5003 O O . ILE A 1 672 ? -23.930 -1.900 27.630 1.00 80.31 672 ILE A O 1
ATOM 5007 N N . SER A 1 673 ? -23.530 -0.992 25.609 1.00 75.94 673 SER A N 1
ATOM 5008 C CA . SER A 1 673 ? -22.882 -2.153 24.993 1.00 75.94 673 SER A CA 1
ATOM 5009 C C . SER A 1 673 ? -21.455 -1.811 24.550 1.00 75.94 673 SER A C 1
ATOM 5011 O O . SER A 1 673 ? -21.117 -1.929 23.373 1.00 75.94 673 SER A O 1
ATOM 5013 N N . SER A 1 674 ? -20.628 -1.306 25.469 1.00 65.38 674 SER A N 1
ATOM 5014 C CA . SER A 1 674 ? -19.265 -0.852 25.168 1.00 65.38 674 SER A CA 1
ATOM 5015 C C . SER A 1 674 ? -18.227 -1.960 25.339 1.00 65.38 674 SER A C 1
ATOM 5017 O O . SER A 1 674 ? -18.282 -2.725 26.296 1.00 65.38 674 SER A O 1
ATOM 5019 N N . THR A 1 675 ? -17.196 -1.981 24.493 1.00 61.47 675 THR A N 1
ATOM 5020 C CA . THR A 1 675 ? -15.931 -2.682 24.797 1.00 61.47 675 THR A CA 1
ATOM 5021 C C . THR A 1 675 ? -15.073 -1.919 25.816 1.00 61.47 675 THR A C 1
ATOM 5023 O O . THR A 1 675 ? -14.158 -2.495 26.401 1.00 61.47 675 THR A O 1
ATOM 5026 N N . GLY A 1 676 ? -15.379 -0.637 26.039 1.00 63.94 676 GLY A N 1
ATOM 5027 C CA . GLY A 1 676 ? -14.703 0.248 26.981 1.00 63.94 676 GLY A CA 1
ATOM 5028 C C . GLY A 1 676 ? -15.005 0.000 28.458 1.00 63.94 676 GLY A C 1
ATOM 5029 O O . GLY A 1 676 ? -15.809 -0.852 28.835 1.00 63.94 676 GLY A O 1
ATOM 5030 N N . THR A 1 677 ? -14.348 0.779 29.318 1.00 74.38 677 THR A N 1
ATOM 5031 C CA . THR A 1 677 ? -14.480 0.673 30.778 1.00 74.38 677 THR A CA 1
ATOM 5032 C C . THR A 1 677 ? -15.592 1.589 31.293 1.00 74.38 677 THR A C 1
ATOM 5034 O O . THR A 1 677 ? -15.582 2.791 31.016 1.00 74.38 677 THR A O 1
ATOM 5037 N N . LEU A 1 678 ? -16.506 1.043 32.101 1.00 80.25 678 LEU A N 1
ATOM 5038 C CA . LEU A 1 678 ? -17.354 1.823 33.003 1.00 80.25 678 LEU A CA 1
ATOM 5039 C C . LEU A 1 678 ? -16.573 2.036 34.304 1.00 80.25 678 LEU A C 1
ATOM 5041 O O . LEU A 1 678 ? -16.526 1.157 35.164 1.00 80.25 678 LEU A O 1
ATOM 5045 N N . THR A 1 679 ? -15.933 3.191 34.449 1.00 78.75 679 THR A N 1
ATOM 5046 C CA . THR A 1 679 ? -15.211 3.540 35.673 1.00 78.75 679 THR A CA 1
ATOM 5047 C C . THR A 1 679 ? -16.142 4.236 36.644 1.00 78.75 679 THR A C 1
ATOM 5049 O O . THR A 1 679 ? -16.877 5.165 36.302 1.00 78.75 679 THR A O 1
ATOM 5052 N N . LYS A 1 680 ? -16.072 3.798 37.892 1.00 76.44 680 LYS A N 1
ATOM 5053 C CA . LYS A 1 680 ? -16.873 4.316 38.977 1.00 76.44 680 LYS A CA 1
ATOM 5054 C C . LYS A 1 680 ? -15.948 4.797 40.099 1.00 76.44 680 LYS A C 1
ATOM 5056 O O . LYS A 1 680 ? -15.391 3.997 40.853 1.00 76.44 680 LYS A O 1
ATOM 5061 N N . ALA A 1 681 ? -15.806 6.117 40.199 1.00 70.62 681 ALA A N 1
ATOM 5062 C CA . ALA A 1 681 ? -15.004 6.806 41.210 1.00 70.62 681 ALA A CA 1
ATOM 5063 C C . ALA A 1 681 ? -15.915 7.519 42.237 1.00 70.62 681 ALA A C 1
ATOM 5065 O O . ALA A 1 681 ? -17.048 7.877 41.915 1.00 70.62 681 ALA A O 1
ATOM 5066 N N . GLY A 1 682 ? -15.448 7.698 43.479 1.00 65.31 682 GLY A N 1
ATOM 5067 C CA . GLY A 1 682 ? -16.191 8.391 44.553 1.00 65.31 682 GLY A CA 1
ATOM 5068 C C . GLY A 1 682 ? -17.443 7.671 45.093 1.00 65.31 682 GLY A C 1
ATOM 5069 O O . GLY A 1 682 ? -17.773 6.563 44.667 1.00 65.31 682 GLY A O 1
ATOM 5070 N N . ASP A 1 683 ? -18.167 8.320 46.012 1.00 60.28 683 ASP A N 1
ATOM 5071 C CA . ASP A 1 683 ? -19.284 7.756 46.802 1.00 60.28 683 ASP A CA 1
ATOM 5072 C C . ASP A 1 683 ? -20.637 7.716 46.056 1.00 60.28 683 ASP A C 1
ATOM 5074 O O . ASP A 1 683 ? -21.703 7.770 46.667 1.00 60.28 683 ASP A O 1
ATOM 5078 N N . THR A 1 684 ? -20.644 7.644 44.720 1.00 55.38 684 THR A N 1
ATOM 5079 C CA . THR A 1 684 ? -21.917 7.659 43.969 1.00 55.38 684 THR A CA 1
ATOM 5080 C C . THR A 1 684 ? -22.564 6.269 43.868 1.00 55.38 684 THR A C 1
ATOM 5082 O O . THR A 1 684 ? -21.877 5.240 43.888 1.00 55.38 684 THR A O 1
ATOM 5085 N N . THR A 1 685 ? -23.890 6.231 43.757 1.00 59.78 685 THR A N 1
ATOM 5086 C CA . THR A 1 685 ? -24.703 5.030 43.529 1.00 59.78 685 THR A CA 1
ATOM 5087 C C . THR A 1 685 ? -25.195 5.010 42.085 1.00 59.78 685 THR A C 1
ATOM 5089 O O . THR A 1 685 ? -25.820 5.972 41.639 1.00 59.78 685 THR A O 1
ATOM 5092 N N . LEU A 1 686 ? -24.921 3.920 41.367 1.00 64.38 686 LEU A N 1
ATOM 5093 C CA . LEU A 1 686 ? -25.492 3.634 40.049 1.00 64.38 686 LEU A CA 1
ATOM 5094 C C . LEU A 1 686 ? -26.734 2.753 40.229 1.00 64.38 686 LEU A C 1
ATOM 5096 O O . LEU A 1 686 ? -26.589 1.619 40.672 1.00 64.38 686 LEU A O 1
ATOM 5100 N N . LEU A 1 687 ? -27.932 3.255 39.914 1.00 62.69 687 LEU A N 1
ATOM 5101 C CA . LEU A 1 687 ? -29.177 2.474 39.971 1.00 62.69 687 LEU A CA 1
ATOM 5102 C C . LEU A 1 687 ? -29.527 1.934 38.577 1.00 62.69 687 LEU A C 1
ATOM 5104 O O . LEU A 1 687 ? -29.819 2.721 37.679 1.00 62.69 687 LEU A O 1
ATOM 5108 N N . ASN A 1 688 ? -29.491 0.611 38.398 1.00 64.69 688 ASN A N 1
ATOM 5109 C CA . ASN A 1 688 ? -29.893 -0.071 37.163 1.00 64.69 688 ASN A CA 1
ATOM 5110 C C . ASN A 1 688 ? -31.336 -0.591 37.301 1.00 64.69 688 ASN A C 1
ATOM 5112 O O . ASN A 1 688 ? -31.555 -1.508 38.088 1.00 64.69 688 ASN A O 1
ATOM 5116 N N . ASN A 1 689 ? -32.291 -0.024 36.552 1.00 62.31 689 ASN A N 1
ATOM 5117 C CA . ASN A 1 689 ? -33.714 -0.394 36.596 1.00 62.31 689 ASN A CA 1
ATOM 5118 C C . ASN A 1 689 ? -34.185 -1.093 35.302 1.00 62.31 689 ASN A C 1
ATOM 5120 O O . ASN A 1 689 ? -34.963 -0.523 34.538 1.00 62.31 689 ASN A O 1
ATOM 5124 N N . GLY A 1 690 ? -33.686 -2.306 35.036 1.00 57.25 690 GLY A N 1
ATOM 5125 C CA . GLY A 1 690 ? -34.010 -3.070 33.815 1.00 57.25 690 GLY A CA 1
ATOM 5126 C C . GLY A 1 690 ? -33.163 -2.719 32.585 1.00 57.25 690 GLY A C 1
ATOM 5127 O O . GLY A 1 690 ? -33.495 -3.116 31.473 1.00 57.25 690 GLY A O 1
ATOM 5128 N N . PHE A 1 691 ? -32.066 -1.991 32.789 1.00 67.00 691 PHE A N 1
ATOM 5129 C CA . PHE A 1 691 ? -31.136 -1.539 31.763 1.00 67.00 691 PHE A CA 1
ATOM 5130 C C . PHE A 1 691 ? -29.988 -2.549 31.580 1.00 67.00 691 PHE A C 1
ATOM 5132 O O . PHE A 1 691 ? -29.420 -3.063 32.548 1.00 67.00 691 PHE A O 1
ATOM 5139 N N . THR A 1 692 ? -29.609 -2.846 30.335 1.00 69.19 692 THR A N 1
ATOM 5140 C CA . THR A 1 692 ? -28.528 -3.814 30.078 1.00 69.19 692 THR A CA 1
ATOM 5141 C C . THR A 1 692 ? -27.162 -3.132 30.144 1.00 69.19 692 THR A C 1
ATOM 5143 O O . THR A 1 692 ? -26.865 -2.243 29.350 1.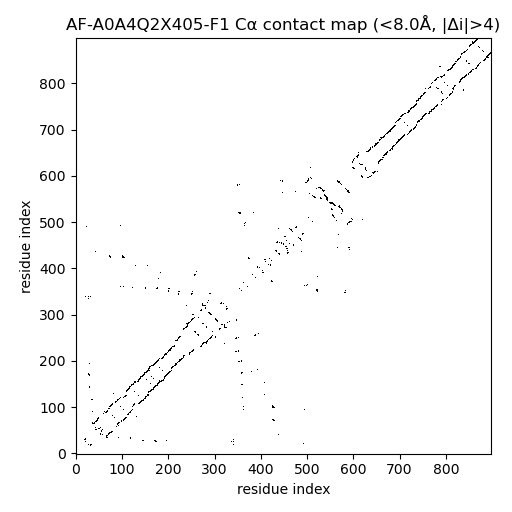00 69.19 692 THR A O 1
ATOM 5146 N N . LEU A 1 693 ? -26.306 -3.581 31.064 1.00 73.06 693 LEU A N 1
ATOM 5147 C CA . LEU A 1 693 ? -24.868 -3.298 31.042 1.00 73.06 693 LEU A CA 1
ATOM 5148 C C . LEU A 1 693 ? -24.186 -4.479 30.344 1.00 73.06 693 LEU A C 1
ATOM 5150 O O . LEU A 1 693 ? -24.152 -5.577 30.897 1.00 73.06 693 LEU A O 1
ATOM 5154 N N . GLY A 1 694 ? -23.706 -4.285 29.119 1.00 64.75 694 GLY A N 1
ATOM 5155 C CA . GLY A 1 694 ? -23.080 -5.322 28.301 1.00 64.75 694 GLY A CA 1
ATOM 5156 C C . GLY A 1 694 ? -21.676 -4.929 27.846 1.00 64.75 694 GLY A C 1
ATOM 5157 O O . GLY A 1 694 ? -21.438 -3.779 27.491 1.00 64.75 694 GLY A O 1
ATOM 5158 N N . GLY A 1 695 ? -20.765 -5.906 27.817 1.00 64.62 695 GLY A N 1
ATOM 5159 C CA . GLY A 1 695 ? -19.386 -5.715 27.355 1.00 64.62 695 GLY A CA 1
ATOM 5160 C C . GLY A 1 695 ? -18.494 -4.927 28.326 1.00 64.62 695 GLY A C 1
ATOM 5161 O O . GLY A 1 695 ? -18.970 -4.249 29.234 1.00 64.62 695 GLY A O 1
ATOM 5162 N N . GLY A 1 696 ? -17.175 -5.059 28.153 1.00 74.94 696 GLY A N 1
ATOM 5163 C CA . GLY A 1 696 ? -16.180 -4.249 28.864 1.00 74.94 696 GLY A CA 1
ATOM 5164 C C . GLY A 1 696 ? -15.979 -4.584 30.350 1.00 74.94 696 GLY A C 1
ATOM 5165 O O . GLY A 1 696 ? -16.347 -5.660 30.830 1.00 74.94 696 GLY A O 1
ATOM 5166 N N . THR A 1 697 ? -15.350 -3.654 31.075 1.00 84.69 697 THR A N 1
ATOM 5167 C CA . THR A 1 697 ? -15.025 -3.783 32.509 1.00 84.69 697 THR A CA 1
ATOM 5168 C C . THR A 1 697 ? -15.714 -2.684 33.316 1.00 84.69 697 THR A C 1
ATOM 5170 O O . THR A 1 697 ? -15.547 -1.502 33.028 1.00 84.69 697 THR A O 1
ATOM 5173 N N . ILE A 1 698 ? -16.438 -3.053 34.371 1.00 86.94 698 ILE A N 1
ATOM 5174 C CA . ILE A 1 698 ? -16.836 -2.156 35.456 1.00 86.94 698 ILE A CA 1
ATOM 5175 C C . ILE A 1 698 ? -15.661 -2.059 36.425 1.00 86.94 698 ILE A C 1
ATOM 5177 O O . ILE A 1 698 ? -15.311 -3.034 37.093 1.00 86.94 698 ILE A O 1
ATOM 5181 N N . ARG A 1 699 ? -15.046 -0.881 36.507 1.00 88.62 699 ARG A N 1
ATOM 5182 C CA . ARG A 1 699 ? -13.885 -0.629 37.359 1.00 88.62 699 ARG A CA 1
ATOM 5183 C C . ARG A 1 699 ? -14.264 0.256 38.541 1.00 88.62 699 ARG A C 1
ATOM 5185 O O . ARG A 1 699 ? -14.642 1.411 38.363 1.00 88.62 699 ARG A O 1
ATOM 5192 N N . PHE A 1 700 ? -14.118 -0.272 39.749 1.00 90.00 700 PHE A N 1
ATOM 5193 C CA . PHE A 1 700 ? -14.256 0.469 40.997 1.00 90.00 700 PHE A CA 1
ATOM 5194 C C . PHE A 1 700 ? -12.891 1.023 41.416 1.00 90.00 700 PHE A C 1
ATOM 5196 O O . PHE A 1 700 ? -12.007 0.266 41.818 1.00 90.00 700 PHE A O 1
ATOM 5203 N N . SER A 1 701 ? -12.737 2.346 41.343 1.00 85.81 701 SER A N 1
ATOM 5204 C CA . SER A 1 701 ? -11.503 3.067 41.699 1.00 85.81 701 SER A CA 1
ATOM 5205 C C . SER A 1 701 ? -11.692 4.028 42.889 1.00 85.81 701 SER A C 1
ATOM 5207 O O . SER A 1 701 ? -10.908 4.954 43.080 1.00 85.81 701 SER A O 1
ATOM 5209 N N . GLY A 1 702 ? -12.777 3.854 43.656 1.00 79.94 702 GLY A N 1
ATOM 5210 C CA . GLY A 1 702 ? -13.155 4.632 44.846 1.00 79.94 702 GLY A CA 1
ATOM 5211 C C . GLY A 1 702 ? -14.196 3.884 45.695 1.00 79.94 702 GLY A C 1
ATOM 5212 O O . GLY A 1 702 ? -14.404 2.702 45.449 1.00 79.94 702 GLY A O 1
ATOM 5213 N N . GLY A 1 703 ? -14.842 4.543 46.670 1.00 79.31 703 GLY A N 1
ATOM 5214 C CA . GLY A 1 703 ? -15.844 3.979 47.608 1.00 79.31 703 GLY A CA 1
ATOM 5215 C C . GLY A 1 703 ? -17.255 3.774 47.033 1.00 79.31 703 GLY A C 1
ATOM 5216 O O . GLY A 1 703 ? -18.262 4.044 47.682 1.00 79.31 703 GLY A O 1
ATOM 5217 N N . ALA A 1 704 ? -17.346 3.345 45.783 1.00 80.19 704 ALA A N 1
ATOM 5218 C CA . ALA A 1 704 ? -18.567 3.430 44.999 1.00 80.19 704 ALA A CA 1
ATOM 5219 C C . ALA A 1 704 ? -19.552 2.268 45.194 1.00 80.19 704 ALA A C 1
ATOM 5221 O O . ALA A 1 704 ? -19.157 1.155 45.535 1.00 80.19 704 ALA A O 1
ATOM 5222 N N . THR A 1 705 ? -20.832 2.502 44.870 1.00 84.56 705 THR A N 1
ATOM 5223 C CA . THR A 1 705 ? -21.886 1.474 44.907 1.00 84.56 705 THR A CA 1
ATOM 5224 C C . THR A 1 705 ? -22.606 1.326 43.562 1.00 84.56 705 THR A C 1
ATOM 5226 O O . THR A 1 705 ? -23.030 2.305 42.953 1.00 84.56 705 THR A O 1
ATOM 5229 N N . LEU A 1 706 ? -22.792 0.093 43.098 1.00 83.88 706 LEU A N 1
ATOM 5230 C CA . LEU A 1 706 ? -23.714 -0.282 42.024 1.00 83.88 706 LEU A CA 1
ATOM 5231 C C . LEU A 1 706 ? -24.924 -0.963 42.663 1.00 83.88 706 LEU A C 1
ATOM 5233 O O . LEU A 1 706 ? -24.772 -1.958 43.357 1.00 83.88 706 LEU A O 1
ATOM 5237 N N . THR A 1 707 ? -26.125 -0.443 42.445 1.00 80.81 707 THR A N 1
ATOM 5238 C CA . THR A 1 707 ? -27.372 -1.045 42.920 1.00 80.81 707 THR A CA 1
ATOM 5239 C C . THR A 1 707 ? -28.230 -1.456 41.728 1.00 80.81 707 THR A C 1
ATOM 5241 O O . THR A 1 707 ? -28.577 -0.643 40.877 1.00 80.81 707 THR A O 1
ATOM 5244 N N . SER A 1 708 ? -28.593 -2.730 41.655 1.00 71.94 708 SER A N 1
ATOM 5245 C CA . SER A 1 708 ? -29.483 -3.269 40.629 1.00 71.94 708 SER A CA 1
ATOM 5246 C C . SER A 1 708 ? -30.902 -3.392 41.195 1.00 71.94 708 SER A C 1
ATOM 5248 O O . SER A 1 708 ? -31.130 -4.180 42.114 1.00 71.94 708 SER A O 1
ATOM 5250 N N . ALA A 1 709 ? -31.866 -2.680 40.615 1.00 63.53 709 ALA A N 1
ATOM 5251 C CA . ALA A 1 709 ? -33.292 -2.841 40.874 1.00 63.53 709 ALA A CA 1
ATOM 5252 C C . ALA A 1 709 ? -33.930 -3.606 39.699 1.00 63.53 709 ALA A C 1
ATOM 5254 O O . ALA A 1 709 ? -33.986 -3.111 38.580 1.00 63.53 709 ALA A O 1
ATOM 5255 N N . HIS A 1 710 ? -34.403 -4.832 39.927 1.00 63.06 710 HIS A N 1
ATOM 5256 C CA . HIS A 1 710 ? -35.116 -5.609 38.908 1.00 63.06 710 HIS A CA 1
ATOM 5257 C C . HIS A 1 710 ? -36.330 -6.303 39.526 1.00 63.06 710 HIS A C 1
ATOM 5259 O O . HIS A 1 710 ? -36.323 -6.605 40.720 1.00 63.06 710 HIS A O 1
ATOM 5265 N N . ASN A 1 711 ? -37.367 -6.549 38.717 1.00 58.53 711 ASN A N 1
ATOM 5266 C CA . ASN A 1 711 ? -38.562 -7.279 39.140 1.00 58.53 711 ASN A CA 1
ATOM 5267 C C . ASN A 1 711 ? -38.216 -8.700 39.643 1.00 58.53 711 ASN A C 1
ATOM 5269 O O . ASN A 1 711 ? -37.246 -9.321 39.210 1.00 58.53 711 ASN A O 1
ATOM 5273 N N . ASN A 1 712 ? -39.027 -9.224 40.565 1.00 62.09 712 ASN A N 1
ATOM 5274 C CA . ASN A 1 712 ? -38.753 -10.476 41.287 1.00 62.09 712 ASN A CA 1
ATOM 5275 C C . ASN A 1 712 ? -38.929 -11.758 40.435 1.00 62.09 712 ASN A C 1
ATOM 5277 O O . ASN A 1 712 ? -38.836 -12.862 40.973 1.00 62.09 712 ASN A O 1
ATOM 5281 N N . SER A 1 713 ? -39.213 -11.646 39.130 1.00 60.44 713 SER A N 1
ATOM 5282 C CA . SER A 1 713 ? -39.605 -12.774 38.271 1.00 60.44 713 SER A CA 1
ATOM 5283 C C . SER A 1 713 ? -38.538 -13.244 37.274 1.00 60.44 713 SER A C 1
ATOM 5285 O O . SER A 1 713 ? -38.657 -14.369 36.790 1.00 60.44 713 SER A O 1
ATOM 5287 N N . THR A 1 714 ? -37.486 -12.466 36.987 1.00 64.94 714 THR A N 1
ATOM 5288 C CA . THR A 1 714 ? -36.422 -12.849 36.032 1.00 64.94 714 THR A CA 1
ATOM 5289 C C . THR A 1 714 ? -35.022 -12.581 36.581 1.00 64.94 714 THR A C 1
ATOM 5291 O O . THR A 1 714 ? -34.817 -11.626 37.325 1.00 64.94 714 THR A O 1
ATOM 5294 N N . ASN A 1 715 ? -34.048 -13.416 36.205 1.00 72.25 715 ASN A N 1
ATOM 5295 C CA . ASN A 1 715 ? -32.641 -13.188 36.537 1.00 72.25 715 ASN A CA 1
ATOM 5296 C C . ASN A 1 715 ? -32.114 -11.980 35.743 1.00 72.25 715 ASN A C 1
ATOM 5298 O O . ASN A 1 715 ? -32.314 -11.928 34.532 1.00 72.25 715 ASN A O 1
ATOM 5302 N N . LEU A 1 716 ? -31.443 -11.033 36.404 1.00 73.81 716 LEU A N 1
ATOM 5303 C CA . LEU A 1 716 ? -30.746 -9.928 35.740 1.00 73.81 716 LEU A CA 1
ATOM 5304 C C . LEU A 1 716 ? -29.301 -10.338 35.395 1.00 73.81 716 LEU A C 1
ATOM 5306 O O . LEU A 1 716 ? -28.486 -10.438 36.318 1.00 73.81 716 LEU A O 1
ATOM 5310 N N . PRO A 1 717 ? -28.950 -10.544 34.113 1.00 77.62 717 PRO A N 1
ATOM 5311 C CA . PRO A 1 717 ? -27.572 -10.803 33.724 1.00 77.62 717 PRO A CA 1
ATOM 5312 C C . PRO A 1 717 ? -26.734 -9.517 33.738 1.00 77.62 717 PRO A C 1
ATOM 5314 O O . PRO A 1 717 ? -27.083 -8.513 33.117 1.00 77.62 717 PRO A O 1
ATOM 5317 N N . LEU A 1 718 ? -25.590 -9.570 34.412 1.00 78.62 718 LEU A N 1
ATOM 5318 C CA . LEU A 1 718 ? -24.520 -8.579 34.377 1.00 78.62 718 LEU A CA 1
ATOM 5319 C C . LEU A 1 718 ? -23.307 -9.227 33.705 1.00 78.62 718 LEU A C 1
ATOM 5321 O O . LEU A 1 718 ? -22.548 -9.982 34.309 1.00 78.62 718 LEU A O 1
ATOM 5325 N N . ASN A 1 719 ? -23.155 -8.940 32.417 1.00 81.25 719 ASN A N 1
ATOM 5326 C CA . ASN A 1 719 ? -22.114 -9.498 31.554 1.00 81.25 719 ASN A CA 1
ATOM 5327 C C . ASN A 1 719 ? -20.712 -8.849 31.627 1.00 81.25 719 ASN A C 1
ATOM 5329 O O . ASN A 1 719 ? -19.767 -9.510 31.195 1.00 81.25 719 ASN A O 1
ATOM 5333 N N . PRO A 1 720 ? -20.514 -7.610 32.123 1.00 84.31 720 PRO A N 1
ATOM 5334 C CA . PRO A 1 720 ? -19.186 -7.004 32.176 1.00 84.31 720 PRO A CA 1
ATOM 5335 C C . PRO A 1 720 ? -18.257 -7.696 33.172 1.00 84.31 720 PRO A C 1
ATOM 5337 O O . PRO A 1 720 ? -18.700 -8.198 34.207 1.00 84.31 720 PRO A O 1
ATOM 5340 N N . ASN A 1 721 ? -16.950 -7.630 32.906 1.00 89.38 721 ASN A N 1
ATOM 5341 C CA . ASN A 1 721 ? -15.942 -7.912 33.927 1.00 89.38 721 ASN A CA 1
ATOM 5342 C C . ASN A 1 721 ? -16.070 -6.892 35.065 1.00 89.38 721 ASN A C 1
ATOM 5344 O O . ASN A 1 721 ? -16.416 -5.739 34.827 1.00 89.38 721 ASN A O 1
ATOM 5348 N N . ILE A 1 722 ? -15.751 -7.278 36.293 1.00 89.94 722 ILE A N 1
ATOM 5349 C CA . ILE A 1 722 ? -15.736 -6.399 37.458 1.00 89.94 722 ILE A CA 1
ATOM 5350 C C . ILE A 1 722 ? -14.325 -6.382 38.039 1.00 89.94 722 ILE A C 1
ATOM 5352 O O . ILE A 1 722 ? -13.744 -7.422 38.355 1.00 89.94 722 ILE A O 1
ATOM 5356 N N . GLN A 1 723 ? -13.778 -5.182 38.206 1.00 92.88 723 GLN A N 1
ATOM 5357 C CA . GLN A 1 723 ? -12.459 -4.957 38.780 1.00 92.88 723 GLN A CA 1
ATOM 5358 C C . GLN A 1 723 ? -12.549 -3.972 39.944 1.00 92.88 723 GLN A C 1
ATOM 5360 O O . GLN A 1 723 ? -13.113 -2.891 39.790 1.00 92.88 723 GLN A O 1
ATOM 5365 N N . VAL A 1 724 ? -11.953 -4.313 41.089 1.00 94.50 724 VAL A N 1
ATOM 5366 C CA . VAL A 1 724 ? -11.781 -3.376 42.211 1.00 94.50 724 VAL A CA 1
ATOM 5367 C C . VAL A 1 724 ? -10.302 -3.066 42.407 1.00 94.50 724 VAL A C 1
ATOM 5369 O O . VAL A 1 724 ? -9.500 -3.948 42.729 1.00 94.50 724 VAL A O 1
ATOM 5372 N N . ASP A 1 725 ? -9.936 -1.801 42.228 1.00 93.75 725 ASP A N 1
ATOM 5373 C CA . ASP A 1 725 ? -8.549 -1.354 42.323 1.00 93.75 725 ASP A CA 1
ATOM 5374 C C . ASP A 1 725 ? -7.981 -1.548 43.729 1.00 93.75 725 ASP A C 1
ATOM 5376 O O . ASP A 1 725 ? -8.694 -1.452 44.729 1.00 93.75 725 ASP A O 1
ATOM 5380 N N . ALA A 1 726 ? -6.675 -1.808 43.820 1.00 93.94 726 ALA A N 1
ATOM 5381 C CA . ALA A 1 726 ? -5.998 -1.913 45.108 1.00 93.94 726 ALA A CA 1
ATOM 5382 C C . ALA A 1 726 ? -6.218 -0.637 45.941 1.00 93.94 726 ALA A C 1
ATOM 5384 O O . ALA A 1 726 ? -6.082 0.477 45.439 1.00 93.94 726 ALA A O 1
ATOM 5385 N N . GLY A 1 727 ? -6.599 -0.805 47.210 1.00 91.44 727 GLY A N 1
ATOM 5386 C CA . GLY A 1 727 ? -6.947 0.305 48.107 1.00 91.44 727 GLY A CA 1
ATOM 5387 C C . GLY A 1 727 ? -8.342 0.918 47.897 1.00 91.44 727 GLY A C 1
ATOM 5388 O O . GLY A 1 727 ? -8.742 1.762 48.693 1.00 91.44 727 GLY A O 1
ATOM 5389 N N . SER A 1 728 ? -9.102 0.490 46.884 1.00 93.19 728 SER A N 1
ATOM 5390 C CA . SER A 1 728 ? -10.482 0.943 46.641 1.00 93.19 728 SER A CA 1
ATOM 5391 C C . SER A 1 728 ? -11.519 0.001 47.258 1.00 93.19 728 SER A C 1
ATOM 5393 O O . SER A 1 728 ? -11.208 -1.140 47.605 1.00 93.19 728 SER A O 1
ATOM 5395 N N . THR A 1 729 ? -12.766 0.471 47.386 1.00 92.06 729 THR A N 1
ATOM 5396 C CA . THR A 1 729 ? -13.899 -0.342 47.856 1.00 92.06 729 THR A CA 1
ATOM 5397 C C . THR A 1 729 ? -15.047 -0.306 46.850 1.00 92.06 729 THR A C 1
ATOM 5399 O O . THR A 1 729 ? -15.727 0.706 46.726 1.00 92.06 729 THR A O 1
ATOM 5402 N N . GLY A 1 730 ? -15.295 -1.413 46.156 1.00 91.31 730 GLY A N 1
ATOM 5403 C CA . GLY A 1 730 ? -16.437 -1.553 45.254 1.00 91.31 730 GLY A CA 1
ATOM 5404 C C . GLY A 1 730 ? -17.604 -2.241 45.949 1.00 91.31 730 GLY A C 1
ATOM 5405 O O . GLY A 1 730 ? -17.422 -3.318 46.509 1.00 91.31 730 GLY A O 1
ATOM 5406 N N . ASN A 1 731 ? -18.799 -1.656 45.902 1.00 89.75 731 ASN A N 1
ATOM 5407 C CA . ASN A 1 731 ? -20.020 -2.262 46.431 1.00 89.75 731 ASN A CA 1
ATOM 5408 C C . ASN A 1 731 ? -20.975 -2.619 45.288 1.00 89.75 731 ASN A C 1
ATOM 5410 O O . ASN A 1 731 ? -21.219 -1.794 44.408 1.00 89.75 731 ASN A O 1
ATOM 5414 N N . ILE A 1 732 ? -21.563 -3.813 45.321 1.00 86.88 732 ILE A N 1
ATOM 5415 C CA . ILE A 1 732 ? -22.662 -4.214 44.443 1.00 86.88 732 ILE A CA 1
ATOM 5416 C C . ILE A 1 732 ? -23.829 -4.705 45.299 1.00 86.88 732 ILE A C 1
ATOM 5418 O O . ILE A 1 732 ? -23.741 -5.740 45.955 1.00 86.88 732 ILE A O 1
ATOM 5422 N N . ASN A 1 733 ? -24.942 -3.982 45.232 1.00 84.25 733 ASN A N 1
ATOM 5423 C CA . ASN A 1 733 ? -26.222 -4.349 45.820 1.00 84.25 733 ASN A CA 1
ATOM 5424 C C . ASN A 1 733 ? -27.115 -4.929 44.725 1.00 84.25 733 ASN A C 1
ATOM 5426 O O . ASN A 1 733 ? -27.561 -4.212 43.829 1.00 84.25 733 ASN A O 1
ATOM 5430 N N . LEU A 1 734 ? -27.352 -6.234 44.764 1.00 78.38 734 LEU A N 1
ATOM 5431 C CA . LEU A 1 734 ? -28.073 -6.925 43.699 1.00 78.38 734 LEU A CA 1
ATOM 5432 C C . LEU A 1 734 ? -29.582 -6.948 43.950 1.00 78.38 734 LEU A C 1
ATOM 5434 O O . LEU A 1 734 ? -30.051 -6.730 45.067 1.00 78.38 734 LEU A O 1
ATOM 5438 N N . SER A 1 735 ? -30.346 -7.213 42.889 1.00 72.88 735 SER A N 1
ATOM 5439 C CA . SER A 1 735 ? -31.767 -7.536 43.009 1.00 72.88 735 SER A CA 1
ATOM 5440 C C . SER A 1 735 ? -31.936 -8.941 43.599 1.00 72.88 735 SER A C 1
ATOM 5442 O O . SER A 1 735 ? -30.971 -9.670 43.832 1.00 72.88 735 SER A O 1
ATOM 5444 N N . GLN A 1 736 ? -33.182 -9.358 43.825 1.00 75.00 736 GLN A N 1
ATOM 5445 C CA . GLN A 1 736 ? -33.477 -10.693 44.342 1.00 75.00 736 GLN A CA 1
ATOM 5446 C C . GLN A 1 736 ? -32.992 -11.831 43.429 1.00 75.00 736 GLN A C 1
ATOM 5448 O O . GLN A 1 736 ? -32.813 -12.947 43.909 1.00 75.00 736 GLN A O 1
ATOM 5453 N N . ARG A 1 737 ? -32.773 -11.576 42.135 1.00 77.00 737 ARG A N 1
ATOM 5454 C CA . ARG A 1 737 ? -32.270 -12.558 41.169 1.00 77.00 737 ARG A CA 1
ATOM 5455 C C . ARG A 1 737 ? -31.295 -11.895 40.197 1.00 77.00 737 ARG A C 1
ATOM 5457 O O . ARG A 1 737 ? -31.728 -11.174 39.301 1.00 77.00 737 ARG A O 1
ATOM 5464 N N . ALA A 1 738 ? -29.997 -12.152 40.347 1.00 78.88 738 ALA A N 1
ATOM 5465 C CA . ALA A 1 738 ? -28.952 -11.559 39.503 1.00 78.88 738 ALA A CA 1
ATOM 5466 C C . ALA A 1 738 ? -27.846 -12.562 39.144 1.00 78.88 738 ALA A C 1
ATOM 5468 O O . ALA A 1 738 ? -27.607 -13.509 39.892 1.00 78.88 738 ALA A O 1
ATOM 5469 N N . GLU A 1 739 ? -27.163 -12.337 38.021 1.00 83.19 739 GLU A N 1
ATOM 5470 C CA . GLU A 1 739 ? -26.079 -13.186 37.507 1.00 83.19 739 GLU A CA 1
ATOM 5471 C C . GLU A 1 739 ? -24.863 -12.326 37.151 1.00 83.19 739 GLU A C 1
ATOM 5473 O O . GLU A 1 739 ? -24.973 -11.416 36.336 1.00 83.19 739 GLU A O 1
ATOM 5478 N N . LEU A 1 740 ? -23.709 -12.585 37.764 1.00 85.88 740 LEU A N 1
ATOM 5479 C CA . LEU A 1 740 ? -22.436 -11.935 37.447 1.00 85.88 740 LEU A CA 1
ATOM 5480 C C . LEU A 1 740 ? -21.651 -12.834 36.481 1.00 85.88 740 LEU A C 1
ATOM 5482 O O . LEU A 1 740 ? -20.926 -13.736 36.906 1.00 85.88 740 LEU A O 1
ATOM 5486 N N . ASN A 1 741 ? -21.817 -12.582 35.182 1.00 85.88 741 ASN A N 1
ATOM 5487 C CA . ASN A 1 741 ? -21.277 -13.407 34.099 1.00 85.88 741 ASN A CA 1
ATOM 5488 C C . ASN A 1 741 ? -19.829 -13.069 33.726 1.00 85.88 741 ASN A C 1
ATOM 5490 O O . ASN A 1 741 ? -19.079 -13.956 33.317 1.00 85.88 741 ASN A O 1
ATOM 5494 N N . GLY A 1 742 ? -19.417 -11.808 33.873 1.00 87.56 742 GLY A N 1
ATOM 5495 C CA . GLY A 1 742 ? -18.037 -11.397 33.614 1.00 87.56 742 GLY A CA 1
ATOM 5496 C C . GLY A 1 742 ? -17.080 -11.735 34.759 1.00 87.56 742 GLY A C 1
ATOM 5497 O O . GLY A 1 742 ? -17.490 -11.996 35.890 1.00 87.56 742 GLY A O 1
ATOM 5498 N N . SER A 1 743 ? -15.778 -11.742 34.463 1.00 91.25 743 SER A N 1
ATOM 5499 C CA . SER A 1 743 ? -14.742 -12.075 35.451 1.00 91.25 743 SER A CA 1
ATOM 5500 C C . SER A 1 743 ? -14.689 -11.081 36.616 1.00 91.25 743 SER A C 1
ATOM 5502 O O . SER A 1 743 ? -14.926 -9.891 36.436 1.00 91.25 743 SER A O 1
ATOM 5504 N N . LEU A 1 744 ? -14.346 -11.562 37.809 1.00 92.44 744 LEU A N 1
ATOM 5505 C CA . LEU A 1 744 ? -14.109 -10.771 39.013 1.00 92.44 744 LEU A CA 1
ATOM 5506 C C . LEU A 1 744 ? -12.597 -10.684 39.264 1.00 92.44 744 LEU A C 1
ATOM 5508 O O . LEU A 1 744 ? -11.895 -11.700 39.257 1.00 92.44 744 LEU A O 1
ATOM 5512 N N . SER A 1 745 ? -12.078 -9.476 39.487 1.00 95.31 745 SER A N 1
ATOM 5513 C CA . SER A 1 745 ? -10.639 -9.257 39.666 1.00 95.31 745 SER A CA 1
ATOM 5514 C C . SER A 1 745 ? -10.293 -8.057 40.552 1.00 95.31 745 SER A C 1
ATOM 5516 O O . SER A 1 745 ? -11.139 -7.218 40.868 1.00 95.31 745 SER A O 1
ATOM 5518 N N . GLY A 1 746 ? -9.019 -7.960 40.941 1.00 96.00 746 GLY A N 1
ATOM 5519 C CA . GLY A 1 746 ? -8.453 -6.776 41.586 1.00 96.00 746 GLY A CA 1
ATOM 5520 C C . GLY A 1 746 ? -8.065 -6.960 43.056 1.00 96.00 746 GLY A C 1
ATOM 5521 O O . GLY A 1 746 ? -8.369 -7.972 43.691 1.00 96.00 746 GLY A O 1
ATOM 5522 N N . GLY A 1 747 ? -7.333 -5.969 43.573 1.00 95.81 747 GLY A N 1
ATOM 5523 C CA . GLY A 1 747 ? -6.694 -5.993 44.894 1.00 95.81 747 GLY A CA 1
ATOM 5524 C C . GLY A 1 747 ? -7.427 -5.211 45.989 1.00 95.81 747 GLY A C 1
ATOM 5525 O O . GLY A 1 747 ? -6.915 -5.122 47.103 1.00 95.81 747 GLY A O 1
ATOM 5526 N N . GLY A 1 748 ? -8.570 -4.592 45.682 1.00 96.00 748 GLY A N 1
ATOM 5527 C CA . GLY A 1 748 ? -9.357 -3.806 46.639 1.00 96.00 748 GLY A CA 1
ATOM 5528 C C . GLY A 1 748 ? -10.324 -4.625 47.499 1.00 96.00 748 GLY A C 1
ATOM 5529 O O . GLY A 1 748 ? -10.239 -5.850 47.579 1.00 96.00 748 GLY A O 1
ATOM 5530 N N . THR A 1 749 ? -11.264 -3.936 48.143 1.00 96.12 749 THR A N 1
ATOM 5531 C CA . THR A 1 749 ? -12.360 -4.543 48.911 1.00 96.12 749 THR A CA 1
ATOM 5532 C C . THR A 1 749 ? -13.623 -4.593 48.059 1.00 96.12 749 THR A C 1
ATOM 5534 O O . THR A 1 749 ? -14.163 -3.560 47.678 1.00 96.12 749 THR A O 1
ATOM 5537 N N . PHE A 1 750 ? -14.113 -5.788 47.765 1.00 94.69 750 PHE A N 1
ATOM 5538 C CA . PHE A 1 750 ? -15.292 -6.013 46.950 1.00 94.69 750 PHE A CA 1
ATOM 5539 C C . PHE A 1 750 ? -16.457 -6.509 47.811 1.00 94.69 750 PHE A C 1
ATOM 5541 O O . PHE A 1 750 ? -16.421 -7.622 48.326 1.00 94.69 750 PHE A O 1
ATOM 5548 N N . ASN A 1 751 ? -17.491 -5.689 47.965 1.00 92.75 751 ASN A N 1
ATOM 5549 C CA . ASN A 1 751 ? -18.692 -5.995 48.733 1.00 92.75 751 ASN A CA 1
ATOM 5550 C C . ASN A 1 751 ? -19.820 -6.416 47.785 1.00 92.75 751 ASN A C 1
ATOM 5552 O O . ASN A 1 751 ? -20.246 -5.619 46.953 1.00 92.75 751 ASN A O 1
ATOM 5556 N N . ILE A 1 752 ? -20.320 -7.643 47.917 1.00 89.56 752 ILE A N 1
ATOM 5557 C CA . ILE A 1 752 ? -21.460 -8.162 47.154 1.00 89.56 752 ILE A CA 1
ATOM 5558 C C . ILE A 1 752 ? -22.593 -8.448 48.136 1.00 89.56 752 ILE A C 1
ATOM 5560 O O . ILE A 1 752 ? -22.494 -9.345 48.977 1.00 89.56 752 ILE A O 1
ATOM 5564 N N . PHE A 1 753 ? -23.678 -7.693 48.006 1.00 87.00 753 PHE A N 1
ATOM 5565 C CA . PHE A 1 753 ? -24.879 -7.851 48.810 1.00 87.00 753 PHE A CA 1
ATOM 5566 C C . PHE A 1 753 ? -25.965 -8.589 48.023 1.00 87.00 753 PHE A C 1
ATOM 5568 O O . PHE A 1 753 ? -26.398 -8.146 46.954 1.00 87.00 753 PHE A O 1
ATOM 5575 N N . SER A 1 754 ? -26.432 -9.703 48.587 1.00 81.88 754 SER A N 1
ATOM 5576 C CA . SER A 1 754 ? -27.590 -10.457 48.114 1.00 81.88 754 SER A CA 1
ATOM 5577 C C . SER A 1 754 ? -28.802 -10.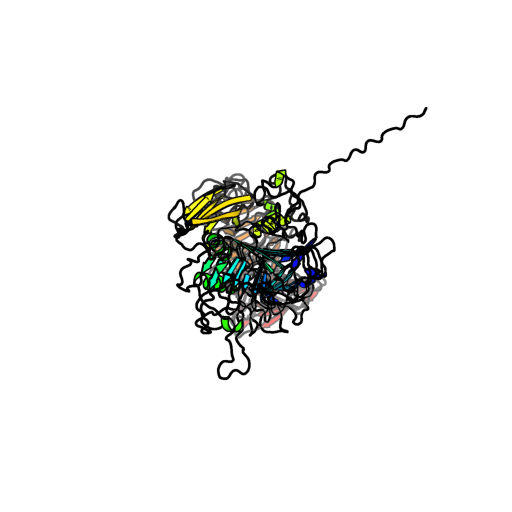154 49.004 1.00 81.88 754 SER A C 1
ATOM 5579 O O . SER A 1 754 ? -28.788 -10.488 50.193 1.00 81.88 754 SER A O 1
ATOM 5581 N N . PRO A 1 755 ? -29.896 -9.596 48.470 1.00 75.00 755 PRO A N 1
ATOM 5582 C CA . PRO A 1 755 ? -31.068 -9.282 49.278 1.00 75.00 755 PRO A CA 1
ATOM 5583 C C . PRO A 1 755 ? -31.833 -10.548 49.698 1.00 75.00 755 PRO A C 1
ATOM 5585 O O . PRO A 1 755 ? -31.773 -11.587 49.039 1.00 75.00 755 PRO A O 1
ATOM 5588 N N . SER A 1 756 ? -32.609 -10.440 50.778 1.00 69.62 756 SER A N 1
ATOM 5589 C CA . SER A 1 756 ? -33.648 -11.398 51.178 1.00 69.62 756 SER A CA 1
ATOM 5590 C C . SER A 1 756 ? -34.925 -10.615 51.498 1.00 69.62 756 SER A C 1
ATOM 5592 O O . SER A 1 756 ? -34.908 -9.720 52.340 1.00 69.62 756 SER A O 1
ATOM 5594 N N . ASN A 1 757 ? -36.028 -10.882 50.789 1.00 59.44 757 ASN A N 1
ATOM 5595 C CA . ASN A 1 757 ? -37.328 -10.270 51.082 1.00 59.44 757 ASN A CA 1
ATOM 5596 C C . ASN A 1 757 ? -38.325 -11.331 51.572 1.00 59.44 757 ASN A C 1
ATOM 5598 O O . ASN A 1 757 ? -38.133 -12.536 51.408 1.00 59.44 757 ASN A O 1
ATOM 5602 N N . THR A 1 758 ? -39.384 -10.880 52.240 1.00 53.94 758 THR A N 1
ATOM 5603 C CA . THR A 1 758 ? -40.379 -11.760 52.854 1.00 53.94 758 THR A CA 1
ATOM 5604 C C . THR A 1 758 ? -41.166 -12.517 51.785 1.00 53.94 758 THR A C 1
ATOM 5606 O O . THR A 1 758 ? -42.008 -11.935 51.106 1.00 53.94 758 THR A O 1
ATOM 5609 N N . GLY A 1 759 ? -40.913 -13.822 51.662 1.00 56.75 759 GLY A N 1
ATOM 5610 C CA . GLY A 1 759 ? -41.733 -14.756 50.882 1.00 56.75 759 GLY A CA 1
ATOM 5611 C C . GLY A 1 759 ? -41.078 -15.350 49.632 1.00 56.75 759 GLY A C 1
ATOM 5612 O O . GLY A 1 759 ? -41.658 -16.256 49.043 1.00 56.75 759 GLY A O 1
ATOM 5613 N N . THR A 1 760 ? -39.878 -14.912 49.232 1.00 58.38 760 THR A N 1
ATOM 5614 C CA . THR A 1 760 ? -39.097 -15.577 48.168 1.00 58.38 760 THR A CA 1
ATOM 5615 C C . THR A 1 760 ? -37.598 -15.542 48.472 1.00 58.38 760 THR A C 1
ATOM 5617 O O . THR A 1 760 ? -37.063 -14.579 49.013 1.00 58.38 760 THR A O 1
ATOM 5620 N N . GLU A 1 761 ? -36.892 -16.611 48.122 1.00 65.38 761 GLU A N 1
ATOM 5621 C CA . GLU A 1 761 ? -35.445 -16.727 48.309 1.00 65.38 761 GLU A CA 1
ATOM 5622 C C . GLU A 1 761 ? -34.698 -15.826 47.312 1.00 65.38 761 GLU A C 1
ATOM 5624 O O . GLU A 1 761 ? -34.841 -15.993 46.099 1.00 65.38 761 GLU A O 1
ATOM 5629 N N . GLY A 1 762 ? -33.911 -14.870 47.815 1.00 71.38 762 GLY A N 1
ATOM 5630 C CA . GLY A 1 762 ? -32.990 -14.097 46.981 1.00 71.38 762 GLY A CA 1
ATOM 5631 C C . GLY A 1 762 ? -31.761 -14.912 46.598 1.00 71.38 762 GLY A C 1
ATOM 5632 O O . GLY A 1 762 ? -31.177 -15.582 47.452 1.00 71.38 762 GLY A O 1
ATOM 5633 N N . ARG A 1 763 ? -31.385 -14.874 45.317 1.00 78.31 763 ARG A N 1
ATOM 5634 C CA . ARG A 1 763 ? -30.296 -15.663 44.748 1.00 78.31 763 ARG A CA 1
ATOM 5635 C C . ARG A 1 763 ? -29.445 -14.847 43.780 1.00 78.31 763 ARG A C 1
ATOM 5637 O O . ARG A 1 763 ? -29.937 -14.345 42.773 1.00 78.31 763 ARG A O 1
ATOM 5644 N N . VAL A 1 764 ? -28.150 -14.807 44.057 1.00 82.81 764 VAL A N 1
ATOM 5645 C CA . VAL A 1 764 ? -27.127 -14.230 43.181 1.00 82.81 764 VAL A CA 1
ATOM 5646 C C . VAL A 1 764 ? -26.271 -15.350 42.614 1.00 82.81 764 VAL A C 1
ATOM 5648 O O . VAL A 1 764 ? -25.816 -16.200 43.371 1.00 82.81 764 VAL A O 1
ATOM 5651 N N . TYR A 1 765 ? -26.019 -15.339 41.313 1.00 85.94 765 TYR A N 1
ATOM 5652 C CA . TYR A 1 765 ? -25.105 -16.262 40.654 1.00 85.94 765 TYR A CA 1
ATOM 5653 C C . TYR A 1 765 ? -23.774 -15.576 40.342 1.00 85.94 765 TYR A C 1
ATOM 5655 O O . TYR A 1 765 ? -23.766 -14.468 39.813 1.00 85.94 765 TYR A O 1
ATOM 5663 N N . LEU A 1 766 ? -22.657 -16.221 40.684 1.00 88.44 766 LEU A N 1
ATOM 5664 C CA . LEU A 1 766 ? -21.327 -15.856 40.195 1.00 88.44 766 LEU A CA 1
ATOM 5665 C C . LEU A 1 766 ? -20.910 -16.883 39.144 1.00 88.44 766 LEU A C 1
ATOM 5667 O O . LEU A 1 766 ? -20.677 -18.049 39.478 1.00 88.44 766 LEU A O 1
ATOM 5671 N N . ASP A 1 767 ? -20.829 -16.445 37.893 1.00 87.56 767 ASP A N 1
ATOM 5672 C CA . ASP A 1 767 ? -20.524 -17.297 36.747 1.00 87.56 767 ASP A CA 1
ATOM 5673 C C . ASP A 1 767 ? -19.142 -16.995 36.166 1.00 87.56 767 ASP A C 1
ATOM 5675 O O . ASP A 1 767 ? -18.496 -17.900 35.652 1.00 87.56 767 ASP A O 1
ATOM 5679 N N . GLY A 1 768 ? -18.652 -15.756 36.246 1.00 87.69 768 GLY A N 1
ATOM 5680 C CA . GLY A 1 768 ? -17.348 -15.387 35.693 1.00 87.69 768 GLY A CA 1
ATOM 5681 C C . GLY A 1 768 ? -16.143 -15.904 36.487 1.00 87.69 768 GLY A C 1
ATOM 5682 O O . GLY A 1 768 ? -16.235 -16.237 37.670 1.00 87.69 768 GLY A O 1
ATOM 5683 N N . ALA A 1 769 ? -14.974 -15.942 35.836 1.00 91.38 769 ALA A N 1
ATOM 5684 C CA . ALA A 1 769 ? -13.711 -16.311 36.481 1.00 91.38 769 ALA A CA 1
ATOM 5685 C C . ALA A 1 769 ? -13.360 -15.340 37.620 1.00 91.38 769 ALA A C 1
ATOM 5687 O O . ALA A 1 769 ? -13.446 -14.133 37.442 1.00 91.38 769 ALA A O 1
ATOM 5688 N N . SER A 1 770 ? -12.928 -15.847 38.773 1.00 91.94 770 SER A N 1
ATOM 5689 C CA . SER A 1 770 ? -12.764 -15.078 40.019 1.00 91.94 770 SER A CA 1
ATOM 5690 C C . SER A 1 770 ? -11.361 -15.149 40.629 1.00 91.94 770 SER A C 1
ATOM 5692 O O . SER A 1 770 ? -11.054 -14.427 41.577 1.00 91.94 770 SER A O 1
ATOM 5694 N N . ALA A 1 771 ? -10.481 -15.995 40.087 1.00 90.00 771 ALA A N 1
ATOM 5695 C CA . ALA A 1 771 ? -9.114 -16.173 40.579 1.00 90.00 771 ALA A CA 1
ATOM 5696 C C . ALA A 1 771 ? -8.254 -14.899 40.477 1.00 90.00 771 ALA A C 1
ATOM 5698 O O . ALA A 1 771 ? -7.219 -14.809 41.131 1.00 90.00 771 ALA A O 1
ATOM 5699 N N . GLY A 1 772 ? -8.681 -13.908 39.685 1.00 93.19 772 GLY A N 1
ATOM 5700 C CA . GLY A 1 772 ? -8.033 -12.599 39.597 1.00 93.19 772 GLY A CA 1
ATOM 5701 C C . GLY A 1 772 ? -8.272 -11.692 40.811 1.00 93.19 772 GLY A C 1
ATOM 5702 O O . GLY A 1 772 ? -7.668 -10.621 40.891 1.00 93.19 772 GLY A O 1
ATOM 5703 N N . CYS A 1 773 ? -9.159 -12.062 41.741 1.00 95.94 773 CYS A N 1
ATOM 5704 C CA . CYS A 1 773 ? -9.340 -11.346 43.002 1.00 95.94 773 CYS A CA 1
ATOM 5705 C C . CYS A 1 773 ? -8.178 -11.649 43.960 1.00 95.94 773 CYS A C 1
ATOM 5707 O O . CYS A 1 773 ? -7.960 -12.798 44.346 1.00 95.94 773 CYS A O 1
ATOM 5709 N N . THR A 1 774 ? -7.469 -10.607 44.393 1.00 96.44 774 THR A N 1
ATOM 5710 C CA . THR A 1 774 ? -6.330 -10.696 45.327 1.00 96.44 774 THR A CA 1
ATOM 5711 C C . THR A 1 774 ? -6.538 -9.897 46.617 1.00 96.44 774 THR A C 1
ATOM 5713 O O . THR A 1 774 ? -5.761 -10.027 47.561 1.00 96.44 774 THR A O 1
ATOM 5716 N N . GLY A 1 775 ? -7.584 -9.068 46.667 1.00 96.62 775 GLY A N 1
ATOM 5717 C CA . GLY A 1 775 ? -7.947 -8.265 47.831 1.00 96.62 775 GLY A CA 1
ATOM 5718 C C . GLY A 1 775 ? -8.919 -8.964 48.786 1.00 96.62 775 GLY A C 1
ATOM 5719 O O . GLY A 1 775 ? -8.761 -10.139 49.129 1.00 96.62 775 GLY A O 1
ATOM 5720 N N . THR A 1 776 ? -9.933 -8.224 49.235 1.00 96.94 776 THR A N 1
ATOM 5721 C CA . THR A 1 776 ? -10.992 -8.726 50.127 1.00 96.94 776 THR A CA 1
ATOM 5722 C C . THR A 1 776 ? -12.301 -8.863 49.358 1.00 96.94 776 THR A C 1
ATOM 5724 O O . THR A 1 776 ? -12.674 -7.950 48.636 1.00 96.94 776 THR A O 1
ATOM 5727 N N . VAL A 1 777 ? -13.019 -9.969 49.531 1.00 96.44 777 VAL A N 1
ATOM 5728 C CA . VAL A 1 777 ? -14.356 -10.214 48.982 1.00 96.44 777 VAL A CA 1
ATOM 5729 C C . VAL A 1 777 ? -15.315 -10.438 50.148 1.00 96.44 777 VAL A C 1
ATOM 5731 O O . VAL A 1 777 ? -15.220 -11.432 50.865 1.00 96.44 777 VAL A O 1
ATOM 5734 N N . ASN A 1 778 ? -16.239 -9.508 50.349 1.00 94.81 778 ASN A N 1
ATOM 5735 C CA . ASN A 1 778 ? -17.279 -9.591 51.364 1.00 94.81 778 ASN A CA 1
ATOM 5736 C C . ASN A 1 778 ? -18.587 -10.009 50.694 1.00 94.81 778 ASN A C 1
ATOM 5738 O O . ASN A 1 778 ? -19.083 -9.307 49.815 1.00 94.81 778 ASN A O 1
ATOM 5742 N N . LEU A 1 779 ? -19.152 -11.135 51.122 1.00 91.56 779 LEU A N 1
ATOM 5743 C CA . LEU A 1 779 ? -20.456 -11.617 50.676 1.00 91.56 779 LEU A CA 1
ATOM 5744 C C . LEU A 1 779 ? -21.443 -11.472 51.835 1.00 91.56 779 LEU A C 1
ATOM 5746 O O . LEU A 1 779 ? -21.249 -12.080 52.891 1.00 91.56 779 LEU A O 1
ATOM 5750 N N . SER A 1 780 ? -22.491 -10.675 51.651 1.00 87.75 780 SER A N 1
ATOM 5751 C CA . SER A 1 780 ? -23.462 -10.384 52.709 1.00 87.75 780 SER A CA 1
ATOM 5752 C C . SER A 1 780 ? -24.909 -10.599 52.271 1.00 87.75 780 SER A C 1
ATOM 5754 O O . SER A 1 780 ? -25.269 -10.388 51.112 1.00 87.75 780 SER A O 1
ATOM 5756 N N . GLY A 1 781 ? -25.740 -11.048 53.214 1.00 78.44 781 GLY A N 1
ATOM 5757 C CA . GLY A 1 781 ? -27.178 -11.262 53.046 1.00 78.44 781 GLY A CA 1
ATOM 5758 C C . GLY A 1 781 ? -28.040 -10.278 53.847 1.00 78.44 781 GLY A C 1
ATOM 5759 O O . GLY A 1 781 ? -27.578 -9.662 54.805 1.00 78.44 781 GLY A O 1
ATOM 5760 N N . GLY A 1 782 ? -29.318 -10.136 53.476 1.00 66.94 782 GLY A N 1
ATOM 5761 C CA . GLY A 1 782 ? -30.310 -9.387 54.264 1.00 66.94 782 GLY A CA 1
ATOM 5762 C C . GLY A 1 782 ? -30.708 -10.082 55.579 1.00 66.94 782 GLY A C 1
ATOM 5763 O O . GLY A 1 782 ? -30.660 -11.309 55.687 1.00 66.94 782 GLY A O 1
ATOM 5764 N N . ALA A 1 783 ? -31.137 -9.297 56.576 1.00 54.94 783 ALA A N 1
ATOM 5765 C CA . ALA A 1 783 ? -31.459 -9.762 57.927 1.00 54.94 783 ALA A CA 1
ATOM 5766 C C . ALA A 1 783 ? -32.770 -10.573 57.990 1.00 54.94 783 ALA A C 1
ATOM 5768 O O . ALA A 1 783 ? -33.842 -10.042 58.273 1.00 54.94 783 ALA A O 1
ATOM 5769 N N . SER A 1 784 ? -32.695 -11.884 57.766 1.00 51.88 784 SER A N 1
ATOM 5770 C CA . SER A 1 784 ? -33.700 -12.831 58.262 1.00 51.88 784 SER A CA 1
ATOM 5771 C C . SER A 1 784 ? -33.059 -14.184 58.609 1.00 51.88 784 SER A C 1
ATOM 5773 O O . SER A 1 784 ? -31.968 -14.493 58.140 1.00 51.88 784 SER A O 1
ATOM 5775 N N . ALA A 1 785 ? -33.711 -14.908 59.528 1.00 45.19 785 ALA A N 1
ATOM 5776 C CA . ALA A 1 785 ? -33.248 -16.033 60.357 1.00 45.19 785 ALA A CA 1
ATOM 5777 C C . ALA A 1 785 ? -32.281 -17.067 59.716 1.00 45.19 785 ALA A C 1
ATOM 5779 O O . ALA A 1 785 ? -32.271 -17.231 58.494 1.00 45.19 785 ALA A O 1
ATOM 5780 N N . PRO A 1 786 ? -31.536 -17.854 60.530 1.00 45.41 786 PRO A N 1
ATOM 5781 C CA . PRO A 1 786 ? -30.660 -18.925 60.046 1.00 45.41 786 PRO A CA 1
ATOM 5782 C C . PRO A 1 786 ? -31.386 -19.852 59.058 1.00 45.41 786 PRO A C 1
ATOM 5784 O O . PRO A 1 786 ? -32.226 -20.663 59.442 1.00 45.41 786 PRO A O 1
ATOM 5787 N N . GLY A 1 787 ? -31.046 -19.753 57.770 1.00 50.69 787 GLY A N 1
ATOM 5788 C CA . GLY A 1 787 ? -31.649 -20.554 56.695 1.00 50.69 787 GLY A CA 1
ATOM 5789 C C . GLY A 1 787 ? -32.663 -19.849 55.798 1.00 50.69 787 GLY A C 1
ATOM 5790 O O . GLY A 1 787 ? -33.140 -20.486 54.863 1.00 50.69 787 GLY A O 1
ATOM 5791 N N . ASN A 1 788 ? -32.921 -18.557 56.023 1.00 51.56 788 ASN A N 1
ATOM 5792 C CA . ASN A 1 788 ? -33.729 -17.686 55.157 1.00 51.56 788 ASN A CA 1
ATOM 5793 C C . ASN A 1 788 ? -33.004 -16.392 54.716 1.00 51.56 788 ASN A C 1
ATOM 5795 O O . ASN A 1 788 ? -33.623 -15.520 54.109 1.00 51.56 788 ASN A O 1
ATOM 5799 N N . GLY A 1 789 ? -31.698 -16.270 54.987 1.00 59.78 789 GLY A N 1
ATOM 5800 C CA . GLY A 1 789 ? -30.848 -15.195 54.459 1.00 59.78 789 GLY A CA 1
ATOM 5801 C C . GLY A 1 789 ? -30.682 -15.252 52.933 1.00 59.78 789 GLY A C 1
ATOM 5802 O O . GLY A 1 789 ? -31.073 -16.228 52.286 1.00 59.78 789 GLY A O 1
ATOM 5803 N N . GLY A 1 790 ? -30.105 -14.199 52.343 1.00 68.88 790 GLY A N 1
ATOM 5804 C CA . GLY A 1 790 ? -29.774 -14.183 50.911 1.00 68.88 790 GLY A CA 1
ATOM 5805 C C . GLY A 1 790 ? -28.865 -15.365 50.540 1.00 68.88 790 GLY A C 1
ATOM 5806 O O . GLY A 1 790 ? -28.092 -15.841 51.377 1.00 68.88 790 GLY A O 1
ATOM 5807 N N . ARG A 1 791 ? -28.948 -15.863 49.301 1.00 80.19 791 ARG A N 1
ATOM 5808 C CA . ARG A 1 791 ? -28.087 -16.955 48.827 1.00 80.19 791 ARG A CA 1
ATOM 5809 C C . ARG A 1 791 ? -27.178 -16.501 47.691 1.00 80.19 791 ARG A C 1
ATOM 5811 O O . ARG A 1 791 ? -27.630 -15.861 46.743 1.00 80.19 791 ARG A O 1
ATOM 5818 N N . VAL A 1 792 ? -25.910 -16.896 47.752 1.00 80.69 792 VAL A N 1
ATOM 5819 C CA . VAL A 1 792 ? -24.935 -16.684 46.675 1.00 80.69 792 VAL A CA 1
ATOM 5820 C C . VAL A 1 792 ? -24.513 -18.048 46.139 1.00 80.69 792 VAL A C 1
ATOM 5822 O O . VAL A 1 792 ? -24.010 -18.905 46.862 1.00 80.69 792 VAL A O 1
ATOM 5825 N N . ALA A 1 793 ? -24.757 -18.255 44.855 1.00 76.62 793 ALA A N 1
ATOM 5826 C CA . ALA A 1 793 ? -24.531 -19.490 44.135 1.00 76.62 793 ALA A CA 1
ATOM 5827 C C . ALA A 1 793 ? -23.301 -19.357 43.234 1.00 76.62 793 ALA A C 1
ATOM 5829 O O . ALA A 1 793 ? -23.221 -18.443 42.416 1.00 76.62 793 ALA A O 1
ATOM 5830 N N . PHE A 1 794 ? -22.377 -20.307 43.313 1.00 76.06 794 PHE A N 1
ATOM 5831 C CA . PHE A 1 794 ? -21.317 -20.471 42.321 1.00 76.06 794 PHE A CA 1
ATOM 5832 C C . PHE A 1 794 ? -21.795 -21.450 41.250 1.00 76.06 794 PHE A C 1
ATOM 5834 O O . PHE A 1 794 ? -22.054 -22.626 41.539 1.00 76.06 794 PHE A O 1
ATOM 5841 N N . ARG A 1 795 ? -21.958 -20.969 40.018 1.00 67.06 795 ARG A N 1
ATOM 5842 C CA . ARG A 1 795 ? -22.370 -21.794 38.877 1.00 67.06 795 ARG A CA 1
ATOM 5843 C C . ARG A 1 795 ? -21.129 -22.234 38.117 1.00 67.06 795 ARG A C 1
ATOM 5845 O O . ARG A 1 795 ? -20.473 -21.444 37.451 1.00 67.06 795 ARG A O 1
ATOM 5852 N N . ALA A 1 796 ? -20.804 -23.518 38.232 1.00 60.38 796 ALA A N 1
ATOM 5853 C CA . ALA A 1 796 ? -19.671 -24.117 37.522 1.00 60.38 796 ALA A CA 1
ATOM 5854 C C . ALA A 1 796 ? -20.093 -24.967 36.321 1.00 60.38 796 ALA A C 1
ATOM 5856 O O . ALA A 1 796 ? -19.248 -25.438 35.569 1.00 60.38 796 ALA A O 1
ATOM 5857 N N . ASN A 1 797 ? -21.399 -25.170 36.129 1.00 58.31 797 ASN A N 1
ATOM 5858 C CA . ASN A 1 797 ? -21.932 -25.793 34.926 1.00 58.31 797 ASN A CA 1
ATOM 5859 C C . ASN A 1 797 ? -22.484 -24.700 34.002 1.00 58.31 797 ASN A C 1
ATOM 5861 O O . ASN A 1 797 ? -23.545 -24.146 34.282 1.00 58.31 797 ASN A O 1
ATOM 5865 N N . GLY A 1 798 ? -21.732 -24.364 32.950 1.00 57.47 798 GLY A N 1
ATOM 5866 C CA . GLY A 1 798 ? -22.033 -23.257 32.030 1.00 57.47 798 GLY A CA 1
ATOM 5867 C C . GLY A 1 798 ? -21.366 -21.913 32.371 1.00 57.47 798 GLY A C 1
ATOM 5868 O O . GLY A 1 798 ? -21.472 -20.989 31.573 1.00 57.47 798 GLY A O 1
ATOM 5869 N N . GLY A 1 799 ? -20.654 -21.814 33.504 1.00 67.88 799 GLY A N 1
ATOM 5870 C CA . GLY A 1 799 ? -19.866 -20.644 33.927 1.00 67.88 799 GLY A CA 1
ATOM 5871 C C . GLY A 1 799 ? -18.353 -20.924 33.993 1.00 67.88 799 GLY A C 1
ATOM 5872 O O . GLY A 1 799 ? -17.921 -22.071 33.923 1.00 67.88 799 GLY A O 1
ATOM 5873 N N . SER A 1 800 ? -17.544 -19.871 34.137 1.00 82.88 800 SER A N 1
ATOM 5874 C CA . SER A 1 800 ? -16.071 -19.880 34.257 1.00 82.88 800 SER A CA 1
ATOM 5875 C C . SER A 1 800 ? -15.539 -19.684 35.692 1.00 82.88 800 SER A C 1
ATOM 5877 O O . SER A 1 800 ? -14.338 -19.474 35.875 1.00 82.88 800 SER A O 1
ATOM 5879 N N . PHE A 1 801 ? -16.396 -19.722 36.719 1.00 87.06 801 PHE A N 1
ATOM 5880 C CA . PHE A 1 801 ? -15.995 -19.526 38.116 1.00 87.06 801 PHE A CA 1
ATOM 5881 C C . PHE A 1 801 ? -14.938 -20.546 38.572 1.00 87.06 801 PHE A C 1
ATOM 5883 O O . PHE A 1 801 ? -15.130 -21.758 38.469 1.00 87.06 801 PHE A O 1
ATOM 5890 N N . ASN A 1 802 ? -13.832 -20.055 39.134 1.00 86.69 802 ASN A N 1
ATOM 5891 C CA . ASN A 1 802 ? -12.652 -20.855 39.486 1.00 86.69 802 ASN A CA 1
ATOM 5892 C C . ASN A 1 802 ? -12.136 -20.604 40.920 1.00 86.69 802 ASN A C 1
ATOM 5894 O O . ASN A 1 802 ? -11.019 -20.992 41.261 1.00 86.69 802 ASN A O 1
ATOM 5898 N N . GLY A 1 803 ? -12.962 -20.001 41.781 1.00 88.88 803 GLY A N 1
ATOM 5899 C CA . GLY A 1 803 ? -12.658 -19.776 43.195 1.00 88.88 803 GLY A CA 1
ATOM 5900 C C . GLY A 1 803 ? -11.916 -18.468 43.488 1.00 88.88 803 GLY A C 1
ATOM 5901 O O . GLY A 1 803 ? -11.478 -17.745 42.597 1.00 88.88 803 GLY A O 1
ATOM 5902 N N . PHE A 1 804 ? -11.781 -18.169 44.776 1.00 93.38 804 PHE A N 1
ATOM 5903 C CA . PHE A 1 804 ? -11.141 -16.975 45.332 1.00 93.38 804 PHE A CA 1
ATOM 5904 C C . PHE A 1 804 ? -9.804 -17.338 45.995 1.00 93.38 804 PHE A C 1
ATOM 5906 O O . PHE A 1 804 ? -9.527 -16.959 47.135 1.00 93.38 804 PHE A O 1
ATOM 5913 N N . GLY A 1 805 ? -8.979 -18.129 45.302 1.00 94.12 805 GLY A N 1
ATOM 5914 C CA . GLY A 1 805 ? -7.778 -18.757 45.870 1.00 94.12 805 GLY A CA 1
ATOM 5915 C C . GLY A 1 805 ? -6.731 -17.783 46.422 1.00 94.12 805 GLY A C 1
ATOM 5916 O O . GLY A 1 805 ? -5.960 -18.157 47.303 1.00 94.12 805 GLY A O 1
ATOM 5917 N N . SER A 1 806 ? -6.742 -16.532 45.959 1.00 95.69 806 SER A N 1
ATOM 5918 C CA . SER A 1 806 ? -5.810 -15.478 46.373 1.00 95.69 806 SER A CA 1
ATOM 5919 C C . SER A 1 806 ? -6.467 -14.341 47.161 1.00 95.69 806 SER A C 1
ATOM 5921 O O . SER A 1 806 ? -5.788 -13.368 47.472 1.00 95.69 806 SER A O 1
ATOM 5923 N N . ALA A 1 807 ? -7.754 -14.445 47.510 1.00 97.12 807 ALA A N 1
ATOM 5924 C CA . ALA A 1 807 ? -8.487 -13.384 48.202 1.00 97.12 807 ALA A CA 1
ATOM 5925 C C . ALA A 1 807 ? -8.838 -13.747 49.652 1.00 97.12 807 ALA A C 1
ATOM 5927 O O . ALA A 1 807 ? -8.913 -14.921 50.037 1.00 97.12 807 ALA A O 1
ATOM 5928 N N . ARG A 1 808 ? -9.109 -12.711 50.453 1.00 97.38 808 ARG A N 1
ATOM 5929 C CA . ARG A 1 808 ? -9.745 -12.835 51.771 1.00 97.38 808 ARG A CA 1
ATOM 5930 C C . ARG A 1 808 ? -11.256 -12.824 51.590 1.00 97.38 808 ARG A C 1
ATOM 5932 O O . ARG A 1 808 ? -11.790 -11.815 51.151 1.00 97.38 808 ARG A O 1
ATOM 5939 N N . VAL A 1 809 ? -11.938 -13.915 51.913 1.00 96.44 809 VAL A N 1
ATOM 5940 C CA . VAL A 1 809 ? -13.390 -14.050 51.751 1.00 96.44 809 VAL A CA 1
ATOM 5941 C C . VAL A 1 809 ? -14.073 -13.983 53.113 1.00 96.44 809 VAL A C 1
ATOM 5943 O O . VAL A 1 809 ? -13.770 -14.784 53.999 1.00 96.44 809 VAL A O 1
ATOM 5946 N N . ASN A 1 810 ? -15.012 -13.051 53.268 1.00 95.44 810 ASN A N 1
ATOM 5947 C CA . ASN A 1 810 ? -15.793 -12.879 54.492 1.00 95.44 810 ASN A CA 1
ATOM 5948 C C . ASN A 1 810 ? -17.281 -13.096 54.198 1.00 95.44 810 ASN A C 1
ATOM 5950 O O . ASN A 1 810 ? -17.830 -12.475 53.286 1.00 95.44 810 ASN A O 1
ATOM 5954 N N . LEU A 1 811 ? -17.925 -13.963 54.979 1.00 92.19 811 LEU A N 1
ATOM 5955 C CA . LEU A 1 811 ? -19.347 -14.286 54.855 1.00 92.19 811 LEU A CA 1
ATOM 5956 C C . LEU A 1 811 ? -20.145 -13.657 56.007 1.00 92.19 811 LEU A C 1
ATOM 5958 O O . LEU A 1 811 ? -19.772 -13.805 57.171 1.00 92.19 811 LEU A O 1
ATOM 5962 N N . ALA A 1 812 ? -21.244 -12.971 55.697 1.00 89.12 812 ALA A N 1
ATOM 5963 C CA . ALA A 1 812 ? -22.123 -12.370 56.701 1.00 89.12 812 ALA A CA 1
ATOM 5964 C C . ALA A 1 812 ? -23.597 -12.685 56.407 1.00 89.12 812 ALA A C 1
ATOM 5966 O O . ALA A 1 812 ? -24.181 -12.132 55.472 1.00 89.12 812 ALA A O 1
ATOM 5967 N N . GLY A 1 813 ? -24.200 -13.586 57.190 1.00 82.88 813 GLY A N 1
ATOM 5968 C CA . GLY A 1 813 ? -25.608 -13.971 57.052 1.00 82.88 813 GLY A CA 1
ATOM 5969 C C . GLY A 1 813 ? -25.995 -14.515 55.672 1.00 82.88 813 GLY A C 1
ATOM 5970 O O . GLY A 1 813 ? -27.128 -14.309 55.236 1.00 82.88 813 GLY A O 1
ATOM 5971 N N . ILE A 1 814 ? -25.061 -15.167 54.970 1.00 85.44 814 ILE A N 1
ATOM 5972 C CA . ILE A 1 814 ? -25.248 -15.658 53.598 1.00 85.44 814 ILE A CA 1
ATOM 5973 C C . ILE A 1 814 ? -25.115 -17.181 53.518 1.00 85.44 814 ILE A C 1
ATOM 5975 O O . ILE A 1 814 ? -24.328 -17.801 54.236 1.00 85.44 814 ILE A O 1
ATOM 5979 N N . ASP A 1 815 ? -25.860 -17.779 52.595 1.00 85.94 815 ASP A N 1
ATOM 5980 C CA . ASP A 1 815 ? -25.698 -19.170 52.187 1.00 85.94 815 ASP A CA 1
ATOM 5981 C C . ASP A 1 815 ? -24.891 -19.248 50.886 1.00 85.94 815 ASP A C 1
ATOM 5983 O O . ASP A 1 815 ? -25.393 -18.881 49.819 1.00 85.94 815 ASP A O 1
ATOM 5987 N N . LEU A 1 816 ? -23.634 -19.683 50.987 1.00 88.19 816 LEU A N 1
ATOM 5988 C CA . LEU A 1 816 ? -22.720 -19.844 49.864 1.00 88.19 816 LEU A CA 1
ATOM 5989 C C . LEU A 1 816 ? -22.684 -21.304 49.414 1.00 88.19 816 LEU A C 1
ATOM 5991 O O . LEU A 1 816 ? -22.243 -22.180 50.158 1.00 88.19 816 LEU A O 1
ATOM 5995 N N . PHE A 1 817 ? -23.123 -21.569 48.186 1.00 85.88 817 PHE A N 1
ATOM 5996 C CA . PHE A 1 817 ? -23.286 -22.931 47.676 1.00 85.88 817 PHE A CA 1
ATOM 5997 C C . PHE A 1 817 ? -22.868 -23.058 46.212 1.00 85.88 817 PHE A C 1
ATOM 5999 O O . PHE A 1 817 ? -22.685 -22.066 45.507 1.00 85.88 817 PHE A O 1
ATOM 6006 N N . THR A 1 818 ? -22.736 -24.295 45.736 1.00 83.88 818 THR A N 1
ATOM 6007 C CA . THR A 1 818 ? -22.381 -24.581 44.338 1.00 83.88 818 THR A CA 1
ATOM 6008 C C . THR A 1 818 ? -23.560 -25.150 43.564 1.00 83.88 818 THR A C 1
ATOM 6010 O O . THR A 1 818 ? -24.438 -25.805 44.122 1.00 83.88 818 THR A O 1
ATOM 6013 N N . THR A 1 819 ? -23.574 -24.894 42.261 1.00 79.62 819 THR A N 1
ATOM 6014 C CA . THR A 1 819 ? -24.549 -25.439 41.312 1.00 79.62 819 THR A CA 1
ATOM 6015 C C . THR A 1 819 ? -23.794 -26.007 40.117 1.00 79.62 819 THR A C 1
ATOM 6017 O O . THR A 1 819 ? -23.269 -25.289 39.264 1.00 79.62 819 THR A O 1
ATOM 6020 N N . ASN A 1 820 ? -23.668 -27.328 40.103 1.00 73.19 820 ASN A N 1
ATOM 6021 C CA . ASN A 1 820 ? -22.923 -28.098 39.116 1.00 73.19 820 ASN A CA 1
ATOM 6022 C C . ASN A 1 820 ? -23.650 -29.419 38.817 1.00 73.19 820 ASN A C 1
ATOM 6024 O O . ASN A 1 820 ? -24.170 -30.051 39.722 1.00 73.19 820 ASN A O 1
ATOM 6028 N N . ASN A 1 821 ? -23.665 -29.888 37.570 1.00 71.00 821 ASN A N 1
ATOM 6029 C CA . ASN A 1 821 ? -24.219 -31.219 37.253 1.00 71.00 821 ASN A CA 1
ATOM 6030 C C . ASN A 1 821 ? -23.108 -32.284 37.164 1.00 71.00 821 ASN A C 1
ATOM 6032 O O . ASN A 1 821 ? -23.277 -33.316 36.522 1.00 71.00 821 ASN A O 1
ATOM 6036 N N . SER A 1 822 ? -21.950 -32.010 37.774 1.00 69.81 822 SER A N 1
ATOM 6037 C CA . SER A 1 822 ? -20.772 -32.879 37.832 1.00 69.81 822 SER A CA 1
ATOM 6038 C C . SER A 1 822 ? -20.276 -33.006 39.277 1.00 69.81 822 SER A C 1
ATOM 6040 O O . SER A 1 822 ? -20.498 -32.113 40.097 1.00 69.81 822 SER A O 1
ATOM 6042 N N . GLY A 1 823 ? -19.630 -34.125 39.616 1.00 68.50 823 GLY A N 1
ATOM 6043 C CA . GLY A 1 823 ? -19.014 -34.339 40.933 1.00 68.50 823 GLY A CA 1
ATOM 6044 C C . GLY A 1 823 ? -17.512 -34.068 40.952 1.00 68.50 823 GLY A C 1
ATOM 6045 O O . GLY A 1 823 ? -16.872 -34.079 39.906 1.00 68.50 823 GLY A O 1
ATOM 6046 N N . GLY A 1 824 ? -16.953 -33.850 42.149 1.00 70.69 824 GLY A N 1
ATOM 6047 C CA . GLY A 1 824 ? -15.500 -33.752 42.358 1.00 70.69 824 GLY A CA 1
ATOM 6048 C C . GLY A 1 824 ? -14.895 -32.371 42.083 1.00 70.69 824 GLY A C 1
ATOM 6049 O O . GLY A 1 824 ? -13.695 -32.266 41.847 1.00 70.69 824 GLY A O 1
ATOM 6050 N N . ASN A 1 825 ? -15.707 -31.312 42.101 1.00 82.06 825 ASN A N 1
ATOM 6051 C CA . ASN A 1 825 ? -15.240 -29.951 41.840 1.00 82.06 825 ASN A CA 1
ATOM 6052 C C . ASN A 1 825 ? -14.571 -29.344 43.084 1.00 82.06 825 ASN A C 1
ATOM 6054 O O . ASN A 1 825 ? -15.134 -29.411 44.178 1.00 82.06 825 ASN A O 1
ATOM 6058 N N . THR A 1 826 ? -13.408 -28.709 42.904 1.00 88.38 826 THR A N 1
ATOM 6059 C CA . THR A 1 826 ? -12.646 -28.055 43.979 1.00 88.38 826 THR A CA 1
ATOM 6060 C C . THR A 1 826 ? -12.634 -26.541 43.796 1.00 88.38 826 THR A C 1
ATOM 6062 O O . THR A 1 826 ? -12.206 -26.053 42.753 1.00 88.38 826 THR A O 1
ATOM 6065 N N . TYR A 1 827 ? -13.035 -25.795 44.828 1.00 89.12 827 TYR A N 1
ATOM 6066 C CA . TYR A 1 827 ? -13.006 -24.331 44.840 1.00 89.12 827 TYR A CA 1
ATOM 6067 C C . TYR A 1 827 ? -12.049 -23.827 45.913 1.00 89.12 827 TYR A C 1
ATOM 6069 O O . TYR A 1 827 ? -12.216 -24.108 47.102 1.00 89.12 827 TYR A O 1
ATOM 6077 N N . ALA A 1 828 ? -11.037 -23.077 45.481 1.00 93.19 828 ALA A N 1
ATOM 6078 C CA . ALA A 1 828 ? -10.046 -22.500 46.374 1.00 93.19 828 ALA A CA 1
ATOM 6079 C C . ALA A 1 828 ? -10.555 -21.203 47.020 1.00 93.19 828 ALA A C 1
ATOM 6081 O O . ALA A 1 828 ? -11.158 -20.363 46.353 1.00 93.19 828 ALA A O 1
ATOM 6082 N N . ILE A 1 829 ? -10.262 -21.018 48.306 1.00 94.88 829 ILE A N 1
ATOM 6083 C CA . ILE A 1 829 ? -10.462 -19.779 49.060 1.00 94.88 829 ILE A CA 1
ATOM 6084 C C . ILE A 1 829 ? -9.147 -19.458 49.776 1.00 94.88 829 ILE A C 1
ATOM 6086 O O . ILE A 1 829 ? -8.638 -20.263 50.562 1.00 94.88 829 ILE A O 1
ATOM 6090 N N . GLY A 1 830 ? -8.585 -18.279 49.514 1.00 96.25 830 GLY A N 1
ATOM 6091 C CA . GLY A 1 830 ? -7.310 -17.857 50.092 1.00 96.25 830 GLY A CA 1
ATOM 6092 C C . GLY A 1 830 ? -7.361 -17.776 51.617 1.00 96.25 830 GLY A C 1
ATOM 6093 O O . GLY A 1 830 ? -6.537 -18.377 52.307 1.00 96.25 830 GLY A O 1
ATOM 6094 N N . GLN A 1 831 ? -8.375 -17.093 52.142 1.00 96.44 831 GLN A N 1
ATOM 6095 C CA . GLN A 1 831 ? -8.711 -17.017 53.563 1.00 96.44 831 GLN A CA 1
ATOM 6096 C C . GLN A 1 831 ? -10.238 -16.993 53.718 1.00 96.44 831 GLN A C 1
ATOM 6098 O O . GLN A 1 831 ? -10.893 -16.299 52.948 1.00 96.44 831 GLN A O 1
ATOM 6103 N N . LEU A 1 832 ? -10.794 -17.688 54.720 1.00 96.25 832 LEU A N 1
ATOM 6104 C CA . LEU A 1 832 ? -12.231 -17.679 55.023 1.00 96.25 832 LEU A CA 1
ATOM 6105 C C . LEU A 1 832 ? -12.503 -17.124 56.428 1.00 96.25 832 LEU A C 1
ATOM 6107 O O . LEU A 1 832 ? -11.909 -17.584 57.401 1.00 96.25 832 LEU A O 1
ATOM 6111 N N . THR A 1 833 ? -13.450 -16.195 56.544 1.00 95.31 833 THR A N 1
ATOM 6112 C CA . THR A 1 833 ? -14.112 -15.853 57.812 1.00 95.31 833 THR A CA 1
ATOM 6113 C C . THR A 1 833 ? -15.627 -15.802 57.622 1.00 95.31 833 THR A C 1
ATOM 6115 O O . THR A 1 833 ? -16.121 -15.719 56.496 1.00 95.31 833 THR A O 1
ATOM 6118 N N . GLY A 1 834 ? -16.384 -15.865 58.716 1.00 91.69 834 GLY A N 1
ATOM 6119 C CA . GLY A 1 834 ? -17.821 -15.639 58.651 1.00 91.69 834 GLY A CA 1
ATOM 6120 C C . GLY A 1 834 ? -18.535 -15.750 59.988 1.00 91.69 834 GLY A C 1
ATOM 6121 O O . GLY A 1 834 ? -18.007 -16.340 60.935 1.00 91.69 834 GLY A O 1
ATOM 6122 N N . ASP A 1 835 ? -19.723 -15.152 60.050 1.00 90.00 835 ASP A N 1
ATOM 6123 C CA . ASP A 1 835 ? -20.572 -15.133 61.243 1.00 90.00 835 ASP A CA 1
ATOM 6124 C C . ASP A 1 835 ? -21.343 -16.448 61.460 1.00 90.00 835 ASP A C 1
ATOM 6126 O O . ASP A 1 835 ? -21.385 -17.325 60.597 1.00 90.00 835 ASP A O 1
ATOM 6130 N N . ALA A 1 836 ? -21.989 -16.578 62.624 1.00 88.94 836 ALA A N 1
ATOM 6131 C CA . ALA A 1 836 ? -22.760 -17.767 62.999 1.00 88.94 836 ALA A CA 1
ATOM 6132 C C . ALA A 1 836 ? -23.978 -18.047 62.095 1.00 88.94 836 ALA A C 1
ATOM 6134 O O . ALA A 1 836 ? -24.540 -19.140 62.131 1.00 88.94 836 ALA A O 1
ATOM 6135 N N . ASN A 1 837 ? -24.390 -17.071 61.282 1.00 84.25 837 ASN A N 1
ATOM 6136 C CA . ASN A 1 837 ? -25.520 -17.196 60.363 1.00 84.25 837 ASN A CA 1
ATOM 6137 C C . ASN A 1 837 ? -25.084 -17.606 58.949 1.00 84.25 837 ASN A C 1
ATOM 6139 O O . ASN A 1 837 ? -25.937 -17.888 58.106 1.00 84.25 837 ASN A O 1
ATOM 6143 N N . SER A 1 838 ? -23.778 -17.645 58.687 1.00 87.62 838 SER A N 1
ATOM 6144 C CA . SER A 1 838 ? -23.218 -17.965 57.381 1.00 87.62 838 SER A CA 1
ATOM 6145 C C . SER A 1 838 ? -23.109 -19.470 57.162 1.00 87.62 838 SER A C 1
ATOM 6147 O O . SER A 1 838 ? -22.838 -20.240 58.087 1.00 87.62 838 SER A O 1
ATOM 6149 N N . ARG A 1 839 ? -23.305 -19.904 55.917 1.00 88.12 839 ARG A N 1
ATOM 6150 C CA . ARG A 1 839 ? -23.232 -21.315 55.527 1.00 88.12 839 ARG A CA 1
ATOM 6151 C C . ARG A 1 839 ? -22.349 -21.487 54.303 1.00 88.12 839 ARG A C 1
ATOM 6153 O O . ARG A 1 839 ? -22.457 -20.723 53.350 1.00 88.12 839 ARG A O 1
ATOM 6160 N N . LEU A 1 840 ? -21.506 -22.511 54.336 1.00 90.31 840 LEU A N 1
ATOM 6161 C CA . LEU A 1 840 ? -20.745 -23.005 53.198 1.00 90.31 840 LEU A CA 1
ATOM 6162 C C . LEU A 1 840 ? -21.276 -24.402 52.857 1.00 90.31 840 LEU A C 1
ATOM 6164 O O . LEU A 1 840 ? -21.071 -25.345 53.621 1.00 90.31 840 LEU A O 1
ATOM 6168 N N . ARG A 1 841 ? -22.008 -24.533 51.748 1.00 87.56 841 ARG A N 1
ATOM 6169 C CA . ARG A 1 841 ? -22.765 -25.748 51.410 1.00 87.56 841 ARG A CA 1
ATOM 6170 C C . ARG A 1 841 ? -22.298 -26.394 50.105 1.00 87.56 841 ARG A C 1
ATOM 6172 O O . ARG A 1 841 ? -21.890 -25.709 49.167 1.00 87.56 841 ARG A O 1
ATOM 6179 N N . SER A 1 842 ? -22.394 -27.721 50.018 1.00 87.25 842 SER A N 1
ATOM 6180 C CA . SER A 1 842 ? -22.339 -28.427 48.728 1.00 87.25 842 SER A CA 1
ATOM 6181 C C . SER A 1 842 ? -23.619 -28.209 47.889 1.00 87.25 842 SER A C 1
ATOM 6183 O O . SER A 1 842 ? -24.486 -27.400 48.222 1.00 87.25 842 SER A O 1
ATOM 6185 N N . ASN A 1 843 ? -23.729 -28.874 46.743 1.00 82.50 843 ASN A N 1
ATOM 6186 C CA . ASN A 1 843 ? -24.829 -28.697 45.807 1.00 82.50 843 ASN A CA 1
ATOM 6187 C C . ASN A 1 843 ? -26.156 -29.290 46.325 1.00 82.50 843 ASN A C 1
ATOM 6189 O O . ASN A 1 843 ? -26.184 -30.390 46.864 1.00 82.50 843 ASN A O 1
ATOM 6193 N N . TYR A 1 844 ? -27.269 -28.582 46.123 1.00 76.88 844 TYR A N 1
ATOM 6194 C CA . TYR A 1 844 ? -28.629 -29.042 46.452 1.00 76.88 844 TYR A CA 1
ATOM 6195 C C . TYR A 1 844 ? -29.512 -29.309 45.214 1.00 76.88 844 TYR A C 1
ATOM 6197 O O . TYR A 1 844 ? -30.698 -29.610 45.338 1.00 76.88 844 TYR A O 1
ATOM 6205 N N . LEU A 1 845 ? -28.977 -29.186 43.998 1.00 74.25 845 LEU A N 1
ATOM 6206 C CA . LEU A 1 845 ? -29.678 -29.525 42.759 1.00 74.25 845 LEU A CA 1
ATOM 6207 C C . LEU A 1 845 ? -29.615 -31.035 42.493 1.00 74.25 845 LEU A C 1
ATOM 6209 O O . LEU A 1 845 ? -28.589 -31.681 42.720 1.00 74.25 845 LEU A O 1
ATOM 6213 N N . ASN A 1 846 ? -30.710 -31.592 41.967 1.00 74.06 846 ASN A N 1
ATOM 6214 C CA . ASN A 1 846 ? -30.783 -32.999 41.565 1.00 74.06 846 ASN A CA 1
ATOM 6215 C C . ASN A 1 846 ? -29.686 -33.320 40.534 1.00 74.06 846 ASN A C 1
ATOM 6217 O O . ASN A 1 846 ? -29.526 -32.598 39.553 1.00 74.06 846 ASN A O 1
ATOM 6221 N N . GLY A 1 847 ? -28.931 -34.399 40.763 1.00 70.38 847 GLY A N 1
ATOM 6222 C CA . GLY A 1 847 ? -27.812 -34.810 39.902 1.00 70.38 847 GLY A CA 1
ATOM 6223 C C . GLY A 1 847 ? -26.474 -34.093 40.150 1.00 70.38 847 GLY A C 1
ATOM 6224 O O . GLY A 1 847 ? -25.490 -34.420 39.493 1.00 70.38 847 GLY A O 1
ATOM 6225 N N . GLY A 1 848 ? -26.399 -33.153 41.097 1.00 72.38 848 GLY A N 1
ATOM 6226 C CA . GLY A 1 848 ? -25.160 -32.449 41.432 1.00 72.38 848 GLY A CA 1
ATOM 6227 C C . GLY A 1 848 ? -24.244 -33.208 42.388 1.00 72.38 848 GLY A C 1
ATOM 6228 O O . GLY A 1 848 ? -24.711 -33.698 43.414 1.00 72.38 848 GLY A O 1
ATOM 6229 N N . GLY A 1 849 ? -22.952 -33.335 42.074 1.00 76.94 849 GLY A N 1
ATOM 6230 C CA . GLY A 1 849 ? -22.009 -34.111 42.889 1.00 76.94 849 GLY A CA 1
ATOM 6231 C C . GLY A 1 849 ? -21.314 -33.315 44.003 1.00 76.94 849 GLY A C 1
ATOM 6232 O O . GLY A 1 849 ? -21.499 -32.108 44.131 1.00 76.94 849 GLY A O 1
ATOM 6233 N N . ALA A 1 850 ? -20.489 -34.015 44.791 1.00 84.94 850 ALA A N 1
ATOM 6234 C CA . ALA A 1 850 ? -19.784 -33.460 45.950 1.00 84.94 850 ALA A CA 1
ATOM 6235 C C . ALA A 1 850 ? -18.920 -32.232 45.607 1.00 84.94 850 ALA A C 1
ATOM 6237 O O . ALA A 1 850 ? -18.334 -32.146 44.519 1.00 84.94 850 ALA A O 1
ATOM 6238 N N . THR A 1 851 ? -18.803 -31.324 46.578 1.00 87.50 851 THR A N 1
ATOM 6239 C CA . THR A 1 851 ? -18.035 -30.074 46.474 1.00 87.50 851 THR A CA 1
ATOM 6240 C C . THR A 1 851 ? -16.854 -30.110 47.431 1.00 87.50 851 THR A C 1
ATOM 6242 O O . THR A 1 851 ? -17.061 -30.310 48.624 1.00 87.50 851 THR A O 1
ATOM 6245 N N . THR A 1 852 ? -15.646 -29.837 46.940 1.00 91.00 852 THR A N 1
ATOM 6246 C CA . THR A 1 852 ? -14.457 -29.659 47.780 1.00 91.00 852 THR A CA 1
ATOM 6247 C C . THR A 1 852 ? -14.140 -28.180 47.962 1.00 91.00 852 THR A C 1
ATOM 6249 O O . THR A 1 852 ? -13.850 -27.464 47.005 1.00 91.00 852 THR A O 1
ATOM 6252 N N . TRP A 1 853 ? -14.133 -27.719 49.207 1.00 91.75 853 TRP A N 1
ATOM 6253 C CA . TRP A 1 853 ? -13.673 -26.389 49.591 1.00 91.75 853 TRP A CA 1
ATOM 6254 C C . TRP A 1 853 ? -12.203 -26.458 50.011 1.00 91.75 853 TRP A C 1
ATOM 6256 O O . TRP A 1 853 ? -11.876 -27.069 51.026 1.00 91.75 853 TRP A O 1
ATOM 6266 N N . SER A 1 854 ? -11.308 -25.846 49.232 1.00 95.00 854 SER A N 1
ATOM 6267 C CA . SER A 1 854 ? -9.870 -25.796 49.524 1.00 95.00 854 SER A CA 1
ATOM 6268 C C . SER A 1 854 ? -9.509 -24.454 50.157 1.00 95.00 854 SER A C 1
ATOM 6270 O O . SER A 1 854 ? -9.436 -23.444 49.462 1.00 95.00 854 SER A O 1
ATOM 6272 N N . ILE A 1 855 ? -9.291 -24.417 51.470 1.00 96.25 855 ILE A N 1
ATOM 6273 C CA . ILE A 1 855 ? -9.192 -23.164 52.233 1.00 96.25 855 ILE A CA 1
ATOM 6274 C C . ILE A 1 855 ? -7.777 -22.961 52.776 1.00 96.25 855 ILE A C 1
ATOM 6276 O O . ILE A 1 855 ? -7.233 -23.854 53.419 1.00 96.25 855 ILE A O 1
ATOM 6280 N N . GLY A 1 856 ? -7.207 -21.765 52.603 1.00 95.75 856 GLY A N 1
ATOM 6281 C CA . GLY A 1 856 ? -6.001 -21.321 53.317 1.00 95.75 856 GLY A CA 1
ATOM 6282 C C . GLY A 1 856 ? -4.794 -20.969 52.444 1.00 95.75 856 GLY A C 1
ATOM 6283 O O . GLY A 1 856 ? -3.677 -20.907 52.957 1.00 95.75 856 GLY A O 1
ATOM 6284 N N . GLY A 1 857 ? -4.997 -20.713 51.148 1.00 93.62 857 GLY A N 1
ATOM 6285 C CA . GLY A 1 857 ? -3.937 -20.297 50.217 1.00 93.62 857 GLY A CA 1
ATOM 6286 C C . GLY A 1 857 ? -3.151 -19.042 50.638 1.00 93.62 857 GLY A C 1
ATOM 6287 O O . GLY A 1 857 ? -2.014 -18.873 50.211 1.00 93.62 857 GLY A O 1
ATOM 6288 N N . LEU A 1 858 ? -3.705 -18.196 51.518 1.00 96.00 858 LEU A N 1
ATOM 6289 C CA . LEU A 1 858 ? -3.034 -16.999 52.050 1.00 96.00 858 LEU A CA 1
ATOM 6290 C C . LEU A 1 858 ? -2.188 -17.248 53.309 1.00 96.00 858 LEU A C 1
ATOM 6292 O O . LEU A 1 858 ? -1.570 -16.314 53.814 1.00 96.00 858 LEU A O 1
ATOM 6296 N N . ASN A 1 859 ? -2.139 -18.481 53.830 1.00 95.44 859 ASN A N 1
ATOM 6297 C CA . ASN A 1 859 ? -1.361 -18.851 55.023 1.00 95.44 859 ASN A CA 1
ATOM 6298 C C . ASN A 1 859 ? -1.719 -18.068 56.308 1.00 95.44 859 ASN A C 1
ATOM 6300 O O . ASN A 1 859 ? -0.915 -17.972 57.231 1.00 95.44 859 ASN A O 1
ATOM 6304 N N . THR A 1 860 ? -2.934 -17.529 56.402 1.00 95.62 860 THR A N 1
ATOM 6305 C CA . THR A 1 860 ? -3.415 -16.763 57.564 1.00 95.62 860 THR A CA 1
ATOM 6306 C C . THR A 1 860 ? -4.231 -17.621 58.527 1.00 95.62 860 THR A C 1
ATOM 6308 O O . THR A 1 860 ? -5.028 -18.450 58.081 1.00 95.62 860 THR A O 1
ATOM 6311 N N . SER A 1 861 ? -4.109 -17.373 59.834 1.00 96.38 861 SER A N 1
ATOM 6312 C CA . SER A 1 861 ? -4.974 -17.998 60.843 1.00 96.38 861 SER A CA 1
ATOM 6313 C C . SER A 1 861 ? -6.323 -17.278 60.967 1.00 96.38 861 SER A C 1
ATOM 6315 O O . SER A 1 861 ? -6.357 -16.052 61.037 1.00 96.38 861 SER A O 1
ATOM 6317 N N . THR A 1 862 ? -7.431 -18.023 60.992 1.00 95.69 862 THR A N 1
ATOM 6318 C CA . THR A 1 862 ? -8.811 -17.495 60.984 1.00 95.69 862 THR A CA 1
ATOM 6319 C C . THR A 1 862 ? -9.791 -18.361 61.765 1.00 95.69 862 THR A C 1
ATOM 6321 O O . THR A 1 862 ? -9.548 -19.550 61.961 1.00 95.69 862 THR A O 1
ATOM 6324 N N . THR A 1 863 ? -10.920 -17.765 62.159 1.00 95.06 863 THR A N 1
ATOM 6325 C CA . THR A 1 863 ? -12.074 -18.470 62.730 1.00 95.06 863 THR A CA 1
ATOM 6326 C C . THR A 1 863 ? -13.281 -18.320 61.805 1.00 95.06 863 THR A C 1
ATOM 6328 O O . THR A 1 863 ? -13.618 -17.206 61.399 1.00 95.06 863 THR A O 1
ATOM 6331 N N . PHE A 1 864 ? -13.947 -19.431 61.497 1.00 95.25 864 PHE A N 1
ATOM 6332 C CA . PHE A 1 864 ? -15.236 -19.467 60.812 1.00 95.25 864 PHE A CA 1
ATOM 6333 C C . PHE A 1 864 ? -16.310 -19.923 61.807 1.00 95.25 864 PHE A C 1
ATOM 6335 O O . PHE A 1 864 ? -16.295 -21.071 62.257 1.00 95.25 864 PHE A O 1
ATOM 6342 N N . ALA A 1 865 ? -17.216 -19.010 62.174 1.00 92.81 865 ALA A N 1
ATOM 6343 C CA . ALA A 1 865 ? -18.276 -19.279 63.148 1.00 92.81 865 ALA A CA 1
ATOM 6344 C C . ALA A 1 865 ? -19.549 -19.868 62.526 1.00 92.81 865 ALA A C 1
ATOM 6346 O O . ALA A 1 865 ? -20.434 -20.306 63.258 1.00 92.81 865 ALA A O 1
ATOM 6347 N N . GLY A 1 866 ? -19.635 -19.867 61.195 1.00 90.75 866 GLY A N 1
ATOM 6348 C CA . GLY A 1 866 ? -20.751 -20.423 60.445 1.00 90.75 866 GLY A CA 1
ATOM 6349 C C . GLY A 1 866 ? -20.734 -21.949 60.369 1.00 90.75 866 GLY A C 1
ATOM 6350 O O . GLY A 1 866 ? -19.990 -22.635 61.068 1.00 90.75 866 GLY A O 1
ATOM 6351 N N . VAL A 1 867 ? -21.552 -22.486 59.469 1.00 91.06 867 VAL A N 1
ATOM 6352 C CA . VAL A 1 867 ? -21.728 -23.931 59.267 1.00 91.06 867 VAL A CA 1
ATOM 6353 C C . VAL A 1 867 ? -21.145 -24.354 57.921 1.00 91.06 867 VAL A C 1
ATOM 6355 O O . VAL A 1 867 ? -21.382 -23.705 56.906 1.00 91.06 867 VAL A O 1
ATOM 6358 N N . ILE A 1 868 ? -20.403 -25.462 57.906 1.00 91.56 868 ILE A N 1
ATOM 6359 C CA . ILE A 1 868 ? -20.038 -26.181 56.675 1.00 91.56 868 ILE A CA 1
ATOM 6360 C C . ILE A 1 868 ? -20.942 -27.406 56.643 1.00 91.56 868 ILE A C 1
ATOM 6362 O O . ILE A 1 868 ? -20.998 -28.111 57.650 1.00 91.56 868 ILE A O 1
ATOM 6366 N N . MET A 1 869 ? -21.691 -27.598 55.559 1.00 90.19 869 MET A N 1
ATOM 6367 C CA . MET A 1 869 ? -22.716 -28.641 55.511 1.00 90.19 869 MET A CA 1
ATOM 6368 C C . MET A 1 869 ? -22.933 -29.240 54.124 1.00 90.19 869 MET A C 1
ATOM 6370 O O . MET A 1 869 ? -22.792 -28.566 53.098 1.00 90.19 869 MET A O 1
ATOM 6374 N N . ASP A 1 870 ? -23.378 -30.488 54.110 1.00 89.94 870 ASP A N 1
ATOM 6375 C CA . ASP A 1 870 ? -23.886 -31.167 52.924 1.00 89.94 870 ASP A CA 1
ATOM 6376 C C . ASP A 1 870 ? -25.068 -30.428 52.272 1.00 89.94 870 ASP A C 1
ATOM 6378 O O . ASP A 1 870 ? -25.829 -29.687 52.905 1.00 89.94 870 ASP A O 1
ATOM 6382 N N . GLY A 1 871 ? -25.229 -30.637 50.967 1.00 86.00 871 GLY A N 1
ATOM 6383 C CA . GLY A 1 871 ? -26.404 -30.195 50.229 1.00 86.00 871 GLY A CA 1
ATOM 6384 C C . GLY A 1 871 ? -27.484 -31.270 50.201 1.00 86.00 871 GLY A C 1
ATOM 6385 O O . GLY A 1 871 ? -27.215 -32.394 49.796 1.00 86.00 871 GLY A O 1
ATOM 6386 N N . THR A 1 872 ? -28.713 -30.940 50.595 1.00 83.69 872 THR A N 1
ATOM 6387 C CA . THR A 1 872 ? -29.861 -31.851 50.451 1.00 83.69 872 THR A CA 1
ATOM 6388 C C . THR A 1 872 ? -30.547 -31.593 49.119 1.00 83.69 872 THR A C 1
ATOM 6390 O O . THR A 1 872 ? -31.050 -30.494 48.880 1.00 83.69 872 THR A O 1
ATOM 6393 N N . ARG A 1 873 ? -30.552 -32.594 48.241 1.00 81.00 873 ARG A N 1
ATOM 6394 C CA . ARG A 1 873 ? -31.149 -32.505 46.910 1.00 81.00 873 ARG A CA 1
ATOM 6395 C C . ARG A 1 873 ? -32.676 -32.522 46.975 1.00 81.00 873 ARG A C 1
ATOM 6397 O O . ARG A 1 873 ? -33.268 -32.974 47.953 1.00 81.00 873 ARG A O 1
ATOM 6404 N N . GLY A 1 874 ? -33.325 -32.054 45.910 1.00 75.62 874 GLY A N 1
ATOM 6405 C CA . GLY A 1 874 ? -34.788 -32.068 45.786 1.00 75.62 874 GLY A CA 1
ATOM 6406 C C . GLY A 1 874 ? -35.400 -33.476 45.794 1.00 75.62 874 GLY A C 1
ATOM 6407 O O . GLY A 1 874 ? -36.578 -33.621 46.104 1.00 75.62 874 GLY A O 1
ATOM 6408 N N . ASP A 1 875 ? -34.606 -34.505 45.489 1.00 80.44 875 ASP A N 1
ATOM 6409 C CA . ASP A 1 875 ? -34.961 -35.926 45.612 1.00 80.44 875 ASP A CA 1
ATOM 6410 C C . ASP A 1 875 ? -34.673 -36.530 47.005 1.00 80.44 875 ASP A C 1
ATOM 6412 O O . ASP A 1 875 ? -34.901 -37.719 47.220 1.00 80.44 875 ASP A O 1
ATOM 6416 N N . GLY A 1 876 ? -34.178 -35.728 47.955 1.00 78.81 876 GLY A N 1
ATOM 6417 C CA . GLY A 1 876 ? -33.841 -36.151 49.315 1.00 78.81 876 GLY A CA 1
ATOM 6418 C C . GLY A 1 876 ? -32.459 -36.796 49.476 1.00 78.81 876 GLY A C 1
ATOM 6419 O O . GLY A 1 876 ? -32.086 -37.126 50.600 1.00 78.81 876 GLY A O 1
ATOM 6420 N N . SER A 1 877 ? -31.681 -36.969 48.401 1.00 84.19 877 SER A N 1
ATOM 6421 C CA . SER A 1 877 ? -30.294 -37.447 48.499 1.00 84.19 877 SER A CA 1
ATOM 6422 C C . SER A 1 877 ? -29.335 -36.343 48.970 1.00 84.19 877 SER A C 1
ATOM 6424 O O . SER A 1 877 ? -29.567 -35.162 48.719 1.00 84.19 877 SER A O 1
ATOM 6426 N N . ASN A 1 878 ? -28.239 -36.709 49.643 1.00 83.81 878 ASN A N 1
ATOM 6427 C CA . ASN A 1 878 ? -27.224 -35.750 50.096 1.00 83.81 878 ASN A CA 1
ATOM 6428 C C . ASN A 1 878 ? -26.060 -35.628 49.097 1.00 83.81 878 ASN A C 1
ATOM 6430 O O . ASN A 1 878 ? -25.612 -36.612 48.506 1.00 83.81 878 ASN A O 1
ATOM 6434 N N . SER A 1 879 ? -25.541 -34.410 48.955 1.00 86.69 879 SER A N 1
ATOM 6435 C CA . SER A 1 879 ? -24.286 -34.079 48.285 1.00 86.69 879 SER A CA 1
ATOM 6436 C C . SER A 1 879 ? -23.241 -33.681 49.333 1.00 86.69 879 SER A C 1
ATOM 6438 O O . SER A 1 879 ? -23.431 -32.650 49.984 1.00 86.69 879 SER A O 1
ATOM 6440 N N . PRO A 1 880 ? -22.147 -34.446 49.491 1.00 88.69 880 PRO A N 1
ATOM 6441 C CA . PRO A 1 880 ? -21.136 -34.161 50.501 1.00 88.69 880 PRO A CA 1
ATOM 6442 C C . PRO A 1 880 ? -20.406 -32.823 50.310 1.00 88.69 880 PRO A C 1
ATOM 6444 O O . PRO A 1 880 ? -19.933 -32.521 49.206 1.00 88.69 880 PRO A O 1
ATOM 6447 N N . ALA A 1 881 ? -20.240 -32.057 51.391 1.00 89.81 881 ALA A N 1
ATOM 6448 C CA . ALA A 1 881 ? -19.318 -30.924 51.466 1.00 89.81 881 ALA A CA 1
ATOM 6449 C C . ALA A 1 881 ? -17.962 -31.371 52.030 1.00 89.81 881 ALA A C 1
ATOM 6451 O O . ALA A 1 881 ? -17.784 -31.563 53.230 1.00 89.81 881 ALA A O 1
ATOM 6452 N N . LEU A 1 882 ? -16.971 -31.507 51.152 1.00 91.81 882 LEU A N 1
ATOM 6453 C CA . LEU A 1 882 ? -15.609 -31.877 51.520 1.00 91.81 882 LEU A CA 1
ATOM 6454 C C . LEU A 1 882 ? -14.799 -30.620 51.856 1.00 91.81 882 LEU A C 1
ATOM 6456 O O . LEU A 1 882 ? -14.877 -29.609 51.157 1.00 91.81 882 LEU A O 1
ATOM 6460 N N . LEU A 1 883 ? -13.974 -30.689 52.900 1.00 93.06 883 LEU A N 1
ATOM 6461 C CA . LEU A 1 883 ? -13.074 -29.607 53.299 1.00 93.06 883 LEU A CA 1
ATOM 6462 C C . LEU A 1 883 ? -11.620 -30.059 53.157 1.00 93.06 883 LEU A C 1
ATOM 6464 O O . LEU A 1 883 ? -11.207 -31.058 53.739 1.00 93.06 883 LEU A O 1
ATOM 6468 N N . THR A 1 884 ? -10.823 -29.287 52.424 1.00 94.75 884 THR A N 1
ATOM 6469 C CA . THR A 1 884 ? -9.365 -29.426 52.370 1.00 94.75 884 THR A CA 1
ATOM 6470 C C . THR A 1 884 ? -8.730 -28.173 52.955 1.00 94.75 884 THR A C 1
ATOM 6472 O O . THR A 1 884 ? -8.896 -27.072 52.432 1.00 94.75 884 THR A O 1
ATOM 6475 N N . LYS A 1 885 ? -7.979 -28.324 54.047 1.00 94.50 885 LYS A N 1
ATOM 6476 C CA . LYS A 1 885 ? -7.181 -27.235 54.612 1.00 94.50 885 LYS A CA 1
ATOM 6477 C C . LYS A 1 885 ? -5.817 -27.189 53.920 1.00 94.50 885 LYS A C 1
ATOM 6479 O O . LYS A 1 885 ? -5.056 -28.147 53.986 1.00 94.50 885 LYS A O 1
ATOM 6484 N N . THR A 1 886 ? -5.492 -26.060 53.302 1.00 93.81 886 THR A N 1
ATOM 6485 C CA . THR A 1 886 ? -4.214 -25.800 52.619 1.00 93.81 886 THR A CA 1
ATOM 6486 C C . THR A 1 886 ? -3.440 -24.675 53.301 1.00 93.81 886 THR A C 1
ATOM 6488 O O . THR A 1 886 ? -4.043 -23.836 53.969 1.00 93.81 886 THR A O 1
ATOM 6491 N N . GLY A 1 887 ? -2.120 -24.621 53.125 1.00 93.44 887 GLY A N 1
ATOM 6492 C CA . GLY A 1 887 ? -1.275 -23.566 53.697 1.00 93.44 887 GLY A CA 1
ATOM 6493 C C . GLY A 1 887 ? -1.017 -23.701 55.206 1.00 93.44 887 GLY A C 1
ATOM 6494 O O . GLY A 1 887 ? -1.616 -24.538 55.884 1.00 93.44 887 GLY A O 1
ATOM 6495 N N . THR A 1 888 ? -0.120 -22.867 55.735 1.00 95.50 888 THR A N 1
ATOM 6496 C CA . THR A 1 888 ? 0.467 -23.002 57.086 1.00 95.50 888 THR A CA 1
ATOM 6497 C C . THR A 1 888 ? -0.341 -22.359 58.218 1.00 95.50 888 THR A C 1
ATOM 6499 O O . THR A 1 888 ? -0.117 -22.694 59.377 1.00 95.50 888 THR A O 1
ATOM 6502 N N . GLY A 1 889 ? -1.284 -21.461 57.917 1.00 94.38 889 GLY A N 1
ATOM 6503 C CA . GLY A 1 889 ? -2.158 -20.841 58.926 1.00 94.38 889 GLY A CA 1
ATOM 6504 C C . GLY A 1 889 ? -3.203 -21.807 59.503 1.00 94.38 889 GLY A C 1
ATOM 6505 O O . GLY A 1 889 ? -3.484 -22.845 58.907 1.00 94.38 889 GLY A O 1
ATOM 6506 N N . THR A 1 890 ? -3.834 -21.464 60.627 1.00 95.44 890 THR A N 1
ATOM 6507 C CA . THR A 1 890 ? -4.877 -22.294 61.271 1.00 95.44 890 THR A CA 1
ATOM 6508 C C . THR A 1 890 ? -6.287 -21.886 60.827 1.00 95.44 890 THR A C 1
ATOM 6510 O O . THR A 1 890 ? -6.613 -20.706 60.841 1.00 95.44 890 THR A O 1
ATOM 6513 N N . LEU A 1 891 ? -7.156 -22.841 60.476 1.00 95.44 891 LEU A N 1
ATOM 6514 C CA . LEU A 1 891 ? -8.595 -22.593 60.292 1.00 95.44 891 LEU A CA 1
ATOM 6515 C C . LEU A 1 891 ? -9.353 -23.181 61.486 1.00 95.44 891 LEU A C 1
ATOM 6517 O O . LEU A 1 891 ? -9.458 -24.399 61.604 1.00 95.44 891 LEU A O 1
ATOM 6521 N N . THR A 1 892 ? -9.866 -22.321 62.361 1.00 95.31 892 THR A N 1
ATOM 6522 C CA . THR A 1 892 ? -10.687 -22.712 63.510 1.00 95.31 892 THR A CA 1
ATOM 6523 C C . THR A 1 892 ? -12.156 -22.713 63.109 1.00 95.31 892 THR A C 1
ATOM 6525 O O . THR A 1 892 ? -12.694 -21.698 62.671 1.00 95.31 892 THR A O 1
ATOM 6528 N N . LEU A 1 893 ? -12.811 -23.852 63.278 1.00 94.56 893 LEU A N 1
ATOM 6529 C CA . LEU A 1 893 ? -14.230 -24.049 63.014 1.00 94.56 893 LEU A CA 1
ATOM 6530 C C . LEU A 1 893 ? -14.982 -24.004 64.350 1.00 94.56 893 LEU A C 1
ATOM 6532 O O . LEU A 1 893 ? -14.753 -24.867 65.195 1.00 94.56 893 LEU A O 1
ATOM 6536 N N . SER A 1 894 ? -15.809 -22.979 64.583 1.00 91.38 894 SER A N 1
ATOM 6537 C CA . SER A 1 894 ? -16.506 -22.796 65.871 1.00 91.38 894 SER A CA 1
ATOM 6538 C C . SER A 1 894 ? -18.025 -22.972 65.800 1.00 91.38 894 SER A C 1
ATOM 6540 O O . SER A 1 894 ? -18.693 -22.807 66.819 1.00 91.38 894 SER A O 1
ATOM 6542 N N . GLY A 1 895 ? -18.573 -23.272 64.619 1.00 83.50 895 GLY A N 1
ATOM 6543 C CA . GLY A 1 895 ? -19.985 -23.597 64.422 1.00 83.50 895 GLY A CA 1
ATOM 6544 C C . GLY A 1 895 ? -20.264 -25.103 64.494 1.00 83.50 895 GLY A C 1
ATOM 6545 O O . GLY A 1 895 ? -19.394 -25.913 64.816 1.00 83.50 895 GLY A O 1
ATOM 6546 N N . THR A 1 896 ? -21.502 -25.500 64.197 1.00 80.69 896 THR A N 1
ATOM 6547 C CA . THR A 1 896 ? -21.893 -26.916 64.089 1.00 80.69 896 THR A CA 1
ATOM 6548 C C . THR A 1 896 ? -21.782 -27.361 62.635 1.00 80.69 896 THR A C 1
ATOM 6550 O O . THR A 1 896 ? -22.611 -26.974 61.821 1.00 80.69 896 THR A O 1
ATOM 6553 N N . HIS A 1 897 ? -20.761 -28.148 62.303 1.00 83.38 897 HIS A N 1
ATOM 6554 C CA . HIS A 1 897 ? -20.492 -28.636 60.944 1.00 83.38 897 HIS A CA 1
ATOM 6555 C C . HIS A 1 897 ? -21.065 -30.050 60.769 1.00 83.38 897 HIS A C 1
ATOM 6557 O O . HIS A 1 897 ? -21.020 -30.835 61.719 1.00 83.38 897 HIS A O 1
ATOM 6563 N N . THR A 1 898 ? -21.612 -30.362 59.593 1.00 66.06 898 THR A N 1
ATOM 6564 C CA . THR A 1 898 ? -22.254 -31.656 59.284 1.00 66.06 898 THR A CA 1
ATOM 6565 C C . THR A 1 898 ? -21.690 -32.268 58.026 1.00 66.06 898 THR A C 1
ATOM 6567 O O . THR A 1 898 ? -21.647 -31.509 57.028 1.00 66.06 898 THR A O 1
#

Secondary structure (DSSP, 8-state):
--PPPP----------PPPPPSSTT--STTTT--TTTTSEEEEE----SSSTTSHHHHHHT--TT-EEEEES--EEEEPPTTT-EEE-SSSEEEEGGGSSTT-EEEESS-EEE-SSSEEEESEEEE--SSSS---SEEE-TT--SEEEES-EEE--SSEEEEEEEEEE-SEEEES-EEE---STT-EEEEEEEEEEEEES-EEES-SB-TTEEEEEEEEEES-EEE--SS-SEEE----S---EEEEEES-EEE---BTTTTBPP-S-SEE--BB-TTSSBSEEEEEES-EEE-S--SS---EE-GGGGEESEE--TTPPTTSBEEEE-SSPPP---GGGPPPPPPHHHHHHHHHHH-SS---BTT--S-SS-HHHHHHHHHHHTT----SS-SS--TT-SS---SHHHHTSTTT--TGGGT------PPPP-SS-SSS-HHHHHHHTTGGG----TTS--TTPBPPHHHHTTSSSPTTPPTT-BHHHHHHHHHTSSEEEEEEPBTTB---EEEEGGGG-TT--SS-EEEEEEEESEEEEEE-TTSSSB-TT-SEEEEEEPTT--EEEEEEEEEE-TTS-EEEEEEEEEEEEEEPP-EEEE---SSS-B-SSS---EESTTS-EE---TT-EEEESTTS--SS-EE-SSEE--SEEEE-SS--EEEESS-EEE-SSEEEE-SS-EEEEES-EEESSEEEE-SS-EEEEE--TTS-EEE-SEEEE-TT-EEEEE--SEEEE-S-EEESSEEEEEEP-BTTB--EEEE-S--TEE-SEEEEEE-S--TTTS-EEEEE-SSS----EEEEEEEEES-EEEEE-SSS-EEEEEEEEEE-TT-EEE---STT---EEEEE-TT---EEE-SEEEPEEPTTS-EE-EEEEE-SSS-EEE-S---

Mean predicted aligned error: 11.71 Å

Radius of gyration: 36.95 Å; Cα contacts (8 Å, |Δi|>4): 2772; chains: 1; bounding box: 83×66×134 Å